Protein AF-0000000087099239 (afdb_homodimer)

Secondary structure (DSSP, 8-state):
-------SSS----TTT--GGGS--SS---EEEPPP-------BTTEEE----EEEE---SSHHHHHHEEEEEEEEEEEE--EEEEPPEEEEEEEEEESS-SBTTBPP-EEEEEEEEE----SS-TT-GGGG----PEEEEEEEE-BSSTT--S-EEEEEESSSSTTHHHHTTT---SSTTS-GGGEEEEEEEEEESBHHHHHHHHHHHSEEETTTTEEEEEHHHHTPEEEEETTEEEEE-TTSSSEEEEEEEEEE--EEEEEEEEE-SS-------EEETTTTEEE-HHHHHHH----TTTS-HHHHT-EEEPP-S-----SSS--STTHHHHHS-TTHHHHTSPP-B--S----S-PPPEEE--SSS--TTBPPHHHHHHHHHHHHHH--HHHHHHHHHHHHHHHHHHHHGGG-------EEEE-----S--SHHHHHHHHHHHHHHHHHHHHHHHHHHHH-S----S-HHHHHHHH--TTTHHHHHHGGG--HHHHHHHHHHHHHHSS--S-----EEEEE-TTT--EEEEE-/-------SSS----GGG--GGGS--SS---EEEPPP-------BTTEEE----EEEE---SSHHHHHHEEEEEEEEEEEE--EEEEPPEEEEEEEEEESS-SBTTBPP-EEEEEEEEE----SS-TT-GGGG----PEEEEEEEE-BSSTT--S-EEEEEESSSSTTHHHHTTT---SSTTS-GGGEEEEEEEEEESBHHHHHHHHHHHSEEETTTTEEEEEHHHHTPEEEEETTEEEEE-TTSSSEEEEEEEEEE--EEEEEEEEE-SS-------EEETTTTEEE-HHHHHHH----TTTS-HHHHT-EEEPP-S-----SSS--STTHHHHHS-TTHHHHTSPP-B--S----S-PPPEEE--SSS--TTBPPHHHHHHHHHHHHHH--HHHHHHHHHHHHHHHHHHHHGGG-------EEEE-----S--SHHHHHHHHHHHHHHHHHHHHHHHIIIII------S-HHHHHHHH--TTTHHHHHHGGG--HHHHHHHHHHHHHSSS--S-----EEEEE-TTT--EEEEE-

Structure (mmCIF, N/CA/C/O backbone):
data_AF-0000000087099239-model_v1
#
loop_
_entity.id
_entity.type
_entity.pdbx_description
1 polymer 'Uncharacterized protein'
#
loop_
_atom_site.group_PDB
_atom_site.id
_atom_site.type_symbol
_atom_site.label_atom_id
_atom_site.label_alt_id
_atom_site.label_comp_id
_atom_site.label_asym_id
_atom_site.label_entity_id
_atom_site.label_seq_id
_atom_site.pdbx_PDB_ins_code
_atom_site.Cartn_x
_atom_site.Cartn_y
_atom_site.Cartn_z
_atom_site.occupancy
_atom_site.B_iso_or_equiv
_atom_site.auth_seq_id
_atom_site.auth_comp_id
_atom_site.auth_asym_id
_atom_site.auth_atom_id
_atom_site.pdbx_PDB_model_num
ATOM 1 N N . MET A 1 1 ? -11.117 16.25 -30.062 1 14.71 1 MET A N 1
ATOM 2 C CA . MET A 1 1 ? -10.961 16.406 -28.609 1 14.71 1 MET A CA 1
ATOM 3 C C . MET A 1 1 ? -10.492 15.094 -27.984 1 14.71 1 MET A C 1
ATOM 5 O O . MET A 1 1 ? -11.227 14.109 -27.969 1 14.71 1 MET A O 1
ATOM 9 N N . ASN A 1 2 ? -9.391 14.703 -28.109 1 17.25 2 ASN A N 1
ATOM 10 C CA . ASN A 1 2 ? -8.742 13.398 -27.984 1 17.25 2 ASN A CA 1
ATOM 11 C C . ASN A 1 2 ? -8.523 13.031 -26.516 1 17.25 2 ASN A C 1
ATOM 13 O O . ASN A 1 2 ? -7.887 13.781 -25.766 1 17.25 2 ASN A O 1
ATOM 17 N N . TYR A 1 3 ? -9.461 12.625 -25.812 1 21.7 3 TYR A N 1
ATOM 18 C CA . TYR A 1 3 ? -9.555 12.203 -24.422 1 21.7 3 TYR A CA 1
ATOM 19 C C . TYR A 1 3 ? -8.25 11.562 -23.969 1 21.7 3 TYR A C 1
ATOM 21 O O . TYR A 1 3 ? -7.371 11.266 -24.781 1 21.7 3 TYR A O 1
ATOM 29 N N . LEU A 1 4 ? -8.453 10.914 -22.547 1 28.08 4 LEU A N 1
ATOM 30 C CA . LEU A 1 4 ? -7.395 10.414 -21.672 1 28.08 4 LEU A CA 1
ATOM 31 C C . LEU A 1 4 ? -6.488 9.445 -22.422 1 28.08 4 LEU A C 1
ATOM 33 O O . LEU A 1 4 ? -6.871 8.297 -22.672 1 28.08 4 LEU A O 1
ATOM 37 N N . ASN A 1 5 ? -6.102 9.75 -23.328 1 24.7 5 ASN A N 1
ATOM 38 C CA . ASN A 1 5 ? -5 8.953 -23.859 1 24.7 5 ASN A CA 1
ATOM 39 C C . ASN A 1 5 ? -3.943 8.68 -22.797 1 24.7 5 ASN A C 1
ATOM 41 O O . ASN A 1 5 ? -3.316 9.609 -22.281 1 24.7 5 ASN A O 1
ATOM 45 N N . LYS A 1 6 ? -4.352 7.766 -21.75 1 32.94 6 LYS A N 1
ATOM 46 C CA . LYS A 1 6 ? -3.096 7.34 -21.141 1 32.94 6 LYS A CA 1
ATOM 47 C C . LYS A 1 6 ? -1.917 7.59 -22.078 1 32.94 6 LYS A C 1
ATOM 49 O O . LYS A 1 6 ? -2.012 7.336 -23.281 1 32.94 6 LYS A O 1
ATOM 54 N N . ASP A 1 7 ? -1.42 8.766 -22.062 1 31.16 7 ASP A N 1
ATOM 55 C CA . ASP A 1 7 ? -0.263 8.875 -22.953 1 31.16 7 ASP A CA 1
ATOM 56 C C . ASP A 1 7 ? 0.219 7.492 -23.391 1 31.16 7 ASP A C 1
ATOM 58 O O . ASP A 1 7 ? 0.531 6.641 -22.562 1 31.16 7 ASP A O 1
ATOM 62 N N . ASN A 1 8 ? -0.386 6.953 -24.375 1 31.3 8 ASN A N 1
ATOM 63 C CA . ASN A 1 8 ? -0.007 5.707 -25.031 1 31.3 8 ASN A CA 1
ATOM 64 C C . ASN A 1 8 ? 1.442 5.332 -24.734 1 31.3 8 ASN A C 1
ATOM 66 O O . ASN A 1 8 ? 1.84 4.18 -24.906 1 31.3 8 ASN A O 1
ATOM 70 N N . GLY A 1 9 ? 2.311 6.238 -25.078 1 31.23 9 GLY A N 1
ATOM 71 C CA . GLY A 1 9 ? 3.729 5.922 -25.016 1 31.23 9 GLY A CA 1
ATOM 72 C C . GLY A 1 9 ? 4.195 5.551 -23.609 1 31.23 9 GLY A C 1
ATOM 73 O O . GLY A 1 9 ? 5.145 4.785 -23.453 1 31.23 9 GLY A O 1
ATOM 74 N N . GLY A 1 10 ? 4.16 6.613 -22.734 1 32.5 10 GLY A N 1
ATOM 75 C CA . GLY A 1 10 ? 5.031 6.484 -21.578 1 32.5 10 GLY A CA 1
ATOM 76 C C . GLY A 1 10 ? 4.504 5.508 -20.547 1 32.5 10 GLY A C 1
ATOM 77 O O . GLY A 1 10 ? 4.676 4.293 -20.688 1 32.5 10 GLY A O 1
ATOM 78 N N . VAL A 1 11 ? 4.105 6.074 -19.281 1 34.34 11 VAL A N 1
ATOM 79 C CA . VAL A 1 11 ? 4.047 5.266 -18.078 1 34.34 11 VAL A CA 1
ATOM 80 C C . VAL A 1 11 ? 2.719 4.516 -18.016 1 34.34 11 VAL A C 1
ATOM 82 O O . VAL A 1 11 ? 1.688 5.09 -17.656 1 34.34 11 VAL A O 1
ATOM 85 N N . LYS A 1 12 ? 2.178 4.023 -19.141 1 35.34 12 LYS A N 1
ATOM 86 C CA . LYS A 1 12 ? 1.167 3.082 -18.672 1 35.34 12 LYS A CA 1
ATOM 87 C C . LYS A 1 12 ? 1.565 2.477 -17.328 1 35.34 12 LYS A C 1
ATOM 89 O O . LYS A 1 12 ? 2.588 1.797 -17.219 1 35.34 12 LYS A O 1
ATOM 94 N N . GLY A 1 13 ? 1.594 3.195 -16.391 1 38.53 13 GLY A N 1
ATOM 95 C CA . GLY A 1 13 ? 1.819 2.668 -15.062 1 38.53 13 GLY A CA 1
ATOM 96 C C . GLY A 1 13 ? 1.459 1.199 -14.93 1 38.53 13 GLY A C 1
ATOM 97 O O . GLY A 1 13 ? 0.566 0.71 -15.625 1 38.53 13 GLY A O 1
ATOM 98 N N . THR A 1 14 ? 2.436 0.537 -14.812 1 41.28 14 THR A N 1
ATOM 99 C CA . THR A 1 14 ? 2.215 -0.83 -14.352 1 41.28 14 THR A CA 1
ATOM 100 C C . THR A 1 14 ? 0.982 -0.907 -13.461 1 41.28 14 THR A C 1
ATOM 102 O O . THR A 1 14 ? 1.057 -0.614 -12.266 1 41.28 14 THR A O 1
ATOM 105 N N . TRP A 1 15 ? -0.247 -0.294 -13.945 1 44.34 15 TRP A N 1
ATOM 106 C CA . TRP A 1 15 ? -1.521 -0.426 -13.242 1 44.34 15 TRP A CA 1
ATOM 107 C C . TRP A 1 15 ? -1.504 -1.626 -12.305 1 44.34 15 TRP A C 1
ATOM 109 O O . TRP A 1 15 ? -2.109 -1.59 -11.227 1 44.34 15 TRP A O 1
ATOM 119 N N . ASP A 1 16 ? -0.597 -2.58 -12.664 1 53.38 16 ASP A N 1
ATOM 120 C CA . ASP A 1 16 ? -0.724 -3.852 -11.953 1 53.38 16 ASP A CA 1
ATOM 121 C C . ASP A 1 16 ? 0.17 -3.883 -10.719 1 53.38 16 ASP A C 1
ATOM 123 O O . ASP A 1 16 ? 0.185 -4.871 -9.977 1 53.38 16 ASP A O 1
ATOM 127 N N . GLY A 1 17 ? 0.798 -2.652 -10.5 1 56.03 17 GLY A N 1
ATOM 128 C CA . GLY A 1 17 ? 1.701 -2.787 -9.367 1 56.03 17 GLY A CA 1
ATOM 129 C C . GLY A 1 17 ? 1.077 -2.357 -8.055 1 56.03 17 GLY A C 1
ATOM 130 O O . GLY A 1 17 ? 1.456 -2.852 -6.988 1 56.03 17 GLY A O 1
ATOM 131 N N . SER A 1 18 ? 0.153 -1.451 -8.172 1 57.06 18 SER A N 1
ATOM 132 C CA . SER A 1 18 ? -0.45 -1.005 -6.918 1 57.06 18 SER A CA 1
ATOM 133 C C . SER A 1 18 ? -1.521 -1.98 -6.445 1 57.06 18 SER A C 1
ATOM 135 O O . SER A 1 18 ? -2.412 -2.355 -7.211 1 57.06 18 SER A O 1
ATOM 137 N N . LYS A 1 19 ? -1.232 -2.369 -5.25 1 76.56 19 LYS A N 1
ATOM 138 C CA . LYS A 1 19 ? -2.229 -3.248 -4.645 1 76.56 19 LYS A CA 1
ATOM 139 C C . LYS A 1 19 ? -2.924 -2.564 -3.471 1 76.56 19 LYS A C 1
ATOM 141 O O . LYS A 1 19 ? -2.457 -2.648 -2.332 1 76.56 19 LYS A O 1
ATOM 146 N N . VAL A 1 20 ? -4.121 -1.958 -3.82 1 85.06 20 VAL A N 1
ATOM 147 C CA . VAL A 1 20 ? -4.805 -1.1 -2.859 1 85.06 20 VAL A CA 1
ATOM 148 C C . VAL A 1 20 ? -5.328 -1.94 -1.696 1 85.06 20 VAL A C 1
ATOM 150 O O . VAL A 1 20 ? -5.43 -1.454 -0.568 1 85.06 20 VAL A O 1
ATOM 153 N N . TRP A 1 21 ? -5.559 -3.248 -1.942 1 88.62 21 TRP A N 1
ATOM 154 C CA . TRP A 1 21 ? -6.078 -4.094 -0.874 1 88.62 21 TRP A CA 1
ATOM 155 C C . TRP A 1 21 ? -4.996 -4.398 0.156 1 88.62 21 TRP A C 1
ATOM 157 O O . TRP A 1 21 ? -5.301 -4.723 1.307 1 88.62 21 TRP A O 1
ATOM 167 N N . GLN A 1 22 ? -3.785 -4.277 -0.25 1 83.5 22 GLN A N 1
ATOM 168 C CA . GLN A 1 22 ? -2.686 -4.633 0.638 1 83.5 22 GLN A CA 1
ATOM 169 C C . GLN A 1 22 ? -1.896 -3.398 1.061 1 83.5 22 GLN A C 1
ATOM 171 O O . GLN A 1 22 ? -0.774 -3.512 1.561 1 83.5 22 GLN A O 1
ATOM 176 N N . SER A 1 23 ? -2.535 -2.281 0.816 1 83.31 23 SER A N 1
ATOM 177 C CA . SER A 1 23 ? -1.911 -1.017 1.188 1 83.31 23 SER A CA 1
ATOM 178 C C . SER A 1 23 ? -2.83 -0.187 2.08 1 83.31 23 SER A C 1
ATOM 180 O O . SER A 1 23 ? -4.051 -0.222 1.923 1 83.31 23 SER A O 1
ATOM 182 N N . ALA A 1 24 ? -2.15 0.492 2.947 1 82.19 24 ALA A N 1
ATOM 183 C CA . ALA A 1 24 ? -2.936 1.459 3.711 1 82.19 24 ALA A CA 1
ATOM 184 C C . ALA A 1 24 ? -3.236 2.701 2.877 1 82.19 24 ALA A C 1
ATOM 186 O O . ALA A 1 24 ? -2.422 3.111 2.047 1 82.19 24 ALA A O 1
ATOM 187 N N . PRO A 1 25 ? -4.402 3.287 3.09 1 87.06 25 PRO A N 1
ATOM 188 C CA . PRO A 1 25 ? -4.625 4.582 2.445 1 87.06 25 PRO A CA 1
ATOM 189 C C . PRO A 1 25 ? -3.67 5.664 2.947 1 87.06 25 PRO A C 1
ATOM 191 O O . PRO A 1 25 ? -3.33 5.688 4.133 1 87.06 25 PRO A O 1
ATOM 194 N N . GLU A 1 26 ? -3.174 6.453 2.08 1 80.5 26 GLU A N 1
ATOM 195 C CA . GLU A 1 26 ? -2.35 7.586 2.49 1 80.5 26 GLU A CA 1
ATOM 196 C C . GLU A 1 26 ? -3.086 8.469 3.492 1 80.5 26 GLU A C 1
ATOM 198 O O . GLU A 1 26 ? -2.484 8.977 4.441 1 80.5 26 GLU A O 1
ATOM 203 N N . THR A 1 27 ? -4.199 8.664 3.227 1 88.44 27 THR A N 1
ATOM 204 C CA . THR A 1 27 ? -5.156 9.383 4.059 1 88.44 27 THR A CA 1
ATOM 205 C C . THR A 1 27 ? -6.578 8.898 3.791 1 88.44 27 THR A C 1
ATOM 207 O O . THR A 1 27 ? -6.816 8.133 2.855 1 88.44 27 THR A O 1
ATOM 210 N N . TYR A 1 28 ? -7.371 9.133 4.699 1 94.81 28 TYR A N 1
ATOM 211 C CA . TYR A 1 28 ? -8.789 8.945 4.422 1 94.81 28 TYR A CA 1
ATOM 212 C C . TYR A 1 28 ? -9.406 10.195 3.814 1 94.81 28 TYR A C 1
ATOM 214 O O . TYR A 1 28 ? -9.664 11.172 4.523 1 94.81 28 TYR A O 1
ATOM 222 N N . PHE A 1 29 ? -9.688 10.094 2.549 1 95.94 29 PHE A N 1
ATOM 223 C CA . PHE A 1 29 ? -9.938 11.266 1.715 1 95.94 29 PHE A CA 1
ATOM 224 C C . PHE A 1 29 ? -11.312 11.852 1.993 1 95.94 29 PHE A C 1
ATOM 226 O O . PHE A 1 29 ? -12.289 11.109 2.148 1 95.94 29 PHE A O 1
ATOM 233 N N . ARG A 1 30 ? -11.312 13.141 2.051 1 97.25 30 ARG A N 1
ATOM 234 C CA . ARG A 1 30 ? -12.57 13.875 2.133 1 97.25 30 ARG A CA 1
ATOM 235 C C . ARG A 1 30 ? -13.336 13.805 0.815 1 97.25 30 ARG A C 1
ATOM 237 O O . ARG A 1 30 ? -12.734 13.812 -0.26 1 97.25 30 ARG A O 1
ATOM 244 N N . PHE A 1 31 ? -14.664 13.75 0.829 1 97.31 31 PHE A N 1
ATOM 245 C CA . PHE A 1 31 ? -15.508 13.648 -0.357 1 97.31 31 PHE A CA 1
ATOM 246 C C . PHE A 1 31 ? -16.859 14.32 -0.125 1 97.31 31 PHE A C 1
ATOM 248 O O . PHE A 1 31 ? -17.125 14.828 0.967 1 97.31 31 PHE A O 1
ATOM 255 N N . ALA A 1 32 ? -17.625 14.445 -1.167 1 97.19 32 ALA A N 1
ATOM 256 C CA . ALA A 1 32 ? -19 14.945 -1.063 1 97.19 32 ALA A CA 1
ATOM 257 C C . ALA A 1 32 ? -20.016 13.82 -1.266 1 97.19 32 ALA A C 1
ATOM 259 O O . ALA A 1 32 ? -19.766 12.891 -2.045 1 97.19 32 ALA A O 1
ATOM 260 N N . GLU A 1 33 ? -21.031 13.914 -0.561 1 95.69 33 GLU A N 1
ATOM 261 C CA . GLU A 1 33 ? -22.047 12.867 -0.629 1 95.69 33 GLU A CA 1
ATOM 262 C C . GLU A 1 33 ? -23.453 13.477 -0.678 1 95.69 33 GLU A C 1
ATOM 264 O O . GLU A 1 33 ? -23.75 14.438 0.038 1 95.69 33 GLU A O 1
ATOM 269 N N . HIS A 1 34 ? -24.234 12.922 -1.559 1 91.5 34 HIS A N 1
ATOM 270 C CA . HIS A 1 34 ? -25.656 13.273 -1.552 1 91.5 34 HIS A CA 1
ATOM 271 C C . HIS A 1 34 ? -26.406 12.531 -0.451 1 91.5 34 HIS A C 1
ATOM 273 O O . HIS A 1 34 ? -26.094 11.375 -0.162 1 91.5 34 HIS A O 1
ATOM 279 N N . PRO A 1 35 ? -27.375 13.227 0.076 1 82.62 35 PRO A N 1
ATOM 280 C CA . PRO A 1 35 ? -28.156 12.492 1.07 1 82.62 35 PRO A CA 1
ATOM 281 C C . PRO A 1 35 ? -28.812 11.234 0.496 1 82.62 35 PRO A C 1
ATOM 283 O O . PRO A 1 35 ? -29.25 11.234 -0.658 1 82.62 35 PRO A O 1
ATOM 286 N N . ARG A 1 36 ? -28.688 10.242 1.313 1 76.19 36 ARG A N 1
ATOM 287 C CA . ARG A 1 36 ? -29.188 8.945 0.872 1 76.19 36 ARG A CA 1
ATOM 288 C C . ARG A 1 36 ? -30.641 9.047 0.409 1 76.19 36 ARG A C 1
ATOM 290 O O . ARG A 1 36 ? -31.469 9.695 1.061 1 76.19 36 ARG A O 1
ATOM 297 N N . ILE A 1 37 ? -30.797 8.719 -0.913 1 60.28 37 ILE A N 1
ATOM 298 C CA . ILE A 1 37 ? -32.156 8.656 -1.43 1 60.28 37 ILE A CA 1
ATOM 299 C C . ILE A 1 37 ? -32.844 7.41 -0.894 1 60.28 37 ILE A C 1
ATOM 301 O O . ILE A 1 37 ? -32.375 6.289 -1.079 1 60.28 37 ILE A O 1
ATOM 305 N N . SER A 1 38 ? -33.5 7.578 0.204 1 53.12 38 SER A N 1
ATOM 306 C CA . SER A 1 38 ? -34.156 6.449 0.835 1 53.12 38 SER A CA 1
ATOM 307 C C . SER A 1 38 ? -34.812 5.547 -0.203 1 53.12 38 SER A C 1
ATOM 309 O O . SER A 1 38 ? -35.719 5.98 -0.932 1 53.12 38 SER A O 1
ATOM 311 N N . THR A 1 39 ? -34.125 5.02 -1.056 1 50.88 39 THR A N 1
ATOM 312 C CA . THR A 1 39 ? -34.969 3.961 -1.628 1 50.88 39 THR A CA 1
ATOM 313 C C . THR A 1 39 ? -35.375 2.967 -0.552 1 50.88 39 THR A C 1
ATOM 315 O O . THR A 1 39 ? -34.625 2.711 0.395 1 50.88 39 THR A O 1
ATOM 318 N N . PRO A 1 40 ? -36.594 2.834 -0.293 1 44.72 40 PRO A N 1
ATOM 319 C CA . PRO A 1 40 ? -36.938 1.816 0.704 1 44.72 40 PRO A CA 1
ATOM 320 C C . PRO A 1 40 ? -35.906 0.691 0.777 1 44.72 40 PRO A C 1
ATOM 322 O O . PRO A 1 40 ? -35.656 0.018 -0.225 1 44.72 40 PRO A O 1
ATOM 325 N N . ALA A 1 41 ? -34.781 1.062 1.406 1 50.91 41 ALA A N 1
ATOM 326 C CA . ALA A 1 41 ? -33.938 -0.091 1.7 1 50.91 41 ALA A CA 1
ATOM 327 C C . ALA A 1 41 ? -34.75 -1.369 1.805 1 50.91 41 ALA A C 1
ATOM 329 O O . ALA A 1 41 ? -35.656 -1.469 2.646 1 50.91 41 ALA A O 1
ATOM 330 N N . GLN A 1 42 ? -35.188 -1.979 0.708 1 52.19 42 GLN A N 1
ATOM 331 C CA . GLN A 1 42 ? -36.031 -3.16 0.769 1 52.19 42 GLN A CA 1
ATOM 332 C C . GLN A 1 42 ? -35.312 -4.332 1.425 1 52.19 42 GLN A C 1
ATOM 334 O O . GLN A 1 42 ? -34.281 -4.797 0.916 1 52.19 42 GLN A O 1
ATOM 339 N N . GLU A 1 43 ? -35.25 -4.195 2.859 1 58.59 43 GLU A N 1
ATOM 340 C CA . GLU A 1 43 ? -34.812 -5.418 3.535 1 58.59 43 GLU A CA 1
ATOM 341 C C . GLU A 1 43 ? -35.844 -6.535 3.357 1 58.59 43 GLU A C 1
ATOM 343 O O . GLU A 1 43 ? -37.031 -6.344 3.623 1 58.59 43 GLU A O 1
ATOM 348 N N . ALA A 1 44 ? -35.562 -7.199 2.314 1 64.44 44 ALA A N 1
ATOM 349 C CA . ALA A 1 44 ? -36.312 -8.461 2.252 1 64.44 44 ALA A CA 1
ATOM 350 C C . ALA A 1 44 ? -35.562 -9.555 3.029 1 64.44 44 ALA A C 1
ATOM 352 O O . ALA A 1 44 ? -34.438 -9.344 3.502 1 64.44 44 ALA A O 1
ATOM 353 N N . ASP A 1 45 ? -36.25 -10.484 3.291 1 76 45 ASP A N 1
ATOM 354 C CA . ASP A 1 45 ? -35.688 -11.555 4.105 1 76 45 ASP A CA 1
ATOM 355 C C . ASP A 1 45 ? -34.406 -12.078 3.51 1 76 45 ASP A C 1
ATOM 357 O O . ASP A 1 45 ? -33.531 -12.562 4.234 1 76 45 ASP A O 1
ATOM 361 N N . ASP A 1 46 ? -34.25 -11.82 2.182 1 82.75 46 ASP A N 1
ATOM 362 C CA . ASP A 1 46 ? -33.094 -12.477 1.57 1 82.75 46 ASP A CA 1
ATOM 363 C C . ASP A 1 46 ? -32.188 -11.461 0.861 1 82.75 46 ASP A C 1
ATOM 365 O O . ASP A 1 46 ? -31.297 -11.836 0.095 1 82.75 46 ASP A O 1
ATOM 369 N N . PHE A 1 47 ? -32.406 -10.172 1.033 1 83.81 47 PHE A N 1
ATOM 370 C CA . PHE A 1 47 ? -31.469 -9.219 0.436 1 83.81 47 PHE A CA 1
ATOM 371 C C . PHE A 1 47 ? -31.375 -7.949 1.278 1 83.81 47 PHE A C 1
ATOM 373 O O . PHE A 1 47 ? -32.312 -7.633 2.033 1 83.81 47 PHE A O 1
ATOM 380 N N . GLU A 1 48 ? -30.297 -7.324 1.307 1 85.38 48 GLU A N 1
ATOM 381 C CA . GLU A 1 48 ? -29.984 -6.027 1.901 1 85.38 48 GLU A CA 1
ATOM 382 C C . GLU A 1 48 ? -29.406 -5.07 0.867 1 85.38 48 GLU A C 1
ATOM 384 O O . GLU A 1 48 ? -28.562 -5.461 0.061 1 85.38 48 GLU A O 1
ATOM 389 N N . ASP A 1 49 ? -29.906 -3.848 0.85 1 84.19 49 ASP A N 1
ATOM 390 C CA . ASP A 1 49 ? -29.516 -2.83 -0.119 1 84.19 49 ASP A CA 1
ATOM 391 C C . ASP A 1 49 ? -29.234 -1.498 0.571 1 84.19 49 ASP A C 1
ATOM 393 O O . ASP A 1 49 ? -30.078 -0.967 1.288 1 84.19 49 ASP A O 1
ATOM 397 N N . THR A 1 50 ? -28.047 -0.99 0.325 1 85.56 50 THR A N 1
ATOM 398 C CA . THR A 1 50 ? -27.719 0.298 0.92 1 85.56 50 THR A CA 1
ATOM 399 C C . THR A 1 50 ? -28.516 1.422 0.264 1 85.56 50 THR A C 1
ATOM 401 O O . THR A 1 50 ? -28.625 2.516 0.822 1 85.56 50 THR A O 1
ATOM 404 N N . GLY A 1 51 ? -29.016 1.162 -0.955 1 81.81 51 GLY A N 1
ATOM 405 C CA . GLY A 1 51 ? -29.547 2.242 -1.77 1 81.81 51 GLY A CA 1
ATOM 406 C C . GLY A 1 51 ? -28.469 3.033 -2.49 1 81.81 51 GLY A C 1
ATOM 407 O O . GLY A 1 51 ? -27.266 2.809 -2.273 1 81.81 51 GLY A O 1
ATOM 408 N N . ARG A 1 52 ? -28.875 3.938 -3.303 1 81.5 52 ARG A N 1
ATOM 409 C CA . ARG A 1 52 ? -27.922 4.75 -4.055 1 81.5 52 ARG A CA 1
ATOM 410 C C . ARG A 1 52 ? -27.156 5.695 -3.131 1 81.5 52 ARG A C 1
ATOM 412 O O . ARG A 1 52 ? -27.766 6.402 -2.322 1 81.5 52 ARG A O 1
ATOM 419 N N . LEU A 1 53 ? -25.938 5.574 -3.174 1 88.75 53 LEU A N 1
ATOM 420 C CA . LEU A 1 53 ? -25.031 6.457 -2.443 1 88.75 53 LEU A CA 1
ATOM 421 C C . LEU A 1 53 ? -24.125 7.215 -3.402 1 88.75 53 LEU A C 1
ATOM 423 O O . LEU A 1 53 ? -23.031 6.734 -3.742 1 88.75 53 LEU A O 1
ATOM 427 N N . LEU A 1 54 ? -24.562 8.422 -3.719 1 89.38 54 LEU A N 1
ATOM 428 C CA . LEU A 1 54 ? -23.781 9.211 -4.668 1 89.38 54 LEU A CA 1
ATOM 429 C C . LEU A 1 54 ? -22.703 10.008 -3.947 1 89.38 54 LEU A C 1
ATOM 431 O O . LEU A 1 54 ? -22.984 10.781 -3.027 1 89.38 54 LEU A O 1
ATOM 435 N N . ARG A 1 55 ? -21.531 9.75 -4.422 1 93.06 55 ARG A N 1
ATOM 436 C CA . ARG A 1 55 ? -20.375 10.406 -3.828 1 93.06 55 ARG A CA 1
ATOM 437 C C . ARG A 1 55 ? -19.484 11.039 -4.902 1 93.06 55 ARG A C 1
ATOM 439 O O . ARG A 1 55 ? -19.281 10.453 -5.965 1 93.06 55 ARG A O 1
ATOM 446 N N . ALA A 1 56 ? -19.047 12.266 -4.602 1 94.38 56 ALA A N 1
ATOM 447 C CA . ALA A 1 56 ? -18.141 12.961 -5.512 1 94.38 56 ALA A CA 1
ATOM 448 C C . ALA A 1 56 ? -16.75 13.078 -4.906 1 94.38 56 ALA A C 1
ATOM 450 O O . ALA A 1 56 ? -16.594 13.484 -3.752 1 94.38 56 ALA A O 1
ATOM 451 N N . PHE A 1 57 ? -15.789 12.688 -5.707 1 94 57 PHE A N 1
ATOM 452 C CA . PHE A 1 57 ? -14.406 12.828 -5.289 1 94 57 PHE A CA 1
ATOM 453 C C . PHE A 1 57 ? -13.859 14.203 -5.664 1 94 57 PHE A C 1
ATOM 455 O O . PHE A 1 57 ? -14.102 14.695 -6.77 1 94 57 PHE A O 1
ATOM 462 N N . LEU A 1 58 ? -13.156 14.773 -4.738 1 95.88 58 LEU A N 1
ATOM 463 C CA . LEU A 1 58 ? -12.648 16.125 -4.945 1 95.88 58 LEU A CA 1
ATOM 464 C C . LEU A 1 58 ? -11.461 16.109 -5.906 1 95.88 58 LEU A C 1
ATOM 466 O O . LEU A 1 58 ? -10.492 15.383 -5.699 1 95.88 58 LEU A O 1
ATOM 470 N N . PRO A 1 59 ? -11.508 16.969 -6.934 1 92.06 59 PRO A N 1
ATOM 471 C CA . PRO A 1 59 ? -10.453 16.922 -7.945 1 92.06 59 PRO A CA 1
ATOM 472 C C . PRO A 1 59 ? -9.211 17.719 -7.547 1 92.06 59 PRO A C 1
ATOM 474 O O . PRO A 1 59 ? -8.711 18.516 -8.344 1 92.06 59 PRO A O 1
ATOM 477 N N . PHE A 1 60 ? -8.703 17.469 -6.309 1 91 60 PHE A N 1
ATOM 478 C CA . PHE A 1 60 ? -7.488 18.109 -5.793 1 91 60 PHE A CA 1
ATOM 479 C C . PHE A 1 60 ? -6.461 17.047 -5.395 1 91 60 PHE A C 1
ATOM 481 O O . PHE A 1 60 ? -6.773 16.125 -4.637 1 91 60 PHE A O 1
ATOM 488 N N . VAL A 1 61 ? -5.266 17.203 -5.863 1 83.62 61 VAL A N 1
ATOM 489 C CA . VAL A 1 61 ? -4.188 16.297 -5.516 1 83.62 61 VAL A CA 1
ATOM 490 C C . VAL A 1 61 ? -3.723 16.562 -4.086 1 83.62 61 VAL A C 1
ATOM 492 O O . VAL A 1 61 ? -3.461 15.617 -3.328 1 83.62 61 VAL A O 1
ATOM 495 N N . ASN A 1 62 ? -3.758 17.766 -3.674 1 84.56 62 ASN A N 1
ATOM 496 C CA . ASN A 1 62 ? -3.258 18.172 -2.367 1 84.56 62 ASN A CA 1
ATOM 497 C C . ASN A 1 62 ? -4.293 17.938 -1.271 1 84.56 62 ASN A C 1
ATOM 499 O O . ASN A 1 62 ? -5.449 18.344 -1.41 1 84.56 62 ASN A O 1
ATOM 503 N N . GLU A 1 63 ? -3.854 17.375 -0.213 1 88.25 63 GLU A N 1
ATOM 504 C CA . GLU A 1 63 ? -4.742 17.078 0.902 1 88.25 63 GLU A CA 1
ATOM 505 C C . GLU A 1 63 ? -5.266 18.344 1.561 1 88.25 63 GLU A C 1
ATOM 507 O O . GLU A 1 63 ? -6.43 18.406 1.968 1 88.25 63 GLU A O 1
ATOM 512 N N . GLU A 1 64 ? -4.441 19.344 1.679 1 86.19 64 GLU A N 1
ATOM 513 C CA . GLU A 1 64 ? -4.84 20.578 2.322 1 86.19 64 GLU A CA 1
ATOM 514 C C . GLU A 1 64 ? -6.012 21.234 1.591 1 86.19 64 GLU A C 1
ATOM 516 O O . GLU A 1 64 ? -6.949 21.719 2.223 1 86.19 64 GLU A O 1
ATOM 521 N N . SER A 1 65 ? -5.891 21.203 0.325 1 91.12 65 SER A N 1
ATOM 522 C CA . SER A 1 65 ? -6.973 21.766 -0.475 1 91.12 65 SER A CA 1
ATOM 523 C C . SER A 1 65 ? -8.273 21 -0.266 1 91.12 65 SER A C 1
ATOM 525 O O . SER A 1 65 ? -9.344 21.594 -0.147 1 91.12 65 SER A O 1
ATOM 527 N N . ARG A 1 66 ? -8.188 19.75 -0.176 1 95.75 66 ARG A N 1
ATOM 528 C CA . ARG A 1 66 ? -9.375 18.938 0.04 1 95.75 66 ARG A CA 1
ATOM 529 C C . ARG A 1 66 ? -9.969 19.188 1.421 1 95.75 66 ARG A C 1
ATOM 531 O O . ARG A 1 66 ? -11.188 19.297 1.565 1 95.75 66 ARG A O 1
ATOM 538 N N . MET A 1 67 ? -9.133 19.359 2.367 1 95.12 67 MET A N 1
ATOM 539 C CA . MET A 1 67 ? -9.578 19.5 3.752 1 95.12 67 MET A CA 1
ATOM 540 C C . MET A 1 67 ? -10.188 20.875 3.982 1 95.12 67 MET A C 1
ATOM 542 O O . MET A 1 67 ? -11.094 21.031 4.805 1 95.12 67 MET A O 1
ATOM 546 N N . ARG A 1 68 ? -9.773 21.844 3.232 1 95 68 ARG A N 1
ATOM 547 C CA . ARG A 1 68 ? -10.18 23.219 3.482 1 95 68 ARG A CA 1
ATOM 548 C C . ARG A 1 68 ? -11.266 23.656 2.506 1 95 68 ARG A C 1
ATOM 550 O O . ARG A 1 68 ? -11.711 24.797 2.543 1 95 68 ARG A O 1
ATOM 557 N N . LEU A 1 69 ? -11.68 22.812 1.702 1 96.88 69 LEU A N 1
ATOM 558 C CA . LEU A 1 69 ? -12.656 23.156 0.677 1 96.88 69 LEU A CA 1
ATOM 559 C C . LEU A 1 69 ? -14.008 23.484 1.304 1 96.88 69 LEU A C 1
ATOM 561 O O . LEU A 1 69 ? -14.523 22.719 2.123 1 96.88 69 LEU A O 1
ATOM 565 N N . ARG A 1 70 ? -14.633 24.656 0.83 1 96.5 70 ARG A N 1
ATOM 566 C CA . ARG A 1 70 ? -15.922 25.094 1.335 1 96.5 70 ARG A CA 1
ATOM 567 C C . ARG A 1 70 ? -17 24.984 0.26 1 96.5 70 ARG A C 1
ATOM 569 O O . ARG A 1 70 ? -18.141 24.609 0.552 1 96.5 70 ARG A O 1
ATOM 576 N N . ASN A 1 71 ? -16.578 25.438 -0.816 1 96.88 71 ASN A N 1
ATOM 577 C CA . ASN A 1 71 ? -17.5 25.391 -1.948 1 96.88 71 ASN A CA 1
ATOM 578 C C . ASN A 1 71 ? -16.781 24.984 -3.232 1 96.88 71 ASN A C 1
ATOM 580 O O . ASN A 1 71 ? -15.648 25.391 -3.471 1 96.88 71 ASN A O 1
ATOM 584 N N . TYR A 1 72 ? -17.438 24.203 -4.012 1 97.44 72 TYR A N 1
ATOM 585 C CA . TYR A 1 72 ? -16.906 23.781 -5.301 1 97.44 72 TYR A CA 1
ATOM 586 C C . TYR A 1 72 ? -18.031 23.672 -6.336 1 97.44 72 TYR A C 1
ATOM 588 O O . TYR A 1 72 ? -19.078 23.078 -6.07 1 97.44 72 TYR A O 1
ATOM 596 N N . ASP A 1 73 ? -17.859 24.359 -7.422 1 95.62 73 ASP A N 1
ATOM 597 C CA . ASP A 1 73 ? -18.75 24.312 -8.578 1 95.62 73 ASP A CA 1
ATOM 598 C C . ASP A 1 73 ? -17.984 24 -9.859 1 95.62 73 ASP A C 1
ATOM 600 O O . ASP A 1 73 ? -17.219 24.828 -10.352 1 95.62 73 ASP A O 1
ATOM 604 N N . GLY A 1 74 ? -18.203 22.766 -10.297 1 92.75 74 GLY A N 1
ATOM 605 C CA . GLY A 1 74 ? -17.469 22.328 -11.477 1 92.75 74 GLY A CA 1
ATOM 606 C C . GLY A 1 74 ? -17.5 20.828 -11.695 1 92.75 74 GLY A C 1
ATOM 607 O O . GLY A 1 74 ? -18.266 20.125 -11.031 1 92.75 74 GLY A O 1
ATOM 608 N N . PRO A 1 75 ? -16.75 20.359 -12.625 1 89.06 75 PRO A N 1
ATOM 609 C CA . PRO A 1 75 ? -16.734 18.922 -12.914 1 89.06 75 PRO A CA 1
ATOM 610 C C . PRO A 1 75 ? -16 18.109 -11.844 1 89.06 75 PRO A C 1
ATOM 612 O O . PRO A 1 75 ? -14.992 18.562 -11.305 1 89.06 75 PRO A O 1
ATOM 615 N N . ALA A 1 76 ? -16.547 17 -11.523 1 89.25 76 ALA A N 1
ATOM 616 C CA . ALA A 1 76 ? -15.922 16.062 -10.594 1 89.25 76 ALA A CA 1
ATOM 617 C C . ALA A 1 76 ? -16.344 14.633 -10.898 1 89.25 76 ALA A C 1
ATOM 619 O O . ALA A 1 76 ? -17.359 14.398 -11.539 1 89.25 76 ALA A O 1
ATOM 620 N N . THR A 1 77 ? -15.5 13.734 -10.469 1 87.06 77 THR A N 1
ATOM 621 C CA . THR A 1 77 ? -15.828 12.32 -10.609 1 87.06 77 THR A CA 1
ATOM 622 C C . THR A 1 77 ? -16.875 11.898 -9.578 1 87.06 77 THR A C 1
ATOM 624 O O . THR A 1 77 ? -16.688 12.102 -8.375 1 87.06 77 THR A O 1
ATOM 627 N N . VAL A 1 78 ? -17.938 11.32 -10.094 1 88.19 78 VAL A N 1
ATOM 628 C CA . VAL A 1 78 ? -19.016 10.859 -9.227 1 88.19 78 VAL A CA 1
ATOM 629 C C . VAL A 1 78 ? -19.156 9.344 -9.328 1 88.19 78 VAL A C 1
ATOM 631 O O . VAL A 1 78 ? -19.109 8.781 -10.422 1 88.19 78 VAL A O 1
ATOM 634 N N . VAL A 1 79 ? -19.281 8.734 -8.109 1 86.62 79 VAL A N 1
ATOM 635 C CA . VAL A 1 79 ? -19.469 7.285 -8.055 1 86.62 79 VAL A CA 1
ATOM 636 C C . VAL A 1 79 ? -20.75 6.953 -7.281 1 86.62 79 VAL A C 1
ATOM 638 O O . VAL A 1 79 ? -21.219 7.766 -6.484 1 86.62 79 VAL A O 1
ATOM 641 N N . ASP A 1 80 ? -21.328 5.828 -7.598 1 85 80 ASP A N 1
ATOM 642 C CA . ASP A 1 80 ? -22.391 5.234 -6.801 1 85 80 ASP A CA 1
ATOM 643 C C . ASP A 1 80 ? -21.859 4.082 -5.949 1 85 80 ASP A C 1
ATOM 645 O O . ASP A 1 80 ? -21.594 2.994 -6.465 1 85 80 ASP A O 1
ATOM 649 N N . SER A 1 81 ? -21.781 4.336 -4.629 1 88.88 81 SER A N 1
ATOM 650 C CA . SER A 1 81 ? -21.188 3.365 -3.715 1 88.88 81 SER A CA 1
ATOM 651 C C . SER A 1 81 ? -22.219 2.346 -3.242 1 88.88 81 SER A C 1
ATOM 653 O O . SER A 1 81 ? -22.047 1.715 -2.197 1 88.88 81 SER A O 1
ATOM 655 N N . ARG A 1 82 ? -23.188 2.141 -3.996 1 84.69 82 ARG A N 1
ATOM 656 C CA . ARG A 1 82 ? -24.25 1.211 -3.648 1 84.69 82 ARG A CA 1
ATOM 657 C C . ARG A 1 82 ? -23.734 -0.221 -3.586 1 84.69 82 ARG A C 1
ATOM 659 O O . ARG A 1 82 ? -22.953 -0.645 -4.449 1 84.69 82 ARG A O 1
ATOM 666 N N . VAL A 1 83 ? -24.188 -0.918 -2.566 1 87.69 83 VAL A N 1
ATOM 667 C CA . VAL A 1 83 ? -23.906 -2.346 -2.438 1 87.69 83 VAL A CA 1
ATOM 668 C C . VAL A 1 83 ? -25.203 -3.096 -2.135 1 87.69 83 VAL A C 1
ATOM 670 O O . VAL A 1 83 ? -26.016 -2.654 -1.307 1 87.69 83 VAL A O 1
ATOM 673 N N . VAL A 1 84 ? -25.375 -4.172 -2.846 1 85.81 84 VAL A N 1
ATOM 674 C CA . VAL A 1 84 ? -26.531 -5.047 -2.629 1 85.81 84 VAL A CA 1
ATOM 675 C C . VAL A 1 84 ? -26.047 -6.465 -2.316 1 85.81 84 VAL A C 1
ATOM 677 O O . VAL A 1 84 ? -25.219 -7.02 -3.045 1 85.81 84 VAL A O 1
ATOM 680 N N . CYS A 1 85 ? -26.547 -6.973 -1.222 1 89.38 85 CYS A N 1
ATOM 681 C CA . CYS A 1 85 ? -26.219 -8.344 -0.864 1 89.38 85 CYS A CA 1
ATOM 682 C C . CYS A 1 85 ? -27.453 -9.234 -0.878 1 89.38 85 CYS A C 1
ATOM 684 O O . CYS A 1 85 ? -28.516 -8.836 -0.401 1 89.38 85 CYS A O 1
ATOM 686 N N . HIS A 1 86 ? -27.312 -10.438 -1.485 1 87.44 86 HIS A N 1
ATOM 687 C CA . HIS A 1 86 ? -28.375 -11.438 -1.604 1 87.44 86 HIS A CA 1
ATOM 688 C C . HIS A 1 86 ? -27.906 -12.789 -1.067 1 87.44 86 HIS A C 1
ATOM 690 O O . HIS A 1 86 ? -26.734 -13.133 -1.169 1 87.44 86 HIS A O 1
ATOM 696 N N . ARG A 1 87 ? -28.891 -13.484 -0.625 1 91.19 87 ARG A N 1
ATOM 697 C CA . ARG A 1 87 ? -28.609 -14.859 -0.233 1 91.19 87 ARG A CA 1
ATOM 698 C C . ARG A 1 87 ? -28.406 -15.742 -1.457 1 91.19 87 ARG A C 1
ATOM 700 O O . ARG A 1 87 ? -29.312 -15.898 -2.273 1 91.19 87 ARG A O 1
ATOM 707 N N . PRO A 1 88 ? -27.266 -16.375 -1.568 1 91.25 88 PRO A N 1
ATOM 708 C CA . PRO A 1 88 ? -27.047 -17.25 -2.717 1 91.25 88 PRO A CA 1
ATOM 709 C C . PRO A 1 88 ? -27.516 -18.672 -2.463 1 91.25 88 PRO A C 1
ATOM 711 O O . PRO A 1 88 ? -27.688 -19.078 -1.31 1 91.25 88 PRO A O 1
ATOM 714 N N . VAL A 1 89 ? -27.828 -19.328 -3.527 1 90.38 89 VAL A N 1
ATOM 715 C CA . VAL A 1 89 ? -28.031 -20.766 -3.488 1 90.38 89 VAL A CA 1
ATOM 716 C C . VAL A 1 89 ? -26.75 -21.484 -3.914 1 90.38 89 VAL A C 1
ATOM 718 O O . VAL A 1 89 ? -26.25 -21.266 -5.02 1 90.38 89 VAL A O 1
ATOM 721 N N . LEU A 1 90 ? -26.281 -22.312 -3 1 93.69 90 LEU A N 1
ATOM 722 C CA . LEU A 1 90 ? -25 -22.984 -3.27 1 93.69 90 LEU A CA 1
ATOM 723 C C . LEU A 1 90 ? -25.203 -24.469 -3.523 1 93.69 90 LEU A C 1
ATOM 725 O O . LEU A 1 90 ? -26.031 -25.109 -2.855 1 93.69 90 LEU A O 1
ATOM 729 N N . SER A 1 91 ? -24.484 -24.938 -4.586 1 91.94 91 SER A N 1
ATOM 730 C CA . SER A 1 91 ? -24.516 -26.359 -4.891 1 91.94 91 SER A CA 1
ATOM 731 C C . SER A 1 91 ? -23.109 -26.906 -5.145 1 91.94 91 SER A C 1
ATOM 733 O O . SER A 1 91 ? -22.203 -26.141 -5.469 1 91.94 91 SER A O 1
ATOM 735 N N . ASN A 1 92 ? -22.922 -28.203 -4.91 1 93.5 92 ASN A N 1
ATOM 736 C CA . ASN A 1 92 ? -21.656 -28.891 -5.152 1 93.5 92 ASN A CA 1
ATOM 737 C C . ASN A 1 92 ? -20.516 -28.234 -4.387 1 93.5 92 ASN A C 1
ATOM 739 O O . ASN A 1 92 ? -19.453 -27.984 -4.953 1 93.5 92 ASN A O 1
ATOM 743 N N . VAL A 1 93 ? -20.812 -27.875 -3.16 1 95.5 93 VAL A N 1
ATOM 744 C CA . VAL A 1 93 ? -19.828 -27.188 -2.348 1 95.5 93 VAL A CA 1
ATOM 745 C C . VAL A 1 93 ? -18.828 -28.188 -1.775 1 95.5 93 VAL A C 1
ATOM 747 O O . VAL A 1 93 ? -19.219 -29.234 -1.255 1 95.5 93 VAL A O 1
ATOM 750 N N . THR A 1 94 ? -17.562 -27.875 -1.929 1 94.69 94 THR A N 1
ATOM 751 C CA . THR A 1 94 ? -16.453 -28.641 -1.365 1 94.69 94 THR A CA 1
ATOM 752 C C . THR A 1 94 ? -15.555 -27.75 -0.52 1 94.69 94 THR A C 1
ATOM 754 O O . THR A 1 94 ? -15.234 -26.625 -0.917 1 94.69 94 THR A O 1
ATOM 757 N N . PHE A 1 95 ? -15.242 -28.266 0.63 1 94.88 95 PHE A N 1
ATOM 758 C CA . PHE A 1 95 ? -14.273 -27.609 1.496 1 94.88 95 PHE A CA 1
ATOM 759 C C . PHE A 1 95 ? -12.938 -28.344 1.48 1 94.88 95 PHE A C 1
ATOM 761 O O . PHE A 1 95 ? -12.906 -29.578 1.479 1 94.88 95 PHE A O 1
ATOM 768 N N . SER A 1 96 ? -11.867 -27.547 1.426 1 90.5 96 SER A N 1
ATOM 769 C CA . SER A 1 96 ? -10.531 -28.141 1.401 1 90.5 96 SER A CA 1
ATOM 770 C C . SER A 1 96 ? -9.609 -27.469 2.41 1 90.5 96 SER A C 1
ATOM 772 O O . SER A 1 96 ? -9.812 -26.297 2.768 1 90.5 96 SER A O 1
ATOM 774 N N . TYR A 1 97 ? -8.695 -28.203 2.879 1 87.81 97 TYR A N 1
ATOM 775 C CA . TYR A 1 97 ? -7.668 -27.719 3.793 1 87.81 97 TYR A CA 1
ATOM 776 C C . TYR A 1 97 ? -6.301 -28.281 3.42 1 87.81 97 TYR A C 1
ATOM 778 O O . TYR A 1 97 ? -6.195 -29.422 2.963 1 87.81 97 TYR A O 1
ATOM 786 N N . SER A 1 98 ? -5.285 -27.438 3.684 1 77.69 98 SER A N 1
ATOM 787 C CA . SER A 1 98 ? -3.938 -27.875 3.336 1 77.69 98 SER A CA 1
ATOM 788 C C . SER A 1 98 ? -3.508 -29.062 4.18 1 77.69 98 SER A C 1
ATOM 790 O O . SER A 1 98 ? -3.727 -29.094 5.395 1 77.69 98 SER A O 1
ATOM 792 N N . SER A 1 99 ? -2.908 -30 3.512 1 72.56 99 SER A N 1
ATOM 793 C CA . SER A 1 99 ? -2.4 -31.172 4.211 1 72.56 99 SER A CA 1
ATOM 794 C C . SER A 1 99 ? -0.952 -30.984 4.641 1 72.56 99 SER A C 1
ATOM 796 O O . SER A 1 99 ? -0.424 -31.766 5.434 1 72.56 99 SER A O 1
ATOM 798 N N . LYS A 1 100 ? -0.38 -29.953 4.102 1 68.38 100 LYS A N 1
ATOM 799 C CA . LYS A 1 100 ? 1.02 -29.703 4.438 1 68.38 100 LYS A CA 1
ATOM 800 C C . LYS A 1 100 ? 1.163 -28.469 5.336 1 68.38 100 LYS A C 1
ATOM 802 O O . LYS A 1 100 ? 0.423 -27.5 5.188 1 68.38 100 LYS A O 1
ATOM 807 N N . SER A 1 101 ? 2.078 -28.625 6.27 1 62.75 101 SER A N 1
ATOM 808 C CA . SER A 1 101 ? 2.4 -27.5 7.133 1 62.75 101 SER A CA 1
ATOM 809 C C . SER A 1 101 ? 3.287 -26.484 6.41 1 62.75 101 SER A C 1
ATOM 811 O O . SER A 1 101 ? 4.078 -26.859 5.539 1 62.75 101 SER A O 1
ATOM 813 N N . PHE A 1 102 ? 2.971 -25.312 6.406 1 53.94 102 PHE A N 1
ATOM 814 C CA . PHE A 1 102 ? 3.791 -24.234 5.844 1 53.94 102 PHE A CA 1
ATOM 815 C C . PHE A 1 102 ? 5.109 -24.125 6.598 1 53.94 102 PHE A C 1
ATOM 817 O O . PHE A 1 102 ? 6.164 -23.922 5.988 1 53.94 102 PHE A O 1
ATOM 824 N N . ASP A 1 103 ? 5.141 -23.938 7.852 1 49.75 103 ASP A N 1
ATOM 825 C CA . ASP A 1 103 ? 6.328 -23.953 8.695 1 49.75 103 ASP A CA 1
ATOM 826 C C . ASP A 1 103 ? 6.172 -24.938 9.844 1 49.75 103 ASP A C 1
ATOM 828 O O . ASP A 1 103 ? 5.121 -25.578 9.984 1 49.75 103 ASP A O 1
ATOM 832 N N . ASP A 1 104 ? 7.285 -25.109 10.586 1 45.28 104 ASP A N 1
ATOM 833 C CA . ASP A 1 104 ? 7.418 -26.016 11.727 1 45.28 104 ASP A CA 1
ATOM 834 C C . ASP A 1 104 ? 6.125 -26.078 12.531 1 45.28 104 ASP A C 1
ATOM 836 O O . ASP A 1 104 ? 6.102 -25.688 13.703 1 45.28 104 ASP A O 1
ATOM 840 N N . ASN A 1 105 ? 5.035 -26.438 11.82 1 46.78 105 ASN A N 1
ATOM 841 C CA . ASN A 1 105 ? 3.82 -26.844 12.516 1 46.78 105 ASN A CA 1
ATOM 842 C C . ASN A 1 105 ? 2.713 -25.797 12.367 1 46.78 105 ASN A C 1
ATOM 844 O O . ASN A 1 105 ? 1.735 -25.812 13.117 1 46.78 105 ASN A O 1
ATOM 848 N N . ASP A 1 106 ? 3.086 -24.797 11.547 1 57.53 106 ASP A N 1
ATOM 849 C CA . ASP A 1 106 ? 1.985 -23.859 11.391 1 57.53 106 ASP A CA 1
ATOM 850 C C . ASP A 1 106 ? 1.3 -24.031 10.031 1 57.53 106 ASP A C 1
ATOM 852 O O . ASP A 1 106 ? 1.967 -24.219 9.016 1 57.53 106 ASP A O 1
ATOM 856 N N . TYR A 1 107 ? 0.074 -24.375 10.188 1 63.22 107 TYR A N 1
ATOM 857 C CA . TYR A 1 107 ? -0.754 -24.484 8.992 1 63.22 107 TYR A CA 1
ATOM 858 C C . TYR A 1 107 ? -1.396 -23.141 8.648 1 63.22 107 TYR A C 1
ATOM 860 O O . TYR A 1 107 ? -1.628 -22.312 9.531 1 63.22 107 TYR A O 1
ATOM 868 N N . LEU A 1 108 ? -1.495 -23.047 7.375 1 68.81 108 LEU A N 1
ATOM 869 C CA . LEU A 1 108 ? -2.297 -21.906 6.949 1 68.81 108 LEU A CA 1
ATOM 870 C C . LEU A 1 108 ? -3.695 -21.969 7.551 1 68.81 108 LEU A C 1
ATOM 872 O O . LEU A 1 108 ? -4.277 -23.047 7.672 1 68.81 108 LEU A O 1
ATOM 876 N N . SER A 1 109 ? -4.203 -20.859 8.008 1 74.75 109 SER A N 1
ATOM 877 C CA . SER A 1 109 ? -5.543 -20.766 8.586 1 74.75 109 SER A CA 1
ATOM 878 C C . SER A 1 109 ? -6.59 -20.5 7.508 1 74.75 109 SER A C 1
ATOM 880 O O . SER A 1 109 ? -7.527 -19.734 7.727 1 74.75 109 SER A O 1
ATOM 882 N N . ASP A 1 110 ? -6.367 -21.188 6.34 1 83.12 110 ASP A N 1
ATOM 883 C CA . ASP A 1 110 ? -7.289 -20.938 5.238 1 83.12 110 ASP A CA 1
ATOM 884 C C . ASP A 1 110 ? -8.102 -22.188 4.902 1 83.12 110 ASP A C 1
ATOM 886 O O . ASP A 1 110 ? -7.559 -23.281 4.828 1 83.12 110 ASP A O 1
ATOM 890 N N . VAL A 1 111 ? -9.391 -22 4.801 1 90.94 111 VAL A N 1
ATOM 891 C CA . VAL A 1 111 ? -10.281 -23 4.203 1 90.94 111 VAL A CA 1
ATOM 892 C C . VAL A 1 111 ? -10.57 -22.625 2.754 1 90.94 111 VAL A C 1
ATOM 894 O O . VAL A 1 111 ? -11.008 -21.5 2.471 1 90.94 111 VAL A O 1
ATOM 897 N N . PHE A 1 112 ? -10.297 -23.594 1.912 1 89.06 112 PHE A N 1
ATOM 898 C CA . PHE A 1 112 ? -10.664 -23.406 0.514 1 89.06 112 PHE A CA 1
ATOM 899 C C . PHE A 1 112 ? -12.094 -23.859 0.262 1 89.06 112 PHE A C 1
ATOM 901 O O . PHE A 1 112 ? -12.516 -24.891 0.779 1 89.06 112 PHE A O 1
ATOM 908 N N . ILE A 1 113 ? -12.836 -23.031 -0.469 1 93.19 113 ILE A N 1
ATOM 909 C CA . ILE A 1 113 ? -14.234 -23.312 -0.742 1 93.19 113 ILE A CA 1
ATOM 910 C C . ILE A 1 113 ? -14.5 -23.234 -2.244 1 93.19 113 ILE A C 1
ATOM 912 O O . ILE A 1 113 ? -14.25 -22.219 -2.877 1 93.19 113 ILE A O 1
ATOM 916 N N . ARG A 1 114 ? -14.977 -24.328 -2.785 1 92.06 114 ARG A N 1
ATOM 917 C CA . ARG A 1 114 ? -15.359 -24.359 -4.195 1 92.06 114 ARG A CA 1
ATOM 918 C C . ARG A 1 114 ? -16.797 -24.844 -4.363 1 92.06 114 ARG A C 1
ATOM 920 O O . ARG A 1 114 ? -17.297 -25.609 -3.543 1 92.06 114 ARG A O 1
ATOM 927 N N . GLY A 1 115 ? -17.422 -24.312 -5.414 1 91.69 115 GLY A N 1
ATOM 928 C CA . GLY A 1 115 ? -18.797 -24.688 -5.688 1 91.69 115 GLY A CA 1
ATOM 929 C C . GLY A 1 115 ? -19.422 -23.875 -6.805 1 91.69 115 GLY A C 1
ATOM 930 O O . GLY A 1 115 ? -18.719 -23.297 -7.629 1 91.69 115 GLY A O 1
ATOM 931 N N . ASN A 1 116 ? -20.734 -24.062 -6.766 1 88.25 116 ASN A N 1
ATOM 932 C CA . ASN A 1 116 ? -21.547 -23.312 -7.723 1 88.25 116 ASN A CA 1
ATOM 933 C C . ASN A 1 116 ? -22.562 -22.422 -7.016 1 88.25 116 ASN A C 1
ATOM 935 O O . ASN A 1 116 ? -23.094 -22.781 -5.961 1 88.25 116 ASN A O 1
ATOM 939 N N . LEU A 1 117 ? -22.797 -21.281 -7.566 1 88.25 117 LEU A N 1
ATOM 940 C CA . LEU A 1 117 ? -23.781 -20.391 -6.969 1 88.25 117 LEU A CA 1
ATOM 941 C C . LEU A 1 117 ? -24.859 -20.031 -7.977 1 88.25 117 LEU A C 1
ATOM 943 O O . LEU A 1 117 ? -24.578 -19.859 -9.164 1 88.25 117 LEU A O 1
ATOM 947 N N . THR A 1 118 ? -26.062 -19.969 -7.504 1 82.88 118 THR A N 1
ATOM 948 C CA . THR A 1 118 ? -27.219 -19.453 -8.203 1 82.88 118 THR A CA 1
ATOM 949 C C . THR A 1 118 ? -28.047 -18.562 -7.289 1 82.88 118 THR A C 1
ATOM 951 O O . THR A 1 118 ? -27.672 -18.312 -6.145 1 82.88 118 THR A O 1
ATOM 954 N N . PHE A 1 119 ? -29 -17.984 -7.867 1 80.12 119 PHE A N 1
ATOM 955 C CA . PHE A 1 119 ? -29.922 -17.172 -7.082 1 80.12 119 PHE A CA 1
ATOM 956 C C . PHE A 1 119 ? -31.375 -17.609 -7.324 1 80.12 119 PHE A C 1
ATOM 958 O O . PHE A 1 119 ? -31.719 -18.031 -8.422 1 80.12 119 PHE A O 1
ATOM 965 N N . ASN A 1 120 ? -32.094 -17.719 -6.191 1 70.44 120 ASN A N 1
ATOM 966 C CA . ASN A 1 120 ? -33.531 -17.922 -6.34 1 70.44 120 ASN A CA 1
ATOM 967 C C . ASN A 1 120 ? -34.219 -16.656 -6.809 1 70.44 120 ASN A C 1
ATOM 969 O O . ASN A 1 120 ? -34.312 -15.68 -6.062 1 70.44 120 ASN A O 1
ATOM 973 N N . VAL A 1 121 ? -34.188 -16.594 -8.102 1 57.66 121 VAL A N 1
ATOM 974 C CA . VAL A 1 121 ? -34.844 -15.414 -8.625 1 57.66 121 VAL A CA 1
ATOM 975 C C . VAL A 1 121 ? -36.344 -15.711 -8.797 1 57.66 121 VAL A C 1
ATOM 977 O O . VAL A 1 121 ? -36.719 -16.609 -9.562 1 57.66 121 VAL A O 1
ATOM 980 N N . ASP A 1 122 ? -37.062 -15.961 -7.805 1 51.81 122 ASP A N 1
ATOM 981 C CA . ASP A 1 122 ? -38.5 -16.141 -8.102 1 51.81 122 ASP A CA 1
ATOM 982 C C . ASP A 1 122 ? -38.969 -15.133 -9.141 1 51.81 122 ASP A C 1
ATOM 984 O O . ASP A 1 122 ? -38.281 -14.156 -9.438 1 51.81 122 ASP A O 1
ATOM 988 N N . GLY A 1 123 ? -40.344 -14.695 -9.008 1 41.69 123 GLY A N 1
ATOM 989 C CA . GLY A 1 123 ? -41.375 -14.039 -9.789 1 41.69 123 GLY A CA 1
ATOM 990 C C . GLY A 1 123 ? -40.938 -12.672 -10.305 1 41.69 123 GLY A C 1
ATOM 991 O O . GLY A 1 123 ? -39.812 -12.234 -10.055 1 41.69 123 GLY A O 1
ATOM 992 N N . ASP A 1 124 ? -42 -11.781 -10.586 1 40.47 124 ASP A N 1
ATOM 993 C CA . ASP A 1 124 ? -42.375 -10.461 -11.078 1 40.47 124 ASP A CA 1
ATOM 994 C C . ASP A 1 124 ? -41.594 -9.367 -10.336 1 40.47 124 ASP A C 1
ATOM 996 O O . ASP A 1 124 ? -42 -8.195 -10.375 1 40.47 124 ASP A O 1
ATOM 1000 N N . ASP A 1 125 ? -40.844 -9.766 -9.359 1 40.22 125 ASP A N 1
ATOM 1001 C CA . ASP A 1 125 ? -40.438 -8.609 -8.57 1 40.22 125 ASP A CA 1
ATOM 1002 C C . ASP A 1 125 ? -39.25 -7.91 -9.211 1 40.22 125 ASP A C 1
ATOM 1004 O O . ASP A 1 125 ? -38.125 -8.461 -9.242 1 40.22 125 ASP A O 1
ATOM 1008 N N . GLN A 1 126 ? -39.406 -6.984 -9.938 1 40.81 126 GLN A N 1
ATOM 1009 C CA . GLN A 1 126 ? -38.625 -6.027 -10.719 1 40.81 126 GLN A CA 1
ATOM 1010 C C . GLN A 1 126 ? -37.5 -5.453 -9.891 1 40.81 126 GLN A C 1
ATOM 1012 O O . GLN A 1 126 ? -36.625 -4.746 -10.422 1 40.81 126 GLN A O 1
ATOM 1017 N N . SER A 1 127 ? -37.625 -5.559 -8.594 1 41.34 127 SER A N 1
ATOM 1018 C CA . SER A 1 127 ? -36.688 -4.738 -7.84 1 41.34 127 SER A CA 1
ATOM 1019 C C . SER A 1 127 ? -35.375 -5.477 -7.586 1 41.34 127 SER A C 1
ATOM 1021 O O . SER A 1 127 ? -34.406 -4.902 -7.066 1 41.34 127 SER A O 1
ATOM 1023 N N . SER A 1 128 ? -35.406 -6.805 -7.746 1 47.28 128 SER A N 1
ATOM 1024 C CA . SER A 1 128 ? -34.188 -7.512 -7.391 1 47.28 128 SER A CA 1
ATOM 1025 C C . SER A 1 128 ? -33.094 -7.332 -8.461 1 47.28 128 SER A C 1
ATOM 1027 O O . SER A 1 128 ? -33.406 -7.406 -9.656 1 47.28 128 SER A O 1
ATOM 1029 N N . PRO A 1 129 ? -31.953 -6.789 -8.039 1 49.06 129 PRO A N 1
ATOM 1030 C CA . PRO A 1 129 ? -30.859 -6.695 -9.008 1 49.06 129 PRO A CA 1
ATOM 1031 C C . PRO A 1 129 ? -30.578 -8.016 -9.727 1 49.06 129 PRO A C 1
ATOM 1033 O O . PRO A 1 129 ? -29.859 -8.047 -10.719 1 49.06 129 PRO A O 1
ATOM 1036 N N . LEU A 1 130 ? -31.234 -9.195 -9.164 1 53 130 LEU A N 1
ATOM 1037 C CA . LEU A 1 130 ? -30.953 -10.523 -9.68 1 53 130 LEU A CA 1
ATOM 1038 C C . LEU A 1 130 ? -31.797 -10.828 -10.914 1 53 130 LEU A C 1
ATOM 1040 O O . LEU A 1 130 ? -31.594 -11.852 -11.578 1 53 130 LEU A O 1
ATOM 1044 N N . GLU A 1 131 ? -32.875 -10.008 -11.109 1 48.09 131 GLU A N 1
ATOM 1045 C CA . GLU A 1 131 ? -33.688 -10.375 -12.25 1 48.09 131 GLU A CA 1
ATOM 1046 C C . GLU A 1 131 ? -32.844 -10.641 -13.492 1 48.09 131 GLU A C 1
ATOM 1048 O O . GLU A 1 131 ? -33.25 -11.43 -14.359 1 48.09 131 GLU A O 1
ATOM 1053 N N . TYR A 1 132 ? -31.812 -9.898 -13.5 1 44 132 TYR A N 1
ATOM 1054 C CA . TYR A 1 132 ? -31.094 -9.906 -14.766 1 44 132 TYR A CA 1
ATOM 1055 C C . TYR A 1 132 ? -29.922 -10.883 -14.719 1 44 132 TYR A C 1
ATOM 1057 O O . TYR A 1 132 ? -29.078 -10.891 -15.617 1 44 132 TYR A O 1
ATOM 1065 N N . PHE A 1 133 ? -29.812 -11.508 -13.617 1 48.81 133 PHE A N 1
ATOM 1066 C CA . PHE A 1 133 ? -28.719 -12.477 -13.547 1 48.81 133 PHE A CA 1
ATOM 1067 C C . PHE A 1 133 ? -29.109 -13.781 -14.219 1 48.81 133 PHE A C 1
ATOM 1069 O O . PHE A 1 133 ? -29.828 -14.594 -13.641 1 48.81 133 PHE A O 1
ATOM 1076 N N . ASP A 1 134 ? -29.359 -13.633 -15.625 1 50.19 134 ASP A N 1
ATOM 1077 C CA . ASP A 1 134 ? -29.578 -14.859 -16.391 1 50.19 134 ASP A CA 1
ATOM 1078 C C . ASP A 1 134 ? -28.266 -15.625 -16.578 1 50.19 134 ASP A C 1
ATOM 1080 O O . ASP A 1 134 ? -27.219 -15.023 -16.828 1 50.19 134 ASP A O 1
ATOM 1084 N N . GLY A 1 135 ? -28.062 -16.812 -15.953 1 57.75 135 GLY A N 1
ATOM 1085 C CA . GLY A 1 135 ? -26.891 -17.641 -16.188 1 57.75 135 GLY A CA 1
ATOM 1086 C C . GLY A 1 135 ? -26.234 -18.125 -14.914 1 57.75 135 GLY A C 1
ATOM 1087 O O . GLY A 1 135 ? -26.484 -17.594 -13.836 1 57.75 135 GLY A O 1
ATOM 1088 N N . GLY A 1 136 ? -26.078 -19.109 -14.781 1 60.84 136 GLY A N 1
ATOM 1089 C CA . GLY A 1 136 ? -25.484 -20.016 -13.812 1 60.84 136 GLY A CA 1
ATOM 1090 C C . GLY A 1 136 ? -25.781 -21.469 -14.086 1 60.84 136 GLY A C 1
ATOM 1091 O O . GLY A 1 136 ? -26.469 -21.797 -15.055 1 60.84 136 GLY A O 1
ATOM 1092 N N . PRO A 1 137 ? -25.359 -21.922 -13.414 1 77.31 137 PRO A N 1
ATOM 1093 C CA . PRO A 1 137 ? -24.578 -21.734 -12.188 1 77.31 137 PRO A CA 1
ATOM 1094 C C . PRO A 1 137 ? -23.172 -21.203 -12.461 1 77.31 137 PRO A C 1
ATOM 1096 O O . PRO A 1 137 ? -22.562 -21.531 -13.492 1 77.31 137 PRO A O 1
ATOM 1099 N N . TRP A 1 138 ? -22.812 -20.297 -11.539 1 78.06 138 TRP A N 1
ATOM 1100 C CA . TRP A 1 138 ? -21.438 -19.797 -11.57 1 78.06 138 TRP A CA 1
ATOM 1101 C C . TRP A 1 138 ? -20.547 -20.594 -10.617 1 78.06 138 TRP A C 1
ATOM 1103 O O . TRP A 1 138 ? -20.938 -20.844 -9.477 1 78.06 138 TRP A O 1
ATOM 1113 N N . SER A 1 139 ? -19.422 -20.953 -11.156 1 83.19 139 SER A N 1
ATOM 1114 C CA . SER A 1 139 ? -18.469 -21.656 -10.305 1 83.19 139 SER A CA 1
ATOM 1115 C C . SER A 1 139 ? -17.609 -20.672 -9.516 1 83.19 139 SER A C 1
ATOM 1117 O O . SER A 1 139 ? -17.328 -19.562 -9.984 1 83.19 139 SER A O 1
ATOM 1119 N N . PHE A 1 140 ? -17.328 -21.031 -8.367 1 86 140 PHE A N 1
ATOM 1120 C CA . PHE A 1 140 ? -16.406 -20.234 -7.566 1 86 140 PHE A CA 1
ATOM 1121 C C . PHE A 1 140 ? -15.383 -21.109 -6.859 1 86 140 PHE A C 1
ATOM 1123 O O . PHE A 1 140 ? -15.641 -22.297 -6.609 1 86 140 PHE A O 1
ATOM 1130 N N . ASN A 1 141 ? -14.18 -20.594 -6.668 1 87.12 141 ASN A N 1
ATOM 1131 C CA . ASN A 1 141 ? -13.055 -21.156 -5.934 1 87.12 141 ASN A CA 1
ATOM 1132 C C . ASN A 1 141 ? -12.367 -20.125 -5.059 1 87.12 141 ASN A C 1
ATOM 1134 O O . ASN A 1 141 ? -11.547 -19.344 -5.539 1 87.12 141 ASN A O 1
ATOM 1138 N N . CYS A 1 142 ? -12.781 -20.125 -3.77 1 90 142 CYS A N 1
ATOM 1139 C CA . CYS A 1 142 ? -12.43 -19.016 -2.875 1 90 142 CYS A CA 1
ATOM 1140 C C . CYS A 1 142 ? -11.766 -19.547 -1.607 1 90 142 CYS A C 1
ATOM 1142 O O . CYS A 1 142 ? -11.547 -20.75 -1.467 1 90 142 CYS A O 1
ATOM 1144 N N . VAL A 1 143 ? -11.359 -18.578 -0.751 1 88.5 143 VAL A N 1
ATOM 1145 C CA . VAL A 1 143 ? -10.703 -18.906 0.512 1 88.5 143 VAL A CA 1
ATOM 1146 C C . VAL A 1 143 ? -11.391 -18.172 1.658 1 88.5 143 VAL A C 1
ATOM 1148 O O . VAL A 1 143 ? -11.844 -17.031 1.49 1 88.5 143 VAL A O 1
ATOM 1151 N N . ALA A 1 144 ? -11.523 -18.844 2.76 1 92 144 ALA A N 1
ATOM 1152 C CA . ALA A 1 144 ? -11.977 -18.219 4.004 1 92 144 ALA A CA 1
ATOM 1153 C C . ALA A 1 144 ? -11.008 -18.5 5.145 1 92 144 ALA A C 1
ATOM 1155 O O . ALA A 1 144 ? -10.484 -19.609 5.262 1 92 144 ALA A O 1
ATOM 1156 N N . PRO A 1 145 ? -10.781 -17.484 5.945 1 89.19 145 PRO A N 1
ATOM 1157 C CA . PRO A 1 145 ? -9.914 -17.719 7.102 1 89.19 145 PRO A CA 1
ATOM 1158 C C . PRO A 1 145 ? -10.633 -18.438 8.242 1 89.19 145 PRO A C 1
ATOM 1160 O O . PRO A 1 145 ? -11.859 -18.469 8.281 1 89.19 145 PRO A O 1
ATOM 1163 N N . THR A 1 146 ? -9.82 -19.047 9.047 1 88.94 146 THR A N 1
ATOM 1164 C CA . THR A 1 146 ? -10.344 -19.672 10.258 1 88.94 146 THR A CA 1
ATOM 1165 C C . THR A 1 146 ? -9.781 -19 11.5 1 88.94 146 THR A C 1
ATOM 1167 O O . THR A 1 146 ? -8.836 -18.203 11.414 1 88.94 146 THR A O 1
ATOM 1170 N N . LYS A 1 147 ? -10.438 -19.344 12.57 1 81.44 147 LYS A N 1
ATOM 1171 C CA . LYS A 1 147 ? -9.945 -18.828 13.844 1 81.44 147 LYS A CA 1
ATOM 1172 C C . LYS A 1 147 ? -8.617 -19.469 14.227 1 81.44 147 LYS A C 1
ATOM 1174 O O . LYS A 1 147 ? -8.43 -20.672 14.039 1 81.44 147 LYS A O 1
ATOM 1179 N N . HIS A 1 148 ? -7.727 -18.562 14.672 1 71.75 148 HIS A N 1
ATOM 1180 C CA . HIS A 1 148 ? -6.488 -19.125 15.219 1 71.75 148 HIS A CA 1
ATOM 1181 C C . HIS A 1 148 ? -6.73 -19.797 16.562 1 71.75 148 HIS A C 1
ATOM 1183 O O . HIS A 1 148 ? -6.125 -20.812 16.875 1 71.75 148 HIS A O 1
ATOM 1189 N N . ASN A 1 149 ? -7.562 -19.031 17.375 1 69.31 149 ASN A N 1
ATOM 1190 C CA . ASN A 1 149 ? -7.969 -19.594 18.656 1 69.31 149 ASN A CA 1
ATOM 1191 C C . ASN A 1 149 ? -9.414 -19.25 18.984 1 69.31 149 ASN A C 1
ATOM 1193 O O . ASN A 1 149 ? -10.055 -18.484 18.266 1 69.31 149 ASN A O 1
ATOM 1197 N N . ASN A 1 150 ? -9.922 -19.828 20 1 64.31 150 ASN A N 1
ATOM 1198 C CA . ASN A 1 150 ? -11.344 -19.703 20.328 1 64.31 150 ASN A CA 1
ATOM 1199 C C . ASN A 1 150 ? -11.664 -18.359 20.953 1 64.31 150 ASN A C 1
ATOM 1201 O O . ASN A 1 150 ? -12.828 -18.031 21.172 1 64.31 150 ASN A O 1
ATOM 1205 N N . THR A 1 151 ? -10.703 -17.531 21.062 1 59.69 151 THR A N 1
ATOM 1206 C CA . THR A 1 151 ? -10.961 -16.266 21.734 1 59.69 151 THR A CA 1
ATOM 1207 C C . THR A 1 151 ? -11.156 -15.141 20.734 1 59.69 151 THR A C 1
ATOM 1209 O O . THR A 1 151 ? -11.484 -14.016 21.109 1 59.69 151 THR A O 1
ATOM 1212 N N . ALA A 1 152 ? -11.078 -15.547 19.531 1 61.5 152 ALA A N 1
ATOM 1213 C CA . ALA A 1 152 ? -11.18 -14.484 18.531 1 61.5 152 ALA A CA 1
ATOM 1214 C C . ALA A 1 152 ? -12.602 -13.945 18.453 1 61.5 152 ALA A C 1
ATOM 1216 O O . ALA A 1 152 ? -13.562 -14.719 18.344 1 61.5 152 ALA A O 1
ATOM 1217 N N . LEU A 1 153 ? -12.742 -12.586 18.625 1 65.5 153 LEU A N 1
ATOM 1218 C CA . LEU A 1 153 ? -14.055 -11.945 18.609 1 65.5 153 LEU A CA 1
ATOM 1219 C C . LEU A 1 153 ? -14.398 -11.453 17.203 1 65.5 153 LEU A C 1
ATOM 1221 O O . LEU A 1 153 ? -15.578 -11.234 16.906 1 65.5 153 LEU A O 1
ATOM 1225 N N . ASN A 1 154 ? -13.477 -11.477 16.391 1 78.06 154 ASN A N 1
ATOM 1226 C CA . ASN A 1 154 ? -13.719 -10.922 15.062 1 78.06 154 ASN A CA 1
ATOM 1227 C C . ASN A 1 154 ? -14.258 -11.977 14.102 1 78.06 154 ASN A C 1
ATOM 1229 O O . ASN A 1 154 ? -14.039 -13.172 14.305 1 78.06 154 ASN A O 1
ATOM 1233 N N . TRP A 1 155 ? -15.109 -11.508 13.148 1 86.56 155 TRP A N 1
ATOM 1234 C CA . TRP A 1 155 ? -15.531 -12.375 12.055 1 86.56 155 TRP A CA 1
ATOM 1235 C C . TRP A 1 155 ? -14.328 -12.914 11.289 1 86.56 155 TRP A C 1
ATOM 1237 O O . TRP A 1 155 ? -13.359 -12.188 11.055 1 86.56 155 TRP A O 1
ATOM 1247 N N . GLN A 1 156 ? -14.414 -14.219 11.047 1 91 156 GLN A N 1
ATOM 1248 C CA . GLN A 1 156 ? -13.445 -14.797 10.117 1 91 156 GLN A CA 1
ATOM 1249 C C . GLN A 1 156 ? -13.93 -14.688 8.68 1 91 156 GLN A C 1
ATOM 1251 O O . GLN A 1 156 ? -14.297 -15.695 8.062 1 91 156 GLN A O 1
ATOM 1256 N N . ALA A 1 157 ? -13.828 -13.477 8.211 1 94.19 157 ALA A N 1
ATOM 1257 C CA . ALA A 1 157 ? -14.5 -13.148 6.953 1 94.19 157 ALA A CA 1
ATOM 1258 C C . ALA A 1 157 ? -13.492 -13.016 5.812 1 94.19 157 ALA A C 1
ATOM 1260 O O . ALA A 1 157 ? -12.312 -12.734 6.039 1 94.19 157 ALA A O 1
ATOM 1261 N N . SER A 1 158 ? -13.922 -13.32 4.625 1 94.44 158 SER A N 1
ATOM 1262 C CA . SER A 1 158 ? -13.188 -13.07 3.389 1 94.44 158 SER A CA 1
ATOM 1263 C C . SER A 1 158 ? -14.117 -12.594 2.277 1 94.44 158 SER A C 1
ATOM 1265 O O . SER A 1 158 ? -15.328 -12.773 2.361 1 94.44 158 SER A O 1
ATOM 1267 N N . ILE A 1 159 ? -13.594 -11.875 1.414 1 94.69 159 ILE A N 1
ATOM 1268 C CA . ILE A 1 159 ? -14.305 -11.414 0.224 1 94.69 159 ILE A CA 1
ATOM 1269 C C . ILE A 1 159 ? -13.641 -11.984 -1.025 1 94.69 159 ILE A C 1
ATOM 1271 O O . ILE A 1 159 ? -12.414 -12.008 -1.13 1 94.69 159 ILE A O 1
ATOM 1275 N N . CYS A 1 160 ? -14.453 -12.5 -1.888 1 91.25 160 CYS A N 1
ATOM 1276 C CA . CYS A 1 160 ? -13.984 -13.156 -3.104 1 91.25 160 CYS A CA 1
ATOM 1277 C C . CYS A 1 160 ? -14.688 -12.594 -4.332 1 91.25 160 CYS A C 1
ATOM 1279 O O . CYS A 1 160 ? -15.914 -12.5 -4.363 1 91.25 160 CYS A O 1
ATOM 1281 N N . SER A 1 161 ? -13.891 -12.203 -5.32 1 86.19 161 SER A N 1
ATOM 1282 C CA . SER A 1 161 ? -14.477 -11.727 -6.57 1 86.19 161 SER A CA 1
ATOM 1283 C C . SER A 1 161 ? -14.742 -12.883 -7.535 1 86.19 161 SER A C 1
ATOM 1285 O O . SER A 1 161 ? -13.812 -13.57 -7.957 1 86.19 161 SER A O 1
ATOM 1287 N N . VAL A 1 162 ? -15.906 -13.07 -7.832 1 78.12 162 VAL A N 1
ATOM 1288 C CA . VAL A 1 162 ? -16.281 -14.18 -8.703 1 78.12 162 VAL A CA 1
ATOM 1289 C C . VAL A 1 162 ? -15.961 -13.828 -10.156 1 78.12 162 VAL A C 1
ATOM 1291 O O . VAL A 1 162 ? -15.594 -14.703 -10.945 1 78.12 162 VAL A O 1
ATOM 1294 N N . ASN A 1 163 ? -16.078 -12.477 -10.492 1 62.47 163 ASN A N 1
ATOM 1295 C CA . ASN A 1 163 ? -15.789 -12.047 -11.859 1 62.47 163 ASN A CA 1
ATOM 1296 C C . ASN A 1 163 ? -14.344 -11.594 -12.016 1 62.47 163 ASN A C 1
ATOM 1298 O O . ASN A 1 163 ? -13.898 -11.273 -13.117 1 62.47 163 ASN A O 1
ATOM 1302 N N . GLY A 1 164 ? -13.602 -11.156 -11.031 1 53.34 164 GLY A N 1
ATOM 1303 C CA . GLY A 1 164 ? -12.297 -10.5 -11.109 1 53.34 164 GLY A CA 1
ATOM 1304 C C . GLY A 1 164 ? -11.203 -11.422 -11.602 1 53.34 164 GLY A C 1
ATOM 1305 O O . GLY A 1 164 ? -10.055 -11 -11.766 1 53.34 164 GLY A O 1
ATOM 1306 N N . GLY A 1 165 ? -11.461 -12.727 -11.992 1 42.94 165 GLY A N 1
ATOM 1307 C CA . GLY A 1 165 ? -10.406 -13.57 -12.523 1 42.94 165 GLY A CA 1
ATOM 1308 C C . GLY A 1 165 ? -10.359 -13.57 -14.039 1 42.94 165 GLY A C 1
ATOM 1309 O O . GLY A 1 165 ? -11.227 -12.992 -14.695 1 42.94 165 GLY A O 1
ATOM 1310 N N . ALA A 1 166 ? -9.172 -13.797 -14.68 1 39.03 166 ALA A N 1
ATOM 1311 C CA . ALA A 1 166 ? -9 -13.898 -16.125 1 39.03 166 ALA A CA 1
ATOM 1312 C C . ALA A 1 166 ? -10.305 -14.328 -16.797 1 39.03 166 ALA A C 1
ATOM 1314 O O . ALA A 1 166 ? -10.492 -14.117 -18 1 39.03 166 ALA A O 1
ATOM 1315 N N . LEU A 1 167 ? -10.93 -15.117 -16.25 1 35.62 167 LEU A N 1
ATOM 1316 C CA . LEU A 1 167 ? -12.039 -15.82 -16.875 1 35.62 167 LEU A CA 1
ATOM 1317 C C . LEU A 1 167 ? -13.234 -14.891 -17.062 1 35.62 167 LEU A C 1
ATOM 1319 O O . LEU A 1 167 ? -14.18 -15.219 -17.781 1 35.62 167 LEU A O 1
ATOM 1323 N N . ALA A 1 168 ? -13.5 -14 -16.156 1 37.38 168 ALA A N 1
ATOM 1324 C CA . ALA A 1 168 ? -14.875 -13.531 -16 1 37.38 168 ALA A CA 1
ATOM 1325 C C . ALA A 1 168 ? -15.211 -12.461 -17.031 1 37.38 168 ALA A C 1
ATOM 1327 O O . ALA A 1 168 ? -16.328 -11.945 -17.062 1 37.38 168 ALA A O 1
ATOM 1328 N N . LEU A 1 169 ? -14.281 -11.805 -17.578 1 36.19 169 LEU A N 1
ATOM 1329 C CA . LEU A 1 169 ? -14.867 -10.758 -18.406 1 36.19 169 LEU A CA 1
ATOM 1330 C C . LEU A 1 169 ? -16 -11.312 -19.25 1 36.19 169 LEU A C 1
ATOM 1332 O O . LEU A 1 169 ? -16.984 -10.617 -19.531 1 36.19 169 LEU A O 1
ATOM 1336 N N . GLY A 1 170 ? -15.703 -12.414 -20 1 33.12 170 GLY A N 1
ATOM 1337 C CA . GLY A 1 170 ? -16.719 -12.805 -20.984 1 33.12 170 GLY A CA 1
ATOM 1338 C C . GLY A 1 170 ? -18.016 -13.25 -20.344 1 33.12 170 GLY A C 1
ATOM 1339 O O . GLY A 1 170 ? -19.078 -13.148 -20.953 1 33.12 170 GLY A O 1
ATOM 1340 N N . GLY A 1 171 ? -17.891 -14.195 -19.469 1 33 171 GLY A N 1
ATOM 1341 C CA . GLY A 1 171 ? -19.125 -14.898 -19.141 1 33 171 GLY A CA 1
ATOM 1342 C C . GLY A 1 171 ? -20.125 -14.031 -18.391 1 33 171 GLY A C 1
ATOM 1343 O O . GLY A 1 171 ? -21.328 -14.258 -18.484 1 33 171 GLY A O 1
ATOM 1344 N N . ILE A 1 172 ? -19.609 -13.32 -17.422 1 35.16 172 ILE A N 1
ATOM 1345 C CA . ILE A 1 172 ? -20.609 -12.555 -16.688 1 35.16 172 ILE A CA 1
ATOM 1346 C C . ILE A 1 172 ? -21 -11.312 -17.484 1 35.16 172 ILE A C 1
ATOM 1348 O O . ILE A 1 172 ? -21.859 -10.539 -17.047 1 35.16 172 ILE A O 1
ATOM 1352 N N . MET A 1 173 ? -20.172 -10.969 -18.406 1 33.91 173 MET A N 1
ATOM 1353 C CA . MET A 1 173 ? -20.531 -9.82 -19.234 1 33.91 173 MET A CA 1
ATOM 1354 C C . MET A 1 173 ? -21.922 -10 -19.828 1 33.91 173 MET A C 1
ATOM 1356 O O . MET A 1 173 ? -22.516 -9.039 -20.344 1 33.91 173 MET A O 1
ATOM 1360 N N . SER A 1 174 ? -22.094 -11.172 -20.359 1 29.84 174 SER A N 1
ATOM 1361 C CA . SER A 1 174 ? -23.375 -11.195 -21.078 1 29.84 174 SER A CA 1
ATOM 1362 C C . SER A 1 174 ? -24.547 -10.898 -20.141 1 29.84 174 SER A C 1
ATOM 1364 O O . SER A 1 174 ? -25.703 -11.07 -20.516 1 29.84 174 SER A O 1
ATOM 1366 N N . THR A 1 175 ? -24.297 -11.25 -18.938 1 29.66 175 THR A N 1
ATOM 1367 C CA . THR A 1 175 ? -25.562 -11.289 -18.219 1 29.66 175 THR A CA 1
ATOM 1368 C C . THR A 1 175 ? -26.172 -9.891 -18.109 1 29.66 175 THR A C 1
ATOM 1370 O O . THR A 1 175 ? -25.484 -8.953 -17.688 1 29.66 175 THR A O 1
ATOM 1373 N N . PRO A 1 176 ? -27.359 -9.758 -18.594 1 29.58 176 PRO A N 1
ATOM 1374 C CA . PRO A 1 176 ? -28.141 -8.531 -18.609 1 29.58 176 PRO A CA 1
ATOM 1375 C C . PRO A 1 176 ? -28.062 -7.742 -17.312 1 29.58 176 PRO A C 1
ATOM 1377 O O . PRO A 1 176 ? -27.609 -8.273 -16.297 1 29.58 176 PRO A O 1
ATOM 1380 N N . ARG A 1 177 ? -29.172 -6.855 -17.016 1 30.34 177 ARG A N 1
ATOM 1381 C CA . ARG A 1 177 ? -29.594 -5.633 -16.344 1 30.34 177 ARG A CA 1
ATOM 1382 C C . ARG A 1 177 ? -29.828 -5.883 -14.852 1 30.34 177 ARG A C 1
ATOM 1384 O O . ARG A 1 177 ? -30.906 -6.34 -14.469 1 30.34 177 ARG A O 1
ATOM 1391 N N . LEU A 1 178 ? -28.969 -6.414 -14.273 1 32.66 178 LEU A N 1
ATOM 1392 C CA . LEU A 1 178 ? -29.266 -6.738 -12.883 1 32.66 178 LEU A CA 1
ATOM 1393 C C . LEU A 1 178 ? -30 -5.59 -12.203 1 32.66 178 LEU A C 1
ATOM 1395 O O . LEU A 1 178 ? -30.891 -5.812 -11.375 1 32.66 178 LEU A O 1
ATOM 1399 N N . ILE A 1 179 ? -29.25 -4.453 -12.016 1 33.97 179 ILE A N 1
ATOM 1400 C CA . ILE A 1 179 ? -29.812 -3.254 -11.398 1 33.97 179 ILE A CA 1
ATOM 1401 C C . ILE A 1 179 ? -30.469 -2.381 -12.477 1 33.97 179 ILE A C 1
ATOM 1403 O O . ILE A 1 179 ? -29.828 -2.039 -13.477 1 33.97 179 ILE A O 1
ATOM 1407 N N . PRO A 1 180 ? -31.703 -2.273 -12.484 1 34.47 180 PRO A N 1
ATOM 1408 C CA . PRO A 1 180 ? -32.156 -1.208 -13.383 1 34.47 180 PRO A CA 1
ATOM 1409 C C . PRO A 1 180 ? -31.297 0.052 -13.289 1 34.47 180 PRO A C 1
ATOM 1411 O O . PRO A 1 180 ? -31 0.521 -12.18 1 34.47 180 PRO A O 1
ATOM 1414 N N . GLY A 1 181 ? -30.75 0.378 -14.477 1 37.72 181 GLY A N 1
ATOM 1415 C CA . GLY A 1 181 ? -29.953 1.592 -14.602 1 37.72 181 GLY A CA 1
ATOM 1416 C C . GLY A 1 181 ? -28.469 1.354 -14.422 1 37.72 181 GLY A C 1
ATOM 1417 O O . GLY A 1 181 ? -27.672 2.289 -14.516 1 37.72 181 GLY A O 1
ATOM 1418 N N . VAL A 1 182 ? -28.234 0.264 -13.727 1 41.03 182 VAL A N 1
ATOM 1419 C CA . VAL A 1 182 ? -26.797 0.093 -13.477 1 41.03 182 VAL A CA 1
ATOM 1420 C C . VAL A 1 182 ? -26.141 -0.594 -14.672 1 41.03 182 VAL A C 1
ATOM 1422 O O . VAL A 1 182 ? -26.703 -1.532 -15.242 1 41.03 182 VAL A O 1
ATOM 1425 N N . ILE A 1 183 ? -25.312 0.062 -15.289 1 43.97 183 ILE A N 1
ATOM 1426 C CA . ILE A 1 183 ? -24.438 -0.433 -16.328 1 43.97 183 ILE A CA 1
ATOM 1427 C C . ILE A 1 183 ? -23.719 -1.695 -15.859 1 43.97 183 ILE A C 1
ATOM 1429 O O . ILE A 1 183 ? -22.875 -1.636 -14.961 1 43.97 183 ILE A O 1
ATOM 1433 N N . LEU A 1 184 ? -24.203 -2.891 -16.141 1 49.38 184 LEU A N 1
ATOM 1434 C CA . LEU A 1 184 ? -23.828 -4.234 -15.727 1 49.38 184 LEU A CA 1
ATOM 1435 C C . LEU A 1 184 ? -22.344 -4.492 -15.984 1 49.38 184 LEU A C 1
ATOM 1437 O O . LEU A 1 184 ? -21.688 -5.203 -15.211 1 49.38 184 LEU A O 1
ATOM 1441 N N . GLN A 1 185 ? -21.906 -3.852 -17.078 1 55.91 185 GLN A N 1
ATOM 1442 C CA . GLN A 1 185 ? -20.531 -4.148 -17.469 1 55.91 185 GLN A CA 1
ATOM 1443 C C . GLN A 1 185 ? -19.562 -3.74 -16.375 1 55.91 185 GLN A C 1
ATOM 1445 O O . GLN A 1 185 ? -18.438 -4.258 -16.297 1 55.91 185 GLN A O 1
ATOM 1450 N N . LEU A 1 186 ? -20.188 -3.035 -15.422 1 63.25 186 LEU A N 1
ATOM 1451 C CA . LEU A 1 186 ? -19.266 -2.531 -14.414 1 63.25 186 LEU A CA 1
ATOM 1452 C C . LEU A 1 186 ? -19.625 -3.059 -13.031 1 63.25 186 LEU A C 1
ATOM 1454 O O . LEU A 1 186 ? -19.031 -2.656 -12.031 1 63.25 186 LEU A O 1
ATOM 1458 N N . THR A 1 187 ? -20.609 -4.027 -13.039 1 72.69 187 THR A N 1
ATOM 1459 C CA . THR A 1 187 ? -21.016 -4.605 -11.758 1 72.69 187 THR A CA 1
ATOM 1460 C C . THR A 1 187 ? -20.172 -5.844 -11.438 1 72.69 187 THR A C 1
ATOM 1462 O O . THR A 1 187 ? -19.969 -6.699 -12.297 1 72.69 187 THR A O 1
ATOM 1465 N N . ASN A 1 188 ? -19.703 -5.898 -10.25 1 80 188 ASN A N 1
ATOM 1466 C CA . ASN A 1 188 ? -18.906 -7.027 -9.773 1 80 188 ASN A CA 1
ATOM 1467 C C . ASN A 1 188 ? -19.656 -7.828 -8.711 1 80 188 ASN A C 1
ATOM 1469 O O . ASN A 1 188 ? -20.344 -7.254 -7.863 1 80 188 ASN A O 1
ATOM 1473 N N . LEU A 1 189 ? -19.531 -9.141 -8.859 1 84.19 189 LEU A N 1
ATOM 1474 C CA . LEU A 1 189 ? -20.078 -10.07 -7.883 1 84.19 189 LEU A CA 1
ATOM 1475 C C . LEU A 1 189 ? -19 -10.547 -6.914 1 84.19 189 LEU A C 1
ATOM 1477 O O . LEU A 1 189 ? -17.953 -11.039 -7.336 1 84.19 189 LEU A O 1
ATOM 1481 N N . PHE A 1 190 ? -19.391 -10.336 -5.656 1 90.75 190 PHE A N 1
ATOM 1482 C CA . PHE A 1 190 ? -18.5 -10.789 -4.598 1 90.75 190 PHE A CA 1
ATOM 1483 C C . PHE A 1 190 ? -19.188 -11.812 -3.707 1 90.75 190 PHE A C 1
ATOM 1485 O O . PHE A 1 190 ? -20.359 -11.648 -3.354 1 90.75 190 PHE A O 1
ATOM 1492 N N . LEU A 1 191 ? -18.469 -12.812 -3.428 1 94.19 191 LEU A N 1
ATOM 1493 C CA . LEU A 1 191 ? -18.875 -13.688 -2.342 1 94.19 191 LEU A CA 1
ATOM 1494 C C . LEU A 1 191 ? -18.156 -13.336 -1.047 1 94.19 191 LEU A C 1
ATOM 1496 O O . LEU A 1 191 ? -16.938 -13.125 -1.047 1 94.19 191 LEU A O 1
ATOM 1500 N N . VAL A 1 192 ? -18.969 -13.203 -0.061 1 97.12 192 VAL A N 1
ATOM 1501 C CA . VAL A 1 192 ? -18.406 -12.977 1.26 1 97.12 192 VAL A CA 1
ATOM 1502 C C . VAL A 1 192 ? -18.609 -14.203 2.141 1 97.12 192 VAL A C 1
ATOM 1504 O O . VAL A 1 192 ? -19.719 -14.742 2.203 1 97.12 192 VAL A O 1
ATOM 1507 N N . PHE A 1 193 ? -17.5 -14.617 2.785 1 97 193 PHE A N 1
ATOM 1508 C CA . PHE A 1 193 ? -17.531 -15.797 3.645 1 97 193 PHE A CA 1
ATOM 1509 C C . PHE A 1 193 ? -17.281 -15.414 5.098 1 97 193 PHE A C 1
ATOM 1511 O O . PHE A 1 193 ? -16.5 -14.492 5.375 1 97 193 PHE A O 1
ATOM 1518 N N . ASN A 1 194 ? -17.953 -16.078 5.957 1 95.88 194 ASN A N 1
ATOM 1519 C CA . ASN A 1 194 ? -17.703 -16.016 7.391 1 95.88 194 ASN A CA 1
ATOM 1520 C C . ASN A 1 194 ? -17.625 -17.422 8 1 95.88 194 ASN A C 1
ATOM 1522 O O . ASN A 1 194 ? -18.641 -18.109 8.109 1 95.88 194 ASN A O 1
ATOM 1526 N N . SER A 1 195 ? -16.406 -17.797 8.367 1 94.62 195 SER A N 1
ATOM 1527 C CA . SER A 1 195 ? -16.203 -19.156 8.883 1 94.62 195 SER A CA 1
ATOM 1528 C C . SER A 1 195 ? -16.344 -19.188 10.398 1 94.62 195 SER A C 1
ATOM 1530 O O . SER A 1 195 ? -16.094 -18.188 11.078 1 94.62 195 SER A O 1
ATOM 1532 N N . THR A 1 196 ? -16.844 -20.297 10.82 1 92.12 196 THR A N 1
ATOM 1533 C CA . THR A 1 196 ? -16.891 -20.594 12.242 1 92.12 196 THR A CA 1
ATOM 1534 C C . THR A 1 196 ? -16.031 -21.812 12.57 1 92.12 196 THR A C 1
ATOM 1536 O O . THR A 1 196 ? -16.016 -22.797 11.812 1 92.12 196 THR A O 1
ATOM 1539 N N . GLY A 1 197 ? -15.273 -21.719 13.734 1 91.19 197 GLY A N 1
ATOM 1540 C CA . GLY A 1 197 ? -14.422 -22.828 14.156 1 91.19 197 GLY A CA 1
ATOM 1541 C C . GLY A 1 197 ? -12.945 -22.516 14.016 1 91.19 197 GLY A C 1
ATOM 1542 O O . GLY A 1 197 ? -12.555 -21.641 13.242 1 91.19 197 GLY A O 1
ATOM 1543 N N . VAL A 1 198 ? -12.164 -23.25 14.742 1 88.5 198 VAL A N 1
ATOM 1544 C CA . VAL A 1 198 ? -10.711 -23.062 14.703 1 88.5 198 VAL A CA 1
ATOM 1545 C C . VAL A 1 198 ? -10.117 -23.875 13.555 1 88.5 198 VAL A C 1
ATOM 1547 O O . VAL A 1 198 ? -10.688 -24.875 13.133 1 88.5 198 VAL A O 1
ATOM 1550 N N . GLY A 1 199 ? -9 -23.453 13.094 1 87.81 199 GLY A N 1
ATOM 1551 C CA . GLY A 1 199 ? -8.32 -24.094 11.977 1 87.81 199 GLY A CA 1
ATOM 1552 C C . GLY A 1 199 ? -8.086 -25.562 12.195 1 87.81 199 GLY A C 1
ATOM 1553 O O . GLY A 1 199 ? -8.289 -26.375 11.289 1 87.81 199 GLY A O 1
ATOM 1554 N N . ASP A 1 200 ? -7.801 -25.922 13.367 1 86.5 200 ASP A N 1
ATOM 1555 C CA . ASP A 1 200 ? -7.527 -27.312 13.688 1 86.5 200 ASP A CA 1
ATOM 1556 C C . ASP A 1 200 ? -8.781 -28.172 13.531 1 86.5 200 ASP A C 1
ATOM 1558 O O . ASP A 1 200 ? -8.703 -29.328 13.086 1 86.5 200 ASP A O 1
ATOM 1562 N N . ASP A 1 201 ? -9.875 -27.672 13.93 1 91.81 201 ASP A N 1
ATOM 1563 C CA . ASP A 1 201 ? -11.133 -28.406 13.805 1 91.81 201 ASP A CA 1
ATOM 1564 C C . ASP A 1 201 ? -11.5 -28.609 12.336 1 91.81 201 ASP A C 1
ATOM 1566 O O . ASP A 1 201 ? -11.938 -29.688 11.945 1 91.81 201 ASP A O 1
ATOM 1570 N N . TRP A 1 202 ? -11.312 -27.609 11.578 1 93.38 202 TRP A N 1
ATOM 1571 C CA . TRP A 1 202 ? -11.547 -27.719 10.141 1 93.38 202 TRP A CA 1
ATOM 1572 C C . TRP A 1 202 ? -10.625 -28.75 9.516 1 93.38 202 TRP A C 1
ATOM 1574 O O . TRP A 1 202 ? -11.078 -29.609 8.75 1 93.38 202 TRP A O 1
ATOM 1584 N N . ARG A 1 203 ? -9.383 -28.641 9.852 1 90.38 203 ARG A N 1
ATOM 1585 C CA . ARG A 1 203 ? -8.398 -29.578 9.312 1 90.38 203 ARG A CA 1
ATOM 1586 C C . ARG A 1 203 ? -8.758 -31.016 9.672 1 90.38 203 ARG A C 1
ATOM 1588 O O . ARG A 1 203 ? -8.781 -31.875 8.797 1 90.38 203 ARG A O 1
ATOM 1595 N N . LYS A 1 204 ? -9.039 -31.25 10.914 1 91.25 204 LYS A N 1
ATOM 1596 C CA . LYS A 1 204 ? -9.398 -32.594 11.367 1 91.25 204 LYS A CA 1
ATOM 1597 C C . LYS A 1 204 ? -10.641 -33.094 10.648 1 91.25 204 LYS A C 1
ATOM 1599 O O . LYS A 1 204 ? -10.688 -34.25 10.219 1 91.25 204 LYS A O 1
ATOM 1604 N N . SER A 1 205 ? -11.594 -32.25 10.539 1 93.81 205 SER A N 1
ATOM 1605 C CA . SER A 1 205 ? -12.859 -32.625 9.93 1 93.81 205 SER A CA 1
ATOM 1606 C C . SER A 1 205 ? -12.672 -33 8.453 1 93.81 205 SER A C 1
ATOM 1608 O O . SER A 1 205 ? -13.172 -34.031 7.992 1 93.81 205 SER A O 1
ATOM 1610 N N . VAL A 1 206 ? -11.93 -32.219 7.746 1 93.62 206 VAL A N 1
ATOM 1611 C CA . VAL A 1 206 ? -11.734 -32.438 6.32 1 93.62 206 VAL A CA 1
ATOM 1612 C C . VAL A 1 206 ? -10.836 -33.656 6.109 1 93.62 206 VAL A C 1
ATOM 1614 O O . VAL A 1 206 ? -11.016 -34.406 5.148 1 93.62 206 VAL A O 1
ATOM 1617 N N . GLN A 1 207 ? -9.906 -33.844 6.941 1 91.31 207 GLN A N 1
ATOM 1618 C CA . GLN A 1 207 ? -9.008 -35 6.875 1 91.31 207 GLN A CA 1
ATOM 1619 C C . GLN A 1 207 ? -9.766 -36.281 7.117 1 91.31 207 GLN A C 1
ATOM 1621 O O . GLN A 1 207 ? -9.555 -37.281 6.41 1 91.31 207 GLN A O 1
ATOM 1626 N N . GLU A 1 208 ? -10.57 -36.25 8.117 1 92.69 208 GLU A N 1
ATOM 1627 C CA . GLU A 1 208 ? -11.297 -37.438 8.516 1 92.69 208 GLU A CA 1
ATOM 1628 C C . GLU A 1 208 ? -12.32 -37.844 7.453 1 92.69 208 GLU A C 1
ATOM 1630 O O . GLU A 1 208 ? -12.555 -39.031 7.23 1 92.69 208 GLU A O 1
ATOM 1635 N N . HIS A 1 209 ? -12.906 -36.906 6.82 1 90.88 209 HIS A N 1
ATOM 1636 C CA . HIS A 1 209 ? -14.062 -37.219 5.977 1 90.88 209 HIS A CA 1
ATOM 1637 C C . HIS A 1 209 ? -13.727 -37.031 4.504 1 90.88 209 HIS A C 1
ATOM 1639 O O . HIS A 1 209 ? -14.57 -37.25 3.635 1 90.88 209 HIS A O 1
ATOM 1645 N N . GLY A 1 210 ? -12.547 -36.531 4.273 1 89.44 210 GLY A N 1
ATOM 1646 C CA . GLY A 1 210 ? -12.203 -36.219 2.893 1 89.44 210 GLY A CA 1
ATOM 1647 C C . GLY A 1 210 ? -11.07 -37.062 2.35 1 89.44 210 GLY A C 1
ATOM 1648 O O . GLY A 1 210 ? -10.766 -38.125 2.898 1 89.44 210 GLY A O 1
ATOM 1649 N N . ALA A 1 211 ? -10.609 -36.688 1.127 1 88.81 211 ALA A N 1
ATOM 1650 C CA . ALA A 1 211 ? -9.5 -37.344 0.451 1 88.81 211 ALA A CA 1
ATOM 1651 C C . ALA A 1 211 ? -8.398 -36.375 0.089 1 88.81 211 ALA A C 1
ATOM 1653 O O . ALA A 1 211 ? -8.68 -35.25 -0.315 1 88.81 211 ALA A O 1
ATOM 1654 N N . GLU A 1 212 ? -7.273 -36.844 0.332 1 86.62 212 GLU A N 1
ATOM 1655 C CA . GLU A 1 212 ? -6.141 -35.969 -0.034 1 86.62 212 GLU A CA 1
ATOM 1656 C C . GLU A 1 212 ? -5.895 -36 -1.539 1 86.62 212 GLU A C 1
ATOM 1658 O O . GLU A 1 212 ? -5.879 -37.094 -2.15 1 86.62 212 GLU A O 1
ATOM 1663 N N . ASN A 1 213 ? -5.824 -34.906 -2.045 1 77.94 213 ASN A N 1
ATOM 1664 C CA . ASN A 1 213 ? -5.336 -34.781 -3.414 1 77.94 213 ASN A CA 1
ATOM 1665 C C . ASN A 1 213 ? -3.814 -34.688 -3.455 1 77.94 213 ASN A C 1
ATOM 1667 O O . ASN A 1 213 ? -3.248 -33.656 -3.043 1 77.94 213 ASN A O 1
ATOM 1671 N N . PRO A 1 214 ? -3.148 -35.625 -3.951 1 73.25 214 PRO A N 1
ATOM 1672 C CA . PRO A 1 214 ? -1.685 -35.625 -3.902 1 73.25 214 PRO A CA 1
ATOM 1673 C C . PRO A 1 214 ? -1.062 -34.531 -4.746 1 73.25 214 PRO A C 1
ATOM 1675 O O . PRO A 1 214 ? 0.081 -34.125 -4.508 1 73.25 214 PRO A O 1
ATOM 1678 N N . ASN A 1 215 ? -1.835 -34.156 -5.723 1 66.56 215 ASN A N 1
ATOM 1679 C CA . ASN A 1 215 ? -1.289 -33.125 -6.598 1 66.56 215 ASN A CA 1
ATOM 1680 C C . ASN A 1 215 ? -1.36 -31.734 -5.953 1 66.56 215 ASN A C 1
ATOM 1682 O O . ASN A 1 215 ? -0.448 -30.922 -6.117 1 66.56 215 ASN A O 1
ATOM 1686 N N . THR A 1 216 ? -2.367 -31.516 -5.145 1 68.81 216 THR A N 1
ATOM 1687 C CA . THR A 1 216 ? -2.568 -30.188 -4.594 1 68.81 216 THR A CA 1
ATOM 1688 C C . THR A 1 216 ? -2.211 -30.156 -3.109 1 68.81 216 THR A C 1
ATOM 1690 O O . THR A 1 216 ? -2.074 -29.078 -2.521 1 68.81 216 THR A O 1
ATOM 1693 N N . HIS A 1 217 ? -2.146 -31.312 -2.535 1 75.62 217 HIS A N 1
ATOM 1694 C CA . HIS A 1 217 ? -1.892 -31.453 -1.105 1 75.62 217 HIS A CA 1
ATOM 1695 C C . HIS A 1 217 ? -3.012 -30.812 -0.285 1 75.62 217 HIS A C 1
ATOM 1697 O O . HIS A 1 217 ? -2.748 -30.094 0.681 1 75.62 217 HIS A O 1
ATOM 1703 N N . LEU A 1 218 ? -4.199 -31.047 -0.874 1 81.81 218 LEU A N 1
ATOM 1704 C CA . LEU A 1 218 ? -5.398 -30.609 -0.164 1 81.81 218 LEU A CA 1
ATOM 1705 C C . LEU A 1 218 ? -6.277 -31.812 0.188 1 81.81 218 LEU A C 1
ATOM 1707 O O . LEU A 1 218 ? -6.418 -32.75 -0.609 1 81.81 218 LEU A O 1
ATOM 1711 N N . TRP A 1 219 ? -6.77 -31.781 1.361 1 87.88 219 TRP A N 1
ATOM 1712 C CA . TRP A 1 219 ? -7.895 -32.656 1.699 1 87.88 219 TRP A CA 1
ATOM 1713 C C . TRP A 1 219 ? -9.211 -32.031 1.254 1 87.88 219 TRP A C 1
ATOM 1715 O O . TRP A 1 219 ? -9.523 -30.875 1.61 1 87.88 219 TRP A O 1
ATOM 1725 N N . ASP A 1 220 ? -9.953 -32.719 0.477 1 91.25 220 ASP A N 1
ATOM 1726 C CA . ASP A 1 220 ? -11.227 -32.25 -0.032 1 91.25 220 ASP A CA 1
ATOM 1727 C C . ASP A 1 220 ? -12.398 -33 0.579 1 91.25 220 ASP A C 1
ATOM 1729 O O . ASP A 1 220 ? -12.352 -34.25 0.67 1 91.25 220 ASP A O 1
ATOM 1733 N N . SER A 1 221 ? -13.383 -32.312 1.027 1 94.94 221 SER A N 1
ATOM 1734 C CA . SER A 1 221 ? -14.602 -32.938 1.553 1 94.94 221 SER A CA 1
ATOM 1735 C C . SER A 1 221 ? -15.836 -32.125 1.137 1 94.94 221 SER A C 1
ATOM 1737 O O . SER A 1 221 ? -15.844 -30.906 1.197 1 94.94 221 SER A O 1
ATOM 1739 N N . THR A 1 222 ? -16.828 -32.844 0.71 1 95.25 222 THR A N 1
ATOM 1740 C CA . THR A 1 222 ? -18.078 -32.188 0.37 1 95.25 222 THR A CA 1
ATOM 1741 C C . THR A 1 222 ? -18.875 -31.859 1.629 1 95.25 222 THR A C 1
ATOM 1743 O O . THR A 1 222 ? -18.562 -32.344 2.715 1 95.25 222 THR A O 1
ATOM 1746 N N . VAL A 1 223 ? -19.828 -31.047 1.381 1 95.94 223 VAL A N 1
ATOM 1747 C CA . VAL A 1 223 ? -20.719 -30.656 2.471 1 95.94 223 VAL A CA 1
ATOM 1748 C C . VAL A 1 223 ? -21.359 -31.906 3.084 1 95.94 223 VAL A C 1
ATOM 1750 O O . VAL A 1 223 ? -21.422 -32.031 4.309 1 95.94 223 VAL A O 1
ATOM 1753 N N . ASP A 1 224 ? -21.766 -32.875 2.275 1 93.81 224 ASP A N 1
ATOM 1754 C CA . ASP A 1 224 ? -22.422 -34.094 2.734 1 93.81 224 ASP A CA 1
ATOM 1755 C C . ASP A 1 224 ? -21.438 -34.969 3.514 1 93.81 224 ASP A C 1
ATOM 1757 O O . ASP A 1 224 ? -21.797 -35.531 4.547 1 93.81 224 ASP A O 1
ATOM 1761 N N . GLN A 1 225 ? -20.281 -35.062 3.008 1 94.69 225 GLN A N 1
ATOM 1762 C CA . GLN A 1 225 ? -19.266 -35.875 3.67 1 94.69 225 GLN A CA 1
ATOM 1763 C C . GLN A 1 225 ? -18.953 -35.312 5.059 1 94.69 225 GLN A C 1
ATOM 1765 O O . GLN A 1 225 ? -18.672 -36.094 5.984 1 94.69 225 GLN A O 1
ATOM 1770 N N . LEU A 1 226 ? -19.016 -34.031 5.207 1 95.31 226 LEU A N 1
ATOM 1771 C CA . LEU A 1 226 ? -18.719 -33.375 6.477 1 95.31 226 LEU A CA 1
ATOM 1772 C C . LEU A 1 226 ? -19.922 -33.375 7.398 1 95.31 226 LEU A C 1
ATOM 1774 O O . LEU A 1 226 ? -19.828 -33.031 8.578 1 95.31 226 LEU A O 1
ATOM 1778 N N . GLY A 1 227 ? -21.078 -33.781 6.871 1 94.06 227 GLY A N 1
ATOM 1779 C CA . GLY A 1 227 ? -22.297 -33.812 7.652 1 94.06 227 GLY A CA 1
ATOM 1780 C C . GLY A 1 227 ? -22.797 -32.438 8.016 1 94.06 227 GLY A C 1
ATOM 1781 O O . GLY A 1 227 ? -23.328 -32.219 9.109 1 94.06 227 GLY A O 1
ATOM 1782 N N . LEU A 1 228 ? -22.547 -31.453 7.184 1 96 228 LEU A N 1
ATOM 1783 C CA . LEU A 1 228 ? -22.969 -30.094 7.469 1 96 228 LEU A CA 1
ATOM 1784 C C . LEU A 1 228 ? -24.422 -29.875 7.07 1 96 228 LEU A C 1
ATOM 1786 O O . LEU A 1 228 ? -24.844 -30.328 6 1 96 228 LEU A O 1
ATOM 1790 N N . ASP A 1 229 ? -25.156 -29.156 7.902 1 95.56 229 ASP A N 1
ATOM 1791 C CA . ASP A 1 229 ? -26.547 -28.797 7.621 1 95.56 229 ASP A CA 1
ATOM 1792 C C . ASP A 1 229 ? -26.641 -27.422 6.984 1 95.56 229 ASP A C 1
ATOM 1794 O O . ASP A 1 229 ? -25.953 -26.484 7.414 1 95.56 229 ASP A O 1
ATOM 1798 N N . SER A 1 230 ? -27.422 -27.375 5.996 1 94.75 230 SER A N 1
ATOM 1799 C CA . SER A 1 230 ? -27.625 -26.094 5.324 1 94.75 230 SER A CA 1
ATOM 1800 C C . SER A 1 230 ? -28.797 -25.328 5.934 1 94.75 230 SER A C 1
ATOM 1802 O O . SER A 1 230 ? -29.828 -25.922 6.273 1 94.75 230 SER A O 1
ATOM 1804 N N . SER A 1 231 ? -28.625 -24 6.172 1 94.75 231 SER A N 1
ATOM 1805 C CA . SER A 1 231 ? -29.688 -23.109 6.652 1 94.75 231 SER A CA 1
ATOM 1806 C C . SER A 1 231 ? -29.562 -21.719 6.039 1 94.75 231 SER A C 1
ATOM 1808 O O . SER A 1 231 ? -28.578 -21.406 5.375 1 94.75 231 SER A O 1
ATOM 1810 N N . SER A 1 232 ? -30.688 -20.984 6.137 1 92.19 232 SER A N 1
ATOM 1811 C CA . SER A 1 232 ? -30.734 -19.625 5.613 1 92.19 232 SER A CA 1
ATOM 1812 C C . SER A 1 232 ? -30.969 -18.609 6.73 1 92.19 232 SER A C 1
ATOM 1814 O O . SER A 1 232 ? -31.797 -18.844 7.621 1 92.19 232 SER A O 1
ATOM 1816 N N . GLU A 1 233 ? -30.203 -17.594 6.766 1 91.62 233 GLU A N 1
ATOM 1817 C CA . GLU A 1 233 ? -30.344 -16.5 7.723 1 91.62 233 GLU A CA 1
ATOM 1818 C C . GLU A 1 233 ? -30.062 -15.156 7.066 1 91.62 233 GLU A C 1
ATOM 1820 O O . GLU A 1 233 ? -28.906 -14.789 6.852 1 91.62 233 GLU A O 1
ATOM 1825 N N . GLY A 1 234 ? -31.172 -14.414 6.883 1 90.81 234 GLY A N 1
ATOM 1826 C CA . GLY A 1 234 ? -30.969 -13.141 6.207 1 90.81 234 GLY A CA 1
ATOM 1827 C C . GLY A 1 234 ? -30.344 -13.289 4.828 1 90.81 234 GLY A C 1
ATOM 1828 O O . GLY A 1 234 ? -30.828 -14.07 4.008 1 90.81 234 GLY A O 1
ATOM 1829 N N . VAL A 1 235 ? -29.234 -12.625 4.645 1 92.56 235 VAL A N 1
ATOM 1830 C CA . VAL A 1 235 ? -28.578 -12.633 3.342 1 92.56 235 VAL A CA 1
ATOM 1831 C C . VAL A 1 235 ? -27.578 -13.781 3.27 1 92.56 235 VAL A C 1
ATOM 1833 O O . VAL A 1 235 ? -26.828 -13.891 2.307 1 92.56 235 VAL A O 1
ATOM 1836 N N . TRP A 1 236 ? -27.625 -14.688 4.254 1 96.12 236 TRP A N 1
ATOM 1837 C CA . TRP A 1 236 ? -26.562 -15.695 4.363 1 96.12 236 TRP A CA 1
ATOM 1838 C C . TRP A 1 236 ? -27.125 -17.094 4.098 1 96.12 236 TRP A C 1
ATOM 1840 O O . TRP A 1 236 ? -28.188 -17.438 4.598 1 96.12 236 TRP A O 1
ATOM 1850 N N . THR A 1 237 ? -26.406 -17.812 3.326 1 96.38 237 THR A N 1
ATOM 1851 C CA . THR A 1 237 ? -26.516 -19.266 3.322 1 96.38 237 THR A CA 1
ATOM 1852 C C . THR A 1 237 ? -25.469 -19.875 4.262 1 96.38 237 THR A C 1
ATOM 1854 O O . THR A 1 237 ? -24.281 -19.562 4.176 1 96.38 237 THR A O 1
ATOM 1857 N N . ARG A 1 238 ? -25.953 -20.828 5.129 1 96.94 238 ARG A N 1
ATOM 1858 C CA . ARG A 1 238 ? -25.047 -21.344 6.156 1 96.94 238 ARG A CA 1
ATOM 1859 C C . ARG A 1 238 ? -24.938 -22.859 6.059 1 96.94 238 ARG A C 1
ATOM 1861 O O . ARG A 1 238 ? -25.906 -23.547 5.707 1 96.94 238 ARG A O 1
ATOM 1868 N N . PHE A 1 239 ? -23.719 -23.359 6.289 1 97.56 239 PHE A N 1
ATOM 1869 C CA . PHE A 1 239 ? -23.422 -24.75 6.543 1 97.56 239 PHE A CA 1
ATOM 1870 C C . PHE A 1 239 ? -22.828 -24.938 7.938 1 97.56 239 PHE A C 1
ATOM 1872 O O . PHE A 1 239 ? -21.781 -24.359 8.25 1 97.56 239 PHE A O 1
ATOM 1879 N N . ASP A 1 240 ? -23.5 -25.719 8.734 1 97 240 ASP A N 1
ATOM 1880 C CA . ASP A 1 240 ? -23.016 -25.906 10.102 1 97 240 ASP A CA 1
ATOM 1881 C C . ASP A 1 240 ? -22.969 -27.391 10.461 1 97 240 ASP A C 1
ATOM 1883 O O . ASP A 1 240 ? -23.875 -28.156 10.086 1 97 240 ASP A O 1
ATOM 1887 N N . SER A 1 241 ? -21.922 -27.688 11.18 1 95.75 241 SER A N 1
ATOM 1888 C CA . SER A 1 241 ? -21.891 -29.031 11.734 1 95.75 241 SER A CA 1
ATOM 1889 C C . SER A 1 241 ? -22.891 -29.188 12.867 1 95.75 241 SER A C 1
ATOM 1891 O O . SER A 1 241 ? -23.281 -28.203 13.5 1 95.75 241 SER A O 1
ATOM 1893 N N . ALA A 1 242 ? -23.203 -30.391 13.117 1 91.25 242 ALA A N 1
ATOM 1894 C CA . ALA A 1 242 ? -24.203 -30.672 14.141 1 91.25 242 ALA A CA 1
ATOM 1895 C C . ALA A 1 242 ? -23.719 -30.219 15.516 1 91.25 242 ALA A C 1
ATOM 1897 O O . ALA A 1 242 ? -24.531 -29.766 16.344 1 91.25 242 ALA A O 1
ATOM 1898 N N . ASP A 1 243 ? -22.469 -30.328 15.75 1 91.31 243 ASP A N 1
ATOM 1899 C CA . ASP A 1 243 ? -21.922 -29.969 17.047 1 91.31 243 ASP A CA 1
ATOM 1900 C C . ASP A 1 243 ? -21.422 -28.516 17.062 1 91.31 243 ASP A C 1
ATOM 1902 O O . ASP A 1 243 ? -20.781 -28.078 18.016 1 91.31 243 ASP A O 1
ATOM 1906 N N . ASN A 1 244 ? -21.609 -27.812 16.047 1 89.19 244 ASN A N 1
ATOM 1907 C CA . ASN A 1 244 ? -21.266 -26.406 15.883 1 89.19 244 ASN A CA 1
ATOM 1908 C C . ASN A 1 244 ? -19.766 -26.172 16.031 1 89.19 244 ASN A C 1
ATOM 1910 O O . ASN A 1 244 ? -19.328 -25.125 16.531 1 89.19 244 ASN A O 1
ATOM 1914 N N . THR A 1 245 ? -19.031 -27.172 15.656 1 92.56 245 THR A N 1
ATOM 1915 C CA . THR A 1 245 ? -17.578 -27.047 15.75 1 92.56 245 THR A CA 1
ATOM 1916 C C . THR A 1 245 ? -17.016 -26.312 14.547 1 92.56 245 THR A C 1
ATOM 1918 O O . THR A 1 245 ? -16.062 -25.531 14.672 1 92.56 245 THR A O 1
ATOM 1921 N N . ILE A 1 246 ? -17.562 -26.609 13.383 1 95 246 ILE A N 1
ATOM 1922 C CA . ILE A 1 246 ? -17.156 -25.891 12.18 1 95 246 ILE A CA 1
ATOM 1923 C C . ILE A 1 246 ? -18.406 -25.406 11.43 1 95 246 ILE A C 1
ATOM 1925 O O . ILE A 1 246 ? -19.484 -25.984 11.562 1 95 246 ILE A O 1
ATOM 1929 N N . GLY A 1 247 ? -18.25 -24.328 10.711 1 96 247 GLY A N 1
ATOM 1930 C CA . GLY A 1 247 ? -19.344 -23.766 9.914 1 96 247 GLY A CA 1
ATOM 1931 C C . GLY A 1 247 ? -18.875 -22.719 8.922 1 96 247 GLY A C 1
ATOM 1932 O O . GLY A 1 247 ? -17.766 -22.203 9.039 1 96 247 GLY A O 1
ATOM 1933 N N . MET A 1 248 ? -19.688 -22.484 7.93 1 97.31 248 MET A N 1
ATOM 1934 C CA . MET A 1 248 ? -19.406 -21.5 6.891 1 97.31 248 MET A CA 1
ATOM 1935 C C . MET A 1 248 ? -20.672 -20.766 6.461 1 97.31 248 MET A C 1
ATOM 1937 O O . MET A 1 248 ? -21.672 -21.391 6.141 1 97.31 248 MET A O 1
ATOM 1941 N N . ALA A 1 249 ? -20.656 -19.484 6.582 1 97.5 249 ALA A N 1
ATOM 1942 C CA . ALA A 1 249 ? -21.719 -18.656 6.043 1 97.5 249 ALA A CA 1
ATOM 1943 C C . ALA A 1 249 ? -21.266 -17.922 4.789 1 97.5 249 ALA A C 1
ATOM 1945 O O . ALA A 1 249 ? -20.125 -17.453 4.715 1 97.5 249 ALA A O 1
ATOM 1946 N N . THR A 1 250 ? -22.141 -17.859 3.754 1 97.44 250 THR A N 1
ATOM 1947 C CA . THR A 1 250 ? -21.797 -17.219 2.492 1 97.44 250 THR A CA 1
ATOM 1948 C C . THR A 1 250 ? -22.875 -16.234 2.062 1 97.44 250 THR A C 1
ATOM 1950 O O . THR A 1 250 ? -24.078 -16.547 2.145 1 97.44 250 THR A O 1
ATOM 1953 N N . SER A 1 251 ? -22.484 -15.086 1.712 1 96.25 251 SER A N 1
ATOM 1954 C CA . SER A 1 251 ? -23.359 -14.078 1.129 1 96.25 251 SER A CA 1
ATOM 1955 C C . SER A 1 251 ? -22.828 -13.594 -0.217 1 96.25 251 SER A C 1
ATOM 1957 O O . SER A 1 251 ? -21.625 -13.578 -0.444 1 96.25 251 SER A O 1
ATOM 1959 N N . ALA A 1 252 ? -23.734 -13.258 -1.111 1 91.94 252 ALA A N 1
ATOM 1960 C CA . ALA A 1 252 ? -23.375 -12.695 -2.41 1 91.94 252 ALA A CA 1
ATOM 1961 C C . ALA A 1 252 ? -23.672 -11.203 -2.471 1 91.94 252 ALA A C 1
ATOM 1963 O O . ALA A 1 252 ? -24.812 -10.789 -2.227 1 91.94 252 ALA A O 1
ATOM 1964 N N . CYS A 1 253 ? -22.688 -10.461 -2.785 1 90.94 253 CYS A N 1
ATOM 1965 C CA . CYS A 1 253 ? -22.844 -9.008 -2.795 1 90.94 253 CYS A CA 1
ATOM 1966 C C . CYS A 1 253 ? -22.453 -8.422 -4.145 1 90.94 253 CYS A C 1
ATOM 1968 O O . CYS A 1 253 ? -21.516 -8.914 -4.785 1 90.94 253 CYS A O 1
ATOM 1970 N N . PHE A 1 254 ? -23.141 -7.363 -4.496 1 84.5 254 PHE A N 1
ATOM 1971 C CA . PHE A 1 254 ? -22.922 -6.703 -5.781 1 84.5 254 PHE A CA 1
ATOM 1972 C C . PHE A 1 254 ? -22.562 -5.238 -5.586 1 84.5 254 PHE A C 1
ATOM 1974 O O . PHE A 1 254 ? -23.109 -4.566 -4.711 1 84.5 254 PHE A O 1
ATOM 1981 N N . SER A 1 255 ? -21.656 -4.797 -6.379 1 85.62 255 SER A N 1
ATOM 1982 C CA . SER A 1 255 ? -21.312 -3.379 -6.43 1 85.62 255 SER A CA 1
ATOM 1983 C C . SER A 1 255 ? -20.906 -2.963 -7.836 1 85.62 255 SER A C 1
ATOM 1985 O O . SER A 1 255 ? -20.297 -3.746 -8.57 1 85.62 255 SER A O 1
ATOM 1987 N N . ASN A 1 256 ? -21.25 -1.729 -8.156 1 78.44 256 ASN A N 1
ATOM 1988 C CA . ASN A 1 256 ? -20.844 -1.131 -9.43 1 78.44 256 ASN A CA 1
ATOM 1989 C C . ASN A 1 256 ? -19.672 -0.175 -9.25 1 78.44 256 ASN A C 1
ATOM 1991 O O . ASN A 1 256 ? -19.75 0.775 -8.469 1 78.44 256 ASN A O 1
ATOM 1995 N N . PHE A 1 257 ? -18.625 -0.434 -10.023 1 79.31 257 PHE A N 1
ATOM 1996 C CA . PHE A 1 257 ? -17.438 0.391 -9.867 1 79.31 257 PHE A CA 1
ATOM 1997 C C . PHE A 1 257 ? -17.312 1.382 -11.023 1 79.31 257 PHE A C 1
ATOM 1999 O O . PHE A 1 257 ? -16.203 1.819 -11.359 1 79.31 257 PHE A O 1
ATOM 2006 N N . GLY A 1 258 ? -18.422 1.683 -11.602 1 74.31 258 GLY A N 1
ATOM 2007 C CA . GLY A 1 258 ? -18.453 2.74 -12.602 1 74.31 258 GLY A CA 1
ATOM 2008 C C . GLY A 1 258 ? -18.328 4.129 -12 1 74.31 258 GLY A C 1
ATOM 2009 O O . GLY A 1 258 ? -18.656 4.336 -10.828 1 74.31 258 GLY A O 1
ATOM 2010 N N . ALA A 1 259 ? -17.812 5.066 -12.758 1 79.5 259 ALA A N 1
ATOM 2011 C CA . ALA A 1 259 ? -17.703 6.469 -12.367 1 79.5 259 ALA A CA 1
ATOM 2012 C C . ALA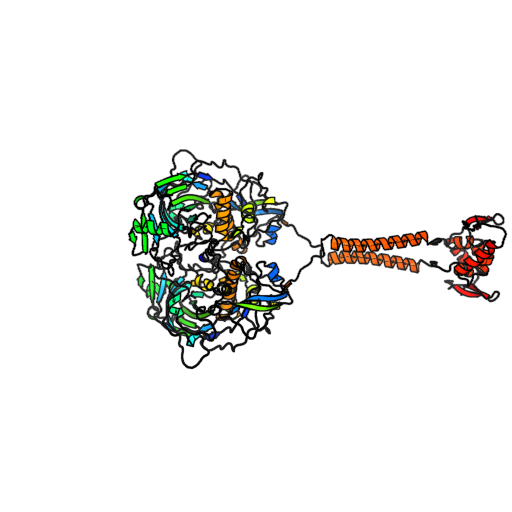 A 1 259 ? -17.984 7.391 -13.547 1 79.5 259 ALA A C 1
ATOM 2014 O O . ALA A 1 259 ? -17.844 6.992 -14.703 1 79.5 259 ALA A O 1
ATOM 2015 N N . SER A 1 260 ? -18.484 8.578 -13.258 1 78.19 260 SER A N 1
ATOM 2016 C CA . SER A 1 260 ? -18.734 9.594 -14.281 1 78.19 260 SER A CA 1
ATOM 2017 C C . SER A 1 260 ? -18.234 10.961 -13.836 1 78.19 260 SER A C 1
ATOM 2019 O O . SER A 1 260 ? -18.219 11.266 -12.641 1 78.19 260 SER A O 1
ATOM 2021 N N . ILE A 1 261 ? -17.844 11.68 -14.812 1 83.12 261 ILE A N 1
ATOM 2022 C CA . ILE A 1 261 ? -17.531 13.086 -14.531 1 83.12 261 ILE A CA 1
ATOM 2023 C C . ILE A 1 261 ? -18.797 13.93 -14.711 1 83.12 261 ILE A C 1
ATOM 2025 O O . ILE A 1 261 ? -19.391 13.953 -15.789 1 83.12 261 ILE A O 1
ATOM 2029 N N . GLU A 1 262 ? -19.172 14.57 -13.633 1 84.25 262 GLU A N 1
ATOM 2030 C CA . GLU A 1 262 ? -20.406 15.359 -13.625 1 84.25 262 GLU A CA 1
ATOM 2031 C C . GLU A 1 262 ? -20.141 16.781 -13.141 1 84.25 262 GLU A C 1
ATOM 2033 O O . GLU A 1 262 ? -19.219 17.016 -12.352 1 84.25 262 GLU A O 1
ATOM 2038 N N . GLU A 1 263 ? -20.984 17.688 -13.773 1 89.25 263 GLU A N 1
ATOM 2039 C CA . GLU A 1 263 ? -21.016 19 -13.156 1 89.25 263 GLU A CA 1
ATOM 2040 C C . GLU A 1 263 ? -21.719 18.969 -11.805 1 89.25 263 GLU A C 1
ATOM 2042 O O . GLU A 1 263 ? -22.891 18.609 -11.719 1 89.25 263 GLU A O 1
ATOM 2047 N N . VAL A 1 264 ? -20.922 19.312 -10.797 1 93.75 264 VAL A N 1
ATOM 2048 C CA . VAL A 1 264 ? -21.484 19.141 -9.469 1 93.75 264 VAL A CA 1
ATOM 2049 C C . VAL A 1 264 ? -21.312 20.438 -8.664 1 93.75 264 VAL A C 1
ATOM 2051 O O . VAL A 1 264 ? -20.469 21.281 -9.008 1 93.75 264 VAL A O 1
ATOM 2054 N N . ILE A 1 265 ? -22.172 20.562 -7.672 1 96.12 265 ILE A N 1
ATOM 2055 C CA . ILE A 1 265 ? -22.047 21.594 -6.637 1 96.12 265 ILE A CA 1
ATOM 2056 C C . ILE A 1 265 ? -21.859 20.922 -5.273 1 96.12 265 ILE A C 1
ATOM 2058 O O . ILE A 1 265 ? -22.672 20.094 -4.863 1 96.12 265 ILE A O 1
ATOM 2062 N N . MET A 1 266 ? -20.766 21.234 -4.613 1 97.31 266 MET A N 1
ATOM 2063 C CA . MET A 1 266 ? -20.422 20.688 -3.301 1 97.31 266 MET A CA 1
ATOM 2064 C C . MET A 1 266 ? -20.203 21.828 -2.297 1 97.31 266 MET A C 1
ATOM 2066 O O . MET A 1 266 ? -19.641 22.859 -2.639 1 97.31 266 MET A O 1
ATOM 2070 N N . SER A 1 267 ? -20.625 21.578 -1.065 1 96.75 267 SER A N 1
ATOM 2071 C CA . SER A 1 267 ? -20.469 22.641 -0.083 1 96.75 267 SER A CA 1
ATOM 2072 C C . SER A 1 267 ? -20.281 22.078 1.32 1 96.75 267 SER A C 1
ATOM 2074 O O . SER A 1 267 ? -20.719 20.969 1.615 1 96.75 267 SER A O 1
ATOM 2076 N N . SER A 1 268 ? -19.594 22.781 2.113 1 96.5 268 SER A N 1
ATOM 2077 C CA . SER A 1 268 ? -19.406 22.516 3.537 1 96.5 268 SER A CA 1
ATOM 2078 C C . SER A 1 268 ? -19.156 23.812 4.309 1 96.5 268 SER A C 1
ATOM 2080 O O . SER A 1 268 ? -18.594 24.766 3.768 1 96.5 268 SER A O 1
ATOM 2082 N N . THR A 1 269 ? -19.562 23.828 5.551 1 94 269 THR A N 1
ATOM 2083 C CA . THR A 1 269 ? -19.328 25 6.379 1 94 269 THR A CA 1
ATOM 2084 C C . THR A 1 269 ? -18.094 24.812 7.266 1 94 269 THR A C 1
ATOM 2086 O O . THR A 1 269 ? -17.656 25.75 7.934 1 94 269 THR A O 1
ATOM 2089 N N . THR A 1 270 ? -17.594 23.625 7.258 1 93.25 270 THR A N 1
ATOM 2090 C CA . THR A 1 270 ? -16.453 23.328 8.109 1 93.25 270 THR A CA 1
ATOM 2091 C C . THR A 1 270 ? -15.344 22.656 7.309 1 93.25 270 THR A C 1
ATOM 2093 O O . THR A 1 270 ? -15.578 22.172 6.199 1 93.25 270 THR A O 1
ATOM 2096 N N . ASN A 1 271 ? -14.109 22.734 7.871 1 94.06 271 ASN A N 1
ATOM 2097 C CA . ASN A 1 271 ? -13.008 21.953 7.312 1 94.06 271 ASN A CA 1
ATOM 2098 C C . ASN A 1 271 ? -13.219 20.453 7.516 1 94.06 271 ASN A C 1
ATOM 2100 O O . ASN A 1 271 ? -14.031 20.047 8.344 1 94.06 271 ASN A O 1
ATOM 2104 N N . GLY A 1 272 ? -12.469 19.719 6.703 1 95 272 GLY A N 1
ATOM 2105 C CA . GLY A 1 272 ? -12.438 18.281 6.949 1 95 272 GLY A CA 1
ATOM 2106 C C . GLY A 1 272 ? -11.773 17.922 8.266 1 95 272 GLY A C 1
ATOM 2107 O O . GLY A 1 272 ? -11.148 18.766 8.906 1 95 272 GLY A O 1
ATOM 2108 N N . ILE A 1 273 ? -12.008 16.719 8.688 1 92.44 273 ILE A N 1
ATOM 2109 C CA . ILE A 1 273 ? -11.406 16.188 9.898 1 92.44 273 ILE A CA 1
ATOM 2110 C C . ILE A 1 273 ? -10.406 15.094 9.539 1 92.44 273 ILE A C 1
ATOM 2112 O O . ILE A 1 273 ? -10.766 14.094 8.906 1 92.44 273 ILE A O 1
ATOM 2116 N N . PRO A 1 274 ? -9.164 15.312 9.883 1 89.94 274 PRO A N 1
ATOM 2117 C CA . PRO A 1 274 ? -8.211 14.234 9.617 1 89.94 274 PRO A CA 1
ATOM 2118 C C . PRO A 1 274 ? -8.547 12.945 10.359 1 89.94 274 PRO A C 1
ATOM 2120 O O . PRO A 1 274 ? -8.891 12.992 11.547 1 89.94 274 PRO A O 1
ATOM 2123 N N . ARG A 1 275 ? -8.555 11.914 9.641 1 90.88 275 ARG A N 1
ATOM 2124 C CA . ARG A 1 275 ? -8.875 10.602 10.188 1 90.88 275 ARG A CA 1
ATOM 2125 C C . ARG A 1 275 ? -7.703 9.641 10.016 1 90.88 275 ARG A C 1
ATOM 2127 O O . ARG A 1 275 ? -6.926 9.766 9.07 1 90.88 275 ARG A O 1
ATOM 2134 N N . SER A 1 276 ? -7.562 8.781 10.992 1 86.12 276 SER A N 1
ATOM 2135 C CA . SER A 1 276 ? -6.535 7.746 10.906 1 86.12 276 SER A CA 1
ATOM 2136 C C . SER A 1 276 ? -6.938 6.504 11.695 1 86.12 276 SER A C 1
ATOM 2138 O O . SER A 1 276 ? -7.852 6.555 12.523 1 86.12 276 SER A O 1
ATOM 2140 N N . VAL A 1 277 ? -6.375 5.449 11.273 1 85.62 277 VAL A N 1
ATOM 2141 C CA . VAL A 1 277 ? -6.496 4.215 12.039 1 85.62 277 VAL A CA 1
ATOM 2142 C C . VAL A 1 277 ? -5.41 4.16 13.117 1 85.62 277 VAL A C 1
ATOM 2144 O O . VAL A 1 277 ? -4.223 4.277 12.812 1 85.62 277 VAL A O 1
ATOM 2147 N N . VAL A 1 278 ? -5.898 4.078 14.367 1 80.12 278 VAL A N 1
ATOM 2148 C CA . VAL A 1 278 ? -4.945 4.117 15.469 1 80.12 278 VAL A CA 1
ATOM 2149 C C . VAL A 1 278 ? -5.031 2.824 16.281 1 80.12 278 VAL A C 1
ATOM 2151 O O . VAL A 1 278 ? -6.125 2.309 16.516 1 80.12 278 VAL A O 1
ATOM 2154 N N . TRP A 1 279 ? -3.908 2.424 16.672 1 78.94 279 TRP A N 1
ATOM 2155 C CA . TRP A 1 279 ? -3.867 1.237 17.516 1 78.94 279 TRP A CA 1
ATOM 2156 C C . TRP A 1 279 ? -4.246 1.582 18.953 1 78.94 279 TRP A C 1
ATOM 2158 O O . TRP A 1 279 ? -3.66 2.48 19.562 1 78.94 279 TRP A O 1
ATOM 2168 N N . ASP A 1 280 ? -5.312 0.914 19.328 1 78.31 280 ASP A N 1
ATOM 2169 C CA . ASP A 1 280 ? -5.715 1.006 20.734 1 78.31 280 ASP A CA 1
ATOM 2170 C C . ASP A 1 280 ? -5.094 -0.12 21.547 1 78.31 280 ASP A C 1
ATOM 2172 O O . ASP A 1 280 ? -5.578 -1.254 21.531 1 78.31 280 ASP A O 1
ATOM 2176 N N . ARG A 1 281 ? -4.234 0.215 22.359 1 73.69 281 ARG A N 1
ATOM 2177 C CA . ARG A 1 281 ? -3.479 -0.779 23.109 1 73.69 281 ARG A CA 1
ATOM 2178 C C . ARG A 1 281 ? -4.352 -1.443 24.172 1 73.69 281 ARG A C 1
ATOM 2180 O O . ARG A 1 281 ? -4.23 -2.645 24.422 1 73.69 281 ARG A O 1
ATOM 2187 N N . ARG A 1 282 ? -5.098 -0.678 24.828 1 76.25 282 ARG A N 1
ATOM 2188 C CA . ARG A 1 282 ? -5.941 -1.202 25.891 1 76.25 282 ARG A CA 1
ATOM 2189 C C . ARG A 1 282 ? -6.922 -2.24 25.359 1 76.25 282 ARG A C 1
ATOM 2191 O O . ARG A 1 282 ? -7.117 -3.291 25.969 1 76.25 282 ARG A O 1
ATOM 2198 N N . ALA A 1 283 ? -7.43 -1.92 24.188 1 74.25 283 ALA A N 1
ATOM 2199 C CA . ALA A 1 283 ? -8.422 -2.811 23.594 1 74.25 283 ALA A CA 1
ATOM 2200 C C . ALA A 1 283 ? -7.766 -3.838 22.688 1 74.25 283 ALA A C 1
ATOM 2202 O O . ALA A 1 283 ? -8.422 -4.77 22.219 1 74.25 283 ALA A O 1
ATOM 2203 N N . SER A 1 284 ? -6.508 -3.719 22.359 1 73.94 284 SER A N 1
ATOM 2204 C CA . SER A 1 284 ? -5.758 -4.578 21.453 1 73.94 284 SER A CA 1
ATOM 2205 C C . SER A 1 284 ? -6.438 -4.66 20.094 1 73.94 284 SER A C 1
ATOM 2207 O O . SER A 1 284 ? -6.633 -5.75 19.547 1 73.94 284 SER A O 1
ATOM 2209 N N . GLN A 1 285 ? -6.941 -3.549 19.719 1 77.69 285 GLN A N 1
ATOM 2210 C CA . GLN A 1 285 ? -7.59 -3.451 18.422 1 77.69 285 GLN A CA 1
ATOM 2211 C C . GLN A 1 285 ? -7.359 -2.08 17.797 1 77.69 285 GLN A C 1
ATOM 2213 O O . GLN A 1 285 ? -7.016 -1.122 18.484 1 77.69 285 GLN A O 1
ATOM 2218 N N . TYR A 1 286 ? -7.516 -2.094 16.578 1 81.19 286 TYR A N 1
ATOM 2219 C CA . TYR A 1 286 ? -7.445 -0.811 15.891 1 81.19 286 TYR A CA 1
ATOM 2220 C C . TYR A 1 286 ? -8.742 -0.031 16.062 1 81.19 286 TYR A C 1
ATOM 2222 O O . TYR A 1 286 ? -9.836 -0.6 15.953 1 81.19 286 TYR A O 1
ATOM 2230 N N . ASN A 1 287 ? -8.539 1.146 16.438 1 88.62 287 ASN A N 1
ATOM 2231 C CA . ASN A 1 287 ? -9.68 2.053 16.469 1 88.62 287 ASN A CA 1
ATOM 2232 C C . ASN A 1 287 ? -9.922 2.699 15.102 1 88.62 287 ASN A C 1
ATOM 2234 O O . ASN A 1 287 ? -9.086 3.471 14.617 1 88.62 287 ASN A O 1
ATOM 2238 N N . THR A 1 288 ? -11.039 2.355 14.523 1 92.88 288 THR A N 1
ATOM 2239 C CA . THR A 1 288 ? -11.391 2.885 13.211 1 92.88 288 THR A CA 1
ATOM 2240 C C . THR A 1 288 ? -12.672 3.707 13.281 1 92.88 288 THR A C 1
ATOM 2242 O O . THR A 1 288 ? -13.312 3.961 12.258 1 92.88 288 THR A O 1
ATOM 2245 N N . ASP A 1 289 ? -13.062 4.184 14.453 1 92.75 289 ASP A N 1
ATOM 2246 C CA . ASP A 1 289 ? -14.336 4.871 14.641 1 92.75 289 ASP A CA 1
ATOM 2247 C C . ASP A 1 289 ? -14.406 6.141 13.789 1 92.75 289 ASP A C 1
ATOM 2249 O O . ASP A 1 289 ? -15.406 6.387 13.117 1 92.75 289 ASP A O 1
ATOM 2253 N N . GLY A 1 290 ? -13.359 6.875 13.906 1 93.06 290 GLY A N 1
ATOM 2254 C CA . GLY A 1 290 ? -13.344 8.094 13.117 1 93.06 290 GLY A CA 1
ATOM 2255 C C . GLY A 1 290 ? -13.516 7.848 11.633 1 93.06 290 GLY A C 1
ATOM 2256 O O . GLY A 1 290 ? -14.258 8.57 10.961 1 93.06 290 GLY A O 1
ATOM 2257 N N . VAL A 1 291 ? -12.867 6.871 11.125 1 95.69 291 VAL A N 1
ATOM 2258 C CA . VAL A 1 291 ? -12.953 6.523 9.711 1 95.69 291 VAL A CA 1
ATOM 2259 C C . VAL A 1 291 ? -14.359 6.031 9.383 1 95.69 291 VAL A C 1
ATOM 2261 O O . VAL A 1 291 ? -14.961 6.461 8.391 1 95.69 291 VAL A O 1
ATOM 2264 N N . ARG A 1 292 ? -14.859 5.199 10.203 1 95.06 292 ARG A N 1
ATOM 2265 C CA . ARG A 1 292 ? -16.203 4.668 10 1 95.06 292 ARG A CA 1
ATOM 2266 C C . ARG A 1 292 ? -17.234 5.789 9.93 1 95.06 292 ARG A C 1
ATOM 2268 O O . ARG A 1 292 ? -18.094 5.797 9.039 1 95.06 292 ARG A O 1
ATOM 2275 N N . ILE A 1 293 ? -17.156 6.703 10.773 1 94.06 293 ILE A N 1
ATOM 2276 C CA . ILE A 1 293 ? -18.109 7.809 10.836 1 94.06 293 ILE A CA 1
ATOM 2277 C C . ILE A 1 293 ? -18.062 8.609 9.539 1 94.06 293 ILE A C 1
ATOM 2279 O O . ILE A 1 293 ? -19.094 9.031 9.016 1 94.06 293 ILE A O 1
ATOM 2283 N N . GLN A 1 294 ? -16.938 8.789 9.008 1 96 294 GLN A N 1
ATOM 2284 C CA . GLN A 1 294 ? -16.781 9.562 7.781 1 96 294 GLN A CA 1
ATOM 2285 C C . GLN A 1 294 ? -17.484 8.883 6.605 1 96 294 GLN A C 1
ATOM 2287 O O . GLN A 1 294 ? -18.094 9.555 5.773 1 96 294 GLN A O 1
ATOM 2292 N N . TYR A 1 295 ? -17.453 7.613 6.559 1 95.75 295 TYR A N 1
ATOM 2293 C CA . TYR A 1 295 ? -17.891 6.898 5.371 1 95.75 295 TYR A CA 1
ATOM 2294 C C . TYR A 1 295 ? -19.266 6.281 5.594 1 95.75 295 TYR A C 1
ATOM 2296 O O . TYR A 1 295 ? -19.875 5.742 4.664 1 95.75 295 TYR A O 1
ATOM 2304 N N . HIS A 1 296 ? -19.703 6.375 6.801 1 88.56 296 HIS A N 1
ATOM 2305 C CA . HIS A 1 296 ? -21 5.805 7.133 1 88.56 296 HIS A CA 1
ATOM 2306 C C . HIS A 1 296 ? -22.109 6.492 6.355 1 88.56 296 HIS A C 1
ATOM 2308 O O . HIS A 1 296 ? -22.109 7.715 6.207 1 88.56 296 HIS A O 1
ATOM 2314 N N . SER A 1 297 ? -22.953 5.586 5.801 1 75.62 297 SER A N 1
ATOM 2315 C CA . SER A 1 297 ? -24.094 6.125 5.074 1 75.62 297 SER A CA 1
ATOM 2316 C C . SER A 1 297 ? -25.297 6.285 5.984 1 75.62 297 SER A C 1
ATOM 2318 O O . SER A 1 297 ? -25.969 5.301 6.324 1 75.62 297 SER A O 1
ATOM 2320 N N . VAL A 1 298 ? -25.344 7.371 6.66 1 68.31 298 VAL A N 1
ATOM 2321 C CA . VAL A 1 298 ? -26.438 7.57 7.605 1 68.31 298 VAL A CA 1
ATOM 2322 C C . VAL A 1 298 ? -27.328 8.719 7.129 1 68.31 298 VAL A C 1
ATOM 2324 O O . VAL A 1 298 ? -26.906 9.531 6.301 1 68.31 298 VAL A O 1
ATOM 2327 N N . ASP A 1 299 ? -28.469 8.484 7.676 1 68.56 299 ASP A N 1
ATOM 2328 C CA . ASP A 1 299 ? -29.422 9.578 7.445 1 68.56 299 ASP A CA 1
ATOM 2329 C C . ASP A 1 299 ? -28.891 10.891 8.016 1 68.56 299 ASP A C 1
ATOM 2331 O O . ASP A 1 299 ? -28.281 10.906 9.086 1 68.56 299 ASP A O 1
ATOM 2335 N N . GLU A 1 300 ? -29.094 11.891 7.207 1 70.62 300 GLU A N 1
ATOM 2336 C CA . GLU A 1 300 ? -28.641 13.227 7.586 1 70.62 300 GLU A CA 1
ATOM 2337 C C . GLU A 1 300 ? -29.141 13.602 8.977 1 70.62 300 GLU A C 1
ATOM 2339 O O . GLU A 1 300 ? -28.484 14.359 9.695 1 70.62 300 GLU A O 1
ATOM 2344 N N . LYS A 1 301 ? -30.25 13.055 9.344 1 71.12 301 LYS A N 1
ATOM 2345 C CA . LYS A 1 301 ? -30.844 13.367 10.641 1 71.12 301 LYS A CA 1
ATOM 2346 C C . LYS A 1 301 ? -30.031 12.75 11.781 1 71.12 301 LYS A C 1
ATOM 2348 O O . LYS A 1 301 ? -29.984 13.297 12.883 1 71.12 301 LYS A O 1
ATOM 2353 N N . ALA A 1 302 ? -29.406 11.703 11.445 1 78.75 302 ALA A N 1
ATOM 2354 C CA . ALA A 1 302 ? -28.625 11.008 12.461 1 78.75 302 ALA A CA 1
ATOM 2355 C C . ALA A 1 302 ? -27.266 11.664 12.641 1 78.75 302 ALA A C 1
ATOM 2357 O O . ALA A 1 302 ? -26.797 11.867 13.766 1 78.75 302 ALA A O 1
ATOM 2358 N N . MET A 1 303 ? -26.656 12.016 11.492 1 86.38 303 MET A N 1
ATOM 2359 C CA . MET A 1 303 ? -25.359 12.688 11.508 1 86.38 303 MET A CA 1
ATOM 2360 C C . MET A 1 303 ? -25.172 13.562 10.281 1 86.38 303 MET A C 1
ATOM 2362 O O . MET A 1 303 ? -25.312 13.094 9.148 1 86.38 303 MET A O 1
ATOM 2366 N N . SER A 1 304 ? -24.859 14.766 10.578 1 88.88 304 SER A N 1
ATOM 2367 C CA . SER A 1 304 ? -24.719 15.703 9.469 1 88.88 304 SER A CA 1
ATOM 2368 C C . SER A 1 304 ? -23.422 15.469 8.711 1 88.88 304 SER A C 1
ATOM 2370 O O . SER A 1 304 ? -22.5 14.82 9.227 1 88.88 304 SER A O 1
ATOM 2372 N N . HIS A 1 305 ? -23.359 16.016 7.504 1 93.44 305 HIS A N 1
ATOM 2373 C CA . HIS A 1 305 ? -22.141 15.938 6.707 1 93.44 305 HIS A CA 1
ATOM 2374 C C . HIS A 1 305 ? -20.984 16.609 7.414 1 93.44 305 HIS A C 1
ATOM 2376 O O . HIS A 1 305 ? -19.844 16.125 7.359 1 93.44 305 HIS A O 1
ATOM 2382 N N . GLU A 1 306 ? -21.266 17.688 8.117 1 91.62 306 GLU A N 1
ATOM 2383 C CA . GLU A 1 306 ? -20.234 18.453 8.812 1 91.62 306 GLU A CA 1
ATOM 2384 C C . GLU A 1 306 ? -19.656 17.656 9.984 1 91.62 306 GLU A C 1
ATOM 2386 O O . GLU A 1 306 ? -18.453 17.688 10.227 1 91.62 306 GLU A O 1
ATOM 2391 N N . GLU A 1 307 ? -20.516 16.984 10.633 1 91.44 307 GLU A N 1
ATOM 2392 C CA . GLU A 1 307 ? -20.062 16.156 11.742 1 91.44 307 GLU A CA 1
ATOM 2393 C C . GLU A 1 307 ? -19.172 15.008 11.25 1 91.44 307 GLU A C 1
ATOM 2395 O O . GLU A 1 307 ? -18.266 14.578 11.961 1 91.44 307 GLU A O 1
ATOM 2400 N N . ARG A 1 308 ? -19.453 14.586 10.039 1 94.38 308 ARG A N 1
ATOM 2401 C CA . ARG A 1 308 ? -18.672 13.508 9.445 1 94.38 308 ARG A CA 1
ATOM 2402 C C . ARG A 1 308 ? -17.422 14.047 8.758 1 94.38 308 ARG A C 1
ATOM 2404 O O . ARG A 1 308 ? -16.547 13.273 8.344 1 94.38 308 ARG A O 1
ATOM 2411 N N . GLY A 1 309 ? -17.297 15.344 8.609 1 94.69 309 GLY A N 1
ATOM 2412 C CA . GLY A 1 309 ? -16.141 15.992 7.996 1 94.69 309 GLY A CA 1
ATOM 2413 C C . GLY A 1 309 ? -16.172 15.953 6.477 1 94.69 309 GLY A C 1
ATOM 2414 O O . GLY A 1 309 ? -15.133 16.062 5.828 1 94.69 309 GLY A O 1
ATOM 2415 N N . ILE A 1 310 ? -17.359 15.719 5.859 1 96.94 310 ILE A N 1
ATOM 2416 C CA . ILE A 1 310 ? -17.453 15.609 4.41 1 96.94 310 ILE A CA 1
ATOM 2417 C C . ILE A 1 310 ? -18.328 16.75 3.867 1 96.94 310 ILE A C 1
ATOM 2419 O O . ILE A 1 310 ? -18.875 17.531 4.637 1 96.94 310 ILE A O 1
ATOM 2423 N N . LEU A 1 311 ? -18.359 16.875 2.557 1 97.31 311 LEU A N 1
ATOM 2424 C CA . LEU A 1 311 ? -19.156 17.906 1.911 1 97.31 311 LEU A CA 1
ATOM 2425 C C . LEU A 1 311 ? -20.516 17.359 1.501 1 97.31 311 LEU A C 1
ATOM 2427 O O . LEU A 1 311 ? -20.703 16.156 1.373 1 97.31 311 LEU A O 1
ATOM 2431 N N . ARG A 1 312 ? -21.438 18.312 1.35 1 95.69 312 ARG A N 1
ATOM 2432 C CA . ARG A 1 312 ? -22.75 17.984 0.801 1 95.69 312 ARG A CA 1
ATOM 2433 C C . ARG A 1 312 ? -22.75 18.078 -0.721 1 95.69 312 ARG A C 1
ATOM 2435 O O . ARG A 1 312 ? -22.281 19.078 -1.282 1 95.69 312 ARG A O 1
ATOM 2442 N N . LEU A 1 313 ? -23.188 17.047 -1.351 1 95.62 313 LEU A N 1
ATOM 2443 C CA . LEU A 1 313 ? -23.375 17.016 -2.797 1 95.62 313 LEU A CA 1
ATOM 2444 C C . LEU A 1 313 ? -24.797 17.406 -3.17 1 95.62 313 LEU A C 1
ATOM 2446 O O . LEU A 1 313 ? -25.75 16.75 -2.75 1 95.62 313 LEU A O 1
ATOM 2450 N N . GLU A 1 314 ? -24.906 18.406 -3.971 1 92.94 314 GLU A N 1
ATOM 2451 C CA . GLU A 1 314 ? -26.234 18.844 -4.367 1 92.94 314 GLU A CA 1
ATOM 2452 C C . GLU A 1 314 ? -26.859 17.906 -5.395 1 92.94 314 GLU A C 1
ATOM 2454 O O . GLU A 1 314 ? -26.156 17.359 -6.254 1 92.94 314 GLU A O 1
ATOM 2459 N N . TRP A 1 315 ? -28.125 17.734 -5.246 1 83.75 315 TRP A N 1
ATOM 2460 C CA . TRP A 1 315 ? -28.859 16.844 -6.137 1 83.75 315 TRP A CA 1
ATOM 2461 C C . TRP A 1 315 ? -28.969 17.453 -7.531 1 83.75 315 TRP A C 1
ATOM 2463 O O . TRP A 1 315 ? -29.047 18.672 -7.688 1 83.75 315 TRP A O 1
ATOM 2473 N N . LYS A 1 316 ? -28.891 16.453 -8.445 1 79.62 316 LYS A N 1
ATOM 2474 C CA . LYS A 1 316 ? -29.25 16.797 -9.828 1 79.62 316 LYS A CA 1
ATOM 2475 C C . LYS A 1 316 ? -30.25 15.789 -10.398 1 79.62 316 LYS A C 1
ATOM 2477 O O . LYS A 1 316 ? -30.281 14.625 -9.977 1 79.62 316 LYS A O 1
ATOM 2482 N N . ASP A 1 317 ? -31.031 16.312 -11.25 1 67.12 317 ASP A N 1
ATOM 2483 C CA . ASP A 1 317 ? -32.125 15.508 -11.812 1 67.12 317 ASP A CA 1
ATOM 2484 C C . ASP A 1 317 ? -31.578 14.344 -12.641 1 67.12 317 ASP A C 1
ATOM 2486 O O . ASP A 1 317 ? -32.156 13.258 -12.656 1 67.12 317 ASP A O 1
ATOM 2490 N N . ALA A 1 318 ? -30.5 14.625 -13.328 1 69.12 318 ALA A N 1
ATOM 2491 C CA . ALA A 1 318 ? -30 13.562 -14.195 1 69.12 318 ALA A CA 1
ATOM 2492 C C . ALA A 1 318 ? -28.516 13.281 -13.898 1 69.12 318 ALA A C 1
ATOM 2494 O O . ALA A 1 318 ? -27.703 14.195 -13.875 1 69.12 318 ALA A O 1
ATOM 2495 N N . TRP A 1 319 ? -28.391 12.016 -13.312 1 69.94 319 TRP A N 1
ATOM 2496 C CA . TRP A 1 319 ? -27.016 11.531 -13.188 1 69.94 319 TRP A CA 1
ATOM 2497 C C . TRP A 1 319 ? -26.672 10.57 -14.328 1 69.94 319 TRP A C 1
ATOM 2499 O O . TRP A 1 319 ? -27.438 9.633 -14.609 1 69.94 319 TRP A O 1
ATOM 2509 N N . ASP A 1 320 ? -25.766 10.898 -15.211 1 60.59 320 ASP A N 1
ATOM 2510 C CA . ASP A 1 320 ? -25.328 9.977 -16.266 1 60.59 320 ASP A CA 1
ATOM 2511 C C . ASP A 1 320 ? -24.188 9.078 -15.773 1 60.59 320 ASP A C 1
ATOM 2513 O O . ASP A 1 320 ? -23.016 9.336 -16.062 1 60.59 320 ASP A O 1
ATOM 2517 N N . LEU A 1 321 ? -24.469 8.164 -14.969 1 59.09 321 LEU A N 1
ATOM 2518 C CA . LEU A 1 321 ? -23.438 7.32 -14.375 1 59.09 321 LEU A CA 1
ATOM 2519 C C . LEU A 1 321 ? -23.016 6.215 -15.344 1 59.09 321 LEU A C 1
ATOM 2521 O O . LEU A 1 321 ? -22.344 5.266 -14.945 1 59.09 321 LEU A O 1
ATOM 2525 N N . ASN A 1 322 ? -23.609 6.25 -16.703 1 50.69 322 ASN A N 1
ATOM 2526 C CA . ASN A 1 322 ? -23.172 5.281 -17.703 1 50.69 322 ASN A CA 1
ATOM 2527 C C . ASN A 1 322 ? -21.938 5.77 -18.453 1 50.69 322 ASN A C 1
ATOM 2529 O O . ASN A 1 322 ? -22.031 6.656 -19.297 1 50.69 322 ASN A O 1
ATOM 2533 N N . PRO A 1 323 ? -20.766 5.281 -18.016 1 49.25 323 PRO A N 1
ATOM 2534 C CA . PRO A 1 323 ? -19.562 5.785 -18.672 1 49.25 323 PRO A CA 1
ATOM 2535 C C . PRO A 1 323 ? -19.516 5.414 -20.156 1 49.25 323 PRO A C 1
ATOM 2537 O O . PRO A 1 323 ? -18.812 6.066 -20.938 1 49.25 323 PRO A O 1
ATOM 2540 N N . VAL A 1 324 ? -20.078 4.07 -20.594 1 44.78 324 VAL A N 1
ATOM 2541 C CA . VAL A 1 324 ? -19.922 3.539 -21.938 1 44.78 324 VAL A CA 1
ATOM 2542 C C . VAL A 1 324 ? -20.594 4.473 -22.953 1 44.78 324 VAL A C 1
ATOM 2544 O O . VAL A 1 324 ? -20.234 4.484 -24.125 1 44.78 324 VAL A O 1
ATOM 2547 N N . THR A 1 325 ? -21.578 4.891 -22.641 1 39.12 325 THR A N 1
ATOM 2548 C CA . THR A 1 325 ? -22.344 5.527 -23.703 1 39.12 325 THR A CA 1
ATOM 2549 C C . THR A 1 325 ? -21.703 6.852 -24.109 1 39.12 325 THR A C 1
ATOM 2551 O O . THR A 1 325 ? -22.125 7.473 -25.094 1 39.12 325 THR A O 1
ATOM 2554 N N . ARG A 1 326 ? -21.109 7.488 -23.25 1 40.41 326 ARG A N 1
ATOM 2555 C CA . ARG A 1 326 ? -20.672 8.742 -23.875 1 40.41 326 ARG A CA 1
ATOM 2556 C C . ARG A 1 326 ? -19.438 8.531 -24.734 1 40.41 326 ARG A C 1
ATOM 2558 O O . ARG A 1 326 ? -18.438 7.977 -24.281 1 40.41 326 ARG A O 1
ATOM 2565 N N . SER A 1 327 ? -19.531 8.359 -26 1 37.84 327 SER A N 1
ATOM 2566 C CA . SER A 1 327 ? -18.609 8.234 -27.125 1 37.84 327 SER A CA 1
ATOM 2567 C C . SER A 1 327 ? -17.312 9.016 -26.859 1 37.84 327 SER A C 1
ATOM 2569 O O . SER A 1 327 ? -16.375 8.938 -27.641 1 37.84 327 SER A O 1
ATOM 2571 N N . GLY A 1 328 ? -17.328 10.195 -26.328 1 37.25 328 GLY A N 1
ATOM 2572 C CA . GLY A 1 328 ? -16.094 10.961 -26.469 1 37.25 328 GLY A CA 1
ATOM 2573 C C . GLY A 1 328 ? -15.008 10.516 -25.516 1 37.25 328 GLY A C 1
ATOM 2574 O O . GLY A 1 328 ? -15.258 9.711 -24.609 1 37.25 328 GLY A O 1
ATOM 2575 N N . SER A 1 329 ? -13.633 10.836 -25.719 1 41.28 329 SER A N 1
ATOM 2576 C CA . SER A 1 329 ? -12.305 10.5 -25.219 1 41.28 329 SER A CA 1
ATOM 2577 C C . SER A 1 329 ? -12.25 10.602 -23.688 1 41.28 329 SER A C 1
ATOM 2579 O O . SER A 1 329 ? -11.414 9.969 -23.047 1 41.28 329 SER A O 1
ATOM 2581 N N . VAL A 1 330 ? -12.898 11.562 -23.156 1 40.97 330 VAL A N 1
ATOM 2582 C CA . VAL A 1 330 ? -12.547 11.953 -21.781 1 40.97 330 VAL A CA 1
ATOM 2583 C C . VAL A 1 330 ? -13.055 10.906 -20.797 1 40.97 330 VAL A C 1
ATOM 2585 O O . VAL A 1 330 ? -12.461 10.703 -19.734 1 40.97 330 VAL A O 1
ATOM 2588 N N . ASP A 1 331 ? -14.234 10.359 -21.047 1 42.62 331 ASP A N 1
ATOM 2589 C CA . ASP A 1 331 ? -14.977 9.586 -20.062 1 42.62 331 ASP A CA 1
ATOM 2590 C C . ASP A 1 331 ? -14.297 8.242 -19.797 1 42.62 331 ASP A C 1
ATOM 2592 O O . ASP A 1 331 ? -14.727 7.484 -18.922 1 42.62 331 ASP A O 1
ATOM 2596 N N . SER A 1 332 ? -13.508 7.941 -20.766 1 42.47 332 SER A N 1
ATOM 2597 C CA . SER A 1 332 ? -12.953 6.594 -20.656 1 42.47 332 SER A CA 1
ATOM 2598 C C . SER A 1 332 ? -12.133 6.426 -19.391 1 42.47 332 SER A C 1
ATOM 2600 O O . SER A 1 332 ? -12.07 5.332 -18.812 1 42.47 332 SER A O 1
ATOM 2602 N N . LEU A 1 333 ? -11.398 7.457 -19.156 1 43.44 333 LEU A N 1
ATOM 2603 C CA . LEU A 1 333 ? -10.547 7.254 -17.984 1 43.44 333 LEU A CA 1
ATOM 2604 C C . LEU A 1 333 ? -11.383 6.922 -16.75 1 43.44 333 LEU A C 1
ATOM 2606 O O . LEU A 1 333 ? -10.992 6.07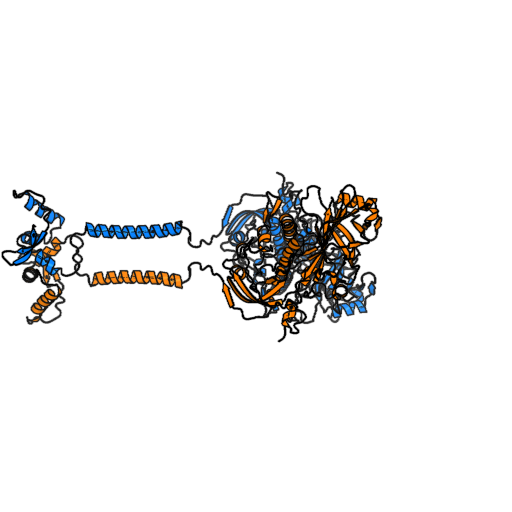8 -15.945 1 43.44 333 LEU A O 1
ATOM 2610 N N . ALA A 1 334 ? -12.461 7.879 -16.688 1 43.84 334 ALA A N 1
ATOM 2611 C CA . ALA A 1 334 ? -13.305 7.617 -15.531 1 43.84 334 ALA A CA 1
ATOM 2612 C C . ALA A 1 334 ? -13.891 6.207 -15.578 1 43.84 334 ALA A C 1
ATOM 2614 O O . ALA A 1 334 ? -14.18 5.613 -14.539 1 43.84 334 ALA A O 1
ATOM 2615 N N . VAL A 1 335 ? -14.188 5.898 -16.844 1 42.62 335 VAL A N 1
ATOM 2616 C CA . VAL A 1 335 ? -14.844 4.605 -17 1 42.62 335 VAL A CA 1
ATOM 2617 C C . VAL A 1 335 ? -13.883 3.484 -16.609 1 42.62 335 VAL A C 1
ATOM 2619 O O . VAL A 1 335 ? -14.32 2.395 -16.219 1 42.62 335 VAL A O 1
ATOM 2622 N N . THR A 1 336 ? -12.602 3.617 -17.203 1 45.66 336 THR A N 1
ATOM 2623 C CA . THR A 1 336 ? -11.961 2.391 -16.734 1 45.66 336 THR A CA 1
ATOM 2624 C C . THR A 1 336 ? -11.984 2.311 -15.211 1 45.66 336 THR A C 1
ATOM 2626 O O . THR A 1 336 ? -11.281 3.064 -14.531 1 45.66 336 THR A O 1
ATOM 2629 N N . GLY A 1 337 ? -13.195 2.592 -14.758 1 54.84 337 GLY A N 1
ATOM 2630 C CA . GLY A 1 337 ? -13.672 2.408 -13.398 1 54.84 337 GLY A CA 1
ATOM 2631 C C . GLY A 1 337 ? -12.625 1.79 -12.484 1 54.84 337 GLY A C 1
ATOM 2632 O O . GLY A 1 337 ? -11.469 1.624 -12.875 1 54.84 337 GLY A O 1
ATOM 2633 N N . PHE A 1 338 ? -13.016 2.033 -11.336 1 65.88 338 PHE A N 1
ATOM 2634 C CA . PHE A 1 338 ? -12.258 1.461 -10.234 1 65.88 338 PHE A CA 1
ATOM 2635 C C . PHE A 1 338 ? -12.391 -0.057 -10.211 1 65.88 338 PHE A C 1
ATOM 2637 O O . PHE A 1 338 ? -12.438 -0.668 -9.141 1 65.88 338 PHE A O 1
ATOM 2644 N N . PHE A 1 339 ? -12.461 -0.582 -11.617 1 61.81 339 PHE A N 1
ATOM 2645 C CA . PHE A 1 339 ? -12.617 -2.025 -11.742 1 61.81 339 PHE A CA 1
ATOM 2646 C C . PHE A 1 339 ? -11.469 -2.76 -11.07 1 61.81 339 PHE A C 1
ATOM 2648 O O . PHE A 1 339 ? -11.633 -3.883 -10.594 1 61.81 339 PHE A O 1
ATOM 2655 N N . SER A 1 340 ? -10.406 -2.043 -11.016 1 66.12 340 SER A N 1
ATOM 2656 C CA . SER A 1 340 ? -9.227 -2.68 -10.453 1 66.12 340 SER A CA 1
ATOM 2657 C C . SER A 1 340 ? -9.422 -2.982 -8.969 1 66.12 340 SER A C 1
ATOM 2659 O O . SER A 1 340 ? -8.711 -3.816 -8.406 1 66.12 340 SER A O 1
ATOM 2661 N N . VAL A 1 341 ? -10.445 -2.377 -8.461 1 74.12 341 VAL A N 1
ATOM 2662 C CA . VAL A 1 341 ? -10.711 -2.668 -7.059 1 74.12 341 VAL A CA 1
ATOM 2663 C C . VAL A 1 341 ? -11.078 -4.141 -6.898 1 74.12 341 VAL A C 1
ATOM 2665 O O . VAL A 1 341 ? -10.648 -4.793 -5.941 1 74.12 341 VAL A O 1
ATOM 2668 N N . ALA A 1 342 ? -11.836 -4.59 -7.848 1 68.62 342 ALA A N 1
ATOM 2669 C CA . ALA A 1 342 ? -12.227 -5.996 -7.785 1 68.62 342 ALA A CA 1
ATOM 2670 C C . ALA A 1 342 ? -11.07 -6.906 -8.195 1 68.62 342 ALA A C 1
ATOM 2672 O O . ALA A 1 342 ? -10.836 -7.945 -7.57 1 68.62 342 ALA A O 1
ATOM 2673 N N . SER A 1 343 ? -10.352 -6.461 -9.109 1 65.38 343 SER A N 1
ATOM 2674 C CA . SER A 1 343 ? -9.305 -7.316 -9.664 1 65.38 343 SER A CA 1
ATOM 2675 C C . SER A 1 343 ? -8.031 -7.258 -8.828 1 65.38 343 SER A C 1
ATOM 2677 O O . SER A 1 343 ? -7.168 -8.125 -8.945 1 65.38 343 SER A O 1
ATOM 2679 N N . ASP A 1 344 ? -7.977 -6.324 -7.961 1 72.19 344 ASP A N 1
ATOM 2680 C CA . ASP A 1 344 ? -6.758 -6.145 -7.18 1 72.19 344 ASP A CA 1
ATOM 2681 C C . ASP A 1 344 ? -6.789 -6.992 -5.91 1 72.19 344 ASP A C 1
ATOM 2683 O O . ASP A 1 344 ? -5.824 -7.004 -5.141 1 72.19 344 ASP A O 1
ATOM 2687 N N . LEU A 1 345 ? -7.867 -7.695 -5.797 1 77.44 345 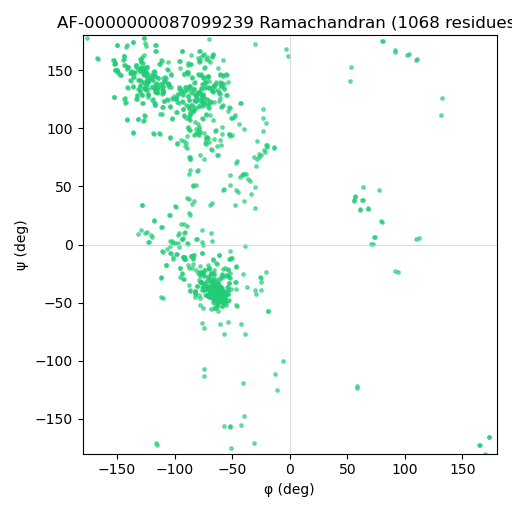LEU A N 1
ATOM 2688 C CA . LEU A 1 345 ? -7.855 -8.625 -4.668 1 77.44 345 LEU A CA 1
ATOM 2689 C C . LEU A 1 345 ? -6.715 -9.625 -4.801 1 77.44 345 LEU A C 1
ATOM 2691 O O . LEU A 1 345 ? -6.355 -10.023 -5.91 1 77.44 345 LEU A O 1
ATOM 2695 N N . PRO A 1 346 ? -6.188 -9.984 -3.604 1 69.31 346 PRO A N 1
ATOM 2696 C CA . PRO A 1 346 ? -5.035 -10.891 -3.639 1 69.31 346 PRO A CA 1
ATOM 2697 C C . PRO A 1 346 ? -5.352 -12.227 -4.305 1 69.31 346 PRO A C 1
ATOM 2699 O O . PRO A 1 346 ? -6.484 -12.711 -4.211 1 69.31 346 PRO A O 1
ATOM 2702 N N . PHE A 1 347 ? -4.375 -12.695 -5.098 1 59.38 347 PHE A N 1
ATOM 2703 C CA . PHE A 1 347 ? -4.406 -14.039 -5.652 1 59.38 347 PHE A CA 1
ATOM 2704 C C . PHE A 1 347 ? -3.451 -14.961 -4.902 1 59.38 347 PHE A C 1
ATOM 2706 O O . PHE A 1 347 ? -2.537 -14.492 -4.219 1 59.38 347 PHE A O 1
ATOM 2713 N N . VAL A 1 348 ? -3.898 -16.266 -4.816 1 48.28 348 VAL A N 1
ATOM 2714 C CA . VAL A 1 348 ? -3.037 -17.234 -4.133 1 48.28 348 VAL A CA 1
ATOM 2715 C C . VAL A 1 348 ? -1.625 -17.156 -4.711 1 48.28 348 VAL A C 1
ATOM 2717 O O . VAL A 1 348 ? -1.446 -17.141 -5.93 1 48.28 348 VAL A O 1
ATOM 2720 N N . VAL A 1 349 ? -0.766 -16.578 -3.762 1 44.19 349 VAL A N 1
ATOM 2721 C CA . VAL A 1 349 ? 0.651 -16.719 -4.078 1 44.19 349 VAL A CA 1
ATOM 2722 C C . VAL A 1 349 ? 1.038 -18.203 -4.055 1 44.19 349 VAL A C 1
ATOM 2724 O O . VAL A 1 349 ? 0.682 -18.922 -3.125 1 44.19 349 VAL A O 1
ATOM 2727 N N . ARG A 1 350 ? 1.089 -18.797 -5.152 1 43.62 350 ARG A N 1
ATOM 2728 C CA . ARG A 1 350 ? 1.487 -20.203 -5.133 1 43.62 350 ARG A CA 1
ATOM 2729 C C . ARG A 1 350 ? 2.641 -20.422 -4.16 1 43.62 350 ARG A C 1
ATOM 2731 O O . ARG A 1 350 ? 3.762 -19.969 -4.402 1 43.62 350 ARG A O 1
ATOM 2738 N N . GLY A 1 351 ? 2.494 -20.156 -3.031 1 41.53 351 GLY A N 1
ATOM 2739 C CA . GLY A 1 351 ? 3.502 -20.734 -2.156 1 41.53 351 GLY A CA 1
ATOM 2740 C C . GLY A 1 351 ? 3.674 -22.234 -2.348 1 41.53 351 GLY A C 1
ATOM 2741 O O . GLY A 1 351 ? 3.295 -22.781 -3.385 1 41.53 351 GLY A O 1
ATOM 2742 N N . PRO A 1 352 ? 4.141 -22.891 -1.408 1 40.88 352 PRO A N 1
ATOM 2743 C CA . PRO A 1 352 ? 4.367 -24.344 -1.4 1 40.88 352 PRO A CA 1
ATOM 2744 C C . PRO A 1 352 ? 3.121 -25.141 -1.798 1 40.88 352 PRO A C 1
ATOM 2746 O O . PRO A 1 352 ? 3.201 -26.344 -2.016 1 40.88 352 PRO A O 1
ATOM 2749 N N . LEU A 1 353 ? 2.029 -24.438 -1.818 1 43.09 353 LEU A N 1
ATOM 2750 C CA . LEU A 1 353 ? 0.819 -25.203 -2.117 1 43.09 353 LEU A CA 1
ATOM 2751 C C . LEU A 1 353 ? 0.528 -25.188 -3.615 1 43.09 353 LEU A C 1
ATOM 2753 O O . LEU A 1 353 ? 0.578 -24.125 -4.254 1 43.09 353 LEU A O 1
ATOM 2757 N N . ASN A 1 354 ? 1.045 -26.094 -4.32 1 45.47 354 ASN A N 1
ATOM 2758 C CA . ASN A 1 354 ? 0.751 -26.297 -5.738 1 45.47 354 ASN A CA 1
ATOM 2759 C C . ASN A 1 354 ? -0.748 -26.219 -6.016 1 45.47 354 ASN A C 1
ATOM 2761 O O . ASN A 1 354 ? -1.363 -27.219 -6.391 1 45.47 354 ASN A O 1
ATOM 2765 N N . ILE A 1 355 ? -1.383 -25.25 -5.469 1 45.56 355 ILE A N 1
ATOM 2766 C CA . ILE A 1 355 ? -2.811 -25.156 -5.754 1 45.56 355 ILE A CA 1
ATOM 2767 C C . ILE A 1 355 ? -3.02 -24.781 -7.219 1 45.56 355 ILE A C 1
ATOM 2769 O O . ILE A 1 355 ? -2.674 -23.688 -7.645 1 45.56 355 ILE A O 1
ATOM 2773 N N . THR A 1 356 ? -2.961 -25.75 -8.125 1 47.41 356 THR A N 1
ATOM 2774 C CA . THR A 1 356 ? -3.092 -25.641 -9.578 1 47.41 356 THR A CA 1
ATOM 2775 C C . THR A 1 356 ? -4.43 -25.016 -9.953 1 47.41 356 THR A C 1
ATOM 2777 O O . THR A 1 356 ? -4.613 -24.578 -11.094 1 47.41 356 THR A O 1
ATOM 2780 N N . ASP A 1 357 ? -5.422 -25.047 -9.078 1 51.84 357 ASP A N 1
ATOM 2781 C CA . ASP A 1 357 ? -6.73 -24.594 -9.531 1 51.84 357 ASP A CA 1
ATOM 2782 C C . ASP A 1 357 ? -6.863 -23.078 -9.414 1 51.84 357 ASP A C 1
ATOM 2784 O O . ASP A 1 357 ? -6.309 -22.484 -8.492 1 51.84 357 ASP A O 1
ATOM 2788 N N . GLU A 1 358 ? -7.316 -22.484 -10.516 1 58.16 358 GLU A N 1
ATOM 2789 C CA . GLU A 1 358 ? -7.543 -21.047 -10.609 1 58.16 358 GLU A CA 1
ATOM 2790 C C . GLU A 1 358 ? -8.422 -20.547 -9.469 1 58.16 358 GLU A C 1
ATOM 2792 O O . GLU A 1 358 ? -9.594 -20.906 -9.367 1 58.16 358 GLU A O 1
ATOM 2797 N N . LEU A 1 359 ? -7.82 -20.078 -8.43 1 68.69 359 LEU A N 1
ATOM 2798 C CA . LEU A 1 359 ? -8.586 -19.469 -7.352 1 68.69 359 LEU A CA 1
ATOM 2799 C C . LEU A 1 359 ? -9.031 -18.062 -7.734 1 68.69 359 LEU A C 1
ATOM 2801 O O . LEU A 1 359 ? -8.297 -17.328 -8.414 1 68.69 359 LEU A O 1
ATOM 2805 N N . ASN A 1 360 ? -10.289 -17.812 -7.453 1 77.06 360 ASN A N 1
ATOM 2806 C CA . ASN A 1 360 ? -10.758 -16.438 -7.57 1 77.06 360 ASN A CA 1
ATOM 2807 C C . ASN A 1 360 ? -9.953 -15.492 -6.68 1 77.06 360 ASN A C 1
ATOM 2809 O O . ASN A 1 360 ? -9.422 -15.906 -5.648 1 77.06 360 ASN A O 1
ATOM 2813 N N . PRO A 1 361 ? -9.742 -14.242 -7.152 1 79.06 361 PRO A N 1
ATOM 2814 C CA . PRO A 1 361 ? -9.141 -13.266 -6.242 1 79.06 361 PRO A CA 1
ATOM 2815 C C . PRO A 1 361 ? -9.914 -13.117 -4.938 1 79.06 361 PRO A C 1
ATOM 2817 O O . PRO A 1 361 ? -11.141 -12.961 -4.957 1 79.06 361 PRO A O 1
ATOM 2820 N N . CYS A 1 362 ? -9.172 -13.234 -3.838 1 85.38 362 CYS A N 1
ATOM 2821 C CA . CYS A 1 362 ? -9.797 -13.203 -2.521 1 85.38 362 CYS A CA 1
ATOM 2822 C C . CYS A 1 362 ? -8.977 -12.359 -1.549 1 85.38 362 CYS A C 1
ATOM 2824 O O . CYS A 1 362 ? -7.758 -12.25 -1.688 1 85.38 362 CYS A O 1
ATOM 2826 N N . GLY A 1 363 ? -9.648 -11.781 -0.677 1 88 363 GLY A N 1
ATOM 2827 C CA . GLY A 1 363 ? -9.016 -11.086 0.434 1 88 363 GLY A CA 1
ATOM 2828 C C . GLY A 1 363 ? -9.633 -11.43 1.778 1 88 363 GLY A C 1
ATOM 2829 O O . GLY A 1 363 ? -10.859 -11.406 1.929 1 88 363 GLY A O 1
ATOM 2830 N N . THR A 1 364 ? -8.805 -11.812 2.73 1 89.69 364 THR A N 1
ATOM 2831 C CA . THR A 1 364 ? -9.312 -12.078 4.07 1 89.69 364 THR A CA 1
ATOM 2832 C C . THR A 1 364 ? -9.469 -10.781 4.859 1 89.69 364 THR A C 1
ATOM 2834 O O . THR A 1 364 ? -8.562 -9.953 4.871 1 89.69 364 THR A O 1
ATOM 2837 N N . LEU A 1 365 ? -10.617 -10.617 5.383 1 91.31 365 LEU A N 1
ATOM 2838 C CA . LEU A 1 365 ? -10.969 -9.422 6.137 1 91.31 365 LEU A CA 1
ATOM 2839 C C . LEU A 1 365 ? -10.859 -9.672 7.637 1 91.31 365 LEU A C 1
ATOM 2841 O O . LEU A 1 365 ? -11.695 -9.203 8.414 1 91.31 365 LEU A O 1
ATOM 2845 N N . GLN A 1 366 ? -9.945 -10.469 7.973 1 83.31 366 GLN A N 1
ATOM 2846 C CA . GLN A 1 366 ? -9.625 -10.742 9.367 1 83.31 366 GLN A CA 1
ATOM 2847 C C . GLN A 1 366 ? -8.336 -10.039 9.789 1 83.31 366 GLN A C 1
ATOM 2849 O O . GLN A 1 366 ? -7.402 -9.93 8.992 1 83.31 366 GLN A O 1
ATOM 2854 N N . VAL A 1 367 ? -8.539 -9.469 10.984 1 74.19 367 VAL A N 1
ATOM 2855 C CA . VAL A 1 367 ? -7.332 -8.852 11.523 1 74.19 367 VAL A CA 1
ATOM 2856 C C . VAL A 1 367 ? -6.477 -9.914 12.219 1 74.19 367 VAL A C 1
ATOM 2858 O O . VAL A 1 367 ? -6.961 -10.625 13.102 1 74.19 367 VAL A O 1
ATOM 2861 N N . GLY A 1 368 ? -5.395 -10.086 11.664 1 64.56 368 GLY A N 1
ATOM 2862 C CA . GLY A 1 368 ? -4.539 -11.102 12.25 1 64.56 368 GLY A CA 1
ATOM 2863 C C . GLY A 1 368 ? -4.742 -12.477 11.641 1 64.56 368 GLY A C 1
ATOM 2864 O O . GLY A 1 368 ? -5.656 -12.68 10.844 1 64.56 368 GLY A O 1
ATOM 2865 N N . GLY A 1 369 ? -3.887 -13.422 11.852 1 62.91 369 GLY A N 1
ATOM 2866 C CA . GLY A 1 369 ? -3.953 -14.781 11.344 1 62.91 369 GLY A CA 1
ATOM 2867 C C . GLY A 1 369 ? -3.012 -15.031 10.18 1 62.91 369 GLY A C 1
ATOM 2868 O O . GLY A 1 369 ? -2.49 -14.086 9.586 1 62.91 369 GLY A O 1
ATOM 2869 N N . TYR A 1 370 ? -2.881 -16.281 10.023 1 65.56 370 TYR A N 1
ATOM 2870 C CA . TYR A 1 370 ? -1.986 -16.703 8.953 1 65.56 370 TYR A CA 1
ATOM 2871 C C . TYR A 1 370 ? -2.771 -17.047 7.691 1 65.56 370 TYR A C 1
ATOM 2873 O O . TYR A 1 370 ? -3.307 -18.141 7.562 1 65.56 370 TYR A O 1
ATOM 2881 N N . SER A 1 371 ? -3.027 -16.016 6.887 1 71.88 371 SER A N 1
ATOM 2882 C CA . SER A 1 371 ? -3.734 -16.25 5.629 1 71.88 371 SER A CA 1
ATOM 2883 C C . SER A 1 371 ? -2.863 -15.883 4.43 1 71.88 371 SER A C 1
ATOM 2885 O O . SER A 1 371 ? -2.133 -14.898 4.469 1 71.88 371 SER A O 1
ATOM 2887 N N . THR A 1 372 ? -3.025 -16.641 3.377 1 69.56 372 THR A N 1
ATOM 2888 C CA . THR A 1 372 ? -2.307 -16.391 2.133 1 69.56 372 THR A CA 1
ATOM 2889 C C . THR A 1 372 ? -2.916 -15.211 1.381 1 69.56 372 THR A C 1
ATOM 2891 O O . THR A 1 372 ? -2.344 -14.727 0.401 1 69.56 372 THR A O 1
ATOM 2894 N N . ARG A 1 373 ? -4.082 -14.734 1.913 1 79.12 373 ARG A N 1
ATOM 2895 C CA . ARG A 1 373 ? -4.816 -13.703 1.187 1 79.12 373 ARG A CA 1
ATOM 2896 C C . ARG A 1 373 ? -5.133 -12.516 2.088 1 79.12 373 ARG A C 1
ATOM 2898 O O . ARG A 1 373 ? -6.184 -11.891 1.949 1 79.12 373 ARG A O 1
ATOM 2905 N N . ALA A 1 374 ? -4.246 -12.305 2.926 1 80 374 ALA A N 1
ATOM 2906 C CA . ALA A 1 374 ? -4.508 -11.234 3.889 1 80 374 ALA A CA 1
ATOM 2907 C C . ALA A 1 374 ? -4.5 -9.875 3.209 1 80 374 ALA A C 1
ATOM 2909 O O . ALA A 1 374 ? -3.643 -9.594 2.365 1 80 374 ALA A O 1
ATOM 2910 N N . VAL A 1 375 ? -5.52 -9.07 3.557 1 87.5 375 VAL A N 1
ATOM 2911 C CA . VAL A 1 375 ? -5.52 -7.676 3.131 1 87.5 375 VAL A CA 1
ATOM 2912 C C . VAL A 1 375 ? -4.902 -6.801 4.219 1 87.5 375 VAL A C 1
ATOM 2914 O O . VAL A 1 375 ? -4.656 -7.27 5.336 1 87.5 375 VAL A O 1
ATOM 2917 N N . HIS A 1 376 ? -4.586 -5.613 3.93 1 85.88 376 HIS A N 1
ATOM 2918 C CA . HIS A 1 376 ? -4.008 -4.715 4.922 1 85.88 376 HIS A CA 1
ATOM 2919 C C . HIS A 1 376 ? -4.895 -4.605 6.156 1 85.88 376 HIS A C 1
ATOM 2921 O O . HIS A 1 376 ? -6.121 -4.531 6.039 1 85.88 376 HIS A O 1
ATOM 2927 N N . TYR A 1 377 ? -4.422 -4.449 7.281 1 85 377 TYR A N 1
ATOM 2928 C CA . TYR A 1 377 ? -5.172 -4.484 8.531 1 85 377 TYR A CA 1
ATOM 2929 C C . TYR A 1 377 ? -6.121 -3.299 8.633 1 85 377 TYR A C 1
ATOM 2931 O O . TYR A 1 377 ? -7.18 -3.396 9.266 1 85 377 TYR A O 1
ATOM 2939 N N . ALA A 1 378 ? -5.711 -2.227 8.07 1 88 378 ALA A N 1
ATOM 2940 C CA . ALA A 1 378 ? -6.582 -1.056 8.125 1 88 378 ALA A CA 1
ATOM 2941 C C . ALA A 1 378 ? -7.938 -1.349 7.492 1 88 378 ALA A C 1
ATOM 2943 O O . ALA A 1 378 ? -8.977 -0.943 8.016 1 88 378 ALA A O 1
ATOM 2944 N N . HIS A 1 379 ? -7.93 -2.045 6.391 1 92.12 379 HIS A N 1
ATOM 2945 C CA . HIS A 1 379 ? -9.164 -2.416 5.707 1 92.12 379 HIS A CA 1
ATOM 2946 C C . HIS A 1 379 ? -9.953 -3.447 6.508 1 92.12 379 HIS A C 1
ATOM 2948 O O . HIS A 1 379 ? -11.156 -3.301 6.703 1 92.12 379 HIS A O 1
ATOM 2954 N N . ALA A 1 380 ? -9.203 -4.43 6.988 1 90.62 380 ALA A N 1
ATOM 2955 C CA . ALA A 1 380 ? -9.852 -5.496 7.75 1 90.62 380 ALA A CA 1
ATOM 2956 C C . ALA A 1 380 ? -10.461 -4.953 9.047 1 90.62 380 ALA A C 1
ATOM 2958 O O . ALA A 1 380 ? -11.586 -5.309 9.406 1 90.62 380 ALA A O 1
ATOM 2959 N N . SER A 1 381 ? -9.719 -4.098 9.695 1 90.12 381 SER A N 1
ATOM 2960 C CA . SER A 1 381 ? -10.195 -3.535 10.953 1 90.12 381 SER A CA 1
ATOM 2961 C C . SER A 1 381 ? -11.438 -2.674 10.734 1 90.12 381 SER A C 1
ATOM 2963 O O . SER A 1 381 ? -12.359 -2.686 11.555 1 90.12 381 SER A O 1
ATOM 2965 N N . LEU A 1 382 ? -11.422 -1.913 9.711 1 93.88 382 LEU A N 1
ATOM 2966 C CA . LEU A 1 382 ? -12.594 -1.1 9.406 1 93.88 382 LEU A CA 1
ATOM 2967 C C . LEU A 1 382 ? -13.812 -1.979 9.148 1 93.88 382 LEU A C 1
ATOM 2969 O O . LEU A 1 382 ? -14.891 -1.732 9.688 1 93.88 382 LEU A O 1
ATOM 2973 N N . PHE A 1 383 ? -13.625 -2.998 8.367 1 95.69 383 PHE A N 1
ATOM 2974 C CA . PHE A 1 383 ? -14.711 -3.932 8.07 1 95.69 383 PHE A CA 1
ATOM 2975 C C . PHE A 1 383 ? -15.289 -4.512 9.359 1 95.69 383 PHE A C 1
ATOM 2977 O O . PHE A 1 383 ? -16.5 -4.496 9.562 1 95.69 383 PHE A O 1
ATOM 2984 N N . GLN A 1 384 ? -14.43 -4.984 10.148 1 92.75 384 GLN A N 1
ATOM 2985 C CA . GLN A 1 384 ? -14.852 -5.59 11.414 1 92.75 384 GLN A CA 1
ATOM 2986 C C . GLN A 1 384 ? -15.617 -4.59 12.273 1 92.75 384 GLN A C 1
ATOM 2988 O O . GLN A 1 384 ? -16.641 -4.93 12.875 1 92.75 384 GLN A O 1
ATOM 2993 N N . ASN A 1 385 ? -15.133 -3.43 12.359 1 92.25 385 ASN A N 1
ATOM 2994 C CA . ASN A 1 385 ? -15.766 -2.385 13.148 1 92.25 385 ASN A CA 1
ATOM 2995 C C . ASN A 1 385 ? -17.156 -2.055 12.633 1 92.25 385 ASN A C 1
ATOM 2997 O O . ASN A 1 385 ? -18.109 -1.957 13.414 1 92.25 385 ASN A O 1
ATOM 3001 N N . VAL A 1 386 ? -17.344 -1.899 11.375 1 94.75 386 VAL A N 1
ATOM 3002 C CA . VAL A 1 386 ? -18.641 -1.563 10.789 1 94.75 386 VAL A CA 1
ATOM 3003 C C . VAL A 1 386 ? -19.625 -2.701 11.039 1 94.75 386 VAL A C 1
ATOM 3005 O O . VAL A 1 386 ? -20.781 -2.461 11.398 1 94.75 386 VAL A O 1
ATOM 3008 N N . ILE A 1 387 ? -19.172 -3.916 10.859 1 93.81 387 ILE A N 1
ATOM 3009 C CA . ILE A 1 387 ? -20.031 -5.066 11.094 1 93.81 387 ILE A CA 1
ATOM 3010 C C . ILE A 1 387 ? -20.484 -5.082 12.555 1 93.81 387 ILE A C 1
ATOM 3012 O O . ILE A 1 387 ? -21.672 -5.32 12.836 1 93.81 387 ILE A O 1
ATOM 3016 N N . ARG A 1 388 ? -19.656 -4.805 13.383 1 91.06 388 ARG A N 1
ATOM 3017 C CA . ARG A 1 388 ? -19.984 -4.82 14.805 1 91.06 388 ARG A CA 1
ATOM 3018 C C . ARG A 1 388 ? -20.984 -3.717 15.141 1 91.06 388 ARG A C 1
ATOM 3020 O O . ARG A 1 388 ? -21.906 -3.93 15.922 1 91.06 388 ARG A O 1
ATOM 3027 N N . GLU A 1 389 ? -20.812 -2.604 14.602 1 90.12 389 GLU A N 1
ATOM 3028 C CA . GLU A 1 389 ? -21.609 -1.436 14.953 1 90.12 389 GLU A CA 1
ATOM 3029 C C . GLU A 1 389 ? -22.969 -1.465 14.25 1 90.12 389 GLU A C 1
ATOM 3031 O O . GLU A 1 389 ? -23.969 -0.995 14.797 1 90.12 389 GLU A O 1
ATOM 3036 N N . THR A 1 390 ? -23.031 -1.971 13.008 1 89.94 390 THR A N 1
ATOM 3037 C CA . THR A 1 390 ? -24.25 -1.83 12.219 1 89.94 390 THR A CA 1
ATOM 3038 C C . THR A 1 390 ? -24.922 -3.188 12.008 1 89.94 390 THR A C 1
ATOM 3040 O O . THR A 1 390 ? -26.109 -3.258 11.727 1 89.94 390 THR A O 1
ATOM 3043 N N . GLY A 1 391 ? -24.109 -4.23 12.008 1 90.12 391 GLY A N 1
ATOM 3044 C CA . GLY A 1 391 ? -24.625 -5.551 11.688 1 90.12 391 GLY A CA 1
ATOM 3045 C C . GLY A 1 391 ? -24.938 -5.734 10.211 1 90.12 391 GLY A C 1
ATOM 3046 O O . GLY A 1 391 ? -25.469 -6.766 9.805 1 90.12 391 GLY A O 1
ATOM 3047 N N . SER A 1 392 ? -24.594 -4.77 9.414 1 92.44 392 SER A N 1
ATOM 3048 C CA . SER A 1 392 ? -24.984 -4.777 8 1 92.44 392 SER A CA 1
ATOM 3049 C C . SER A 1 392 ? -23.766 -5.039 7.109 1 92.44 392 SER A C 1
ATOM 3051 O O . SER A 1 392 ? -22.812 -4.27 7.117 1 92.44 392 SER A O 1
ATOM 3053 N N . LEU A 1 393 ? -23.891 -6.094 6.297 1 95.06 393 LEU A N 1
ATOM 3054 C CA . LEU A 1 393 ? -22.812 -6.457 5.383 1 95.06 393 LEU A CA 1
ATOM 3055 C C . LEU A 1 393 ? -22.672 -5.434 4.262 1 95.06 393 LEU A C 1
ATOM 3057 O O . LEU A 1 393 ? -21.578 -4.961 3.969 1 95.06 393 LEU A O 1
ATOM 3061 N N . PRO A 1 394 ? -23.734 -4.957 3.613 1 92.69 394 PRO A N 1
ATOM 3062 C CA . PRO A 1 394 ? -23.578 -3.951 2.559 1 92.69 394 PRO A CA 1
ATOM 3063 C C . PRO A 1 394 ? -22.984 -2.643 3.068 1 92.69 394 PRO A C 1
ATOM 3065 O O . PRO A 1 394 ? -22.25 -1.97 2.344 1 92.69 394 PRO A O 1
ATOM 3068 N N . GLU A 1 395 ? -23.312 -2.279 4.312 1 94.06 395 GLU A N 1
ATOM 3069 C CA . GLU A 1 395 ? -22.734 -1.06 4.871 1 94.06 395 GLU A CA 1
ATOM 3070 C C . GLU A 1 395 ? -21.219 -1.187 5.035 1 94.06 395 GLU A C 1
ATOM 3072 O O . GLU A 1 395 ? -20.484 -0.244 4.75 1 94.06 395 GLU A O 1
ATOM 3077 N N . ALA A 1 396 ? -20.812 -2.326 5.453 1 96.56 396 ALA A N 1
ATOM 3078 C CA . ALA A 1 396 ? -19.391 -2.559 5.621 1 96.56 396 ALA A CA 1
ATOM 3079 C C . ALA A 1 396 ? -18.656 -2.523 4.277 1 96.56 396 ALA A C 1
ATOM 3081 O O . ALA A 1 396 ? -17.594 -1.922 4.152 1 96.56 396 ALA A O 1
ATOM 3082 N N . LEU A 1 397 ? -19.281 -3.076 3.32 1 96.31 397 LEU A N 1
ATOM 3083 C CA . LEU A 1 397 ? -18.625 -3.193 2.018 1 96.31 397 LEU A CA 1
ATOM 3084 C C . LEU A 1 397 ? -18.625 -1.853 1.291 1 96.31 397 LEU A C 1
ATOM 3086 O O . LEU A 1 397 ? -17.641 -1.506 0.625 1 96.31 397 LEU A O 1
ATOM 3090 N N . GLN A 1 398 ? -19.672 -1.11 1.38 1 94.56 398 GLN A N 1
ATOM 3091 C CA . GLN A 1 398 ? -19.688 0.161 0.665 1 94.56 398 GLN A CA 1
ATOM 3092 C C . GLN A 1 398 ? -18.625 1.112 1.211 1 94.56 398 GLN A C 1
ATOM 3094 O O . GLN A 1 398 ? -18.031 1.892 0.458 1 94.56 398 GLN A O 1
ATOM 3099 N N . GLU A 1 399 ? -18.391 1.101 2.512 1 96.62 399 GLU A N 1
ATOM 3100 C CA . GLU A 1 399 ? -17.328 1.92 3.084 1 96.62 399 GLU A CA 1
ATOM 3101 C C . GLU A 1 399 ? -15.953 1.481 2.574 1 96.62 399 GLU A C 1
ATOM 3103 O O . GLU A 1 399 ? -15.141 2.312 2.162 1 96.62 399 GLU A O 1
ATOM 3108 N N . LEU A 1 400 ? -15.766 0.213 2.629 1 95.69 400 LEU A N 1
ATOM 3109 C CA . LEU A 1 400 ? -14.5 -0.343 2.168 1 95.69 400 LEU A CA 1
ATOM 3110 C C . LEU A 1 400 ? -14.266 -0.021 0.696 1 95.69 400 LEU A C 1
ATOM 3112 O O . LEU A 1 400 ? -13.195 0.469 0.325 1 95.69 400 LEU A O 1
ATOM 3116 N N . PHE A 1 401 ? -15.258 -0.245 -0.1 1 94 401 PHE A N 1
ATOM 3117 C CA . PHE A 1 401 ? -15.125 -0.024 -1.535 1 94 401 PHE A CA 1
ATOM 3118 C C . PHE A 1 401 ? -14.898 1.452 -1.837 1 94 401 PHE A C 1
ATOM 3120 O O . PHE A 1 401 ? -14.117 1.797 -2.727 1 94 401 PHE A O 1
ATOM 3127 N N . THR A 1 402 ? -15.547 2.273 -1.157 1 94.69 402 THR A N 1
ATOM 3128 C CA . THR A 1 402 ? -15.352 3.703 -1.37 1 94.69 402 THR A CA 1
ATOM 3129 C C . THR A 1 402 ? -13.898 4.094 -1.104 1 94.69 402 THR A C 1
ATOM 3131 O O . THR A 1 402 ? -13.305 4.84 -1.88 1 94.69 402 THR A O 1
ATOM 3134 N N . ILE A 1 403 ? -13.391 3.605 -0.044 1 95.75 403 ILE A N 1
ATOM 3135 C CA . ILE A 1 403 ? -12.008 3.9 0.31 1 95.75 403 ILE A CA 1
ATOM 3136 C C . ILE A 1 403 ? -11.07 3.387 -0.784 1 95.75 403 ILE A C 1
ATOM 3138 O O . ILE A 1 403 ? -10.172 4.102 -1.227 1 95.75 403 ILE A O 1
ATOM 3142 N N . LEU A 1 404 ? -11.273 2.189 -1.168 1 92.94 404 LEU A N 1
ATOM 3143 C CA . LEU A 1 404 ? -10.422 1.587 -2.189 1 92.94 404 LEU A CA 1
ATOM 3144 C C . LEU A 1 404 ? -10.523 2.352 -3.504 1 92.94 404 LEU A C 1
ATOM 3146 O O . LEU A 1 404 ? -9.523 2.566 -4.184 1 92.94 404 LEU A O 1
ATOM 3150 N N . GLU A 1 405 ? -11.695 2.754 -3.867 1 91.06 405 GLU A N 1
ATOM 3151 C CA . GLU A 1 405 ? -11.883 3.564 -5.066 1 91.06 405 GLU A CA 1
ATOM 3152 C C . GLU A 1 405 ? -11.156 4.902 -4.949 1 91.06 405 GLU A C 1
ATOM 3154 O O . GLU A 1 405 ? -10.57 5.379 -5.922 1 91.06 405 GLU A O 1
ATOM 3159 N N . GLN A 1 406 ? -11.25 5.465 -3.814 1 93.25 406 GLN A N 1
ATOM 3160 C CA . GLN A 1 406 ? -10.547 6.723 -3.598 1 93.25 406 GLN A CA 1
ATOM 3161 C C . GLN A 1 406 ? -9.039 6.543 -3.723 1 93.25 406 GLN A C 1
ATOM 3163 O O . GLN A 1 406 ? 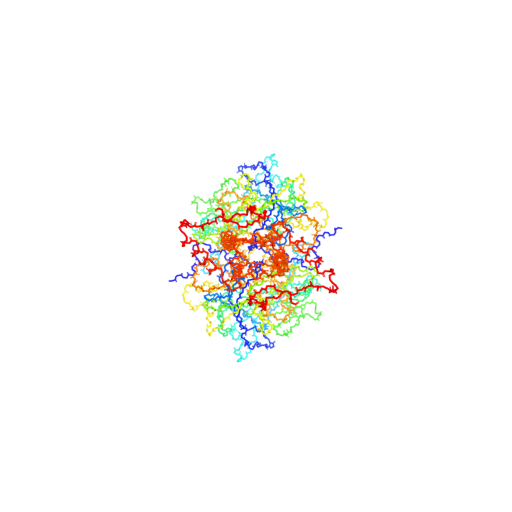-8.352 7.391 -4.293 1 93.25 406 GLN A O 1
ATOM 3168 N N . MET A 1 407 ? -8.562 5.5 -3.148 1 89.69 407 MET A N 1
ATOM 3169 C CA . MET A 1 407 ? -7.133 5.227 -3.248 1 89.69 407 MET A CA 1
ATOM 3170 C C . MET A 1 407 ? -6.695 5.145 -4.707 1 89.69 407 MET A C 1
ATOM 3172 O O . MET A 1 407 ? -5.676 5.727 -5.086 1 89.69 407 MET A O 1
ATOM 3176 N N . LYS A 1 408 ? -7.465 4.449 -5.426 1 84.38 408 LYS A N 1
ATOM 3177 C CA . LYS A 1 408 ? -7.152 4.332 -6.848 1 84.38 408 LYS A CA 1
ATOM 3178 C C . LYS A 1 408 ? -7.262 5.684 -7.551 1 84.38 408 LYS A C 1
ATOM 3180 O O . LYS A 1 408 ? -6.402 6.043 -8.352 1 84.38 408 LYS A O 1
ATOM 3185 N N . TYR A 1 409 ? -8.273 6.406 -7.285 1 85.94 409 TYR A N 1
ATOM 3186 C CA . TYR A 1 409 ? -8.523 7.703 -7.906 1 85.94 409 TYR A CA 1
ATOM 3187 C C . TYR A 1 409 ? -7.371 8.664 -7.645 1 85.94 409 TYR A C 1
ATOM 3189 O O . TYR A 1 409 ? -6.84 9.273 -8.578 1 85.94 409 TYR A O 1
ATOM 3197 N N . TYR A 1 410 ? -7.035 8.812 -6.453 1 87.19 410 TYR A N 1
ATOM 3198 C CA . TYR A 1 410 ? -6.059 9.836 -6.109 1 87.19 410 TYR A CA 1
ATOM 3199 C C . TYR A 1 410 ? -4.648 9.398 -6.492 1 87.19 410 TYR A C 1
ATOM 3201 O O . TYR A 1 410 ? -3.762 10.234 -6.672 1 87.19 410 TYR A O 1
ATOM 3209 N N . GLU A 1 411 ? -4.445 8.148 -6.566 1 80.12 411 GLU A N 1
ATOM 3210 C CA . GLU A 1 411 ? -3.176 7.68 -7.113 1 80.12 411 GLU A CA 1
ATOM 3211 C C . GLU A 1 411 ? -3.035 8.055 -8.586 1 80.12 411 GLU A C 1
ATOM 3213 O O . GLU A 1 411 ? -1.937 8.359 -9.047 1 80.12 411 GLU A O 1
ATOM 3218 N N . GLU A 1 412 ? -4.105 8.062 -9.227 1 76.69 412 GLU A N 1
ATOM 3219 C CA . GLU A 1 412 ? -4.07 8.281 -10.672 1 76.69 412 GLU A CA 1
ATOM 3220 C C . GLU A 1 412 ? -4.312 9.75 -11.016 1 76.69 412 GLU A C 1
ATOM 3222 O O . GLU A 1 412 ? -3.986 10.195 -12.117 1 76.69 412 GLU A O 1
ATOM 3227 N N . LEU A 1 413 ? -4.855 10.461 -10.18 1 80.62 413 LEU A N 1
ATOM 3228 C CA . LEU A 1 413 ? -5.312 11.82 -10.43 1 80.62 413 LEU A CA 1
ATOM 3229 C C . LEU A 1 413 ? -4.184 12.68 -10.992 1 80.62 413 LEU A C 1
ATOM 3231 O O . LEU A 1 413 ? -4.395 13.461 -11.922 1 80.62 413 LEU A O 1
ATOM 3235 N N . PRO A 1 414 ? -2.992 12.555 -10.531 1 73.69 414 PRO A N 1
ATOM 3236 C CA . PRO A 1 414 ? -1.927 13.406 -11.062 1 73.69 414 PRO A CA 1
ATOM 3237 C C . PRO A 1 414 ? -1.66 13.164 -12.547 1 73.69 414 PRO A C 1
ATOM 3239 O O . PRO A 1 414 ? -1.074 14.016 -13.219 1 73.69 414 PRO A O 1
ATOM 3242 N N . TYR A 1 415 ? -2.139 12.086 -12.992 1 68.81 415 TYR A N 1
ATOM 3243 C CA . TYR A 1 415 ? -1.853 11.719 -14.367 1 68.81 415 TYR A CA 1
ATOM 3244 C C . TYR A 1 415 ? -2.924 12.258 -15.312 1 68.81 415 TYR A C 1
ATOM 3246 O O . TYR A 1 415 ? -2.742 12.266 -16.531 1 68.81 415 TYR A O 1
ATOM 3254 N N . TYR A 1 416 ? -3.916 12.656 -14.641 1 65.19 416 TYR A N 1
ATOM 3255 C CA . TYR A 1 416 ? -5 13.156 -15.477 1 65.19 416 TYR A CA 1
ATOM 3256 C C . TYR A 1 416 ? -4.688 14.555 -16 1 65.19 416 TYR A C 1
ATOM 3258 O O . TYR A 1 416 ? -4.164 15.398 -15.266 1 65.19 416 TYR A O 1
ATOM 3266 N N . ASN A 1 417 ? -4.727 14.719 -17.312 1 61.34 417 ASN A N 1
ATOM 3267 C CA . ASN A 1 417 ? -4.434 15.992 -17.969 1 61.34 417 ASN A CA 1
ATOM 3268 C C . ASN A 1 417 ? -5.711 16.766 -18.297 1 61.34 417 ASN A C 1
ATOM 3270 O O . ASN A 1 417 ? -5.672 17.766 -19.016 1 61.34 417 ASN A O 1
ATOM 3274 N N . MET A 1 418 ? -6.723 16.375 -17.891 1 59.81 418 MET A N 1
ATOM 3275 C CA . MET A 1 418 ? -7.934 17.109 -18.266 1 59.81 418 MET A CA 1
ATOM 3276 C C . MET A 1 418 ? -8.211 18.234 -17.266 1 59.81 418 MET A C 1
ATOM 3278 O O . MET A 1 418 ? -8.281 18 -16.062 1 59.81 418 MET A O 1
ATOM 3282 N N . GLY A 1 419 ? -7.824 19.391 -17.734 1 65.75 419 GLY A N 1
ATOM 3283 C CA . GLY A 1 419 ? -8.164 20.531 -16.906 1 65.75 419 GLY A CA 1
ATOM 3284 C C . GLY A 1 419 ? -9.477 21.188 -17.281 1 65.75 419 GLY A C 1
ATOM 3285 O O . GLY A 1 419 ? -9.844 21.219 -18.453 1 65.75 419 GLY A O 1
ATOM 3286 N N . SER A 1 420 ? -10.375 21.141 -16.359 1 77.19 420 SER A N 1
ATOM 3287 C CA . SER A 1 420 ? -11.609 21.891 -16.531 1 77.19 420 SER A CA 1
ATOM 3288 C C . SER A 1 420 ? -11.703 23.047 -15.547 1 77.19 420 SER A C 1
ATOM 3290 O O . SER A 1 420 ? -10.969 23.078 -14.555 1 77.19 420 SER A O 1
ATOM 3292 N N . THR A 1 421 ? -12.594 23.969 -16.047 1 85.75 421 THR A N 1
ATOM 3293 C CA . THR A 1 421 ? -12.742 25.141 -15.188 1 85.75 421 THR A CA 1
ATOM 3294 C C . THR A 1 421 ? -13.711 24.844 -14.039 1 85.75 421 THR A C 1
ATOM 3296 O O . THR A 1 421 ? -14.734 24.188 -14.234 1 85.75 421 THR A O 1
ATOM 3299 N N . ALA A 1 422 ? -13.266 25.156 -12.883 1 91.69 422 ALA A N 1
ATOM 3300 C CA . ALA A 1 422 ? -14.102 25.047 -11.695 1 91.69 422 ALA A CA 1
ATOM 3301 C C . ALA A 1 422 ? -13.953 26.281 -10.805 1 91.69 422 ALA A C 1
ATOM 3303 O O . ALA A 1 422 ? -12.953 27 -10.891 1 91.69 422 ALA A O 1
ATOM 3304 N N . THR A 1 423 ? -15.039 26.688 -10.172 1 94.19 423 THR A N 1
ATOM 3305 C CA . THR A 1 423 ? -15 27.719 -9.141 1 94.19 423 THR A CA 1
ATOM 3306 C C . THR A 1 423 ? -15.031 27.094 -7.746 1 94.19 423 THR A C 1
ATOM 3308 O O . THR A 1 423 ? -15.852 26.203 -7.477 1 94.19 423 THR A O 1
ATOM 3311 N N . PHE A 1 424 ? -14.078 27.469 -7.004 1 94.19 424 PHE A N 1
ATOM 3312 C CA . PHE A 1 424 ? -14.055 26.875 -5.672 1 94.19 424 PHE A CA 1
ATOM 3313 C C . PHE A 1 424 ? -13.594 27.891 -4.633 1 94.19 424 PHE A C 1
ATOM 3315 O O . PHE A 1 424 ? -12.984 28.906 -4.977 1 94.19 424 PHE A O 1
ATOM 3322 N N . ILE A 1 425 ? -13.984 27.719 -3.363 1 93.88 425 ILE A N 1
ATOM 3323 C CA . ILE A 1 425 ? -13.609 28.531 -2.213 1 93.88 425 ILE A CA 1
ATOM 3324 C C . ILE A 1 425 ? -12.875 27.656 -1.186 1 93.88 425 ILE A C 1
ATOM 3326 O O . ILE A 1 425 ? -13.375 26.609 -0.787 1 93.88 425 ILE A O 1
ATOM 3330 N N . LEU A 1 426 ? -11.703 28.031 -0.788 1 93 426 LEU A N 1
ATOM 3331 C CA . LEU A 1 426 ? -10.922 27.359 0.246 1 93 426 LEU A CA 1
ATOM 3332 C C . LEU A 1 426 ? -10.859 28.203 1.513 1 93 426 LEU A C 1
ATOM 3334 O O . LEU A 1 426 ? -10.742 29.438 1.438 1 93 426 LEU A O 1
ATOM 3338 N N . ALA A 1 427 ? -10.961 27.516 2.621 1 88.94 427 ALA A N 1
ATOM 3339 C CA . ALA A 1 427 ? -10.719 28.188 3.891 1 88.94 427 ALA A CA 1
ATOM 3340 C C . ALA A 1 427 ? -9.227 28.391 4.121 1 88.94 427 ALA A C 1
ATOM 3342 O O . ALA A 1 427 ? -8.422 27.484 3.906 1 88.94 427 ALA A O 1
ATOM 3343 N N . GLU A 1 428 ? -8.766 29.547 4.25 1 78.19 428 GLU A N 1
ATOM 3344 C CA . GLU A 1 428 ? -7.359 29.844 4.508 1 78.19 428 GLU A CA 1
ATOM 3345 C C . GLU A 1 428 ? -7.156 30.391 5.918 1 78.19 428 GLU A C 1
ATOM 3347 O O . GLU A 1 428 ? -7.891 31.266 6.359 1 78.19 428 GLU A O 1
ATOM 3352 N N . GLU A 1 429 ? -6.477 29.469 6.598 1 62.22 429 GLU A N 1
ATOM 3353 C CA . GLU A 1 429 ? -6.102 30 7.902 1 62.22 429 GLU A CA 1
ATOM 3354 C C . GLU A 1 429 ? -4.988 31.031 7.773 1 62.22 429 GLU A C 1
ATOM 3356 O O . GLU A 1 429 ? -3.963 30.781 7.141 1 62.22 429 GLU A O 1
ATOM 3361 N N . LYS A 1 430 ? -5.305 32.188 7.66 1 49.56 430 LYS A N 1
ATOM 3362 C CA . LYS A 1 430 ? -4.277 33.219 7.59 1 49.56 430 LYS A CA 1
ATOM 3363 C C . LYS A 1 430 ? -3.752 33.562 8.977 1 49.56 430 LYS A C 1
ATOM 3365 O O . LYS A 1 430 ? -4.531 33.75 9.922 1 49.56 430 LYS A O 1
ATOM 3370 N N . LEU A 1 431 ? -2.611 32.875 9.203 1 44.06 431 LEU A N 1
ATOM 3371 C CA . LEU A 1 431 ? -1.927 33.438 10.367 1 44.06 431 LEU A CA 1
ATOM 3372 C C . LEU A 1 431 ? -1.85 34.938 10.297 1 44.06 431 LEU A C 1
ATOM 3374 O O . LEU A 1 431 ? -1.789 35.5 9.203 1 44.06 431 LEU A O 1
ATOM 3378 N N . ILE A 1 432 ? -2.393 35.5 10.961 1 44.25 432 ILE A N 1
ATOM 3379 C CA . ILE A 1 432 ? -2.15 36.938 10.93 1 44.25 432 ILE A CA 1
ATOM 3380 C C . ILE A 1 432 ? -0.772 37.219 10.336 1 44.25 432 ILE A C 1
ATOM 3382 O O . ILE A 1 432 ? 0.217 36.594 10.719 1 44.25 432 ILE A O 1
ATOM 3386 N N . PRO A 1 433 ? -0.689 37.938 9.125 1 43.16 433 PRO A N 1
ATOM 3387 C CA . PRO A 1 433 ? 0.421 38.312 8.242 1 43.16 433 PRO A CA 1
ATOM 3388 C C . PRO A 1 433 ? 1.771 38.312 8.961 1 43.16 433 PRO A C 1
ATOM 3390 O O . PRO A 1 433 ? 1.956 39 9.945 1 43.16 433 PRO A O 1
ATOM 3393 N N . ILE A 1 434 ? 2.355 37.312 9.117 1 43.31 434 ILE A N 1
ATOM 3394 C CA . ILE A 1 434 ? 3.791 37.531 9.227 1 43.31 434 ILE A CA 1
ATOM 3395 C C . ILE A 1 434 ? 4.207 38.656 8.266 1 43.31 434 ILE A C 1
ATOM 3397 O O . ILE A 1 434 ? 5.383 39.031 8.211 1 43.31 434 ILE A O 1
ATOM 3401 N N . ARG A 1 435 ? 3.703 38.844 7.121 1 46.34 435 ARG A N 1
ATOM 3402 C CA . ARG A 1 435 ? 4.195 39.656 6.008 1 46.34 435 ARG A CA 1
ATOM 3403 C C . ARG A 1 435 ? 4.273 41.125 6.395 1 46.34 435 ARG A C 1
ATOM 3405 O O . ARG A 1 435 ? 3.645 41.562 7.363 1 46.34 435 ARG A O 1
ATOM 3412 N N . TRP A 1 436 ? 5.184 41.656 5.699 1 50.38 436 TRP A N 1
ATOM 3413 C CA . TRP A 1 436 ? 5.562 43.062 5.719 1 50.38 436 TRP A CA 1
ATOM 3414 C C . TRP A 1 436 ? 4.348 43.969 5.516 1 50.38 436 TRP A C 1
ATOM 3416 O O . TRP A 1 436 ? 4.285 45.062 6.062 1 50.38 436 TRP A O 1
ATOM 3426 N N . LEU A 1 437 ? 3.316 43.438 4.883 1 50.41 437 LEU A N 1
ATOM 3427 C CA . LEU A 1 437 ? 2.182 44.344 4.668 1 50.41 437 LEU A CA 1
ATOM 3428 C C . LEU A 1 437 ? 1.374 44.5 5.949 1 50.41 437 LEU A C 1
ATOM 3430 O O . LEU A 1 437 ? 0.995 45.625 6.309 1 50.41 437 LEU A O 1
ATOM 3434 N N . GLY A 1 438 ? 1.004 43.281 6.52 1 47.69 438 GLY A N 1
ATOM 3435 C CA . GLY A 1 438 ? 0.371 43.438 7.824 1 47.69 438 GLY A CA 1
ATOM 3436 C C . GLY A 1 438 ? 1.239 44.156 8.836 1 47.69 438 GLY A C 1
ATOM 3437 O O . GLY A 1 438 ? 0.755 45 9.57 1 47.69 438 GLY A O 1
ATOM 3438 N N . PHE A 1 439 ? 2.496 43.688 8.766 1 55.22 439 PHE A N 1
ATOM 3439 C CA . PHE A 1 439 ? 3.48 44.438 9.523 1 55.22 439 PHE A CA 1
ATOM 3440 C C . PHE A 1 439 ? 3.506 45.906 9.078 1 55.22 439 PHE A C 1
ATOM 3442 O O . PHE A 1 439 ? 3.535 46.812 9.906 1 55.22 439 PHE A O 1
ATOM 3449 N N . GLY A 1 440 ? 3.398 46.062 7.801 1 57.06 440 GLY A N 1
ATOM 3450 C CA . GLY A 1 440 ? 3.322 47.406 7.281 1 57.06 440 GLY A CA 1
ATOM 3451 C C . GLY A 1 440 ? 2.082 48.156 7.734 1 57.06 440 GLY A C 1
ATOM 3452 O O . GLY A 1 440 ? 2.16 49.312 8.117 1 57.06 440 GLY A O 1
ATOM 3453 N N . ILE A 1 441 ? 0.987 47.406 7.66 1 59.75 441 ILE A N 1
ATOM 3454 C CA . ILE A 1 441 ? -0.256 48.031 8.094 1 59.75 441 ILE A CA 1
ATOM 3455 C C . ILE A 1 441 ? -0.185 48.344 9.586 1 59.75 441 ILE A C 1
ATOM 3457 O O . ILE A 1 441 ? -0.527 49.469 10.008 1 59.75 441 ILE A O 1
ATOM 3461 N N . VAL A 1 442 ? 0.255 47.312 10.297 1 59.69 442 VAL A N 1
ATOM 3462 C CA . VAL A 1 442 ? 0.385 47.531 11.734 1 59.69 442 VAL A CA 1
ATOM 3463 C C . VAL A 1 442 ? 1.398 48.656 12 1 59.69 442 VAL A C 1
ATOM 3465 O O . VAL A 1 442 ? 1.146 49.562 12.797 1 59.69 442 VAL A O 1
ATOM 3468 N N . ILE A 1 443 ? 2.451 48.625 11.258 1 63.81 443 ILE A N 1
ATOM 3469 C CA . ILE A 1 443 ? 3.475 49.656 11.406 1 63.81 443 ILE A CA 1
ATOM 3470 C C . ILE A 1 443 ? 2.922 51 10.953 1 63.81 443 ILE A C 1
ATOM 3472 O O . ILE A 1 443 ? 3.184 52.031 11.578 1 63.81 443 ILE A O 1
ATOM 3476 N N . SER A 1 444 ? 2.17 50.938 9.938 1 64.69 444 SER A N 1
ATOM 3477 C CA . SER A 1 444 ? 1.567 52.188 9.445 1 64.69 444 SER A CA 1
ATOM 3478 C C . SER A 1 444 ? 0.599 52.75 10.477 1 64.69 444 SER A C 1
ATOM 3480 O O . SER A 1 444 ? 0.599 53.969 10.719 1 64.69 444 SER A O 1
ATOM 3482 N N . ILE A 1 445 ? -0.18 51.812 10.977 1 63.75 445 ILE A N 1
ATOM 3483 C CA . ILE A 1 445 ? -1.128 52.281 11.984 1 63.75 445 ILE A CA 1
ATOM 3484 C C . ILE A 1 445 ? -0.371 52.844 13.18 1 63.75 445 ILE A C 1
ATOM 3486 O O . ILE A 1 445 ? -0.71 53.906 13.688 1 63.75 445 ILE A O 1
ATOM 3490 N N . ILE A 1 446 ? 0.596 52.125 13.617 1 65.75 446 ILE A N 1
ATOM 3491 C CA . ILE A 1 446 ? 1.437 52.594 14.719 1 65.75 446 ILE A CA 1
ATOM 3492 C C . ILE A 1 446 ? 2.145 53.875 14.32 1 65.75 446 ILE A C 1
ATOM 3494 O O . ILE A 1 446 ? 2.213 54.812 15.109 1 65.75 446 ILE A O 1
ATOM 3498 N N . GLY A 1 447 ? 2.582 53.938 13.148 1 69.06 447 GLY A N 1
ATOM 3499 C CA . GLY A 1 447 ? 3.211 55.156 12.641 1 69.06 447 GLY A CA 1
ATOM 3500 C C . GLY A 1 447 ? 2.275 56.344 12.625 1 69.06 447 GLY A C 1
ATOM 3501 O O . GLY A 1 447 ? 2.648 57.438 13.055 1 69.06 447 GLY A O 1
ATOM 3502 N N . ILE A 1 448 ? 1.13 56.094 12.109 1 69.56 448 ILE A N 1
ATOM 3503 C CA . ILE A 1 448 ? 0.118 57.156 12.094 1 69.56 448 ILE A CA 1
ATOM 3504 C C . ILE A 1 448 ? -0.188 57.594 13.523 1 69.56 448 ILE A C 1
ATOM 3506 O O . ILE A 1 448 ? -0.274 58.781 13.805 1 69.56 448 ILE A O 1
ATOM 3510 N N . HIS A 1 449 ? -0.338 56.594 14.312 1 64.88 449 HIS A N 1
ATOM 3511 C CA . HIS A 1 449 ? -0.57 56.906 15.719 1 64.88 449 HIS A CA 1
ATOM 3512 C C . HIS A 1 449 ? 0.559 57.781 16.281 1 64.88 449 HIS A C 1
ATOM 3514 O O . HIS A 1 449 ? 0.308 58.812 16.906 1 64.88 449 HIS A O 1
ATOM 3520 N N . PHE A 1 450 ? 1.697 57.406 16.062 1 70.81 450 PHE A N 1
ATOM 3521 C CA . PHE A 1 450 ? 2.836 58.156 16.547 1 70.81 450 PHE A CA 1
ATOM 3522 C C . PHE A 1 450 ? 2.947 59.5 15.836 1 70.81 450 PHE A C 1
ATOM 3524 O O . PHE A 1 450 ? 3.273 60.531 16.453 1 70.81 450 PHE A O 1
ATOM 3531 N N . GLY A 1 451 ? 2.662 59.531 14.672 1 72.06 451 GLY A N 1
ATOM 3532 C CA . GLY A 1 451 ? 2.617 60.781 13.953 1 72.06 451 GLY A CA 1
ATOM 3533 C C . GLY A 1 451 ? 1.625 61.781 14.539 1 72.06 451 GLY A C 1
ATOM 3534 O O . GLY A 1 451 ? 1.948 62.938 14.727 1 72.06 451 GLY A O 1
ATOM 3535 N N . LEU A 1 452 ? 0.537 61.219 14.742 1 70.62 452 LEU A N 1
ATOM 3536 C CA . LEU A 1 452 ? -0.502 62.031 15.336 1 70.62 452 LEU A CA 1
ATOM 3537 C C . LEU A 1 452 ? -0.09 62.5 16.719 1 70.62 452 LEU A C 1
ATOM 3539 O O . LEU A 1 452 ? -0.324 63.656 17.078 1 70.62 452 LEU A O 1
ATOM 3543 N N . LEU A 1 453 ? 0.396 61.625 17.422 1 68.19 453 LEU A N 1
ATOM 3544 C CA . LEU A 1 453 ? 0.89 62 18.734 1 68.19 453 LEU A CA 1
ATOM 3545 C C . LEU A 1 453 ? 1.965 63.062 18.641 1 68.19 453 LEU A C 1
ATOM 3547 O O . LEU A 1 453 ? 1.939 64.062 19.375 1 68.19 453 LEU A O 1
ATOM 3551 N N . ILE A 1 454 ? 2.807 62.938 17.828 1 72.75 454 ILE A N 1
ATOM 3552 C CA . ILE A 1 454 ? 3.895 63.875 17.641 1 72.75 454 ILE A CA 1
ATOM 3553 C C . ILE A 1 454 ? 3.332 65.188 17.156 1 72.75 454 ILE A C 1
ATOM 3555 O O . ILE A 1 454 ? 3.709 66.25 17.656 1 72.75 454 ILE A O 1
ATOM 3559 N N . THR A 1 455 ? 2.5 65.062 16.25 1 68.94 455 THR A N 1
ATOM 3560 C CA . THR A 1 455 ? 1.871 66.312 15.734 1 68.94 455 THR A CA 1
ATOM 3561 C C . THR A 1 455 ? 1.126 67 16.844 1 68.94 455 THR A C 1
ATOM 3563 O O . THR A 1 455 ? 1.237 68.25 16.969 1 68.94 455 THR A O 1
ATOM 3566 N N . THR A 1 456 ? 0.439 66.188 17.422 1 64.12 456 THR A N 1
ATOM 3567 C CA . THR A 1 456 ? -0.277 66.75 18.547 1 64.12 456 THR A CA 1
ATOM 3568 C C . THR A 1 456 ? 0.7 67.375 19.547 1 64.12 456 THR A C 1
ATOM 3570 O O . THR A 1 456 ? 0.45 68.5 20.062 1 64.12 456 THR A O 1
ATOM 3573 N N . MET A 1 457 ? 1.639 66.75 19.781 1 65.06 457 MET A N 1
ATOM 3574 C CA . MET A 1 457 ? 2.668 67.25 20.672 1 65.06 457 MET A CA 1
ATOM 3575 C C . MET A 1 457 ? 3.309 68.562 20.125 1 65.06 457 MET A C 1
ATOM 3577 O O . MET A 1 457 ? 3.484 69.5 20.844 1 65.06 457 MET A O 1
ATOM 3581 N N . ILE A 1 458 ? 3.598 68.562 19.016 1 66.06 458 ILE A N 1
ATOM 3582 C CA . ILE A 1 458 ? 4.203 69.75 18.375 1 66.06 458 ILE A CA 1
ATOM 3583 C C . ILE A 1 458 ? 3.227 70.875 18.406 1 66.06 458 ILE A C 1
ATOM 3585 O O . ILE A 1 458 ? 3.605 72 18.734 1 66.06 458 ILE A O 1
ATOM 3589 N N . LEU A 1 459 ? 2.143 70.562 17.953 1 64.06 459 LEU A N 1
ATOM 3590 C CA . LEU A 1 459 ? 1.111 71.625 18 1 64.06 459 LEU A CA 1
ATOM 3591 C C . LEU A 1 459 ? 0.931 72.188 19.406 1 64.06 459 LEU A C 1
ATOM 3593 O O . LEU A 1 459 ? 0.771 73.375 19.609 1 64.06 459 LEU A O 1
ATOM 3597 N N . PHE A 1 460 ? 0.943 71.188 20.203 1 58.09 460 PHE A N 1
ATOM 3598 C CA . PHE A 1 460 ? 0.903 71.625 21.594 1 58.09 460 PHE A CA 1
ATOM 3599 C C . PHE A 1 460 ? 2.09 72.5 21.938 1 58.09 460 PHE A C 1
ATOM 3601 O O . PHE A 1 460 ? 1.92 73.562 22.531 1 58.09 460 PHE A O 1
ATOM 3608 N N . LEU A 1 461 ? 3.164 72.188 21.609 1 62.19 461 LEU A N 1
ATOM 3609 C CA . LEU A 1 461 ? 4.387 72.938 21.938 1 62.19 461 LEU A CA 1
ATOM 3610 C C . LEU A 1 461 ? 4.449 74.25 21.188 1 62.19 461 LEU A C 1
ATOM 3612 O O . LEU A 1 461 ? 4.949 75.25 21.719 1 62.19 461 LEU A O 1
ATOM 3616 N N . ARG A 1 462 ? 4.043 74.25 20.094 1 55.97 462 ARG A N 1
ATOM 3617 C CA . ARG A 1 462 ? 4.164 75.438 19.266 1 55.97 462 ARG A CA 1
ATOM 3618 C C . ARG A 1 462 ? 3.037 76.438 19.547 1 55.97 462 ARG A C 1
ATOM 3620 O O . ARG A 1 462 ? 3.238 77.625 19.484 1 55.97 462 ARG A O 1
ATOM 3627 N N . LEU A 1 463 ? 2.051 75.812 19.688 1 49.47 463 LEU A N 1
ATOM 3628 C CA . LEU A 1 463 ? 0.858 76.625 19.797 1 49.47 463 LEU A CA 1
ATOM 3629 C C . LEU A 1 463 ? 0.509 76.938 21.25 1 49.47 463 LEU A C 1
ATOM 3631 O O . LEU A 1 463 ? -0.229 77.875 21.547 1 49.47 463 LEU A O 1
ATOM 3635 N N . THR A 1 464 ? 0.936 75.938 21.938 1 40.31 464 THR A N 1
ATOM 3636 C CA . THR A 1 464 ? 0.685 76.188 23.359 1 40.31 464 THR A CA 1
ATOM 3637 C C . THR A 1 464 ? 1.698 77.125 23.953 1 40.31 464 THR A C 1
ATOM 3639 O O . THR A 1 464 ? 2.904 76.875 23.906 1 40.31 464 THR A O 1
ATOM 3642 N N . ARG A 1 465 ? 1.439 78.375 24.109 1 37.09 465 ARG A N 1
ATOM 3643 C CA . ARG A 1 465 ? 2.342 79.375 24.688 1 37.09 465 ARG A CA 1
ATOM 3644 C C . ARG A 1 465 ? 2.418 79.188 26.203 1 37.09 465 ARG A C 1
ATOM 3646 O O . ARG A 1 465 ? 3.463 79.438 26.812 1 37.09 465 ARG A O 1
ATOM 3653 N N . SER A 1 466 ? 1.428 79.5 27.016 1 31.8 466 SER A N 1
ATOM 3654 C CA . SER A 1 466 ? 1.505 79.375 28.469 1 31.8 466 SER A CA 1
ATOM 3655 C C . SER A 1 466 ? 0.726 78.125 28.953 1 31.8 466 SER A C 1
ATOM 3657 O O . SER A 1 466 ? -0.368 77.875 28.453 1 31.8 466 SER A O 1
ATOM 3659 N N . SER A 1 467 ? 1.32 76.875 29.125 1 37.75 467 SER A N 1
ATOM 3660 C CA . SER A 1 467 ? 0.656 75.75 29.797 1 37.75 467 SER A CA 1
ATOM 3661 C C . SER A 1 467 ? 0.934 75.75 31.281 1 37.75 467 SER A C 1
ATOM 3663 O O . SER A 1 467 ? 2.064 76 31.719 1 37.75 467 SER A O 1
ATOM 3665 N N . HIS A 1 468 ? 0.264 76.375 32.156 1 33.31 468 HIS A N 1
ATOM 3666 C CA . HIS A 1 468 ? 0.512 76.375 33.594 1 33.31 468 HIS A CA 1
ATOM 3667 C C . HIS A 1 468 ? 0.166 75.062 34.219 1 33.31 468 HIS A C 1
ATOM 3669 O O . HIS A 1 468 ? -0.957 74.562 34.062 1 33.31 468 HIS A O 1
ATOM 3675 N N . LEU A 1 469 ? 1.057 74.312 34.281 1 38.22 469 LEU A N 1
ATOM 3676 C CA . LEU A 1 469 ? 1.062 73.125 35.125 1 38.22 469 LEU A CA 1
ATOM 3677 C C . LEU A 1 469 ? 1.48 73.5 36.562 1 38.22 469 LEU A C 1
ATOM 3679 O O . LEU A 1 469 ? 2.295 74.375 36.75 1 38.22 469 LEU A O 1
ATOM 3683 N N . GLY A 1 470 ? 1.146 73.5 37.5 1 44.06 470 GLY A N 1
ATOM 3684 C CA . GLY A 1 470 ? 1.527 73.812 38.875 1 44.06 470 GLY A CA 1
ATOM 3685 C C . GLY A 1 470 ? 2.061 75.188 39.062 1 44.06 470 GLY A C 1
ATOM 3686 O O . GLY A 1 470 ? 2.414 75.875 38.094 1 44.06 470 GLY A O 1
ATOM 3687 N N . ASN A 1 471 ? 2.076 76.188 40.344 1 47.41 471 ASN A N 1
ATOM 3688 C CA . ASN A 1 471 ? 2.469 77.438 40.906 1 47.41 471 ASN A CA 1
ATOM 3689 C C . ASN A 1 471 ? 1.808 78.625 40.188 1 47.41 471 ASN A C 1
ATOM 3691 O O . ASN A 1 471 ? 2.494 79.5 39.625 1 47.41 471 ASN A O 1
ATOM 3695 N N . ILE A 1 472 ? 0.412 78.5 40.031 1 55.66 472 ILE A N 1
ATOM 3696 C CA . ILE A 1 472 ? -0.478 79.312 39.25 1 55.66 472 ILE A CA 1
ATOM 3697 C C . ILE A 1 472 ? -0.583 80.688 39.906 1 55.66 472 ILE A C 1
ATOM 3699 O O . ILE A 1 472 ? -0.604 81.75 39.25 1 55.66 472 ILE A O 1
ATOM 3703 N N . TRP A 1 473 ? -0.602 80.688 41.219 1 61 473 TRP A N 1
ATOM 3704 C CA . TRP A 1 473 ? -0.78 81.938 41.938 1 61 473 TRP A CA 1
ATOM 3705 C C . TRP A 1 473 ? 0.384 82.938 41.656 1 61 473 TRP A C 1
ATOM 3707 O O . TRP A 1 473 ? 0.186 84.125 41.469 1 61 473 TRP A O 1
ATOM 3717 N N . MET A 1 474 ? 1.487 82.25 41.625 1 61.09 474 MET A N 1
ATOM 3718 C CA . MET A 1 474 ? 2.645 83.062 41.219 1 61.09 474 MET A CA 1
ATOM 3719 C C . MET A 1 474 ? 2.467 83.625 39.812 1 61.09 474 MET A C 1
ATOM 3721 O O . MET A 1 474 ? 2.73 84.812 39.594 1 61.09 474 MET A O 1
ATOM 3725 N N . SER A 1 475 ? 1.966 82.812 39.031 1 62.88 475 SER A N 1
ATOM 3726 C CA . SER A 1 475 ? 1.755 83.25 37.656 1 62.88 475 SER A CA 1
ATOM 3727 C C . SER A 1 475 ? 0.639 84.312 37.562 1 62.88 475 SER A C 1
ATOM 3729 O O . SER A 1 475 ? 0.761 85.312 36.844 1 62.88 475 SER A O 1
ATOM 3731 N N . LEU A 1 476 ? -0.39 84.188 38.281 1 64.81 476 LEU A N 1
ATOM 3732 C CA . LEU A 1 476 ? -1.488 85.125 38.344 1 64.81 476 LEU A CA 1
ATOM 3733 C C . LEU A 1 476 ? -1.021 86.438 38.938 1 64.81 476 LEU A C 1
ATOM 3735 O O . LEU A 1 476 ? -1.386 87.5 38.438 1 64.81 476 LEU A O 1
ATOM 3739 N N . SER A 1 477 ? -0.269 86.312 39.969 1 69.75 477 SER A N 1
ATOM 3740 C CA . SER A 1 477 ? 0.24 87.5 40.625 1 69.75 477 SER A CA 1
ATOM 3741 C C . SER A 1 477 ? 1.169 88.312 39.719 1 69.75 477 SER A C 1
ATOM 3743 O O . SER A 1 477 ? 1.112 89.5 39.688 1 69.75 477 SER A O 1
ATOM 3745 N N . GLN A 1 478 ? 1.898 87.625 38.938 1 66 478 GLN A N 1
ATOM 3746 C CA . GLN A 1 478 ? 2.875 88.25 38.094 1 66 478 GLN A CA 1
ATOM 3747 C C . GLN A 1 478 ? 2.197 88.875 36.875 1 66 478 GLN A C 1
ATOM 3749 O O . GLN A 1 478 ? 2.719 89.875 36.281 1 66 478 GLN A O 1
ATOM 3754 N N . VAL A 1 479 ? 1.109 88.375 36.594 1 68.19 479 VAL A N 1
ATOM 3755 C CA . VAL A 1 479 ? 0.385 88.938 35.469 1 68.19 479 VAL A CA 1
ATOM 3756 C C . VAL A 1 479 ? -0.292 90.25 35.875 1 68.19 479 VAL A C 1
ATOM 3758 O O . VAL A 1 479 ? -0.497 91.125 35.062 1 68.19 479 VAL A O 1
ATOM 3761 N N . PHE A 1 480 ? -0.541 90.312 37.188 1 66.62 480 PHE A N 1
ATOM 3762 C CA . PHE A 1 480 ? -1.17 91.562 37.688 1 66.62 480 PHE A CA 1
ATOM 3763 C C . PHE A 1 480 ? -0.138 92.688 37.844 1 66.62 480 PHE A C 1
ATOM 3765 O O . PHE A 1 480 ? 0.728 92.562 38.719 1 66.62 480 PHE A O 1
ATOM 3772 N N . SER A 1 481 ? -0.09 93.562 36.938 1 66.12 481 SER A N 1
ATOM 3773 C CA . SER A 1 481 ? 0.757 94.75 36.906 1 66.12 481 SER A CA 1
ATOM 3774 C C . SER A 1 481 ? -0.055 96 36.625 1 66.12 481 SER A C 1
ATOM 3776 O O . SER A 1 481 ? -1.196 95.875 36.188 1 66.12 481 SER A O 1
ATOM 3778 N N . PRO A 1 482 ? 0.485 97.125 36.938 1 69.31 482 PRO A N 1
ATOM 3779 C CA . PRO A 1 482 ? -0.223 98.375 36.594 1 69.31 482 PRO A CA 1
ATOM 3780 C C . PRO A 1 482 ? -0.587 98.438 35.094 1 69.31 482 PRO A C 1
ATOM 3782 O O . PRO A 1 482 ? -1.609 99 34.75 1 69.31 482 PRO A O 1
ATOM 3785 N N . GLU A 1 483 ? 0.164 97.75 34.312 1 67.25 483 GLU A N 1
ATOM 3786 C CA . GLU A 1 483 ? -0.072 97.75 32.875 1 67.25 483 GLU A CA 1
ATOM 3787 C C . GLU A 1 483 ? -1.242 96.875 32.5 1 67.25 483 GLU A C 1
ATOM 3789 O O . GLU A 1 483 ? -1.965 97.125 31.531 1 67.25 483 GLU A O 1
ATOM 3794 N N . THR A 1 484 ? -1.432 95.75 33.312 1 69.19 484 THR A N 1
ATOM 3795 C CA . THR A 1 484 ? -2.449 94.812 32.938 1 69.19 484 THR A CA 1
ATOM 3796 C C . THR A 1 484 ? -3.699 94.938 33.812 1 69.19 484 THR A C 1
ATOM 3798 O O . THR A 1 484 ? -4.727 94.312 33.562 1 69.19 484 THR A O 1
ATOM 3801 N N . ALA A 1 485 ? -3.641 95.812 34.719 1 72.06 485 ALA A N 1
ATOM 3802 C CA . ALA A 1 485 ? -4.691 95.938 35.719 1 72.06 485 ALA A CA 1
ATOM 3803 C C . ALA A 1 485 ? -6.02 96.312 35.062 1 72.06 485 ALA A C 1
ATOM 3805 O O . ALA A 1 485 ? -7.066 95.75 35.406 1 72.06 485 ALA A O 1
ATOM 3806 N N . ASP A 1 486 ? -5.949 97.188 34.094 1 73.69 486 ASP A N 1
ATOM 3807 C CA . ASP A 1 486 ? -7.164 97.625 33.438 1 73.69 486 ASP A CA 1
ATOM 3808 C C . ASP A 1 486 ? -7.797 96.5 32.625 1 73.69 486 ASP A C 1
ATOM 3810 O O . ASP A 1 486 ? -9.016 96.375 32.625 1 73.69 486 ASP A O 1
ATOM 3814 N N . ILE A 1 487 ? -6.973 95.812 32.062 1 71.31 487 ILE A N 1
ATOM 3815 C CA . ILE A 1 487 ? -7.438 94.688 31.219 1 71.31 487 ILE A CA 1
ATOM 3816 C C . ILE A 1 487 ? -8.078 93.625 32.094 1 71.31 487 ILE A C 1
ATOM 3818 O O . ILE A 1 487 ? -9.125 93.062 31.766 1 71.31 487 ILE A O 1
ATOM 3822 N N . ILE A 1 488 ? -7.5 93.438 33.188 1 73 488 ILE A N 1
ATOM 3823 C CA . ILE A 1 488 ? -7.973 92.375 34.125 1 73 488 ILE A CA 1
ATOM 3824 C C . ILE A 1 488 ? -9.281 92.875 34.781 1 73 488 ILE A C 1
ATOM 3826 O O . ILE A 1 488 ? -10.203 92.062 34.938 1 73 488 ILE A O 1
ATOM 3830 N N . GLN A 1 489 ? -9.367 94.125 35.031 1 72.56 489 GLN A N 1
ATOM 3831 C CA . GLN A 1 489 ? -10.57 94.688 35.656 1 72.56 489 GLN A CA 1
ATOM 3832 C C . GLN A 1 489 ? -11.758 94.625 34.688 1 72.56 489 GLN A C 1
ATOM 3834 O O . GLN A 1 489 ? -12.891 94.375 35.125 1 72.56 489 GLN A O 1
ATOM 3839 N N . LYS A 1 490 ? -11.453 94.688 33.469 1 72.25 490 LYS A N 1
ATOM 3840 C CA . LYS A 1 490 ? -12.516 94.812 32.469 1 72.25 490 LYS A CA 1
ATOM 3841 C C . LYS A 1 490 ? -12.773 93.438 31.812 1 72.25 490 LYS A C 1
ATOM 3843 O O . LYS A 1 490 ? -13.781 93.25 31.125 1 72.25 490 LYS A O 1
ATOM 3848 N N . GLY A 1 491 ? -11.898 92.562 32.062 1 65.94 491 GLY A N 1
ATOM 3849 C CA . GLY A 1 491 ? -11.875 91.312 31.281 1 65.94 491 GLY A CA 1
ATOM 3850 C C . GLY A 1 491 ? -12.719 90.25 31.875 1 65.94 491 GLY A C 1
ATOM 3851 O O . GLY A 1 491 ? -12.578 89.062 31.5 1 65.94 491 GLY A O 1
ATOM 3852 N N . THR A 1 492 ? -13.633 90.5 32.781 1 65.81 492 THR A N 1
ATOM 3853 C CA . THR A 1 492 ? -14.375 89.438 33.469 1 65.81 492 THR A CA 1
ATOM 3854 C C . THR A 1 492 ? -15.258 88.688 32.5 1 65.81 492 THR A C 1
ATOM 3856 O O . THR A 1 492 ? -15.641 87.562 32.781 1 65.81 492 THR A O 1
ATOM 3859 N N . GLU A 1 493 ? -15.648 89.125 31.422 1 67.62 493 GLU A N 1
ATOM 3860 C CA . GLU A 1 493 ? -16.5 88.5 30.438 1 67.62 493 GLU A CA 1
ATOM 3861 C C . GLU A 1 493 ? -15.891 88.625 29.031 1 67.62 493 GLU A C 1
ATOM 3863 O O . GLU A 1 493 ? -16.578 88.375 28.031 1 67.62 493 GLU A O 1
ATOM 3868 N N . THR A 1 494 ? -14.75 89.062 28.984 1 65.5 494 THR A N 1
ATOM 3869 C CA . THR A 1 494 ? -14.125 89.312 27.688 1 65.5 494 THR A CA 1
ATOM 3870 C C . THR A 1 494 ? -13.32 88.125 27.203 1 65.5 494 THR A C 1
ATOM 3872 O O . THR A 1 494 ? -12.547 87.562 27.969 1 65.5 494 THR A O 1
ATOM 3875 N N . LYS A 1 495 ? -13.539 87.688 26.031 1 65.06 495 LYS A N 1
ATOM 3876 C CA . LYS A 1 495 ? -12.836 86.625 25.391 1 65.06 495 LYS A CA 1
ATOM 3877 C C . LYS A 1 495 ? -11.398 87 25.062 1 65.06 495 LYS A C 1
ATOM 3879 O O . LYS A 1 495 ? -11.086 88.188 24.922 1 65.06 495 LYS A O 1
ATOM 3884 N N . ASP A 1 496 ? -10.5 86.188 24.891 1 61.78 496 ASP A N 1
ATOM 3885 C CA . ASP A 1 496 ? -9.086 86.375 24.625 1 61.78 496 ASP A CA 1
ATOM 3886 C C . ASP A 1 496 ? -8.883 87.188 23.312 1 61.78 496 ASP A C 1
ATOM 3888 O O . ASP A 1 496 ? -8.031 88.062 23.219 1 61.78 496 ASP A O 1
ATOM 3892 N N . ASP A 1 497 ? -9.539 86.812 22.375 1 66.75 497 ASP A N 1
ATOM 3893 C CA . ASP A 1 497 ? -9.445 87.5 21.109 1 66.75 497 ASP A CA 1
ATOM 3894 C C . ASP A 1 497 ? -9.812 89 21.266 1 66.75 497 ASP A C 1
ATOM 3896 O O . ASP A 1 497 ? -9.195 89.875 20.656 1 66.75 497 ASP A O 1
ATOM 3900 N N . GLU A 1 498 ? -10.805 89.25 22.047 1 69.88 498 GLU A N 1
ATOM 3901 C CA . GLU A 1 498 ? -11.227 90.625 22.312 1 69.88 498 GLU A CA 1
ATOM 3902 C C . GLU A 1 498 ? -10.18 91.375 23.125 1 69.88 498 GLU A C 1
ATOM 3904 O O . GLU A 1 498 ? -9.906 92.562 22.875 1 69.88 498 GLU A O 1
ATOM 3909 N N . VAL A 1 499 ? -9.625 90.625 23.984 1 68.38 499 VAL A N 1
ATOM 3910 C CA . VAL A 1 499 ? -8.531 91.25 24.766 1 68.38 499 VAL A CA 1
ATOM 3911 C C . VAL A 1 499 ? -7.344 91.5 23.859 1 68.38 499 VAL A C 1
ATOM 3913 O O . VAL A 1 499 ? -6.699 92.562 23.984 1 68.38 499 VAL A O 1
ATOM 3916 N N . GLU A 1 500 ? -7.145 90.625 23.016 1 67.94 500 GLU A N 1
ATOM 3917 C CA . GLU A 1 500 ? -6.109 90.875 22.016 1 67.94 500 GLU A CA 1
ATOM 3918 C C . GLU A 1 500 ? -6.395 92.125 21.203 1 67.94 500 GLU A C 1
ATOM 3920 O O . GLU A 1 500 ? -5.484 92.875 20.922 1 67.94 500 GLU A O 1
ATOM 3925 N N . GLY A 1 501 ? -7.523 92.25 20.844 1 69.88 501 GLY A N 1
ATOM 3926 C CA . GLY A 1 501 ? -7.949 93.438 20.125 1 69.88 501 GLY A CA 1
ATOM 3927 C C . GLY A 1 501 ? -7.773 94.688 20.953 1 69.88 501 GLY A C 1
ATOM 3928 O O . GLY A 1 501 ? -7.32 95.75 20.438 1 69.88 501 GLY A O 1
ATOM 3929 N N . ILE A 1 502 ? -8.078 94.688 22.125 1 67.44 502 ILE A N 1
ATOM 3930 C CA . ILE A 1 502 ? -7.965 95.812 23.047 1 67.44 502 ILE A CA 1
ATOM 3931 C C . ILE A 1 502 ? -6.492 96.188 23.266 1 67.44 502 ILE A C 1
ATOM 3933 O O . ILE A 1 502 ? -6.105 97.312 23.234 1 67.44 502 ILE A O 1
ATOM 3937 N N . VAL A 1 503 ? -5.77 95.125 23.359 1 64.38 503 VAL A N 1
ATOM 3938 C CA . VAL A 1 503 ? -4.332 95.25 23.562 1 64.38 503 VAL A CA 1
ATOM 3939 C C . VAL A 1 503 ? -3.701 95.812 22.281 1 64.38 503 VAL A C 1
ATOM 3941 O O . VAL A 1 503 ? -2.846 96.688 22.344 1 64.38 503 VAL A O 1
ATOM 3944 N N . SER A 1 504 ? -4.152 95.375 21.328 1 64.81 504 SER A N 1
ATOM 3945 C CA . SER A 1 504 ? -3.662 95.812 20.047 1 64.81 504 SER A CA 1
ATOM 3946 C C . SER A 1 504 ? -4.047 97.312 19.812 1 64.81 504 SER A C 1
ATOM 3948 O O . SER A 1 504 ? -3.258 98.062 19.266 1 64.81 504 SER A O 1
ATOM 3950 N N . LYS A 1 505 ? -5.191 97.75 20.047 1 63.22 505 LYS A N 1
ATOM 3951 C CA . LYS A 1 505 ? -5.672 99.125 19.859 1 63.22 505 LYS A CA 1
ATOM 3952 C C . LYS A 1 505 ? -4.93 100.125 20.766 1 63.22 505 LYS A C 1
ATOM 3954 O O . LYS A 1 505 ? -4.652 101.25 20.375 1 63.22 505 LYS A O 1
ATOM 3959 N N . VAL A 1 506 ? -4.715 99.688 21.891 1 57.41 506 VAL A N 1
ATOM 3960 C CA . VAL A 1 506 ? -3.979 100.5 22.844 1 57.41 506 VAL A CA 1
ATOM 3961 C C . VAL A 1 506 ? -2.523 100.625 22.391 1 57.41 506 VAL A C 1
ATOM 3963 O O . VAL A 1 506 ? -1.904 101.688 22.562 1 57.41 506 VAL A O 1
ATOM 3966 N N . THR A 1 507 ? -2.033 99.688 21.797 1 50.75 507 THR A N 1
ATOM 3967 C CA . THR A 1 507 ? -0.664 99.75 21.281 1 50.75 507 THR A CA 1
ATOM 3968 C C . THR A 1 507 ? -0.591 100.562 19.984 1 50.75 507 THR A C 1
ATOM 3970 O O . THR A 1 507 ? 0.422 101.188 19.719 1 50.75 507 THR A O 1
ATOM 3973 N N . THR A 1 508 ? -1.389 100.375 19.141 1 49.94 508 THR A N 1
ATOM 3974 C CA . THR A 1 508 ? -1.327 101.125 17.875 1 49.94 508 THR A CA 1
ATOM 3975 C C . THR A 1 508 ? -1.534 102.625 18.125 1 49.94 508 THR A C 1
ATOM 3977 O O . THR A 1 508 ? -1.064 103.438 17.344 1 49.94 508 THR A O 1
ATOM 3980 N N . GLY A 1 509 ? -2.465 103.25 18.766 1 44.66 509 GLY A N 1
ATOM 3981 C CA . GLY A 1 509 ? -2.678 104.688 18.812 1 44.66 509 GLY A CA 1
ATOM 3982 C C . GLY A 1 509 ? -1.497 105.438 19.406 1 44.66 509 GLY A C 1
ATOM 3983 O O . GLY A 1 509 ? -1.451 106.625 19.344 1 44.66 509 GLY A O 1
ATOM 3984 N N . SER A 1 510 ? -0.962 105.062 20.422 1 41.44 510 SER A N 1
ATOM 3985 C CA . SER A 1 510 ? 0.182 105.875 20.797 1 41.44 510 SER A CA 1
ATOM 3986 C C . SER A 1 510 ? 1.337 105.75 19.812 1 41.44 510 SER A C 1
ATOM 3988 O O . SER A 1 510 ? 1.432 104.688 19.125 1 41.44 510 SER A O 1
ATOM 3990 N N . ASP A 1 511 ? 2.012 106.875 19.281 1 38 511 ASP A N 1
ATOM 3991 C CA . ASP A 1 511 ? 3.215 106.938 18.453 1 38 511 ASP A CA 1
ATOM 3992 C C . ASP A 1 511 ? 4.086 105.688 18.672 1 38 511 ASP A C 1
ATOM 3994 O O . ASP A 1 511 ? 5.25 105.625 18.25 1 38 511 ASP A O 1
ATOM 3998 N N . VAL A 1 512 ? 3.986 105.188 19.766 1 35.62 512 VAL A N 1
ATOM 3999 C CA . VAL A 1 512 ? 4.918 104.062 19.984 1 35.62 512 VAL A CA 1
ATOM 4000 C C . VAL A 1 512 ? 4.656 103 18.969 1 35.62 512 VAL A C 1
ATOM 4002 O O . VAL A 1 512 ? 3.547 102.438 18.891 1 35.62 512 VAL A O 1
ATOM 4005 N N . GLY A 1 513 ? 5.234 103.062 17.781 1 32.91 513 GLY A N 1
ATOM 4006 C CA . GLY A 1 513 ? 5.379 102.25 16.562 1 32.91 513 GLY A CA 1
ATOM 4007 C C . GLY A 1 513 ? 4.938 100.812 16.719 1 32.91 513 GLY A C 1
ATOM 4008 O O . GLY A 1 513 ? 3.949 100.375 16.125 1 32.91 513 GLY A O 1
ATOM 4009 N N . THR A 1 514 ? 6.094 99.938 16.641 1 34.53 514 THR A N 1
ATOM 4010 C CA . THR A 1 514 ? 6.383 98.562 16.297 1 34.53 514 THR A CA 1
ATOM 4011 C C . THR A 1 514 ? 5.5 97.625 17.109 1 34.53 514 THR A C 1
ATOM 4013 O O . THR A 1 514 ? 5.066 97.938 18.219 1 34.53 514 THR A O 1
ATOM 4016 N N . LEU A 1 515 ? 4.973 96.5 16.406 1 35.31 515 LEU A N 1
ATOM 4017 C CA . LEU A 1 515 ? 4.305 95.25 16.781 1 35.31 515 LEU A CA 1
ATOM 4018 C C . LEU A 1 515 ? 4.781 94.75 18.156 1 35.31 515 LEU A C 1
ATOM 4020 O O . LEU A 1 515 ? 5.965 94.438 18.328 1 35.31 515 LEU A O 1
ATOM 4024 N N . LEU A 1 516 ? 4.418 95.25 19.109 1 33.84 516 LEU A N 1
ATOM 4025 C CA . LEU A 1 516 ? 4.719 94.688 20.422 1 33.84 516 LEU A CA 1
ATOM 4026 C C . LEU A 1 516 ? 4.602 93.125 20.406 1 33.84 516 LEU A C 1
ATOM 4028 O O . LEU A 1 516 ? 3.492 92.625 20.406 1 33.84 516 LEU A O 1
ATOM 4032 N N . ARG A 1 517 ? 4.977 92.5 19.406 1 41.09 517 ARG A N 1
ATOM 4033 C CA . ARG A 1 517 ? 5.441 91.188 19.75 1 41.09 517 ARG A CA 1
ATOM 4034 C C . ARG A 1 517 ? 6.039 91.125 21.141 1 41.09 517 ARG A C 1
ATOM 4036 O O . ARG A 1 517 ? 7.254 91.25 21.312 1 41.09 517 ARG A O 1
ATOM 4043 N N . ARG A 1 518 ? 5.617 91.875 22.078 1 43.34 518 ARG A N 1
ATOM 4044 C CA . ARG A 1 518 ? 6.336 92.188 23.312 1 43.34 518 ARG A CA 1
ATOM 4045 C C . ARG A 1 518 ? 6.648 90.875 24.078 1 43.34 518 ARG A C 1
ATOM 4047 O O . ARG A 1 518 ? 5.785 90.062 24.234 1 43.34 518 ARG A O 1
ATOM 4054 N N . LYS A 1 519 ? 7.746 90.5 23.797 1 45.69 519 LYS A N 1
ATOM 4055 C CA . LYS A 1 519 ? 8.32 89.625 24.797 1 45.69 519 LYS A CA 1
ATOM 4056 C C . LYS A 1 519 ? 8.023 90.062 26.219 1 45.69 519 LYS A C 1
ATOM 4058 O O . LYS A 1 519 ? 8.18 91.25 26.516 1 45.69 519 LYS A O 1
ATOM 4063 N N . VAL A 1 520 ? 7.168 89.562 26.844 1 51.69 520 VAL A N 1
ATOM 4064 C CA . VAL A 1 520 ? 6.941 89.812 28.25 1 51.69 520 VAL A CA 1
ATOM 4065 C C . VAL A 1 520 ? 7.938 89.062 29.094 1 51.69 520 VAL A C 1
ATOM 4067 O O . VAL A 1 520 ? 8.375 87.938 28.703 1 51.69 520 VAL A O 1
ATOM 4070 N N . ARG A 1 521 ? 8.523 89.75 29.844 1 52.69 521 ARG A N 1
ATOM 4071 C CA . ARG A 1 521 ? 9.414 89.125 30.812 1 52.69 521 ARG A CA 1
ATOM 4072 C C . ARG A 1 521 ? 8.953 89.438 32.25 1 52.69 521 ARG A C 1
ATOM 4074 O O . ARG A 1 521 ? 8.328 90.438 32.5 1 52.69 521 ARG A O 1
ATOM 4081 N N . VAL A 1 522 ? 9.203 88.562 33 1 59.97 522 VAL A N 1
ATOM 4082 C CA . VAL A 1 522 ? 9 88.75 34.438 1 59.97 522 VAL A CA 1
ATOM 4083 C C . VAL A 1 522 ? 10.148 89.625 34.969 1 59.97 522 VAL A C 1
ATOM 4085 O O . VAL A 1 522 ? 11.32 89.25 34.844 1 59.97 522 VAL A O 1
ATOM 4088 N N . LYS A 1 523 ? 9.75 90.875 35.312 1 65 523 LYS A N 1
ATOM 4089 C CA . LYS A 1 523 ? 10.734 91.75 35.906 1 65 523 LYS A CA 1
ATOM 4090 C C . LYS A 1 523 ? 10.234 92.375 37.219 1 65 523 LYS A C 1
ATOM 4092 O O . LYS A 1 523 ? 9.023 92.375 37.438 1 65 523 LYS A O 1
ATOM 4097 N N . ALA A 1 524 ? 11.203 92.688 38.094 1 67.94 524 ALA A N 1
ATOM 4098 C CA . ALA A 1 524 ? 10.875 93.312 39.344 1 67.94 524 ALA A CA 1
ATOM 4099 C C . ALA A 1 524 ? 10.422 94.75 39.094 1 67.94 524 ALA A C 1
ATOM 4101 O O . ALA A 1 524 ? 11.086 95.5 38.375 1 67.94 524 ALA A O 1
ATOM 4102 N N . ASN A 1 525 ? 9.281 95.188 39.438 1 65.44 525 ASN A N 1
ATOM 4103 C CA . ASN A 1 525 ? 8.766 96.562 39.344 1 65.44 525 ASN A CA 1
ATOM 4104 C C . ASN A 1 525 ? 9.617 97.5 40.156 1 65.44 525 ASN A C 1
ATOM 4106 O O . ASN A 1 525 ? 9.961 97.25 41.312 1 65.44 525 ASN A O 1
ATOM 4110 N N . GLU A 1 526 ? 10.039 98.438 39.562 1 69.12 526 GLU A N 1
ATOM 4111 C CA . GLU A 1 526 ? 10.953 99.375 40.188 1 69.12 526 GLU A CA 1
ATOM 4112 C C . GLU A 1 526 ? 10.289 100.062 41.375 1 69.12 526 GLU A C 1
ATOM 4114 O O . GLU A 1 526 ? 10.969 100.5 42.312 1 69.12 526 GLU A O 1
ATOM 4119 N N . THR A 1 527 ? 9.086 100.25 41.406 1 68.25 527 THR A N 1
ATOM 4120 C CA . THR A 1 527 ? 8.398 101 42.438 1 68.25 527 THR A CA 1
ATOM 4121 C C . THR A 1 527 ? 8.055 100.062 43.625 1 68.25 527 THR A C 1
ATOM 4123 O O . THR A 1 527 ? 8.219 100.5 44.781 1 68.25 527 THR A O 1
ATOM 4126 N N . ASN A 1 528 ? 7.648 98.875 43.281 1 64.69 528 ASN A N 1
ATOM 4127 C CA . ASN A 1 528 ? 7.164 98.062 44.406 1 64.69 528 ASN A CA 1
ATOM 4128 C C . ASN A 1 528 ? 7.941 96.75 44.531 1 64.69 528 ASN A C 1
ATOM 4130 O O . ASN A 1 528 ? 7.703 96 45.469 1 64.69 528 ASN A O 1
ATOM 4134 N N . GLY A 1 529 ? 8.961 96.5 43.688 1 65.62 529 GLY A N 1
ATOM 4135 C CA . GLY A 1 529 ? 9.852 95.375 43.781 1 65.62 529 GLY A CA 1
ATOM 4136 C C . GLY A 1 529 ? 9.188 94.062 43.375 1 65.62 529 GLY A C 1
ATOM 4137 O O . GLY A 1 529 ? 9.812 93 43.438 1 65.62 529 GLY A O 1
ATOM 4138 N N . ARG A 1 530 ? 8.023 94.125 43.031 1 68.06 530 ARG A N 1
ATOM 4139 C CA . ARG A 1 530 ? 7.273 92.938 42.656 1 68.06 530 ARG A CA 1
ATOM 4140 C C . ARG A 1 530 ? 7.695 92.438 41.281 1 68.06 530 ARG A C 1
ATOM 4142 O O . ARG A 1 530 ? 7.949 93.188 40.375 1 68.06 530 ARG A O 1
ATOM 4149 N N . LYS A 1 531 ? 7.875 91.125 41.25 1 66.56 531 LYS A N 1
ATOM 4150 C CA . LYS A 1 531 ? 8.164 90.5 39.938 1 66.56 531 LYS A CA 1
ATOM 4151 C C . LYS A 1 531 ? 6.883 90.312 39.125 1 66.56 531 LYS A C 1
ATOM 4153 O O . LYS A 1 531 ? 6.035 89.5 39.469 1 66.56 531 LYS A O 1
ATOM 4158 N N . GLU A 1 532 ? 6.664 91.125 38.156 1 66.5 532 GLU A N 1
ATOM 4159 C CA . GLU A 1 532 ? 5.441 91.125 37.344 1 66.5 532 GLU A CA 1
ATOM 4160 C C . GLU A 1 532 ? 5.758 91.062 35.875 1 66.5 532 GLU A C 1
ATOM 4162 O O . GLU A 1 532 ? 6.895 91.312 35.438 1 66.5 532 GLU A O 1
ATOM 4167 N N . LEU A 1 533 ? 4.719 90.562 35.188 1 63.34 533 LEU A N 1
ATOM 4168 C CA . LEU A 1 533 ? 4.84 90.5 33.719 1 63.34 533 LEU A CA 1
ATOM 4169 C C . LEU A 1 533 ? 4.824 91.938 33.156 1 63.34 533 LEU A C 1
ATOM 4171 O O . LEU A 1 533 ? 3.9 92.688 33.406 1 63.34 533 LEU A O 1
ATOM 4175 N N . MET A 1 534 ? 5.895 92.25 32.688 1 58.38 534 MET A N 1
ATOM 4176 C CA . MET A 1 534 ? 6.039 93.625 32.125 1 58.38 534 MET A CA 1
ATOM 4177 C C . MET A 1 534 ? 6.492 93.5 30.656 1 58.38 534 MET A C 1
ATOM 4179 O O . MET A 1 534 ? 7.066 92.5 30.25 1 58.38 534 MET A O 1
ATOM 4183 N N . SER A 1 535 ? 6.105 94.375 29.766 1 58.81 535 SER A N 1
ATOM 4184 C CA . SER A 1 535 ? 6.59 94.5 28.406 1 58.81 535 SER A CA 1
ATOM 4185 C C . SER A 1 535 ? 8.109 94.625 28.359 1 58.81 535 SER A C 1
ATOM 4187 O O . SER A 1 535 ? 8.695 95.375 29.172 1 58.81 535 SER A O 1
ATOM 4189 N N . ALA A 1 536 ? 8.758 93.625 27.766 1 52.62 536 ALA A N 1
ATOM 4190 C CA . ALA A 1 536 ? 10.203 93.75 27.594 1 52.62 536 ALA A CA 1
ATOM 4191 C C . ALA A 1 536 ? 10.578 94.938 26.719 1 52.62 536 ALA A C 1
ATOM 4193 O O . ALA A 1 536 ? 9.906 95.188 25.719 1 52.62 536 ALA A O 1
ATOM 4194 N N . MET B 1 1 ? 12.133 -9.539 32.281 1 14.48 1 MET B N 1
ATOM 4195 C CA . MET B 1 1 ? 12.281 -8.578 31.203 1 14.48 1 MET B CA 1
ATOM 4196 C C . MET B 1 1 ? 11.609 -9.078 29.938 1 14.48 1 MET B C 1
ATOM 4198 O O . MET B 1 1 ? 12.133 -9.977 29.266 1 14.48 1 MET B O 1
ATOM 4202 N N . ASN B 1 2 ? 10.4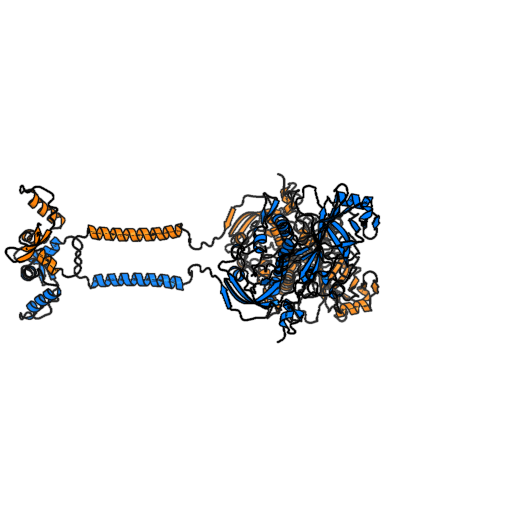84 -9.297 29.875 1 17.05 2 ASN B N 1
ATOM 4203 C CA . ASN B 1 2 ? 9.617 -10.062 28.984 1 17.05 2 ASN B CA 1
ATOM 4204 C C . ASN B 1 2 ? 9.406 -9.344 27.656 1 17.05 2 ASN B C 1
ATOM 4206 O O . ASN B 1 2 ? 8.914 -8.211 27.625 1 17.05 2 ASN B O 1
ATOM 4210 N N . TYR B 1 3 ? 10.305 -9.297 26.812 1 21.48 3 TYR B N 1
ATOM 4211 C CA . TYR B 1 3 ? 10.406 -8.758 25.453 1 21.48 3 TYR B CA 1
ATOM 4212 C C . TYR B 1 3 ? 9.062 -8.812 24.75 1 21.48 3 TYR B C 1
ATOM 4214 O O . TYR B 1 3 ? 8.141 -9.492 25.188 1 21.48 3 TYR B O 1
ATOM 4222 N N . LEU B 1 4 ? 9.172 -8.055 23.359 1 27.72 4 LEU B N 1
ATOM 4223 C CA . LEU B 1 4 ? 8.016 -7.711 22.531 1 27.72 4 LEU B CA 1
ATOM 4224 C C . LEU B 1 4 ? 7.141 -8.93 22.281 1 27.72 4 LEU B C 1
ATOM 4226 O O . LEU B 1 4 ? 7.52 -9.844 21.547 1 27.72 4 LEU B O 1
ATOM 4230 N N . ASN B 1 5 ? 6.727 -9.422 23.109 1 24.7 5 ASN B N 1
ATOM 4231 C CA . ASN B 1 5 ? 5.637 -10.367 22.906 1 24.7 5 ASN B CA 1
ATOM 4232 C C . ASN B 1 5 ? 4.57 -9.812 21.969 1 24.7 5 ASN B C 1
ATOM 4234 O O . ASN B 1 5 ? 3.953 -8.781 22.266 1 24.7 5 ASN B O 1
ATOM 4238 N N . LYS B 1 6 ? 4.984 -9.734 20.562 1 32.66 6 LYS B N 1
ATOM 4239 C CA . LYS B 1 6 ? 3.717 -9.57 19.859 1 32.66 6 LYS B CA 1
ATOM 4240 C C . LYS B 1 6 ? 2.545 -10.055 20.719 1 32.66 6 LYS B C 1
ATOM 4242 O O . LYS B 1 6 ? 2.639 -11.086 21.375 1 32.66 6 LYS B O 1
ATOM 4247 N N . ASP B 1 7 ? 2.039 -9.219 21.562 1 31.25 7 ASP B N 1
ATOM 4248 C CA . ASP B 1 7 ? 0.882 -9.758 22.281 1 31.25 7 ASP B CA 1
ATOM 4249 C C . ASP B 1 7 ? 0.386 -11.039 21.609 1 31.25 7 ASP B C 1
ATOM 4251 O O . ASP B 1 7 ? 0.082 -11.055 20.422 1 31.25 7 ASP B O 1
ATOM 4255 N N . ASN B 1 8 ? 0.988 -12.172 21.938 1 31.25 8 ASN B N 1
ATOM 4256 C CA . ASN B 1 8 ? 0.562 -13.508 21.547 1 31.25 8 ASN B CA 1
ATOM 4257 C C . ASN B 1 8 ? -0.892 -13.523 21.094 1 31.25 8 ASN B C 1
ATOM 4259 O O . ASN B 1 8 ? -1.344 -14.492 20.484 1 31.25 8 ASN B O 1
ATOM 4263 N N . GLY B 1 9 ? -1.707 -13.078 21.969 1 30.84 9 GLY B N 1
ATOM 4264 C CA . GLY B 1 9 ? -3.125 -13.203 21.672 1 30.84 9 GLY B CA 1
ATOM 4265 C C . GLY B 1 9 ? -3.529 -12.547 20.375 1 30.84 9 GLY B C 1
ATOM 4266 O O . GLY B 1 9 ? -4.352 -13.086 19.625 1 30.84 9 GLY B O 1
ATOM 4267 N N . GLY B 1 10 ? -3.629 -11.164 20.469 1 31.84 10 GLY B N 1
ATOM 4268 C CA . GLY B 1 10 ? -4.48 -10.469 19.516 1 31.84 10 GLY B CA 1
ATOM 4269 C C . GLY B 1 10 ? -3.881 -10.383 18.125 1 31.84 10 GLY B C 1
ATOM 4270 O O . GLY B 1 10 ? -4.168 -11.219 17.266 1 31.84 10 GLY B O 1
ATOM 4271 N N . VAL B 1 11 ? -3.387 -9.086 17.719 1 33.38 11 VAL B N 1
ATOM 4272 C CA . VAL B 1 11 ? -3.246 -8.758 16.297 1 33.38 11 VAL B CA 1
ATOM 4273 C C . VAL B 1 11 ? -1.904 -9.266 15.781 1 33.38 11 VAL B C 1
ATOM 4275 O O . VAL B 1 11 ? -0.868 -8.633 15.992 1 33.38 11 VAL B O 1
ATOM 4278 N N . LYS B 1 12 ? -1.378 -10.438 16.266 1 34.72 12 LYS B N 1
ATOM 4279 C CA . LYS B 1 12 ? -0.324 -10.789 15.32 1 34.72 12 LYS B CA 1
ATOM 4280 C C . LYS B 1 12 ? -0.629 -10.242 13.93 1 34.72 12 LYS B C 1
ATOM 4282 O O . LYS B 1 12 ? -1.716 -10.469 13.398 1 34.72 12 LYS B O 1
ATOM 4287 N N . GLY B 1 13 ? -0.193 -9.141 13.773 1 38.22 13 GLY B N 1
ATOM 4288 C CA . GLY B 1 13 ? -0.262 -8.633 12.414 1 38.22 13 GLY B CA 1
ATOM 4289 C C . GLY B 1 13 ? -0.333 -9.727 11.367 1 38.22 13 GLY B C 1
ATOM 4290 O O . GLY B 1 13 ? 0.252 -10.797 11.539 1 38.22 13 GLY B O 1
ATOM 4291 N N . THR B 1 14 ? -1.426 -9.898 11.039 1 39.62 14 THR B N 1
ATOM 4292 C CA . THR B 1 14 ? -1.499 -10.633 9.781 1 39.62 14 THR B CA 1
ATOM 4293 C C . THR B 1 14 ? -0.195 -10.5 9 1 39.62 14 THR B C 1
ATOM 4295 O O . THR B 1 14 ? 0.244 -9.391 8.695 1 39.62 14 THR B O 1
ATOM 4298 N N . TRP B 1 15 ? 0.853 -11.258 9.352 1 43.16 15 TRP B N 1
ATOM 4299 C CA . TRP B 1 15 ? 1.939 -11.227 8.375 1 43.16 15 TRP B CA 1
ATOM 4300 C C . TRP B 1 15 ? 1.538 -10.438 7.133 1 43.16 15 TRP B C 1
ATOM 4302 O O . TRP B 1 15 ? 2.133 -9.406 6.828 1 43.16 15 TRP B O 1
ATOM 4312 N N . ASP B 1 16 ? 1.161 -11.203 6.07 1 51.91 16 ASP B N 1
ATOM 4313 C CA . ASP B 1 16 ? 1.319 -11.156 4.617 1 51.91 16 ASP B CA 1
ATOM 4314 C C . ASP B 1 16 ? 0.38 -10.133 3.99 1 51.91 16 ASP B C 1
ATOM 4316 O O . ASP B 1 16 ? 0.133 -10.164 2.783 1 51.91 16 ASP B O 1
ATOM 4320 N N . GLY B 1 17 ? -0.196 -9.289 4.953 1 54.75 17 GLY B N 1
ATOM 4321 C CA . GLY B 1 17 ? -1.131 -8.484 4.184 1 54.75 17 GLY B CA 1
ATOM 4322 C C . GLY B 1 17 ? -0.497 -7.242 3.588 1 54.75 17 GLY B C 1
ATOM 4323 O O . GLY B 1 17 ? -0.9 -6.785 2.516 1 54.75 17 GLY B O 1
ATOM 4324 N N . SER B 1 18 ? 0.426 -6.688 4.328 1 55.94 18 SER B N 1
ATOM 4325 C CA . SER B 1 18 ? 1.034 -5.48 3.775 1 55.94 18 SER B CA 1
ATOM 4326 C C . SER B 1 18 ? 2.119 -5.824 2.76 1 55.94 18 SER B C 1
ATOM 4328 O O . SER B 1 18 ? 3.016 -6.617 3.047 1 55.94 18 SER B O 1
ATOM 4330 N N . LYS B 1 19 ? 1.84 -5.262 1.687 1 76.12 19 LYS B N 1
ATOM 4331 C CA . LYS B 1 19 ? 2.854 -5.449 0.651 1 76.12 19 LYS B CA 1
ATOM 4332 C C . LYS B 1 19 ? 3.541 -4.129 0.311 1 76.12 19 LYS B C 1
ATOM 4334 O O . LYS B 1 19 ? 3.068 -3.381 -0.544 1 76.12 19 LYS B O 1
ATOM 4339 N N . VAL B 1 20 ? 4.738 -3.936 0.984 1 85 20 VAL B N 1
ATOM 4340 C CA . VAL B 1 20 ? 5.422 -2.648 0.92 1 85 20 VAL B CA 1
ATOM 4341 C C . VAL B 1 20 ? 5.945 -2.41 -0.494 1 85 20 VAL B C 1
ATOM 4343 O O . VAL B 1 20 ? 6.047 -1.266 -0.942 1 85 20 VAL B O 1
ATOM 4346 N N . TRP B 1 21 ? 6.18 -3.504 -1.244 1 88.75 21 TRP B N 1
ATOM 4347 C CA . TRP B 1 21 ? 6.703 -3.338 -2.596 1 88.75 21 TRP B CA 1
ATOM 4348 C C . TRP B 1 21 ? 5.621 -2.83 -3.541 1 88.75 21 TRP B C 1
ATOM 4350 O O . TRP B 1 21 ? 5.922 -2.24 -4.582 1 88.75 21 TRP B O 1
ATOM 4360 N N . GLN B 1 22 ? 4.402 -3.045 -3.172 1 83.81 22 GLN B N 1
ATOM 4361 C CA . GLN B 1 22 ? 3.299 -2.678 -4.055 1 83.81 22 GLN B CA 1
ATOM 4362 C C . GLN B 1 22 ? 2.506 -1.505 -3.482 1 83.81 22 GLN B C 1
ATOM 4364 O O . GLN B 1 22 ? 1.387 -1.232 -3.922 1 83.81 22 GLN B O 1
ATOM 4369 N N . SER B 1 23 ? 3.141 -0.887 -2.521 1 83.44 23 SER B N 1
ATOM 4370 C CA . SER B 1 23 ? 2.51 0.27 -1.893 1 83.44 23 SER B CA 1
ATOM 4371 C C . SER B 1 23 ? 3.432 1.484 -1.92 1 83.44 23 SER B C 1
ATOM 4373 O O . SER B 1 23 ? 4.652 1.346 -1.827 1 83.44 23 SER B O 1
ATOM 4375 N N . ALA B 1 24 ? 2.76 2.58 -2.061 1 82.62 24 ALA B N 1
ATOM 4376 C CA . ALA B 1 24 ? 3.543 3.803 -1.901 1 82.62 24 ALA B CA 1
ATOM 4377 C C . ALA B 1 24 ? 3.814 4.09 -0.427 1 82.62 24 ALA B C 1
ATOM 4379 O O . ALA B 1 24 ? 2.986 3.785 0.434 1 82.62 24 ALA B O 1
ATOM 4380 N N . PRO B 1 25 ? 4.969 4.672 -0.139 1 87.31 25 PRO B N 1
ATOM 4381 C CA . PRO B 1 25 ? 5.164 5.125 1.239 1 87.31 25 PRO B CA 1
ATOM 4382 C C . PRO B 1 25 ? 4.191 6.238 1.634 1 87.31 25 PRO B C 1
ATOM 4384 O O . PRO B 1 25 ? 3.861 7.094 0.811 1 87.31 25 PRO B O 1
ATOM 4387 N N . GLU B 1 26 ? 3.695 6.176 2.807 1 80.5 26 GLU B N 1
ATOM 4388 C CA . GLU B 1 26 ? 2.859 7.262 3.312 1 80.5 26 GLU B CA 1
ATOM 4389 C C . GLU B 1 26 ? 3.59 8.602 3.242 1 80.5 26 GLU B C 1
ATOM 4391 O O . GLU B 1 26 ? 2.982 9.625 2.936 1 80.5 26 GLU B O 1
ATOM 4396 N N . THR B 1 27 ? 4.703 8.547 3.564 1 88.5 27 THR B N 1
ATOM 4397 C CA . THR B 1 27 ? 5.652 9.648 3.498 1 88.5 27 THR B CA 1
ATOM 4398 C C . THR B 1 27 ? 7.078 9.125 3.35 1 88.5 27 THR B C 1
ATOM 4400 O O . THR B 1 27 ? 7.32 7.922 3.467 1 88.5 27 THR B O 1
ATOM 4403 N N . TYR B 1 28 ? 7.875 9.938 2.891 1 94.88 28 TYR B N 1
ATOM 4404 C CA . TYR B 1 28 ? 9.297 9.617 2.953 1 94.88 28 TYR B CA 1
ATOM 4405 C C . TYR B 1 28 ? 9.898 10.07 4.273 1 94.88 28 TYR B C 1
ATOM 4407 O O . TYR B 1 28 ? 10.141 11.266 4.473 1 94.88 28 TYR B O 1
ATOM 4415 N N . PHE B 1 29 ? 10.195 9.102 5.078 1 95.94 29 PHE B N 1
ATOM 4416 C CA . PHE B 1 29 ? 10.438 9.336 6.496 1 95.94 29 PHE B CA 1
ATOM 4417 C C . PHE B 1 29 ? 11.812 9.953 6.719 1 95.94 29 PHE B C 1
ATOM 4419 O O . PHE B 1 29 ? 12.789 9.547 6.086 1 95.94 29 PHE B O 1
ATOM 4426 N N . ARG B 1 30 ? 11.812 10.898 7.609 1 97.31 30 ARG B N 1
ATOM 4427 C CA . ARG B 1 30 ? 13.062 11.484 8.078 1 97.31 30 ARG B CA 1
ATOM 4428 C C . ARG B 1 30 ? 13.836 10.5 8.953 1 97.31 30 ARG B C 1
ATOM 4430 O O . ARG B 1 30 ? 13.234 9.727 9.703 1 97.31 30 ARG B O 1
ATOM 4437 N N . PHE B 1 31 ? 15.156 10.5 8.906 1 97.31 31 PHE B N 1
ATOM 4438 C CA . PHE B 1 31 ? 16 9.586 9.672 1 97.31 31 PHE B CA 1
ATOM 4439 C C . PHE B 1 31 ? 17.344 10.242 9.992 1 97.31 31 PHE B C 1
ATOM 4441 O O . PHE B 1 31 ? 17.609 11.367 9.578 1 97.31 31 PHE B O 1
ATOM 4448 N N . ALA B 1 32 ? 18.125 9.586 10.812 1 97.12 32 ALA B N 1
ATOM 4449 C CA . ALA B 1 32 ? 19.484 10.023 11.102 1 97.12 32 ALA B CA 1
ATOM 4450 C C . ALA B 1 32 ? 20.5 9.094 10.445 1 97.12 32 ALA B C 1
ATOM 4452 O O . ALA B 1 32 ? 20.281 7.887 10.344 1 97.12 32 ALA B O 1
ATOM 4453 N N . GLU B 1 33 ? 21.516 9.672 10.023 1 95.62 33 GLU B N 1
ATOM 4454 C CA . GLU B 1 33 ? 22.547 8.898 9.336 1 95.62 33 GLU B CA 1
ATOM 4455 C C . GLU B 1 33 ? 23.938 9.305 9.805 1 95.62 33 GLU B C 1
ATOM 4457 O O . GLU B 1 33 ? 24.219 10.492 9.977 1 95.62 33 GLU B O 1
ATOM 4462 N N . HIS B 1 34 ? 24.734 8.297 10.016 1 91.44 34 HIS B N 1
ATOM 4463 C CA . HIS B 1 34 ? 26.141 8.562 10.266 1 91.44 34 HIS B CA 1
ATOM 4464 C C . HIS B 1 34 ? 26.891 8.828 8.961 1 91.44 34 HIS B C 1
ATOM 4466 O O . HIS B 1 34 ? 26.594 8.219 7.934 1 91.44 34 HIS B O 1
ATOM 4472 N N . PRO B 1 35 ? 27.859 9.688 9.094 1 82.25 35 PRO B N 1
ATOM 4473 C CA . PRO B 1 35 ? 28.641 9.883 7.871 1 82.25 35 PRO B CA 1
ATOM 4474 C C . PRO B 1 35 ? 29.297 8.594 7.383 1 82.25 35 PRO B C 1
ATOM 4476 O O . PRO B 1 35 ? 29.734 7.773 8.195 1 82.25 35 PRO B O 1
ATOM 4479 N N . ARG B 1 36 ? 29.172 8.461 6.102 1 76.31 36 ARG B N 1
ATOM 4480 C CA . ARG B 1 36 ? 29.688 7.238 5.492 1 76.31 36 ARG B CA 1
ATOM 4481 C C . ARG B 1 36 ? 31.141 6.988 5.895 1 76.31 36 ARG B C 1
ATOM 4483 O O . ARG B 1 36 ? 31.953 7.91 5.887 1 76.31 36 ARG B O 1
ATOM 4490 N N . ILE B 1 37 ? 31.297 5.824 6.598 1 60.16 37 ILE B N 1
ATOM 4491 C CA . ILE B 1 37 ? 32.656 5.414 6.93 1 60.16 37 ILE B CA 1
ATOM 4492 C C . ILE B 1 37 ? 33.375 4.922 5.672 1 60.16 37 ILE B C 1
ATOM 4494 O O . ILE B 1 37 ? 32.875 4.008 4.996 1 60.16 37 ILE B O 1
ATOM 4498 N N . SER B 1 38 ? 34 5.816 5.012 1 53.22 38 SER B N 1
ATOM 4499 C CA . SER B 1 38 ? 34.688 5.465 3.773 1 53.22 38 SER B CA 1
ATOM 4500 C C . SER B 1 38 ? 35.344 4.102 3.883 1 53.22 38 SER B C 1
ATOM 4502 O O . SER B 1 38 ? 36.25 3.906 4.723 1 53.22 38 SER B O 1
ATOM 4504 N N . THR B 1 39 ? 34.656 3.119 4.094 1 51 39 THR B N 1
ATOM 4505 C CA . THR B 1 39 ? 35.5 1.971 3.77 1 51 39 THR B CA 1
ATOM 4506 C C . THR B 1 39 ? 35.969 2.029 2.316 1 51 39 THR B C 1
ATOM 4508 O O . THR B 1 39 ? 35.25 2.518 1.448 1 51 39 THR B O 1
ATOM 4511 N N . PRO B 1 40 ? 37.219 2.09 2.074 1 44.5 40 PRO B N 1
ATOM 4512 C CA . PRO B 1 40 ? 37.594 2.061 0.66 1 44.5 40 PRO B CA 1
ATOM 4513 C C . PRO B 1 40 ? 36.594 1.301 -0.207 1 44.5 40 PRO B C 1
ATOM 4515 O O . PRO B 1 40 ? 36.344 0.113 0.019 1 44.5 40 PRO B O 1
ATOM 4518 N N . ALA B 1 41 ? 35.469 1.99 -0.396 1 50.66 41 ALA B N 1
ATOM 4519 C CA . ALA B 1 41 ? 34.625 1.378 -1.438 1 50.66 41 ALA B CA 1
ATOM 4520 C C . ALA B 1 41 ? 35.5 0.597 -2.426 1 50.66 41 ALA B C 1
ATOM 4522 O O . ALA B 1 41 ? 36.375 1.169 -3.094 1 50.66 41 ALA B O 1
ATOM 4523 N N . GLN B 1 42 ? 35.969 -0.595 -2.115 1 51.12 42 GLN B N 1
ATOM 4524 C CA . GLN B 1 42 ? 36.812 -1.349 -3.016 1 51.12 42 GLN B CA 1
ATOM 4525 C C . GLN B 1 42 ? 36.094 -1.681 -4.32 1 51.12 42 GLN B C 1
ATOM 4527 O O . GLN B 1 42 ? 35.094 -2.402 -4.32 1 51.12 42 GLN B O 1
ATOM 4532 N N . GLU B 1 43 ? 36.031 -0.552 -5.195 1 57.47 43 GLU B N 1
ATOM 4533 C CA . GLU B 1 43 ? 35.594 -0.895 -6.543 1 57.47 43 GLU B CA 1
ATOM 4534 C C . GLU B 1 43 ? 36.594 -1.834 -7.223 1 57.47 43 GLU B C 1
ATOM 4536 O O . GLU B 1 43 ? 37.781 -1.519 -7.332 1 57.47 43 GLU B O 1
ATOM 4541 N N . ALA B 1 44 ? 36.344 -3.047 -6.891 1 63.56 44 ALA B N 1
ATOM 4542 C CA . ALA B 1 44 ? 37.031 -3.996 -7.762 1 63.56 44 ALA B CA 1
ATOM 4543 C C . ALA B 1 44 ? 36.281 -4.176 -9.078 1 63.56 44 ALA B C 1
ATOM 4545 O O . ALA B 1 44 ? 35.156 -3.684 -9.234 1 63.56 44 ALA B O 1
ATOM 4546 N N . ASP B 1 45 ? 36.969 -4.625 -9.938 1 76.38 45 ASP B N 1
ATOM 4547 C CA . ASP B 1 45 ? 36.406 -4.762 -11.273 1 76.38 45 ASP B CA 1
ATOM 4548 C C . ASP B 1 45 ? 35.094 -5.559 -11.234 1 76.38 45 ASP B C 1
ATOM 4550 O O . ASP B 1 45 ? 34.219 -5.355 -12.07 1 76.38 45 ASP B O 1
ATOM 4554 N N . ASP B 1 46 ? 34.938 -6.359 -10.156 1 82.75 46 ASP B N 1
ATOM 4555 C CA . ASP B 1 46 ? 33.812 -7.262 -10.203 1 82.75 46 ASP B CA 1
ATOM 4556 C C . ASP B 1 46 ? 32.906 -7.066 -8.984 1 82.75 46 ASP B C 1
ATOM 4558 O O . ASP B 1 46 ? 32.031 -7.891 -8.711 1 82.75 46 ASP B O 1
ATOM 4562 N N . PHE B 1 47 ? 33.094 -6.043 -8.195 1 83.94 47 PHE B N 1
ATOM 4563 C CA . PHE B 1 47 ? 32.188 -5.812 -7.09 1 83.94 47 PHE B CA 1
ATOM 4564 C C . PHE B 1 47 ? 32.062 -4.328 -6.777 1 83.94 47 PHE B C 1
ATOM 4566 O O . PHE B 1 47 ? 32.969 -3.553 -7.078 1 83.94 47 PHE B O 1
ATOM 4573 N N . GLU B 1 48 ? 30.969 -3.879 -6.336 1 85.31 48 GLU B N 1
ATOM 4574 C CA . GLU B 1 48 ? 30.641 -2.547 -5.832 1 85.31 48 GLU B CA 1
ATOM 4575 C C . GLU B 1 48 ? 30.047 -2.615 -4.426 1 85.31 48 GLU B C 1
ATOM 4577 O O . GLU B 1 48 ? 29.203 -3.475 -4.145 1 85.31 48 GLU B O 1
ATOM 4582 N N . ASP B 1 49 ? 30.531 -1.775 -3.543 1 84.31 49 ASP B N 1
ATOM 4583 C CA . ASP B 1 49 ? 30.125 -1.749 -2.141 1 84.31 49 ASP B CA 1
ATOM 4584 C C . ASP B 1 49 ? 29.828 -0.324 -1.685 1 84.31 49 ASP B C 1
ATOM 4586 O O . ASP B 1 49 ? 30.672 0.565 -1.809 1 84.31 49 ASP B O 1
ATOM 4590 N N . THR B 1 50 ? 28.641 -0.149 -1.159 1 85.62 50 THR B N 1
ATOM 4591 C CA . THR B 1 50 ? 28.297 1.178 -0.664 1 85.62 50 THR B CA 1
ATOM 4592 C C . THR B 1 50 ? 29.094 1.509 0.598 1 85.62 50 THR B C 1
ATOM 4594 O O . THR B 1 50 ? 29.203 2.674 0.983 1 85.62 50 THR B O 1
ATOM 4597 N N . GLY B 1 51 ? 29.594 0.472 1.269 1 81.75 51 GLY B N 1
ATOM 4598 C CA . GLY B 1 51 ? 30.125 0.656 2.611 1 81.75 51 GLY B CA 1
ATOM 4599 C C . GLY B 1 51 ? 29.031 0.687 3.676 1 81.75 51 GLY B C 1
ATOM 4600 O O . GLY B 1 51 ? 27.844 0.671 3.357 1 81.75 51 GLY B O 1
ATOM 4601 N N . ARG B 1 52 ? 29.453 0.751 4.895 1 81.56 52 ARG B N 1
ATOM 4602 C CA . ARG B 1 52 ? 28.484 0.776 5.996 1 81.56 52 ARG B CA 1
ATOM 4603 C C . ARG B 1 52 ? 27.719 2.092 6.02 1 81.56 52 ARG B C 1
ATOM 4605 O O . ARG B 1 52 ? 28.312 3.168 5.969 1 81.56 52 ARG B O 1
ATOM 4612 N N . LEU B 1 53 ? 26.5 1.972 5.957 1 88.69 53 LEU B N 1
ATOM 4613 C CA . LEU B 1 53 ? 25.578 3.104 6.066 1 88.69 53 LEU B CA 1
ATOM 4614 C C . LEU B 1 53 ? 24.656 2.947 7.277 1 88.69 53 LEU B C 1
ATOM 4616 O O . LEU B 1 53 ? 23.594 2.354 7.172 1 88.69 53 LEU B O 1
ATOM 4620 N N . LEU B 1 54 ? 25.078 3.584 8.359 1 89.44 54 LEU B N 1
ATOM 4621 C CA . LEU B 1 54 ? 24.297 3.463 9.586 1 89.44 54 LEU B CA 1
ATOM 4622 C C . LEU B 1 54 ? 23.203 4.527 9.641 1 89.44 54 LEU B C 1
ATOM 4624 O O . LEU B 1 54 ? 23.5 5.723 9.531 1 89.44 54 LEU B O 1
ATOM 4628 N N . ARG B 1 55 ? 22.047 4.02 9.789 1 93.12 55 ARG B N 1
ATOM 4629 C CA . ARG B 1 55 ? 20.891 4.891 9.836 1 93.12 55 ARG B CA 1
ATOM 4630 C C . ARG B 1 55 ? 20 4.566 11.039 1 93.12 55 ARG B C 1
ATOM 4632 O O . ARG B 1 55 ? 19.812 3.395 11.367 1 93.12 55 ARG B O 1
ATOM 4639 N N . ALA B 1 56 ? 19.547 5.641 11.695 1 94.38 56 ALA B N 1
ATOM 4640 C CA . ALA B 1 56 ? 18.641 5.477 12.82 1 94.38 56 ALA B CA 1
ATOM 4641 C C . ALA B 1 56 ? 17.25 5.98 12.477 1 94.38 56 ALA B C 1
ATOM 4643 O O . ALA B 1 56 ? 17.078 7.086 11.953 1 94.38 56 ALA B O 1
ATOM 4644 N N . PHE B 1 57 ? 16.297 5.121 12.75 1 93.94 57 PHE B N 1
ATOM 4645 C CA . PHE B 1 57 ? 14.906 5.508 12.555 1 93.94 57 PHE B CA 1
ATOM 4646 C C . PHE B 1 57 ? 14.352 6.203 13.789 1 93.94 57 PHE B C 1
ATOM 4648 O O . PHE B 1 57 ? 14.602 5.766 14.914 1 93.94 57 PHE B O 1
ATOM 4655 N N . LEU B 1 58 ? 13.641 7.258 13.547 1 95.75 58 LEU B N 1
ATOM 4656 C CA . LEU B 1 58 ? 13.125 8.055 14.656 1 95.75 58 LEU B CA 1
ATOM 4657 C C . LEU B 1 58 ? 11.945 7.363 15.32 1 95.75 58 LEU B C 1
ATOM 4659 O O . LEU B 1 58 ? 10.977 6.988 14.648 1 95.75 58 LEU B O 1
ATOM 4663 N N . PRO B 1 59 ? 11.992 7.227 16.641 1 91.94 59 PRO B N 1
ATOM 4664 C CA . PRO B 1 59 ? 10.938 6.465 17.312 1 91.94 59 PRO B CA 1
ATOM 4665 C C . PRO B 1 59 ? 9.695 7.305 17.609 1 91.94 59 PRO B C 1
ATOM 4667 O O . PRO B 1 59 ? 9.188 7.305 18.734 1 91.94 59 PRO B O 1
ATOM 4670 N N . PHE B 1 60 ? 9.18 8.008 16.547 1 90.88 60 PHE B N 1
ATOM 4671 C CA . PHE B 1 60 ? 7.965 8.805 16.625 1 90.88 60 PHE B CA 1
ATOM 4672 C C . PHE B 1 60 ? 6.945 8.344 15.594 1 90.88 60 PHE B C 1
ATOM 4674 O O . PHE B 1 60 ? 7.262 8.234 14.406 1 90.88 60 PHE B O 1
ATOM 4681 N N . VAL B 1 61 ? 5.746 8.109 16.031 1 83.5 61 VAL B N 1
ATOM 4682 C CA . VAL B 1 61 ? 4.672 7.703 15.125 1 83.5 61 VAL B CA 1
ATOM 4683 C C . VAL B 1 61 ? 4.199 8.898 14.305 1 83.5 61 VAL B C 1
ATOM 4685 O O . VAL B 1 61 ? 3.941 8.781 13.102 1 83.5 61 VAL B O 1
ATOM 4688 N N . ASN B 1 62 ? 4.23 10.039 14.875 1 84.38 62 ASN B N 1
ATOM 4689 C CA . ASN B 1 62 ? 3.719 11.258 14.25 1 84.38 62 ASN B CA 1
ATOM 4690 C C . ASN B 1 62 ? 4.75 11.875 13.312 1 84.38 62 ASN B C 1
ATOM 4692 O O . ASN B 1 62 ? 5.906 12.07 13.695 1 84.38 62 ASN B O 1
ATOM 4696 N N . GLU B 1 63 ? 4.312 12.227 12.172 1 88.12 63 GLU B N 1
ATOM 4697 C CA . GLU B 1 63 ? 5.199 12.805 11.164 1 88.12 63 GLU B CA 1
ATOM 4698 C C . GLU B 1 63 ? 5.711 14.172 11.609 1 88.12 63 GLU B C 1
ATOM 4700 O O . GLU B 1 63 ? 6.871 14.516 11.375 1 88.12 63 GLU B O 1
ATOM 4705 N N . GLU B 1 64 ? 4.875 14.961 12.234 1 86.25 64 GLU B N 1
ATOM 4706 C CA . GLU B 1 64 ? 5.266 16.297 12.664 1 86.25 64 GLU B CA 1
ATOM 4707 C C . GLU B 1 64 ? 6.434 16.25 13.641 1 86.25 64 GLU B C 1
ATOM 4709 O O . GLU B 1 64 ? 7.363 17.047 13.555 1 86.25 64 GLU B O 1
ATOM 4714 N N . SER B 1 65 ? 6.32 15.32 14.516 1 91.06 65 SER B N 1
ATOM 4715 C CA . SER B 1 65 ? 7.402 15.156 15.484 1 91.06 65 SER B CA 1
ATOM 4716 C C . SER B 1 65 ? 8.711 14.781 14.789 1 91.06 65 SER B C 1
ATOM 4718 O O . SER B 1 65 ? 9.773 15.297 15.141 1 91.06 65 SER B O 1
ATOM 4720 N N . ARG B 1 66 ? 8.625 13.961 13.844 1 95.75 66 ARG B N 1
ATOM 4721 C CA . ARG B 1 66 ? 9.82 13.547 13.109 1 95.75 66 ARG B CA 1
ATOM 4722 C C . ARG B 1 66 ? 10.406 14.711 12.32 1 95.75 66 ARG B C 1
ATOM 4724 O O . ARG B 1 66 ? 11.625 14.898 12.289 1 95.75 66 ARG B O 1
ATOM 4731 N N . MET B 1 67 ? 9.555 15.508 11.773 1 95.12 67 MET B N 1
ATOM 4732 C CA . MET B 1 67 ? 9.992 16.594 10.906 1 95.12 67 MET B CA 1
ATOM 4733 C C . MET B 1 67 ? 10.594 17.734 11.727 1 95.12 67 MET B C 1
ATOM 4735 O O . MET B 1 67 ? 11.492 18.438 11.258 1 95.12 67 MET B O 1
ATOM 4739 N N . ARG B 1 68 ? 10.188 17.859 12.93 1 95 68 ARG B N 1
ATOM 4740 C CA . ARG B 1 68 ? 10.578 19.016 13.734 1 95 68 ARG B CA 1
ATOM 4741 C C . ARG B 1 68 ? 11.656 18.641 14.742 1 95 68 ARG B C 1
ATOM 4743 O O . ARG B 1 68 ? 12.078 19.484 15.547 1 95 68 ARG B O 1
ATOM 4750 N N . LEU B 1 69 ? 12.086 17.469 14.703 1 96.88 69 LEU B N 1
ATOM 4751 C CA . LEU B 1 69 ? 13.062 17 15.672 1 96.88 69 LEU B CA 1
ATOM 4752 C C . LEU B 1 69 ? 14.406 17.688 15.477 1 96.88 69 LEU B C 1
ATOM 4754 O O . LEU B 1 69 ? 14.922 17.75 14.359 1 96.88 69 LEU B O 1
ATOM 4758 N N . ARG B 1 70 ? 15.016 18.203 16.641 1 96.62 70 ARG B N 1
ATOM 4759 C CA . ARG B 1 70 ? 16.297 18.875 16.609 1 96.62 70 ARG B CA 1
ATOM 4760 C C . ARG B 1 70 ? 17.375 18.031 17.281 1 96.62 70 ARG B C 1
ATOM 4762 O O . ARG B 1 70 ? 18.516 17.969 16.812 1 96.62 70 ARG B O 1
ATOM 4769 N N . ASN B 1 71 ? 16.969 17.578 18.375 1 97 71 ASN B N 1
ATOM 4770 C CA . ASN B 1 71 ? 17.891 16.75 19.141 1 97 71 ASN B CA 1
ATOM 4771 C C . ASN B 1 71 ? 17.188 15.539 19.75 1 97 71 ASN B C 1
ATOM 4773 O O . ASN B 1 71 ? 16.047 15.656 20.203 1 97 71 ASN B O 1
ATOM 4777 N N . TYR B 1 72 ? 17.844 14.461 19.734 1 97.38 72 TYR B N 1
ATOM 4778 C CA . TYR B 1 72 ? 17.328 13.234 20.344 1 97.38 72 TYR B CA 1
ATOM 4779 C C . TYR B 1 72 ? 18.438 12.438 21 1 97.38 72 TYR B C 1
ATOM 4781 O O . TYR B 1 72 ? 19.5 12.219 20.391 1 97.38 72 TYR B O 1
ATOM 4789 N N . ASP B 1 73 ? 18.266 12.125 22.234 1 95.62 73 ASP B N 1
ATOM 4790 C CA . ASP B 1 73 ? 19.172 11.289 23.031 1 95.62 73 ASP B CA 1
ATOM 4791 C C . ASP B 1 73 ? 18.406 10.148 23.703 1 95.62 73 ASP B C 1
ATOM 4793 O O . ASP B 1 73 ? 17.641 10.383 24.641 1 95.62 73 ASP B O 1
ATOM 4797 N N . GLY B 1 74 ? 18.641 8.969 23.141 1 92.69 74 GLY B N 1
ATOM 4798 C CA . GLY B 1 74 ? 17.906 7.824 23.656 1 92.69 74 GLY B CA 1
ATOM 4799 C C . GLY B 1 74 ? 17.953 6.621 22.734 1 92.69 74 GLY B C 1
ATOM 4800 O O . GLY B 1 74 ? 18.719 6.594 21.781 1 92.69 74 GLY B O 1
ATOM 4801 N N . PRO B 1 75 ? 17.203 5.621 23.062 1 89.06 75 PRO B N 1
ATOM 4802 C CA . PRO B 1 75 ? 17.203 4.406 22.234 1 89.06 75 PRO B CA 1
ATOM 4803 C C . PRO B 1 75 ? 16.484 4.594 20.906 1 89.06 75 PRO B C 1
ATOM 4805 O O . PRO B 1 75 ? 15.469 5.293 20.844 1 89.06 75 PRO B O 1
ATOM 4808 N N . ALA B 1 76 ? 17.031 4.043 19.891 1 89.19 76 ALA B N 1
ATOM 4809 C CA . ALA B 1 76 ? 16.406 4.039 18.578 1 89.19 76 ALA B CA 1
ATOM 4810 C C . ALA B 1 76 ? 16.844 2.816 17.766 1 89.19 76 ALA B C 1
ATOM 4812 O O . ALA B 1 76 ? 17.875 2.201 18.062 1 89.19 76 ALA B O 1
ATOM 4813 N N . THR B 1 77 ? 16.016 2.473 16.844 1 87 77 THR B N 1
ATOM 4814 C CA . THR B 1 77 ? 16.359 1.376 15.938 1 87 77 THR B CA 1
ATOM 4815 C C . THR B 1 77 ? 17.406 1.816 14.922 1 87 77 THR B C 1
ATOM 4817 O O . THR B 1 77 ? 17.203 2.811 14.219 1 87 77 THR B O 1
ATOM 4820 N N . VAL B 1 78 ? 18.469 1.046 14.875 1 88.25 78 VAL B N 1
ATOM 4821 C CA . VAL B 1 78 ? 19.562 1.348 13.938 1 88.25 78 VAL B CA 1
ATOM 4822 C C . VAL B 1 78 ? 19.703 0.209 12.93 1 88.25 78 VAL B C 1
ATOM 4824 O O . VAL B 1 78 ? 19.672 -0.966 13.305 1 88.25 78 VAL B O 1
ATOM 4827 N N . VAL B 1 79 ? 19.828 0.643 11.656 1 86.75 79 VAL B N 1
ATOM 4828 C CA . VAL B 1 79 ? 20.016 -0.332 10.586 1 86.75 79 VAL B CA 1
ATOM 4829 C C . VAL B 1 79 ? 21.297 -0.008 9.812 1 86.75 79 VAL B C 1
ATOM 4831 O O . VAL B 1 79 ? 21.766 1.133 9.82 1 86.75 79 VAL B O 1
ATOM 4834 N N . ASP B 1 80 ? 21.891 -1.021 9.234 1 85.12 80 ASP B N 1
ATOM 4835 C CA . ASP B 1 80 ? 22.953 -0.867 8.258 1 85.12 80 ASP B CA 1
ATOM 4836 C C . ASP B 1 80 ? 22.422 -1.075 6.836 1 85.12 80 ASP B C 1
ATOM 4838 O O . ASP B 1 80 ? 22.156 -2.207 6.43 1 85.12 80 ASP B O 1
ATOM 4842 N N . SER B 1 81 ? 22.359 0.042 6.09 1 89 81 SER B N 1
ATOM 4843 C CA . SER B 1 81 ? 21.766 0.002 4.754 1 89 81 SER B CA 1
ATOM 4844 C C . SER B 1 81 ? 22.812 -0.372 3.701 1 89 81 SER B C 1
ATOM 4846 O O . SER B 1 81 ? 22.641 -0.075 2.518 1 89 81 SER B O 1
ATOM 4848 N N . ARG B 1 82 ? 23.781 -1.059 4.09 1 84.88 82 ARG B N 1
ATOM 4849 C CA . ARG B 1 82 ? 24.844 -1.46 3.188 1 84.88 82 ARG B CA 1
ATOM 4850 C C . ARG B 1 82 ? 24.344 -2.426 2.123 1 84.88 82 ARG B C 1
ATOM 4852 O O . ARG B 1 82 ? 23.562 -3.34 2.426 1 84.88 82 ARG B O 1
ATOM 4859 N N . VAL B 1 83 ? 24.797 -2.188 0.912 1 87.94 83 VAL B N 1
ATOM 4860 C CA . VAL B 1 83 ? 24.531 -3.1 -0.195 1 87.94 83 VAL B CA 1
ATOM 4861 C C . VAL B 1 83 ? 25.828 -3.404 -0.936 1 87.94 83 VAL B C 1
ATOM 4863 O O . VAL B 1 83 ? 26.625 -2.5 -1.201 1 87.94 83 VAL B O 1
ATOM 4866 N N . VAL B 1 84 ? 26 -4.672 -1.201 1 86.06 84 VAL B N 1
ATOM 4867 C CA . VAL B 1 84 ? 27.156 -5.125 -1.971 1 86.06 84 VAL B CA 1
ATOM 4868 C C . VAL B 1 84 ? 26.688 -5.898 -3.201 1 86.06 84 VAL B C 1
ATOM 4870 O O . VAL B 1 84 ? 25.859 -6.805 -3.092 1 86.06 84 VAL B O 1
ATOM 4873 N N . CYS B 1 85 ? 27.219 -5.473 -4.324 1 89.56 85 CYS B N 1
ATOM 4874 C CA . CYS B 1 85 ? 26.891 -6.188 -5.555 1 89.56 85 CYS B CA 1
ATOM 4875 C C . CYS B 1 85 ? 28.125 -6.812 -6.172 1 89.56 85 CYS B C 1
ATOM 4877 O O . CYS B 1 85 ? 29.188 -6.184 -6.207 1 89.56 85 CYS B O 1
ATOM 4879 N N . HIS B 1 86 ? 28.016 -8.086 -6.605 1 87.69 86 HIS B N 1
ATOM 4880 C CA . HIS B 1 86 ? 29.078 -8.859 -7.227 1 87.69 86 HIS B CA 1
ATOM 4881 C C . HIS B 1 86 ? 28.625 -9.445 -8.562 1 87.69 86 HIS B C 1
ATOM 4883 O O . HIS B 1 86 ? 27.453 -9.766 -8.742 1 87.69 86 HIS B O 1
ATOM 4889 N N . ARG B 1 87 ? 29.609 -9.617 -9.359 1 91.19 87 ARG B N 1
ATOM 4890 C CA . ARG B 1 87 ? 29.328 -10.305 -10.617 1 91.19 87 ARG B CA 1
ATOM 4891 C C . ARG B 1 87 ? 29.141 -11.797 -10.391 1 91.19 87 ARG B C 1
ATOM 4893 O O . ARG B 1 87 ? 30.047 -12.484 -9.93 1 91.19 87 ARG B O 1
ATOM 4900 N N . PRO B 1 88 ? 28 -12.328 -10.758 1 91.38 88 PRO B N 1
ATOM 4901 C CA . PRO B 1 88 ? 27.797 -13.766 -10.578 1 91.38 88 PRO B CA 1
ATOM 4902 C C . PRO B 1 88 ? 28.281 -14.578 -11.773 1 91.38 88 PRO B C 1
ATOM 4904 O O . PRO B 1 88 ? 28.453 -14.039 -12.875 1 91.38 88 PRO B O 1
ATOM 4907 N N . VAL B 1 89 ? 28.578 -15.805 -11.484 1 90.56 89 VAL B N 1
ATOM 4908 C CA . VAL B 1 89 ? 28.797 -16.781 -12.539 1 90.56 89 VAL B CA 1
ATOM 4909 C C . VAL B 1 89 ? 27.516 -17.594 -12.75 1 90.56 89 VAL B C 1
ATOM 4911 O O . VAL B 1 89 ? 27.016 -18.234 -11.82 1 90.56 89 VAL B O 1
ATOM 4914 N N . LEU B 1 90 ? 27.047 -17.531 -13.992 1 93.75 90 LEU B N 1
ATOM 4915 C CA . LEU B 1 90 ? 25.781 -18.203 -14.281 1 93.75 90 LEU B CA 1
ATOM 4916 C C . LEU B 1 90 ? 26 -19.422 -15.164 1 93.75 90 LEU B C 1
ATOM 4918 O O . LEU B 1 90 ? 26.828 -19.391 -16.078 1 93.75 90 LEU B O 1
ATOM 4922 N N . SER B 1 91 ? 25.281 -20.5 -14.75 1 92.25 91 SER B N 1
ATOM 4923 C CA . SER B 1 91 ? 25.312 -21.734 -15.547 1 92.25 91 SER B CA 1
ATOM 4924 C C . SER B 1 91 ? 23.922 -22.297 -15.758 1 92.25 91 SER B C 1
ATOM 4926 O O . SER B 1 91 ? 23 -22 -14.992 1 92.25 91 SER B O 1
ATOM 4928 N N . ASN B 1 92 ? 23.75 -23.062 -16.859 1 93.69 92 ASN B N 1
ATOM 4929 C CA . ASN B 1 92 ? 22.484 -23.719 -17.172 1 93.69 92 ASN B CA 1
ATOM 4930 C C . ASN B 1 92 ? 21.328 -22.719 -17.25 1 93.69 92 ASN B C 1
ATOM 4932 O O . ASN B 1 92 ? 20.266 -22.953 -16.688 1 93.69 92 ASN B O 1
ATOM 4936 N N . VAL B 1 93 ? 21.625 -21.594 -17.859 1 95.69 93 VAL B N 1
ATOM 4937 C CA . VAL B 1 93 ? 20.641 -20.531 -17.938 1 95.69 93 VAL B CA 1
ATOM 4938 C C . VAL B 1 93 ? 19.641 -20.844 -19.047 1 95.69 93 VAL B C 1
ATOM 4940 O O . VAL B 1 93 ? 20.031 -21.203 -20.156 1 95.69 93 VAL B O 1
ATOM 4943 N N . THR B 1 94 ? 18.375 -20.734 -18.734 1 94.75 94 THR B N 1
ATOM 4944 C CA . THR B 1 94 ? 17.266 -20.891 -19.688 1 94.75 94 THR B CA 1
ATOM 4945 C C . THR B 1 94 ? 16.359 -19.656 -19.641 1 94.75 94 THR B C 1
ATOM 4947 O O . THR B 1 94 ? 16.016 -19.172 -18.562 1 94.75 94 THR B O 1
ATOM 4950 N N . PHE B 1 95 ? 16.047 -19.203 -20.812 1 95 95 PHE B N 1
ATOM 4951 C CA . PHE B 1 95 ? 15.078 -18.125 -20.953 1 95 95 PHE B CA 1
ATOM 4952 C C . PHE B 1 95 ? 13.75 -18.656 -21.469 1 95 95 PHE B C 1
ATOM 4954 O O . PHE B 1 95 ? 13.727 -19.531 -22.344 1 95 95 PHE B O 1
ATOM 4961 N N . SER B 1 96 ? 12.672 -18.125 -20.875 1 90.62 96 SER B N 1
ATOM 4962 C CA . SER B 1 96 ? 11.344 -18.562 -21.297 1 90.62 96 SER B CA 1
ATOM 4963 C C . SER B 1 96 ? 10.414 -17.375 -21.516 1 90.62 96 SER B C 1
ATOM 4965 O O . SER B 1 96 ? 10.617 -16.297 -20.953 1 90.62 96 SER B O 1
ATOM 4967 N N . TYR B 1 97 ? 9.484 -17.562 -22.359 1 88.06 97 TYR B N 1
ATOM 4968 C CA . TYR B 1 97 ? 8.453 -16.578 -22.656 1 88.06 97 TYR B CA 1
ATOM 4969 C C . TYR B 1 97 ? 7.09 -17.234 -22.797 1 88.06 97 TYR B C 1
ATOM 4971 O O . TYR B 1 97 ? 6.988 -18.375 -23.281 1 88.06 97 TYR B O 1
ATOM 4979 N N . SER B 1 98 ? 6.074 -16.453 -22.391 1 77.75 98 SER B N 1
ATOM 4980 C CA . SER B 1 98 ? 4.73 -17 -22.453 1 77.75 98 SER B CA 1
ATOM 4981 C C . SER B 1 98 ? 4.305 -17.25 -23.906 1 77.75 98 SER B C 1
ATOM 4983 O O . SER B 1 98 ? 4.531 -16.406 -24.781 1 77.75 98 SER B O 1
ATOM 4985 N N . SER B 1 99 ? 3.703 -18.391 -24.078 1 72.44 99 SER B N 1
ATOM 4986 C CA . SER B 1 99 ? 3.193 -18.719 -25.406 1 72.44 99 SER B CA 1
ATOM 4987 C C . SER B 1 99 ? 1.741 -18.281 -25.562 1 72.44 99 SER B C 1
ATOM 4989 O O . SER B 1 99 ? 1.206 -18.281 -26.672 1 72.44 99 SER B O 1
ATOM 4991 N N . LYS B 1 100 ? 1.187 -17.922 -24.453 1 69.19 100 LYS B N 1
ATOM 4992 C CA . LYS B 1 100 ? -0.215 -17.516 -24.516 1 69.19 100 LYS B CA 1
ATOM 4993 C C . LYS B 1 100 ? -0.362 -16.016 -24.281 1 69.19 100 LYS B C 1
ATOM 4995 O O . LYS B 1 100 ? 0.391 -15.422 -23.5 1 69.19 100 LYS B O 1
ATOM 5000 N N . SER B 1 101 ? -1.302 -15.461 -25 1 62.94 101 SER B N 1
ATOM 5001 C CA . SER B 1 101 ? -1.629 -14.047 -24.812 1 62.94 101 SER B CA 1
ATOM 5002 C C . SER B 1 101 ? -2.504 -13.852 -23.578 1 62.94 101 SER B C 1
ATOM 5004 O O . SER B 1 101 ? -3.293 -14.727 -23.219 1 62.94 101 SER B O 1
ATOM 5006 N N . PHE B 1 102 ? -2.197 -12.992 -22.766 1 54.72 102 PHE B N 1
ATOM 5007 C CA . PHE B 1 102 ? -3.004 -12.641 -21.609 1 54.72 102 PHE B CA 1
ATOM 5008 C C . PHE B 1 102 ? -4.328 -12.023 -22.031 1 54.72 102 PHE B C 1
ATOM 5010 O O . PHE B 1 102 ? -5.371 -12.297 -21.438 1 54.72 102 PHE B O 1
ATOM 5017 N N . ASP B 1 103 ? -4.363 -11.023 -22.797 1 50.06 103 ASP B N 1
ATOM 5018 C CA . ASP B 1 103 ? -5.559 -10.438 -23.406 1 50.06 103 ASP B CA 1
ATOM 5019 C C . ASP B 1 103 ? -5.426 -10.352 -24.922 1 50.06 103 ASP B C 1
ATOM 5021 O O . ASP B 1 103 ? -4.367 -10.648 -25.469 1 50.06 103 ASP B O 1
ATOM 5025 N N . ASP B 1 104 ? -6.562 -10.008 -25.562 1 45.94 104 ASP B N 1
ATOM 5026 C CA . ASP B 1 104 ? -6.723 -9.883 -27.016 1 45.94 104 ASP B CA 1
ATOM 5027 C C . ASP B 1 104 ? -5.441 -9.359 -27.656 1 45.94 104 ASP B C 1
ATOM 5029 O O . ASP B 1 104 ? -5.434 -8.281 -28.266 1 45.94 104 ASP B O 1
ATOM 5033 N N . ASN B 1 105 ? -4.324 -10.094 -27.359 1 47.25 105 ASN B N 1
ATOM 5034 C CA . ASN B 1 105 ? -3.117 -9.914 -28.156 1 47.25 105 ASN B CA 1
ATOM 5035 C C . ASN B 1 105 ? -2.002 -9.266 -27.344 1 47.25 105 ASN B C 1
ATOM 5037 O O . ASN B 1 105 ? -1.034 -8.75 -27.906 1 47.25 105 ASN B O 1
ATOM 5041 N N . ASP B 1 106 ? -2.359 -9.125 -26.062 1 58.34 106 ASP B N 1
ATOM 5042 C CA . ASP B 1 106 ? -1.254 -8.555 -25.297 1 58.34 106 ASP B CA 1
ATOM 5043 C C . ASP B 1 106 ? -0.561 -9.625 -24.453 1 58.34 106 ASP B C 1
ATOM 5045 O O . ASP B 1 106 ? -1.221 -10.484 -23.859 1 58.34 106 ASP B O 1
ATOM 5049 N N . TYR B 1 107 ? 0.677 -9.734 -24.797 1 63.66 107 TYR B N 1
ATOM 5050 C CA . TYR B 1 107 ? 1.508 -10.656 -24.031 1 63.66 107 TYR B CA 1
ATOM 5051 C C . TYR B 1 107 ? 2.137 -9.953 -22.828 1 63.66 107 TYR B C 1
ATOM 5053 O O . TYR B 1 107 ? 2.361 -8.742 -22.859 1 63.66 107 TYR B O 1
ATOM 5061 N N . LEU B 1 108 ? 2.262 -10.797 -21.891 1 69.5 108 LEU B N 1
ATOM 5062 C CA . LEU B 1 108 ? 3.055 -10.289 -20.766 1 69.5 108 LEU B CA 1
ATOM 5063 C C . LEU B 1 108 ? 4.453 -9.898 -21.234 1 69.5 108 LEU B C 1
ATOM 5065 O O . LEU B 1 108 ? 5.043 -10.562 -22.078 1 69.5 108 LEU B O 1
ATOM 5069 N N . SER B 1 109 ? 4.965 -8.797 -20.75 1 74.94 109 SER B N 1
ATOM 5070 C CA . SER B 1 109 ? 6.301 -8.312 -21.094 1 74.94 109 SER B CA 1
ATOM 5071 C C . SER B 1 109 ? 7.352 -8.891 -20.141 1 74.94 109 SER B C 1
ATOM 5073 O O . SER B 1 109 ? 8.297 -8.195 -19.766 1 74.94 109 SER B O 1
ATOM 5075 N N . ASP B 1 110 ? 7.137 -10.219 -19.828 1 83.75 110 ASP B N 1
ATOM 5076 C CA . ASP B 1 110 ? 8.055 -10.82 -18.859 1 83.75 110 ASP B CA 1
ATOM 5077 C C . ASP B 1 110 ? 8.883 -11.93 -19.516 1 83.75 110 ASP B C 1
ATOM 5079 O O . ASP B 1 110 ? 8.344 -12.758 -20.25 1 83.75 110 ASP B O 1
ATOM 5083 N N . VAL B 1 111 ? 10.172 -11.867 -19.312 1 91.12 111 VAL B N 1
ATOM 5084 C CA . VAL B 1 111 ? 11.062 -12.984 -19.609 1 91.12 111 VAL B CA 1
ATOM 5085 C C . VAL B 1 111 ? 11.352 -13.758 -18.312 1 91.12 111 VAL B C 1
ATOM 5087 O O . VAL B 1 111 ? 11.797 -13.172 -17.328 1 91.12 111 VAL B O 1
ATOM 5090 N N . PHE B 1 112 ? 11.07 -15.031 -18.391 1 89.12 112 PHE B N 1
ATOM 5091 C CA . PHE B 1 112 ? 11.438 -15.898 -17.281 1 89.12 112 PHE B CA 1
ATOM 5092 C C . PHE B 1 112 ? 12.867 -16.391 -17.422 1 89.12 112 PHE B C 1
ATOM 5094 O O . PHE B 1 112 ? 13.297 -16.75 -18.531 1 89.12 112 PHE B O 1
ATOM 5101 N N . ILE B 1 113 ? 13.602 -16.328 -16.312 1 93.31 113 ILE B N 1
ATOM 5102 C CA . ILE B 1 113 ? 15.008 -16.703 -16.328 1 93.31 113 ILE B CA 1
ATOM 5103 C C . ILE B 1 113 ? 15.273 -17.719 -15.211 1 93.31 113 ILE B C 1
ATOM 5105 O O . ILE B 1 113 ? 15.023 -17.453 -14.039 1 93.31 113 ILE B O 1
ATOM 5109 N N . ARG B 1 114 ? 15.758 -18.875 -15.602 1 92.19 114 ARG B N 1
ATOM 5110 C CA . ARG B 1 114 ? 16.156 -19.875 -14.617 1 92.19 114 ARG B CA 1
ATOM 5111 C C . ARG B 1 114 ? 17.578 -20.344 -14.844 1 92.19 114 ARG B C 1
ATOM 5113 O O . ARG B 1 114 ? 18.078 -20.312 -15.969 1 92.19 114 ARG B O 1
ATOM 5120 N N . GLY B 1 115 ? 18.219 -20.703 -13.742 1 92 115 GLY B N 1
ATOM 5121 C CA . GLY B 1 115 ? 19.594 -21.156 -13.812 1 92 115 GLY B CA 1
ATOM 5122 C C . GLY B 1 115 ? 20.219 -21.375 -12.445 1 92 115 GLY B C 1
ATOM 5123 O O . GLY B 1 115 ? 19.516 -21.547 -11.453 1 92 115 GLY B O 1
ATOM 5124 N N . ASN B 1 116 ? 21.531 -21.469 -12.602 1 88.62 116 ASN B N 1
ATOM 5125 C CA . ASN B 1 116 ? 22.344 -21.625 -11.391 1 88.62 116 ASN B CA 1
ATOM 5126 C C . ASN B 1 116 ? 23.359 -20.484 -11.258 1 88.62 116 ASN B C 1
ATOM 5128 O O . ASN B 1 116 ? 23.859 -19.984 -12.258 1 88.62 116 ASN B O 1
ATOM 5132 N N . LEU B 1 117 ? 23.578 -20.078 -10.055 1 88.44 117 LEU B N 1
ATOM 5133 C CA . LEU B 1 117 ? 24.562 -19.016 -9.836 1 88.44 117 LEU B CA 1
ATOM 5134 C C . LEU B 1 117 ? 25.641 -19.469 -8.859 1 88.44 117 LEU B C 1
ATOM 5136 O O . LEU B 1 117 ? 25.359 -20.219 -7.918 1 88.44 117 LEU B O 1
ATOM 5140 N N . THR B 1 118 ? 26.828 -19.078 -9.148 1 83.19 118 THR B N 1
ATOM 5141 C CA . THR B 1 118 ? 28 -19.219 -8.281 1 83.19 118 THR B CA 1
ATOM 5142 C C . THR B 1 118 ? 28.812 -17.922 -8.281 1 83.19 118 THR B C 1
ATOM 5144 O O . THR B 1 118 ? 28.422 -16.938 -8.914 1 83.19 118 THR B O 1
ATOM 5147 N N . PHE B 1 119 ? 29.766 -17.922 -7.469 1 80.44 119 PHE B N 1
ATOM 5148 C CA . PHE B 1 119 ? 30.688 -16.797 -7.441 1 80.44 119 PHE B CA 1
ATOM 5149 C C . PHE B 1 119 ? 32.125 -17.266 -7.582 1 80.44 119 PHE B C 1
ATOM 5151 O O . PHE B 1 119 ? 32.469 -18.344 -7.117 1 80.44 119 PHE B O 1
ATOM 5158 N N . ASN B 1 120 ? 32.844 -16.531 -8.453 1 70.31 120 ASN B N 1
ATOM 5159 C CA . ASN B 1 120 ? 34.281 -16.781 -8.5 1 70.31 120 ASN B CA 1
ATOM 5160 C C . ASN B 1 120 ? 35 -16.219 -7.266 1 70.31 120 ASN B C 1
ATOM 5162 O O . ASN B 1 120 ? 35.062 -15.008 -7.094 1 70.31 120 ASN B O 1
ATOM 5166 N N . VAL B 1 121 ? 34.969 -17.125 -6.336 1 57.69 121 VAL B N 1
ATOM 5167 C CA . VAL B 1 121 ? 35.656 -16.656 -5.121 1 57.69 121 VAL B CA 1
ATOM 5168 C C . VAL B 1 121 ? 37.125 -16.969 -5.211 1 57.69 121 VAL B C 1
ATOM 5170 O O . VAL B 1 121 ? 37.531 -18.141 -5.312 1 57.69 121 VAL B O 1
ATOM 5173 N N . ASP B 1 122 ? 37.844 -16.484 -6.152 1 51.66 122 ASP B N 1
ATOM 5174 C CA . ASP B 1 122 ? 39.25 -16.812 -6.086 1 51.66 122 ASP B CA 1
ATOM 5175 C C . ASP B 1 122 ? 39.781 -16.75 -4.648 1 51.66 122 ASP B C 1
ATOM 5177 O O . ASP B 1 122 ? 40.219 -17.766 -4.105 1 51.66 122 ASP B O 1
ATOM 5181 N N . GLY B 1 123 ? 40.812 -15.82 -4.434 1 42.25 123 GLY B N 1
ATOM 5182 C CA . GLY B 1 123 ? 41.938 -15.641 -3.531 1 42.25 123 GLY B CA 1
ATOM 5183 C C . GLY B 1 123 ? 41.5 -15.312 -2.109 1 42.25 123 GLY B C 1
ATOM 5184 O O . GLY B 1 123 ? 40.312 -15.133 -1.833 1 42.25 123 GLY B O 1
ATOM 5185 N N . ASP B 1 124 ? 42.531 -15.195 -1.198 1 41.09 124 ASP B N 1
ATOM 5186 C CA . ASP B 1 124 ? 42.844 -14.695 0.138 1 41.09 124 ASP B CA 1
ATOM 5187 C C . ASP B 1 124 ? 42.125 -13.383 0.415 1 41.09 124 ASP B C 1
ATOM 5189 O O . ASP B 1 124 ? 42.5 -12.633 1.312 1 41.09 124 ASP B O 1
ATOM 5193 N N . ASP B 1 125 ? 41.406 -12.961 -0.588 1 40.72 125 ASP B N 1
ATOM 5194 C CA . ASP B 1 125 ? 40.969 -11.594 -0.308 1 40.72 125 ASP B CA 1
ATOM 5195 C C . ASP B 1 125 ? 39.781 -11.57 0.644 1 40.72 125 ASP B C 1
ATOM 5197 O O . ASP B 1 125 ? 38.688 -12 0.28 1 40.72 125 ASP B O 1
ATOM 5201 N N . GLN B 1 126 ? 39.938 -11.422 1.808 1 41.12 126 GLN B N 1
ATOM 5202 C CA . GLN B 1 126 ? 39.156 -11.312 3.031 1 41.12 126 GLN B CA 1
ATOM 5203 C C . GLN B 1 126 ? 38 -10.344 2.848 1 41.12 126 GLN B C 1
ATOM 5205 O O . GLN B 1 126 ? 37.125 -10.234 3.721 1 41.12 126 GLN B O 1
ATOM 5210 N N . SER B 1 127 ? 38.125 -9.531 1.842 1 41.47 127 SER B N 1
ATOM 5211 C CA . SER B 1 127 ? 37.156 -8.445 1.852 1 41.47 127 SER B CA 1
ATOM 5212 C C . SER B 1 127 ? 35.844 -8.852 1.145 1 41.47 127 SER B C 1
ATOM 5214 O O . SER B 1 127 ? 34.875 -8.117 1.182 1 41.47 127 SER B O 1
ATOM 5216 N N . SER B 1 128 ? 35.938 -9.898 0.311 1 47.31 128 SER B N 1
ATOM 5217 C CA . SER B 1 128 ? 34.75 -10.219 -0.451 1 47.31 128 SER B CA 1
ATOM 5218 C C . SER B 1 128 ? 33.688 -10.883 0.431 1 47.31 128 SER B C 1
ATOM 5220 O O . SER B 1 128 ? 34 -11.773 1.222 1 47.31 128 SER B O 1
ATOM 5222 N N . PRO B 1 129 ? 32.5 -10.25 0.52 1 49.41 129 PRO B N 1
ATOM 5223 C CA . PRO B 1 129 ? 31.438 -10.914 1.262 1 49.41 129 PRO B CA 1
ATOM 5224 C C . PRO B 1 129 ? 31.219 -12.359 0.82 1 49.41 129 PRO B C 1
ATOM 5226 O O . PRO B 1 129 ? 30.516 -13.117 1.496 1 49.41 129 PRO B O 1
ATOM 5229 N N . LEU B 1 130 ? 31.891 -12.773 -0.407 1 53.25 130 LEU B N 1
ATOM 5230 C CA . LEU B 1 130 ? 31.625 -14.078 -1.02 1 53.25 130 LEU B CA 1
ATOM 5231 C C . LEU B 1 130 ? 32.5 -15.156 -0.379 1 53.25 130 LEU B C 1
ATOM 5233 O O . LEU B 1 130 ? 32.281 -16.344 -0.634 1 53.25 130 LEU B O 1
ATOM 5237 N N . GLU B 1 131 ? 33.594 -14.719 0.276 1 48.34 131 GLU B N 1
ATOM 5238 C CA . GLU B 1 131 ? 34.438 -15.773 0.809 1 48.34 131 GLU B CA 1
ATOM 5239 C C . GLU B 1 131 ? 33.625 -16.828 1.537 1 48.34 131 GLU B C 1
ATOM 5241 O O . GLU B 1 131 ? 34 -18 1.597 1 48.34 131 GLU B O 1
ATOM 5246 N N . TYR B 1 132 ? 32.594 -16.328 2.094 1 44.28 132 TYR B N 1
ATOM 5247 C CA . TYR B 1 132 ? 31.859 -17.203 3.006 1 44.28 132 TYR B CA 1
ATOM 5248 C C . TYR B 1 132 ? 30.688 -17.875 2.309 1 44.28 132 TYR B C 1
ATOM 5250 O O . TYR B 1 132 ? 29.859 -18.531 2.955 1 44.28 132 TYR B O 1
ATOM 5258 N N . PHE B 1 133 ? 30.531 -17.531 1.092 1 49.28 133 PHE B N 1
ATOM 5259 C CA . PHE B 1 133 ? 29.422 -18.156 0.38 1 49.28 133 PHE B CA 1
ATOM 5260 C C . PHE B 1 133 ? 29.812 -19.562 -0.081 1 49.28 133 PHE B C 1
ATOM 5262 O O . PHE B 1 133 ? 30.516 -19.719 -1.077 1 49.28 133 PHE B O 1
ATOM 5269 N N . ASP B 1 134 ? 30.078 -20.453 1.011 1 50.81 134 ASP B N 1
ATOM 5270 C CA . ASP B 1 134 ? 30.281 -21.844 0.672 1 50.81 134 ASP B CA 1
ATOM 5271 C C . ASP B 1 134 ? 28.969 -22.516 0.266 1 50.81 134 ASP B C 1
ATOM 5273 O O . ASP B 1 134 ? 27.922 -22.25 0.858 1 50.81 134 ASP B O 1
ATOM 5277 N N . GLY B 1 135 ? 28.734 -22.938 -0.976 1 57.94 135 GLY B N 1
ATOM 5278 C CA . GLY B 1 135 ? 27.547 -23.672 -1.371 1 57.94 135 GLY B CA 1
ATOM 5279 C C . GLY B 1 135 ? 26.875 -23.125 -2.613 1 57.94 135 GLY B C 1
ATOM 5280 O O . GLY B 1 135 ? 27.094 -21.953 -2.973 1 57.94 135 GLY B O 1
ATOM 5281 N N . GLY B 1 136 ? 26.906 -23.672 -3.428 1 61.03 136 GLY B N 1
ATOM 5282 C CA . GLY B 1 136 ? 26.312 -23.609 -4.754 1 61.03 136 GLY B CA 1
ATOM 5283 C C . GLY B 1 136 ? 26.641 -24.812 -5.613 1 61.03 136 GLY B C 1
ATOM 5284 O O . GLY B 1 136 ? 27.344 -25.719 -5.176 1 61.03 136 GLY B O 1
ATOM 5285 N N . PRO B 1 137 ? 26.188 -24.672 -6.391 1 77.81 137 PRO B N 1
ATOM 5286 C CA . PRO B 1 137 ? 25.391 -23.688 -7.121 1 77.81 137 PRO B CA 1
ATOM 5287 C C . PRO B 1 137 ? 23.984 -23.516 -6.559 1 77.81 137 PRO B C 1
ATOM 5289 O O . PRO B 1 137 ? 23.406 -24.484 -6.07 1 77.81 137 PRO B O 1
ATOM 5292 N N . TRP B 1 138 ? 23.594 -22.234 -6.574 1 78.56 138 TRP B N 1
ATOM 5293 C CA . TRP B 1 138 ? 22.219 -21.922 -6.199 1 78.56 138 TRP B CA 1
ATOM 5294 C C . TRP B 1 138 ? 21.328 -21.797 -7.434 1 78.56 138 TRP B C 1
ATOM 5296 O O . TRP B 1 138 ? 21.719 -21.156 -8.422 1 78.56 138 TRP B O 1
ATOM 5306 N N . SER B 1 139 ? 20.203 -22.438 -7.309 1 83.56 139 SER B N 1
ATOM 5307 C CA . SER B 1 139 ? 19.25 -22.312 -8.406 1 83.56 139 SER B CA 1
ATOM 5308 C C . SER B 1 139 ? 18.391 -21.078 -8.266 1 83.56 139 SER B C 1
ATOM 5310 O O . SER B 1 139 ? 18.094 -20.641 -7.145 1 83.56 139 SER B O 1
ATOM 5312 N N . PHE B 1 140 ? 18.094 -20.516 -9.328 1 86.25 140 PHE B N 1
ATOM 5313 C CA . PHE B 1 140 ? 17.156 -19.391 -9.312 1 86.25 140 PHE B CA 1
ATOM 5314 C C . PHE B 1 140 ? 16.141 -19.5 -10.445 1 86.25 140 PHE B C 1
ATOM 5316 O O . PHE B 1 140 ? 16.406 -20.156 -11.453 1 86.25 140 PHE B O 1
ATOM 5323 N N . ASN B 1 141 ? 14.945 -19.016 -10.219 1 87.38 141 ASN B N 1
ATOM 5324 C CA . ASN B 1 141 ? 13.828 -18.891 -11.148 1 87.38 141 ASN B CA 1
ATOM 5325 C C . ASN B 1 141 ? 13.133 -17.531 -11.023 1 87.38 141 ASN B C 1
ATOM 5327 O O . ASN B 1 141 ? 12.297 -17.344 -10.141 1 87.38 141 ASN B O 1
ATOM 5331 N N . CYS B 1 142 ? 13.547 -16.625 -11.922 1 90.12 142 CYS B N 1
ATOM 5332 C CA . CYS B 1 142 ? 13.188 -15.211 -11.773 1 90.12 142 CYS B CA 1
ATOM 5333 C C . CYS B 1 142 ? 12.523 -14.68 -13.039 1 90.12 142 CYS B C 1
ATOM 5335 O O . CYS B 1 142 ? 12.305 -15.43 -13.992 1 90.12 142 CYS B O 1
ATOM 5337 N N . VAL B 1 143 ? 12.109 -13.398 -12.969 1 88.56 143 VAL B N 1
ATOM 5338 C CA . VAL B 1 143 ? 11.461 -12.742 -14.094 1 88.56 143 VAL B CA 1
ATOM 5339 C C . VAL B 1 143 ? 12.133 -11.398 -14.375 1 88.56 143 VAL B C 1
ATOM 5341 O O . VAL B 1 143 ? 12.57 -10.719 -13.445 1 88.56 143 VAL B O 1
ATOM 5344 N N . ALA B 1 144 ? 12.266 -11.086 -15.609 1 92.12 144 ALA B N 1
ATOM 5345 C CA . ALA B 1 144 ? 12.711 -9.766 -16.047 1 92.12 144 ALA B CA 1
ATOM 5346 C C . ALA B 1 144 ? 11.742 -9.156 -17.047 1 92.12 144 ALA B C 1
ATOM 5348 O O . ALA B 1 144 ? 11.227 -9.859 -17.922 1 92.12 144 ALA B O 1
ATOM 5349 N N . PRO B 1 145 ? 11.516 -7.879 -16.906 1 89.44 145 PRO B N 1
ATOM 5350 C CA . PRO B 1 145 ? 10.648 -7.23 -17.875 1 89.44 145 PRO B CA 1
ATOM 5351 C C . PRO B 1 145 ? 11.367 -6.922 -19.188 1 89.44 145 PRO B C 1
ATOM 5353 O O . PRO B 1 145 ? 12.602 -6.91 -19.234 1 89.44 145 PRO B O 1
ATOM 5356 N N . THR B 1 146 ? 10.555 -6.762 -20.188 1 89.19 146 THR B N 1
ATOM 5357 C CA . THR B 1 146 ? 11.078 -6.336 -21.484 1 89.19 146 THR B CA 1
ATOM 5358 C C . THR B 1 146 ? 10.508 -4.98 -21.875 1 89.19 146 THR B C 1
ATOM 5360 O O . THR B 1 146 ? 9.562 -4.492 -21.25 1 89.19 146 THR B O 1
ATOM 5363 N N . LYS B 1 147 ? 11.156 -4.461 -22.875 1 81.81 147 LYS B N 1
ATOM 5364 C CA . LYS B 1 147 ? 10.656 -3.189 -23.391 1 81.81 147 LYS B CA 1
ATOM 5365 C C . LYS B 1 147 ? 9.336 -3.379 -24.125 1 81.81 147 LYS B C 1
ATOM 5367 O O . LYS B 1 147 ? 9.164 -4.359 -24.859 1 81.81 147 LYS B O 1
ATOM 5372 N N . HIS B 1 148 ? 8.43 -2.449 -23.781 1 71.81 148 HIS B N 1
ATOM 5373 C CA . HIS B 1 148 ? 7.195 -2.465 -24.562 1 71.81 148 HIS B CA 1
ATOM 5374 C C . HIS B 1 148 ? 7.43 -1.964 -25.984 1 71.81 148 HIS B C 1
ATOM 5376 O O . HIS B 1 148 ? 6.824 -2.469 -26.922 1 71.81 148 HIS B O 1
ATOM 5382 N N . ASN B 1 149 ? 8.25 -0.851 -26.016 1 69.19 149 ASN B N 1
ATOM 5383 C CA . ASN B 1 149 ? 8.648 -0.313 -27.312 1 69.19 149 ASN B CA 1
ATOM 5384 C C . ASN B 1 149 ? 10.094 0.177 -27.297 1 69.19 149 ASN B C 1
ATOM 5386 O O . ASN B 1 149 ? 10.734 0.207 -26.234 1 69.19 149 ASN B O 1
ATOM 5390 N N . ASN B 1 150 ? 10.594 0.48 -28.406 1 63.81 150 ASN B N 1
ATOM 5391 C CA . ASN B 1 150 ? 12 0.809 -28.562 1 63.81 150 ASN B CA 1
ATOM 5392 C C . ASN B 1 150 ? 12.32 2.203 -28.031 1 63.81 150 ASN B C 1
ATOM 5394 O O . ASN B 1 150 ? 13.484 2.592 -27.938 1 63.81 150 ASN B O 1
ATOM 5398 N N . THR B 1 151 ? 11.352 2.861 -27.547 1 59 151 THR B N 1
ATOM 5399 C CA . THR B 1 151 ? 11.594 4.234 -27.109 1 59 151 THR B CA 1
ATOM 5400 C C . THR B 1 151 ? 11.773 4.309 -25.609 1 59 151 THR B C 1
ATOM 5402 O O . THR B 1 151 ? 12.102 5.367 -25.062 1 59 151 THR B O 1
ATOM 5405 N N . ALA B 1 152 ? 11.711 3.16 -25.047 1 61.41 152 ALA B N 1
ATOM 5406 C CA . ALA B 1 152 ? 11.805 3.193 -23.594 1 61.41 152 ALA B CA 1
ATOM 5407 C C . ALA B 1 152 ? 13.227 3.523 -23.141 1 61.41 152 ALA B C 1
ATOM 5409 O O . ALA B 1 152 ? 14.188 2.912 -23.609 1 61.41 152 ALA B O 1
ATOM 5410 N N . LEU B 1 153 ? 13.359 4.605 -22.297 1 65.44 153 LEU B N 1
ATOM 5411 C CA . LEU B 1 153 ? 14.664 5.059 -21.844 1 65.44 153 LEU B CA 1
ATOM 5412 C C . LEU B 1 153 ? 15.023 4.41 -20.5 1 65.44 153 LEU B C 1
ATOM 5414 O O . LEU B 1 153 ? 16.203 4.348 -20.141 1 65.44 153 LEU B O 1
ATOM 5418 N N . ASN B 1 154 ? 14.102 3.816 -19.953 1 78.19 154 ASN B N 1
ATOM 5419 C CA . ASN B 1 154 ? 14.344 3.258 -18.625 1 78.19 154 ASN B CA 1
ATOM 5420 C C . ASN B 1 154 ? 14.891 1.836 -18.719 1 78.19 154 ASN B C 1
ATOM 5422 O O . ASN B 1 154 ? 14.68 1.143 -19.703 1 78.19 154 ASN B O 1
ATOM 5426 N N . TRP B 1 155 ? 15.75 1.489 -17.688 1 86.69 155 TRP B N 1
ATOM 5427 C CA . TRP B 1 155 ? 16.188 0.105 -17.547 1 86.69 155 TRP B CA 1
ATOM 5428 C C . TRP B 1 155 ? 14.984 -0.831 -17.406 1 86.69 155 TRP B C 1
ATOM 5430 O O . TRP B 1 155 ? 14.016 -0.501 -16.719 1 86.69 155 TRP B O 1
ATOM 5440 N N . GLN B 1 156 ? 15.094 -1.92 -18.172 1 91.12 156 GLN B N 1
ATOM 5441 C CA . GLN B 1 156 ? 14.133 -2.99 -17.922 1 91.12 156 GLN B CA 1
ATOM 5442 C C . GLN B 1 156 ? 14.625 -3.936 -16.828 1 91.12 156 GLN B C 1
ATOM 5444 O O . GLN B 1 156 ? 15.008 -5.07 -17.109 1 91.12 156 GLN B O 1
ATOM 5449 N N . ALA B 1 157 ? 14.516 -3.424 -15.633 1 94.25 157 ALA B N 1
ATOM 5450 C CA . ALA B 1 157 ? 15.188 -4.082 -14.516 1 94.25 157 ALA B CA 1
ATOM 5451 C C . ALA B 1 157 ? 14.18 -4.809 -13.625 1 94.25 157 ALA B C 1
ATOM 5453 O O . ALA B 1 157 ? 13 -4.465 -13.602 1 94.25 157 ALA B O 1
ATOM 5454 N N . SER B 1 158 ? 14.617 -5.852 -12.992 1 94.5 158 SER B N 1
ATOM 5455 C CA . SER B 1 158 ? 13.883 -6.559 -11.945 1 94.5 158 SER B CA 1
ATOM 5456 C C . SER B 1 158 ? 14.805 -7.008 -10.828 1 94.5 158 SER B C 1
ATOM 5458 O O . SER B 1 158 ? 16.031 -7.055 -11 1 94.5 158 SER B O 1
ATOM 5460 N N . ILE B 1 159 ? 14.281 -7.133 -9.711 1 94.81 159 ILE B N 1
ATOM 5461 C CA . ILE B 1 159 ? 14.984 -7.652 -8.539 1 94.81 159 ILE B CA 1
ATOM 5462 C C . ILE B 1 159 ? 14.328 -8.945 -8.078 1 94.81 159 ILE B C 1
ATOM 5464 O O . ILE B 1 159 ? 13.102 -9.047 -8.023 1 94.81 159 ILE B O 1
ATOM 5468 N N . CYS B 1 160 ? 15.148 -9.922 -7.824 1 91.31 160 CYS B N 1
ATOM 5469 C CA . CYS B 1 160 ? 14.688 -11.25 -7.438 1 91.31 160 CYS B CA 1
ATOM 5470 C C . CYS B 1 160 ? 15.383 -11.719 -6.164 1 91.31 160 CYS B C 1
ATOM 5472 O O . CYS B 1 160 ? 16.609 -11.672 -6.07 1 91.31 160 CYS B O 1
ATOM 5474 N N . SER B 1 161 ? 14.586 -12.148 -5.199 1 86.62 161 SER B N 1
ATOM 5475 C CA . SER B 1 161 ? 15.172 -12.695 -3.977 1 86.62 161 SER B CA 1
ATOM 5476 C C . SER B 1 161 ? 15.445 -14.188 -4.117 1 86.62 161 SER B C 1
ATOM 5478 O O . SER B 1 161 ? 14.523 -14.984 -4.305 1 86.62 161 SER B O 1
ATOM 5480 N N . VAL B 1 162 ? 16.625 -14.523 -4.027 1 78.5 162 VAL B N 1
ATOM 5481 C CA . VAL B 1 162 ? 17 -15.922 -4.203 1 78.5 162 VAL B CA 1
ATOM 5482 C C . VAL B 1 162 ? 16.703 -16.703 -2.928 1 78.5 162 VAL B C 1
ATOM 5484 O O . VAL B 1 162 ? 16.344 -17.891 -2.986 1 78.5 162 VAL B O 1
ATOM 5487 N N . ASN B 1 163 ? 16.797 -15.961 -1.748 1 62.91 163 ASN B N 1
ATOM 5488 C CA . ASN B 1 163 ? 16.516 -16.625 -0.482 1 62.91 163 ASN B CA 1
ATOM 5489 C C . ASN B 1 163 ? 15.055 -16.453 -0.063 1 62.91 163 ASN B C 1
ATOM 5491 O O . ASN B 1 163 ? 14.617 -17.031 0.933 1 62.91 163 ASN B O 1
ATOM 5495 N N . GLY B 1 164 ? 14.312 -15.43 -0.466 1 52.78 164 GLY B N 1
ATOM 5496 C CA . GLY B 1 164 ? 13 -15.047 0.038 1 52.78 164 GLY B CA 1
ATOM 5497 C C . GLY B 1 164 ? 11.914 -16.047 -0.307 1 52.78 164 GLY B C 1
ATOM 5498 O O . GLY B 1 164 ? 10.758 -15.875 0.074 1 52.78 164 GLY B O 1
ATOM 5499 N N . GLY B 1 165 ? 12.258 -17.25 -0.836 1 43.22 165 GLY B N 1
ATOM 5500 C CA . GLY B 1 165 ? 11.242 -18.266 -1.088 1 43.22 165 GLY B CA 1
ATOM 5501 C C . GLY B 1 165 ? 11.281 -19.406 -0.089 1 43.22 165 GLY B C 1
ATOM 5502 O O . GLY B 1 165 ? 12.125 -19.422 0.81 1 43.22 165 GLY B O 1
ATOM 5503 N N . ALA B 1 166 ? 10.156 -20.141 0.106 1 39.19 166 ALA B N 1
ATOM 5504 C CA . ALA B 1 166 ? 10.086 -21.312 0.993 1 39.19 166 ALA B CA 1
ATOM 5505 C C . ALA B 1 166 ? 11.453 -21.953 1.152 1 39.19 166 ALA B C 1
ATOM 5507 O O . ALA B 1 166 ? 11.688 -22.688 2.115 1 39.19 166 ALA B O 1
ATOM 5508 N N . LEU B 1 167 ? 12.133 -21.875 0.245 1 36.06 167 LEU B N 1
ATOM 5509 C CA . LEU B 1 167 ? 13.367 -22.656 0.18 1 36.06 167 LEU B CA 1
ATOM 5510 C C . LEU B 1 167 ? 14.453 -22.031 1.044 1 36.06 167 LEU B C 1
ATOM 5512 O O . LEU B 1 167 ? 15.5 -22.641 1.272 1 36.06 167 LEU B O 1
ATOM 5516 N N . ALA B 1 168 ? 14.469 -20.766 1.173 1 38.12 168 ALA B N 1
ATOM 5517 C CA . ALA B 1 168 ? 15.688 -20.078 1.578 1 38.12 168 ALA B CA 1
ATOM 5518 C C . ALA B 1 168 ? 16.016 -20.344 3.045 1 38.12 168 ALA B C 1
ATOM 5520 O O . ALA B 1 168 ? 17.125 -20.062 3.508 1 38.12 168 ALA B O 1
ATOM 5521 N N . LEU B 1 169 ? 15.031 -20.406 3.875 1 36.75 169 LEU B N 1
ATOM 5522 C CA . LEU B 1 169 ? 15.531 -20.422 5.246 1 36.75 169 LEU B CA 1
ATOM 5523 C C . LEU B 1 169 ? 16.672 -21.422 5.402 1 36.75 169 LEU B C 1
ATOM 5525 O O . LEU B 1 169 ? 17.594 -21.203 6.191 1 36.75 169 LEU B O 1
ATOM 5529 N N . GLY B 1 170 ? 16.469 -22.656 4.984 1 33.16 170 GLY B N 1
ATOM 5530 C CA . GLY B 1 170 ? 17.453 -23.641 5.383 1 33.16 170 GLY B CA 1
ATOM 5531 C C . GLY B 1 170 ? 18.812 -23.438 4.738 1 33.16 170 GLY B C 1
ATOM 5532 O O . GLY B 1 170 ? 19.844 -23.703 5.352 1 33.16 170 GLY B O 1
ATOM 5533 N N . GLY B 1 171 ? 18.797 -23.391 3.449 1 33.44 171 GLY B N 1
ATOM 5534 C CA . GLY B 1 171 ? 20.078 -23.625 2.795 1 33.44 171 GLY B CA 1
ATOM 5535 C C . GLY B 1 171 ? 21.047 -22.469 2.91 1 33.44 171 GLY B C 1
ATOM 5536 O O . GLY B 1 171 ? 22.25 -22.656 2.898 1 33.44 171 GLY B O 1
ATOM 5537 N N . ILE B 1 172 ? 20.484 -21.266 2.699 1 36.31 172 ILE B N 1
ATOM 5538 C CA . ILE B 1 172 ? 21.438 -20.172 2.734 1 36.31 172 ILE B CA 1
ATOM 5539 C C . ILE B 1 172 ? 21.781 -19.828 4.184 1 36.31 172 ILE B C 1
ATOM 5541 O O . ILE B 1 172 ? 22.75 -19.125 4.449 1 36.31 172 ILE B O 1
ATOM 5545 N N . MET B 1 173 ? 20.891 -20.156 5.078 1 34.66 173 MET B N 1
ATOM 5546 C CA . MET B 1 173 ? 21.156 -19.859 6.48 1 34.66 173 MET B CA 1
ATOM 5547 C C . MET B 1 173 ? 22.469 -20.5 6.934 1 34.66 173 MET B C 1
ATOM 5549 O O . MET B 1 173 ? 22.969 -20.188 8.016 1 34.66 173 MET B O 1
ATOM 5553 N N . SER B 1 174 ? 22.609 -21.625 6.504 1 29.97 174 SER B N 1
ATOM 5554 C CA . SER B 1 174 ? 23.781 -22.234 7.145 1 29.97 174 SER B CA 1
ATOM 5555 C C . SER B 1 174 ? 25.031 -21.406 6.891 1 29.97 174 SER B C 1
ATOM 5557 O O . SER B 1 174 ? 26.125 -21.781 7.328 1 29.97 174 SER B O 1
ATOM 5559 N N . THR B 1 175 ? 25 -20.734 5.789 1 29.92 175 THR B N 1
ATOM 5560 C CA . THR B 1 175 ? 26.359 -20.281 5.535 1 29.92 175 THR B CA 1
ATOM 5561 C C . THR B 1 175 ? 26.656 -19 6.309 1 29.92 175 THR B C 1
ATOM 5563 O O . THR B 1 175 ? 26.031 -17.969 6.074 1 29.92 175 THR B O 1
ATOM 5566 N N . PRO B 1 176 ? 27.219 -19.141 7.434 1 31 176 PRO B N 1
ATOM 5567 C CA . PRO B 1 176 ? 27.562 -18.078 8.375 1 31 176 PRO B CA 1
ATOM 5568 C C . PRO B 1 176 ? 28.078 -16.812 7.68 1 31 176 PRO B C 1
ATOM 5570 O O . PRO B 1 176 ? 27.688 -15.703 8.047 1 31 176 PRO B O 1
ATOM 5573 N N . ARG B 1 177 ? 29.438 -16.812 7.188 1 30.77 177 ARG B N 1
ATOM 5574 C CA . ARG B 1 177 ? 30.516 -15.867 7.41 1 30.77 177 ARG B CA 1
ATOM 5575 C C . ARG B 1 177 ? 30.578 -14.828 6.297 1 30.77 177 ARG B C 1
ATOM 5577 O O . ARG B 1 177 ? 31.578 -14.711 5.602 1 30.77 177 ARG B O 1
ATOM 5584 N N . LEU B 1 178 ? 29.562 -14.727 5.602 1 32.91 178 LEU B N 1
ATOM 5585 C CA . LEU B 1 178 ? 29.844 -13.992 4.375 1 32.91 178 LEU B CA 1
ATOM 5586 C C . LEU B 1 178 ? 30.5 -12.648 4.688 1 32.91 178 LEU B C 1
ATOM 5588 O O . LEU B 1 178 ? 31.375 -12.195 3.957 1 32.91 178 LEU B O 1
ATOM 5592 N N . ILE B 1 179 ? 29.75 -11.719 5.332 1 34.47 179 ILE B N 1
ATOM 5593 C CA . ILE B 1 179 ? 30.25 -10.391 5.652 1 34.47 179 ILE B CA 1
ATOM 5594 C C . ILE B 1 179 ? 30.906 -10.398 7.035 1 34.47 179 ILE B C 1
ATOM 5596 O O . ILE B 1 179 ? 30.281 -10.797 8.016 1 34.47 179 ILE B O 1
ATOM 5600 N N . PRO B 1 180 ? 32.188 -10.289 7.129 1 34.78 180 PRO B N 1
ATOM 5601 C CA . PRO B 1 180 ? 32.625 -10.094 8.508 1 34.78 180 PRO B CA 1
ATOM 5602 C C . PRO B 1 180 ? 31.766 -9.109 9.289 1 34.78 180 PRO B C 1
ATOM 5604 O O . PRO B 1 180 ? 31.453 -8.023 8.789 1 34.78 180 PRO B O 1
ATOM 5607 N N . GLY B 1 181 ? 31.266 -9.688 10.344 1 37.69 181 GLY B N 1
ATOM 5608 C CA . GLY B 1 181 ? 30.438 -8.898 11.25 1 37.69 181 GLY B CA 1
ATOM 5609 C C . GLY B 1 181 ? 28.969 -8.945 10.922 1 37.69 181 GLY B C 1
ATOM 5610 O O . GLY B 1 181 ? 28.156 -8.328 11.617 1 37.69 181 GLY B O 1
ATOM 5611 N N . VAL B 1 182 ? 28.797 -9.266 9.641 1 41.16 182 VAL B N 1
ATOM 5612 C CA . VAL B 1 182 ? 27.375 -9.234 9.297 1 41.16 182 VAL B CA 1
ATOM 5613 C C . VAL B 1 182 ? 26.719 -10.555 9.68 1 41.16 182 VAL B C 1
ATOM 5615 O O . VAL B 1 182 ? 27.297 -11.625 9.484 1 41.16 182 VAL B O 1
ATOM 5618 N N . ILE B 1 183 ? 25.891 -10.5 10.539 1 43.84 183 ILE B N 1
ATOM 5619 C CA . ILE B 1 183 ? 25.016 -11.594 10.93 1 43.84 183 ILE B CA 1
ATOM 5620 C C . ILE B 1 183 ? 24.312 -12.164 9.695 1 43.84 183 ILE B C 1
ATOM 5622 O O . ILE B 1 183 ? 23.453 -11.516 9.102 1 43.84 183 ILE B O 1
ATOM 5626 N N . LEU B 1 184 ? 24.844 -13.203 9.047 1 49.38 184 LEU B N 1
ATOM 5627 C CA . LEU B 1 184 ? 24.5 -13.852 7.793 1 49.38 184 LEU B CA 1
ATOM 5628 C C . LEU B 1 184 ? 23.016 -14.25 7.781 1 49.38 184 LEU B C 1
ATOM 5630 O O . LEU B 1 184 ? 22.375 -14.227 6.734 1 49.38 184 LEU B O 1
ATOM 5634 N N . GLN B 1 185 ? 22.609 -14.578 9.023 1 56.19 185 GLN B N 1
ATOM 5635 C CA . GLN B 1 185 ? 21.234 -15.078 9.07 1 56.19 185 GLN B CA 1
ATOM 5636 C C . GLN B 1 185 ? 20.25 -14.023 8.586 1 56.19 185 GLN B C 1
ATOM 5638 O O . GLN B 1 185 ? 19.141 -14.344 8.164 1 56.19 185 GLN B O 1
ATOM 5643 N N . LEU B 1 186 ? 20.859 -12.852 8.422 1 63.19 186 LEU B N 1
ATOM 5644 C CA . LEU B 1 186 ? 19.938 -11.781 8.062 1 63.19 186 LEU B CA 1
ATOM 5645 C C . LEU B 1 186 ? 20.281 -11.18 6.711 1 63.19 186 LEU B C 1
ATOM 5647 O O . LEU B 1 186 ? 19.672 -10.211 6.277 1 63.19 186 LEU B O 1
ATOM 5651 N N . THR B 1 187 ? 21.281 -11.852 6.035 1 72.62 187 THR B N 1
ATOM 5652 C CA . THR B 1 187 ? 21.688 -11.352 4.727 1 72.62 187 THR B CA 1
ATOM 5653 C C . THR B 1 187 ? 20.844 -11.992 3.619 1 72.62 187 THR B C 1
ATOM 5655 O O . THR B 1 187 ? 20.641 -13.211 3.619 1 72.62 187 THR B O 1
ATOM 5658 N N . ASN B 1 188 ? 20.375 -11.172 2.752 1 80.31 188 ASN B N 1
ATOM 5659 C CA . ASN B 1 188 ? 19.594 -11.625 1.611 1 80.31 188 ASN B CA 1
ATOM 5660 C C . ASN B 1 188 ? 20.344 -11.43 0.297 1 80.31 188 ASN B C 1
ATOM 5662 O O . ASN B 1 188 ? 21.031 -10.43 0.118 1 80.31 188 ASN B O 1
ATOM 5666 N N . LEU B 1 189 ? 20.219 -12.469 -0.525 1 84.5 189 LEU B N 1
ATOM 5667 C CA . LEU B 1 189 ? 20.781 -12.43 -1.871 1 84.5 189 LEU B CA 1
ATOM 5668 C C . LEU B 1 189 ? 19.703 -12.078 -2.895 1 84.5 189 LEU B C 1
ATOM 5670 O O . LEU B 1 189 ? 18.672 -12.734 -2.953 1 84.5 189 LEU B O 1
ATOM 5674 N N . PHE B 1 190 ? 20.078 -11.031 -3.623 1 91.06 190 PHE B N 1
ATOM 5675 C CA . PHE B 1 190 ? 19.188 -10.602 -4.691 1 91.06 190 PHE B CA 1
ATOM 5676 C C . PHE B 1 190 ? 19.875 -10.688 -6.047 1 91.06 190 PHE B C 1
ATOM 5678 O O . PHE B 1 190 ? 21.047 -10.312 -6.172 1 91.06 190 PHE B O 1
ATOM 5685 N N . LEU B 1 191 ? 19.156 -11.195 -6.961 1 94.44 191 LEU B N 1
ATOM 5686 C CA . LEU B 1 191 ? 19.578 -11.039 -8.344 1 94.44 191 LEU B CA 1
ATOM 5687 C C . LEU B 1 191 ? 18.859 -9.875 -9.008 1 94.44 191 LEU B C 1
ATOM 5689 O O . LEU B 1 191 ? 17.641 -9.734 -8.859 1 94.44 191 LEU B O 1
ATOM 5693 N N . VAL B 1 192 ? 19.672 -9.07 -9.602 1 97.12 192 VAL B N 1
ATOM 5694 C CA . VAL B 1 192 ? 19.094 -7.965 -10.367 1 97.12 192 VAL B CA 1
ATOM 5695 C C . VAL B 1 192 ? 19.312 -8.203 -11.859 1 97.12 192 VAL B C 1
ATOM 5697 O O . VAL B 1 192 ? 20.422 -8.531 -12.289 1 97.12 192 VAL B O 1
ATOM 5700 N N . PHE B 1 193 ? 18.203 -8.047 -12.617 1 97.06 193 PHE B N 1
ATOM 5701 C CA . PHE B 1 193 ? 18.25 -8.266 -14.055 1 97.06 193 PHE B CA 1
ATOM 5702 C C . PHE B 1 193 ? 17.984 -6.965 -14.805 1 97.06 193 PHE B C 1
ATOM 5704 O O . PHE B 1 193 ? 17.203 -6.129 -14.359 1 97.06 193 PHE B O 1
ATOM 5711 N N . ASN B 1 194 ? 18.656 -6.816 -15.875 1 96 194 ASN B N 1
ATOM 5712 C CA . ASN B 1 194 ? 18.406 -5.762 -16.844 1 96 194 ASN B CA 1
ATOM 5713 C C . ASN B 1 194 ? 18.344 -6.312 -18.266 1 96 194 ASN B C 1
ATOM 5715 O O . ASN B 1 194 ? 19.359 -6.707 -18.828 1 96 194 ASN B O 1
ATOM 5719 N N . SER B 1 195 ? 17.125 -6.328 -18.812 1 94.69 195 SER B N 1
ATOM 5720 C CA . SER B 1 195 ? 16.938 -6.914 -20.125 1 94.69 195 SER B CA 1
ATOM 5721 C C . SER B 1 195 ? 17.078 -5.863 -21.219 1 94.69 195 SER B C 1
ATOM 5723 O O . SER B 1 195 ? 16.812 -4.68 -21 1 94.69 195 SER B O 1
ATOM 5725 N N . THR B 1 196 ? 17.594 -6.344 -22.297 1 92.19 196 THR B N 1
ATOM 5726 C CA . THR B 1 196 ? 17.641 -5.539 -23.516 1 92.19 196 THR B CA 1
ATOM 5727 C C . THR B 1 196 ? 16.781 -6.168 -24.609 1 92.19 196 THR B C 1
ATOM 5729 O O . THR B 1 196 ? 16.766 -7.391 -24.766 1 92.19 196 THR B O 1
ATOM 5732 N N . GLY B 1 197 ? 16.016 -5.266 -25.344 1 91.25 197 GLY B N 1
ATOM 5733 C CA . GLY B 1 197 ? 15.172 -5.742 -26.438 1 91.25 197 GLY B CA 1
ATOM 5734 C C . GLY B 1 197 ? 13.688 -5.633 -26.125 1 91.25 197 GLY B C 1
ATOM 5735 O O . GLY B 1 197 ? 13.297 -5.57 -24.969 1 91.25 197 GLY B O 1
ATOM 5736 N N . VAL B 1 198 ? 12.906 -5.641 -27.156 1 88.75 198 VAL B N 1
ATOM 5737 C CA . VAL B 1 198 ? 11.461 -5.539 -27 1 88.75 198 VAL B CA 1
ATOM 5738 C C . VAL B 1 198 ? 10.867 -6.93 -26.781 1 88.75 198 VAL B C 1
ATOM 5740 O O . VAL B 1 198 ? 11.453 -7.934 -27.188 1 88.75 198 VAL B O 1
ATOM 5743 N N . GLY B 1 199 ? 9.742 -6.965 -26.156 1 88 199 GLY B N 1
ATOM 5744 C CA . GLY B 1 199 ? 9.07 -8.211 -25.844 1 88 199 GLY B CA 1
ATOM 5745 C C . GLY B 1 199 ? 8.844 -9.102 -27.047 1 88 199 GLY B C 1
ATOM 5746 O O . GLY B 1 199 ? 9.062 -10.312 -26.984 1 88 199 GLY B O 1
ATOM 5747 N N . ASP B 1 200 ? 8.562 -8.523 -28.125 1 86.69 200 ASP B N 1
ATOM 5748 C CA . ASP B 1 200 ? 8.297 -9.273 -29.344 1 86.69 200 ASP B CA 1
ATOM 5749 C C . ASP B 1 200 ? 9.555 -9.984 -29.844 1 86.69 200 ASP B C 1
ATOM 5751 O O . ASP B 1 200 ? 9.484 -11.102 -30.359 1 86.69 200 ASP B O 1
ATOM 5755 N N . ASP B 1 201 ? 10.648 -9.336 -29.75 1 91.94 201 ASP B N 1
ATOM 5756 C CA . ASP B 1 201 ? 11.906 -9.938 -30.188 1 91.94 201 ASP B CA 1
ATOM 5757 C C . ASP B 1 201 ? 12.281 -11.117 -29.297 1 91.94 201 ASP B C 1
ATOM 5759 O O . ASP B 1 201 ? 12.742 -12.148 -29.797 1 91.94 201 ASP B O 1
ATOM 5763 N N . TRP B 1 202 ? 12.094 -10.945 -28.062 1 93.44 202 TRP B N 1
ATOM 5764 C CA . TRP B 1 202 ? 12.336 -12.039 -27.125 1 93.44 202 TRP B CA 1
ATOM 5765 C C . TRP B 1 202 ? 11.422 -13.227 -27.422 1 93.44 202 TRP B C 1
ATOM 5767 O O . TRP B 1 202 ? 11.883 -14.367 -27.484 1 93.44 202 TRP B O 1
ATOM 5777 N N . ARG B 1 203 ? 10.172 -12.922 -27.578 1 90.62 203 ARG B N 1
ATOM 5778 C CA . ARG B 1 203 ? 9.195 -13.969 -27.859 1 90.62 203 ARG B CA 1
ATOM 5779 C C . ARG B 1 203 ? 9.57 -14.727 -29.125 1 90.62 203 ARG B C 1
ATOM 5781 O O . ARG B 1 203 ? 9.602 -15.961 -29.141 1 90.62 203 ARG B O 1
ATOM 5788 N N . LYS B 1 204 ? 9.852 -14.016 -30.172 1 91.44 204 LYS B N 1
ATOM 5789 C CA . LYS B 1 204 ? 10.219 -14.625 -31.453 1 91.44 204 LYS B CA 1
ATOM 5790 C C . LYS B 1 204 ? 11.469 -15.484 -31.297 1 91.44 204 LYS B C 1
ATOM 5792 O O . LYS B 1 204 ? 11.523 -16.609 -31.828 1 91.44 204 LYS B O 1
ATOM 5797 N N . SER B 1 205 ? 12.422 -14.953 -30.609 1 93.94 205 SER B N 1
ATOM 5798 C CA . SER B 1 205 ? 13.688 -15.656 -30.453 1 93.94 205 SER B CA 1
ATOM 5799 C C . SER B 1 205 ? 13.508 -16.953 -29.688 1 93.94 205 SER B C 1
ATOM 5801 O O . SER B 1 205 ? 14.031 -18 -30.078 1 93.94 205 SER B O 1
ATOM 5803 N N . VAL B 1 206 ? 12.758 -16.906 -28.625 1 93.75 206 VAL B N 1
ATOM 5804 C CA . VAL B 1 206 ? 12.578 -18.094 -27.797 1 93.75 206 VAL B CA 1
ATOM 5805 C C . VAL B 1 206 ? 11.68 -19.109 -28.516 1 93.75 206 VAL B C 1
ATOM 5807 O O . VAL B 1 206 ? 11.867 -20.312 -28.391 1 93.75 206 VAL B O 1
ATOM 5810 N N . GLN B 1 207 ? 10.75 -18.641 -29.219 1 91.5 207 GLN B N 1
ATOM 5811 C CA . GLN B 1 207 ? 9.859 -19.5 -30 1 91.5 207 GLN B CA 1
ATOM 5812 C C . GLN B 1 207 ? 10.625 -20.234 -31.094 1 91.5 207 GLN B C 1
ATOM 5814 O O . GLN B 1 207 ? 10.414 -21.422 -31.297 1 91.5 207 GLN B O 1
ATOM 5819 N N . GLU B 1 208 ? 11.422 -19.5 -31.766 1 92.81 208 GLU B N 1
ATOM 5820 C CA . GLU B 1 208 ? 12.156 -20.047 -32.906 1 92.81 208 GLU B CA 1
ATOM 5821 C C . GLU B 1 208 ? 13.18 -21.078 -32.438 1 92.81 208 GLU B C 1
ATOM 5823 O O . GLU B 1 208 ? 13.422 -22.078 -33.125 1 92.81 208 GLU B O 1
ATOM 5828 N N . HIS B 1 209 ? 13.781 -20.891 -31.328 1 91.06 209 HIS B N 1
ATOM 5829 C CA . HIS B 1 209 ? 14.93 -21.688 -30.938 1 91.06 209 HIS B CA 1
ATOM 5830 C C . HIS B 1 209 ? 14.602 -22.625 -29.781 1 91.06 209 HIS B C 1
ATOM 5832 O O . HIS B 1 209 ? 15.445 -23.406 -29.344 1 91.06 209 HIS B O 1
ATOM 5838 N N . GLY B 1 210 ? 13.414 -22.453 -29.266 1 89.5 210 GLY B N 1
ATOM 5839 C CA . GLY B 1 210 ? 13.078 -23.219 -28.078 1 89.5 210 GLY B CA 1
ATOM 5840 C C . GLY B 1 210 ? 11.938 -24.188 -28.297 1 89.5 210 GLY B C 1
ATOM 5841 O O . GLY B 1 210 ? 11.641 -24.547 -29.438 1 89.5 210 GLY B O 1
ATOM 5842 N N . ALA B 1 211 ? 11.469 -24.781 -27.156 1 88.94 211 ALA B N 1
ATOM 5843 C CA . ALA B 1 211 ? 10.359 -25.734 -27.156 1 88.94 211 ALA B CA 1
ATOM 5844 C C . ALA B 1 211 ? 9.258 -25.297 -26.203 1 88.94 211 ALA B C 1
ATOM 5846 O O . ALA B 1 211 ? 9.531 -24.797 -25.109 1 88.94 211 ALA B O 1
ATOM 5847 N N . GLU B 1 212 ? 8.125 -25.453 -26.719 1 86.81 212 GLU B N 1
ATOM 5848 C CA . GLU B 1 212 ? 6.996 -25.125 -25.859 1 86.81 212 GLU B CA 1
ATOM 5849 C C . GLU B 1 212 ? 6.746 -26.203 -24.812 1 86.81 212 GLU B C 1
ATOM 5851 O O . GLU B 1 212 ? 6.738 -27.391 -25.141 1 86.81 212 GLU B O 1
ATOM 5856 N N . ASN B 1 213 ? 6.676 -25.797 -23.672 1 78.25 213 ASN B N 1
ATOM 5857 C CA . ASN B 1 213 ? 6.188 -26.688 -22.625 1 78.25 213 ASN B CA 1
ATOM 5858 C C . ASN B 1 213 ? 4.664 -26.641 -22.516 1 78.25 213 ASN B C 1
ATOM 5860 O O . ASN B 1 213 ? 4.098 -25.625 -22.078 1 78.25 213 ASN B O 1
ATOM 5864 N N . PRO B 1 214 ? 4 -27.672 -22.859 1 73.56 214 PRO B N 1
ATOM 5865 C CA . PRO B 1 214 ? 2.537 -27.641 -22.891 1 73.56 214 PRO B CA 1
ATOM 5866 C C . PRO B 1 214 ? 1.914 -27.469 -21.516 1 73.56 214 PRO B C 1
ATOM 5868 O O . PRO B 1 214 ? 0.771 -27.016 -21.391 1 73.56 214 PRO B O 1
ATOM 5871 N N . ASN B 1 215 ? 2.688 -27.875 -20.547 1 66.88 215 ASN B N 1
ATOM 5872 C CA . ASN B 1 215 ? 2.139 -27.781 -19.188 1 66.88 215 ASN B CA 1
ATOM 5873 C C . ASN B 1 215 ? 2.203 -26.344 -18.672 1 66.88 215 ASN B C 1
ATOM 5875 O O . ASN B 1 215 ? 1.289 -25.891 -17.969 1 66.88 215 ASN B O 1
ATOM 5879 N N . THR B 1 216 ? 3.205 -25.625 -19.094 1 69.06 216 THR B N 1
ATOM 5880 C CA . THR B 1 216 ? 3.398 -24.297 -18.531 1 69.06 216 THR B CA 1
ATOM 5881 C C . THR B 1 216 ? 3.035 -23.219 -19.547 1 69.06 216 THR B C 1
ATOM 5883 O O . THR B 1 216 ? 2.893 -22.047 -19.203 1 69.06 216 THR B O 1
ATOM 5886 N N . HIS B 1 217 ? 2.98 -23.625 -20.781 1 75.69 217 HIS B N 1
ATOM 5887 C CA . HIS B 1 217 ? 2.721 -22.703 -21.891 1 75.69 217 HIS B CA 1
ATOM 5888 C C . HIS B 1 217 ? 3.838 -21.672 -22.016 1 75.69 217 HIS B C 1
ATOM 5890 O O . HIS B 1 217 ? 3.57 -20.484 -22.203 1 75.69 217 HIS B O 1
ATOM 5896 N N . LEU B 1 218 ? 5.031 -22.25 -21.766 1 81.94 218 LEU B N 1
ATOM 5897 C CA . LEU B 1 218 ? 6.227 -21.438 -21.953 1 81.94 218 LEU B CA 1
ATOM 5898 C C . LEU B 1 218 ? 7.113 -22.016 -23.047 1 81.94 218 LEU B C 1
ATOM 5900 O O . LEU B 1 218 ? 7.262 -23.234 -23.141 1 81.94 218 LEU B O 1
ATOM 5904 N N . TRP B 1 219 ? 7.617 -21.172 -23.859 1 88.19 219 TRP B N 1
ATOM 5905 C CA . TRP B 1 219 ? 8.742 -21.531 -24.719 1 88.19 219 TRP B CA 1
ATOM 5906 C C . TRP B 1 219 ? 10.062 -21.406 -23.953 1 88.19 219 TRP B C 1
ATOM 5908 O O . TRP B 1 219 ? 10.375 -20.344 -23.406 1 88.19 219 TRP B O 1
ATOM 5918 N N . ASP B 1 220 ? 10.789 -22.469 -23.906 1 91.5 220 ASP B N 1
ATOM 5919 C CA . ASP B 1 220 ? 12.062 -22.484 -23.203 1 91.5 220 ASP B CA 1
ATOM 5920 C C . ASP B 1 220 ? 13.234 -22.578 -24.172 1 91.5 220 ASP B C 1
ATOM 5922 O O . ASP B 1 220 ? 13.188 -23.375 -25.125 1 91.5 220 ASP B O 1
ATOM 5926 N N . SER B 1 221 ? 14.219 -21.766 -24 1 95.06 221 SER B N 1
ATOM 5927 C CA . SER B 1 221 ? 15.438 -21.812 -24.797 1 95.06 221 SER B CA 1
ATOM 5928 C C . SER B 1 221 ? 16.672 -21.547 -23.938 1 95.06 221 SER B C 1
ATOM 5930 O O . SER B 1 221 ? 16.672 -20.625 -23.109 1 95.06 221 SER B O 1
ATOM 5932 N N . THR B 1 222 ? 17.672 -22.344 -24.125 1 95.31 222 THR B N 1
ATOM 5933 C CA . THR B 1 222 ? 18.922 -22.109 -23.422 1 95.31 222 THR B CA 1
ATOM 5934 C C . THR B 1 222 ? 19.719 -20.984 -24.062 1 95.31 222 THR B C 1
ATOM 5936 O O . THR B 1 222 ? 19.406 -20.562 -25.172 1 95.31 222 THR B O 1
ATOM 5939 N N . VAL B 1 223 ? 20.672 -20.578 -23.312 1 96 223 VAL B N 1
ATOM 5940 C CA . VAL B 1 223 ? 21.562 -19.531 -23.797 1 96 223 VAL B CA 1
ATOM 5941 C C . VAL B 1 223 ? 22.203 -19.969 -25.109 1 96 223 VAL B C 1
ATOM 5943 O O . VAL B 1 223 ? 22.266 -19.188 -26.062 1 96 223 VAL B O 1
ATOM 5946 N N . ASP B 1 224 ? 22.625 -21.219 -25.234 1 93.94 224 ASP B N 1
ATOM 5947 C CA . ASP B 1 224 ? 23.281 -21.75 -26.422 1 93.94 224 ASP B CA 1
ATOM 5948 C C . ASP B 1 224 ? 22.297 -21.812 -27.594 1 93.94 224 ASP B C 1
ATOM 5950 O O . ASP B 1 224 ? 22.656 -21.484 -28.719 1 93.94 224 ASP B O 1
ATOM 5954 N N . GLN B 1 225 ? 21.156 -22.25 -27.297 1 94.75 225 GLN B N 1
ATOM 5955 C CA . GLN B 1 225 ? 20.141 -22.359 -28.344 1 94.75 225 GLN B CA 1
ATOM 5956 C C . GLN B 1 225 ? 19.797 -20.984 -28.922 1 94.75 225 GLN B C 1
ATOM 5958 O O . GLN B 1 225 ? 19.516 -20.875 -30.125 1 94.75 225 GLN B O 1
ATOM 5963 N N . LEU B 1 226 ? 19.859 -19.969 -28.109 1 95.38 226 LEU B N 1
ATOM 5964 C CA . LEU B 1 226 ? 19.547 -18.609 -28.547 1 95.38 226 LEU B CA 1
ATOM 5965 C C . LEU B 1 226 ? 20.766 -17.953 -29.203 1 95.38 226 LEU B C 1
ATOM 5967 O O . LEU B 1 226 ? 20.656 -16.875 -29.766 1 95.38 226 LEU B O 1
ATOM 5971 N N . GLY B 1 227 ? 21.922 -18.609 -29.109 1 94.19 227 GLY B N 1
ATOM 5972 C CA . GLY B 1 227 ? 23.141 -18.062 -29.672 1 94.19 227 GLY B CA 1
ATOM 5973 C C . GLY B 1 227 ? 23.625 -16.812 -28.938 1 94.19 227 GLY B C 1
ATOM 5974 O O . GLY B 1 227 ? 24.141 -15.891 -29.562 1 94.19 227 GLY B O 1
ATOM 5975 N N . LEU B 1 228 ? 23.375 -16.734 -27.672 1 96.12 228 LEU B N 1
ATOM 5976 C CA . LEU B 1 228 ? 23.797 -15.57 -26.891 1 96.12 228 LEU B CA 1
ATOM 5977 C C . LEU B 1 228 ? 25.25 -15.695 -26.469 1 96.12 228 LEU B C 1
ATOM 5979 O O . LEU B 1 228 ? 25.688 -16.766 -26.031 1 96.12 228 LEU B O 1
ATOM 5983 N N . ASP B 1 229 ? 25.969 -14.578 -26.531 1 95.62 229 ASP B N 1
ATOM 5984 C CA . ASP B 1 229 ? 27.359 -14.516 -26.062 1 95.62 229 ASP B CA 1
ATOM 5985 C C . ASP B 1 229 ? 27.438 -13.992 -24.641 1 95.62 229 ASP B C 1
ATOM 5987 O O . ASP B 1 229 ? 26.734 -13.047 -24.281 1 95.62 229 ASP B O 1
ATOM 5991 N N . SER B 1 230 ? 28.234 -14.664 -23.891 1 94.81 230 SER B N 1
ATOM 5992 C CA . SER B 1 230 ? 28.422 -14.242 -22.5 1 94.81 230 SER B CA 1
ATOM 5993 C C . SER B 1 230 ? 29.578 -13.266 -22.375 1 94.81 230 SER B C 1
ATOM 5995 O O . SER B 1 230 ? 30.609 -13.438 -23.031 1 94.81 230 SER B O 1
ATOM 5997 N N . SER B 1 231 ? 29.406 -12.148 -21.594 1 94.75 231 SER B N 1
ATOM 5998 C CA . SER B 1 231 ? 30.453 -11.18 -21.312 1 94.75 231 SER B CA 1
ATOM 5999 C C . SER B 1 231 ? 30.328 -10.641 -19.891 1 94.75 231 SER B C 1
ATOM 6001 O O . SER B 1 231 ? 29.344 -10.898 -19.203 1 94.75 231 SER B O 1
ATOM 6003 N N . SER B 1 232 ? 31.438 -10.047 -19.438 1 92.19 232 SER B N 1
ATOM 6004 C CA . SER B 1 232 ? 31.484 -9.461 -18.094 1 92.19 232 SER B CA 1
ATOM 6005 C C . SER B 1 232 ? 31.703 -7.953 -18.172 1 92.19 232 SER B C 1
ATOM 6007 O O . SER B 1 232 ? 32.531 -7.473 -18.953 1 92.19 232 SER B O 1
ATOM 6009 N N . GLU B 1 233 ? 30.922 -7.227 -17.469 1 91.69 233 GLU B N 1
ATOM 6010 C CA . GLU B 1 233 ? 31.047 -5.773 -17.375 1 91.69 233 GLU B CA 1
ATOM 6011 C C . GLU B 1 233 ? 30.766 -5.293 -15.953 1 91.69 233 GLU B C 1
ATOM 6013 O O . GLU B 1 233 ? 29.594 -5.168 -15.555 1 91.69 233 GLU B O 1
ATOM 6018 N N . GLY B 1 234 ? 31.859 -4.906 -15.289 1 90.88 234 GLY B N 1
ATOM 6019 C CA . GLY B 1 234 ? 31.672 -4.492 -13.906 1 90.88 234 GLY B CA 1
ATOM 6020 C C . GLY B 1 234 ? 31.047 -5.574 -13.039 1 90.88 234 GLY B C 1
ATOM 6021 O O . GLY B 1 234 ? 31.516 -6.711 -13.023 1 90.88 234 GLY B O 1
ATOM 6022 N N . VAL B 1 235 ? 29.922 -5.25 -12.445 1 92.56 235 VAL B N 1
ATOM 6023 C CA . VAL B 1 235 ? 29.281 -6.184 -11.531 1 92.56 235 VAL B CA 1
ATOM 6024 C C . VAL B 1 235 ? 28.281 -7.051 -12.305 1 92.56 235 VAL B C 1
ATOM 6026 O O . VAL B 1 235 ? 27.531 -7.82 -11.711 1 92.56 235 VAL B O 1
ATOM 6029 N N . TRP B 1 236 ? 28.312 -6.977 -13.641 1 96.06 236 TRP B N 1
ATOM 6030 C CA . TRP B 1 236 ? 27.281 -7.617 -14.438 1 96.06 236 TRP B CA 1
ATOM 6031 C C . TRP B 1 236 ? 27.844 -8.781 -15.25 1 96.06 236 TRP B C 1
ATOM 6033 O O . TRP B 1 236 ? 28.906 -8.664 -15.836 1 96.06 236 TRP B O 1
ATOM 6043 N N . THR B 1 237 ? 27.156 -9.852 -15.227 1 96.44 237 THR B N 1
ATOM 6044 C CA . THR B 1 237 ? 27.25 -10.875 -16.266 1 96.44 237 THR B CA 1
ATOM 6045 C C . THR B 1 237 ? 26.219 -10.641 -17.359 1 96.44 237 THR B C 1
ATOM 6047 O O . THR B 1 237 ? 25.031 -10.492 -17.078 1 96.44 237 THR B O 1
ATOM 6050 N N . ARG B 1 238 ? 26.703 -10.68 -18.641 1 96.94 238 ARG B N 1
ATOM 6051 C CA . ARG B 1 238 ? 25.812 -10.328 -19.734 1 96.94 238 ARG B CA 1
ATOM 6052 C C . ARG B 1 238 ? 25.703 -11.461 -20.75 1 96.94 238 ARG B C 1
ATOM 6054 O O . ARG B 1 238 ? 26.672 -12.18 -20.984 1 96.94 238 ARG B O 1
ATOM 6061 N N . PHE B 1 239 ? 24.5 -11.656 -21.266 1 97.56 239 PHE B N 1
ATOM 6062 C CA . PHE B 1 239 ? 24.203 -12.461 -22.438 1 97.56 239 PHE B CA 1
ATOM 6063 C C . PHE B 1 239 ? 23.609 -11.602 -23.547 1 97.56 239 PHE B C 1
ATOM 6065 O O . PHE B 1 239 ? 22.562 -10.977 -23.359 1 97.56 239 PHE B O 1
ATOM 6072 N N . ASP B 1 240 ? 24.281 -11.578 -24.656 1 97 240 ASP B N 1
ATOM 6073 C CA . ASP B 1 240 ? 23.797 -10.75 -25.766 1 97 240 ASP B CA 1
ATOM 6074 C C . ASP B 1 240 ? 23.781 -11.539 -27.062 1 97 240 ASP B C 1
ATOM 6076 O O . ASP B 1 240 ? 24.672 -12.336 -27.328 1 97 240 ASP B O 1
ATOM 6080 N N . SER B 1 241 ? 22.719 -11.242 -27.797 1 95.75 241 SER B N 1
ATOM 6081 C CA . SER B 1 241 ? 22.703 -11.805 -29.141 1 95.75 241 SER B CA 1
ATOM 6082 C C . SER B 1 241 ? 23.719 -11.102 -30.047 1 95.75 241 SER B C 1
ATOM 6084 O O . SER B 1 241 ? 24.094 -9.953 -29.797 1 95.75 241 SER B O 1
ATOM 6086 N N . ALA B 1 242 ? 24.016 -11.758 -31.078 1 91.25 242 ALA B N 1
ATOM 6087 C CA . ALA B 1 242 ? 25.016 -11.227 -32 1 91.25 242 ALA B CA 1
ATOM 6088 C C . ALA B 1 242 ? 24.531 -9.93 -32.625 1 91.25 242 ALA B C 1
ATOM 6090 O O . ALA B 1 242 ? 25.328 -9.016 -32.875 1 91.25 242 ALA B O 1
ATOM 6091 N N . ASP B 1 243 ? 23.266 -9.844 -32.875 1 91.38 243 ASP B N 1
ATOM 6092 C CA . ASP B 1 243 ? 22.719 -8.664 -33.531 1 91.38 243 ASP B CA 1
ATOM 6093 C C . ASP B 1 243 ? 22.219 -7.648 -32.531 1 91.38 243 ASP B C 1
ATOM 6095 O O . ASP B 1 243 ? 21.562 -6.66 -32.875 1 91.38 243 ASP B O 1
ATOM 6099 N N . ASN B 1 244 ? 22.391 -7.863 -31.297 1 89.25 244 ASN B N 1
ATOM 6100 C CA . ASN B 1 244 ? 22.031 -6.988 -30.188 1 89.25 244 ASN B CA 1
ATOM 6101 C C . ASN B 1 244 ? 20.531 -6.723 -30.125 1 89.25 244 ASN B C 1
ATOM 6103 O O . ASN B 1 244 ? 20.109 -5.645 -29.734 1 89.25 244 ASN B O 1
ATOM 6107 N N . THR B 1 245 ? 19.812 -7.691 -30.578 1 92.62 245 THR B N 1
ATOM 6108 C CA . THR B 1 245 ? 18.359 -7.547 -30.562 1 92.62 245 THR B CA 1
ATOM 6109 C C . THR B 1 245 ? 17.797 -7.883 -29.188 1 92.62 245 THR B C 1
ATOM 6111 O O . THR B 1 245 ? 16.844 -7.25 -28.734 1 92.62 245 THR B O 1
ATOM 6114 N N . ILE B 1 246 ? 18.344 -8.938 -28.578 1 95.06 246 ILE B N 1
ATOM 6115 C CA . ILE B 1 246 ? 17.953 -9.297 -27.234 1 95.06 246 ILE B CA 1
ATOM 6116 C C . ILE B 1 246 ? 19.188 -9.477 -26.359 1 95.06 246 ILE B C 1
ATOM 6118 O O . ILE B 1 246 ? 20.281 -9.766 -26.859 1 95.06 246 ILE B O 1
ATOM 6122 N N . GLY B 1 247 ? 19.031 -9.242 -25.078 1 96 247 GLY B N 1
ATOM 6123 C CA . GLY B 1 247 ? 20.109 -9.414 -24.109 1 96 247 GLY B CA 1
ATOM 6124 C C . GLY B 1 247 ? 19.641 -9.383 -22.672 1 96 247 GLY B C 1
ATOM 6125 O O . GLY B 1 247 ? 18.531 -8.938 -22.391 1 96 247 GLY B O 1
ATOM 6126 N N . MET B 1 248 ? 20.453 -9.914 -21.797 1 97.38 248 MET B N 1
ATOM 6127 C CA . MET B 1 248 ? 20.156 -9.969 -20.375 1 97.38 248 MET B CA 1
ATOM 6128 C C . MET B 1 248 ? 21.422 -9.75 -19.547 1 97.38 248 MET B C 1
ATOM 6130 O O . MET B 1 248 ? 22.438 -10.422 -19.766 1 97.38 248 MET B O 1
ATOM 6134 N N . ALA B 1 249 ? 21.406 -8.766 -18.719 1 97.56 249 ALA B N 1
ATOM 6135 C CA . ALA B 1 249 ? 22.469 -8.555 -17.75 1 97.56 249 ALA B CA 1
ATOM 6136 C C . ALA B 1 249 ? 22 -8.93 -16.344 1 97.56 249 ALA B C 1
ATOM 6138 O O . ALA B 1 249 ? 20.859 -8.656 -15.961 1 97.56 249 ALA B O 1
ATOM 6139 N N . THR B 1 250 ? 22.875 -9.625 -15.57 1 97.5 250 THR B N 1
ATOM 6140 C CA . THR B 1 250 ? 22.516 -10.07 -14.227 1 97.5 250 THR B CA 1
ATOM 6141 C C . THR B 1 250 ? 23.594 -9.68 -13.227 1 97.5 250 THR B C 1
ATOM 6143 O O . THR B 1 250 ? 24.797 -9.828 -13.508 1 97.5 250 THR B O 1
ATOM 6146 N N . SER B 1 251 ? 23.188 -9.125 -12.164 1 96.31 251 SER B N 1
ATOM 6147 C CA . SER B 1 251 ? 24.062 -8.82 -11.039 1 96.31 251 SER B CA 1
ATOM 6148 C C . SER B 1 251 ? 23.531 -9.438 -9.75 1 96.31 251 SER B C 1
ATOM 6150 O O . SER B 1 251 ? 22.328 -9.602 -9.586 1 96.31 251 SER B O 1
ATOM 6152 N N . ALA B 1 252 ? 24.438 -9.836 -8.875 1 92.12 252 ALA B N 1
ATOM 6153 C CA . ALA B 1 252 ? 24.062 -10.367 -7.562 1 92.12 252 ALA B CA 1
ATOM 6154 C C . ALA B 1 252 ? 24.359 -9.352 -6.457 1 92.12 252 ALA B C 1
ATOM 6156 O O . ALA B 1 252 ? 25.484 -8.867 -6.34 1 92.12 252 ALA B O 1
ATOM 6157 N N . CYS B 1 253 ? 23.359 -9.062 -5.711 1 91.12 253 CYS B N 1
ATOM 6158 C CA . CYS B 1 253 ? 23.516 -8.047 -4.676 1 91.12 253 CYS B CA 1
ATOM 6159 C C . CYS B 1 253 ? 23.125 -8.602 -3.311 1 91.12 253 CYS B C 1
ATOM 6161 O O . CYS B 1 253 ? 22.188 -9.406 -3.209 1 91.12 253 CYS B O 1
ATOM 6163 N N . PHE B 1 254 ? 23.797 -8.102 -2.305 1 84.69 254 PHE B N 1
ATOM 6164 C CA . PHE B 1 254 ? 23.594 -8.547 -0.935 1 84.69 254 PHE B CA 1
ATOM 6165 C C . PHE B 1 254 ? 23.219 -7.383 -0.031 1 84.69 254 PHE B C 1
ATOM 6167 O O . PHE B 1 254 ? 23.766 -6.285 -0.168 1 84.69 254 PHE B O 1
ATOM 6174 N N . SER B 1 255 ? 22.312 -7.641 0.833 1 85.81 255 SER B N 1
ATOM 6175 C CA . SER B 1 255 ? 21.969 -6.684 1.878 1 85.81 255 SER B CA 1
ATOM 6176 C C . SER B 1 255 ? 21.547 -7.395 3.162 1 85.81 255 SER B C 1
ATOM 6178 O O . SER B 1 255 ? 20.953 -8.477 3.115 1 85.81 255 SER B O 1
ATOM 6180 N N . ASN B 1 256 ? 21.891 -6.754 4.266 1 78.44 256 ASN B N 1
ATOM 6181 C CA . ASN B 1 256 ? 21.484 -7.238 5.582 1 78.44 256 ASN B CA 1
ATOM 6182 C C . ASN B 1 256 ? 20.297 -6.445 6.133 1 78.44 256 ASN B C 1
ATOM 6184 O O . ASN B 1 256 ? 20.375 -5.223 6.266 1 78.44 256 ASN B O 1
ATOM 6188 N N . PHE B 1 257 ? 19.25 -7.176 6.477 1 79.25 257 PHE B N 1
ATOM 6189 C CA . PHE B 1 257 ? 18.047 -6.492 6.953 1 79.25 257 PHE B CA 1
ATOM 6190 C C . PHE B 1 257 ? 17.922 -6.617 8.469 1 79.25 257 PHE B C 1
ATOM 6192 O O . PHE B 1 257 ? 16.812 -6.57 9.008 1 79.25 257 PHE B O 1
ATOM 6199 N N . GLY B 1 258 ? 19.031 -6.789 9.094 1 74.38 258 GLY B N 1
ATOM 6200 C CA . GLY B 1 258 ? 19.062 -6.758 10.547 1 74.38 258 GLY B CA 1
ATOM 6201 C C . GLY B 1 258 ? 18.922 -5.359 11.117 1 74.38 258 GLY B C 1
ATOM 6202 O O . GLY B 1 258 ? 19.234 -4.375 10.438 1 74.38 258 GLY B O 1
ATOM 6203 N N . ALA B 1 259 ? 18.391 -5.246 12.305 1 79.38 259 ALA B N 1
ATOM 6204 C CA . ALA B 1 259 ? 18.266 -3.984 13.031 1 79.38 259 ALA B CA 1
ATOM 6205 C C . ALA B 1 259 ? 18.562 -4.172 14.516 1 79.38 259 ALA B C 1
ATOM 6207 O O . ALA B 1 259 ? 18.422 -5.277 15.047 1 79.38 259 ALA B O 1
ATOM 6208 N N . SER B 1 260 ? 19.031 -3.127 15.164 1 78.06 260 SER B N 1
ATOM 6209 C CA . SER B 1 260 ? 19.281 -3.137 16.594 1 78.06 260 SER B CA 1
ATOM 6210 C C . SER B 1 260 ? 18.781 -1.86 17.266 1 78.06 260 SER B C 1
ATOM 6212 O O . SER B 1 260 ? 18.75 -0.799 16.625 1 78.06 260 SER B O 1
ATOM 6214 N N . ILE B 1 261 ? 18.375 -2.059 18.453 1 83.06 261 ILE B N 1
ATOM 6215 C CA . ILE B 1 261 ? 18.062 -0.88 19.266 1 83.06 261 ILE B CA 1
ATOM 6216 C C . ILE B 1 261 ? 19.312 -0.4 19.984 1 83.06 261 ILE B C 1
ATOM 6218 O O . ILE B 1 261 ? 19.906 -1.147 20.766 1 83.06 261 ILE B O 1
ATOM 6222 N N . GLU B 1 262 ? 19.688 0.824 19.688 1 84.25 262 GLU B N 1
ATOM 6223 C CA . GLU B 1 262 ? 20.906 1.396 20.25 1 84.25 262 GLU B CA 1
ATOM 6224 C C . GLU B 1 262 ? 20.625 2.738 20.906 1 84.25 262 GLU B C 1
ATOM 6226 O O . GLU B 1 262 ? 19.703 3.455 20.516 1 84.25 262 GLU B O 1
ATOM 6231 N N . GLU B 1 263 ? 21.484 2.943 21.984 1 89.31 263 GLU B N 1
ATOM 6232 C CA . GLU B 1 263 ? 21.5 4.312 22.5 1 89.31 263 GLU B CA 1
ATOM 6233 C C . GLU B 1 263 ? 22.188 5.254 21.516 1 89.31 263 GLU B C 1
ATOM 6235 O O . GLU B 1 263 ? 23.375 5.074 21.219 1 89.31 263 GLU B O 1
ATOM 6240 N N . VAL B 1 264 ? 21.375 6.203 21.062 1 93.81 264 VAL B N 1
ATOM 6241 C CA . VAL B 1 264 ? 21.938 7.039 20.016 1 93.81 264 VAL B CA 1
ATOM 6242 C C . VAL B 1 264 ? 21.75 8.516 20.359 1 93.81 264 VAL B C 1
ATOM 6244 O O . VAL B 1 264 ? 20.906 8.859 21.188 1 93.81 264 VAL B O 1
ATOM 6247 N N . ILE B 1 265 ? 22.609 9.328 19.766 1 96.06 265 ILE B N 1
ATOM 6248 C CA . ILE B 1 265 ? 22.469 10.781 19.75 1 96.06 265 ILE B CA 1
ATOM 6249 C C . ILE B 1 265 ? 22.297 11.281 18.328 1 96.06 265 ILE B C 1
ATOM 6251 O O . ILE B 1 265 ? 23.125 11 17.453 1 96.06 265 ILE B O 1
ATOM 6255 N N . MET B 1 266 ? 21.203 11.961 18.062 1 97.25 266 MET B N 1
ATOM 6256 C CA . MET B 1 266 ? 20.844 12.516 16.75 1 97.25 266 MET B CA 1
ATOM 6257 C C . MET B 1 266 ? 20.625 14.016 16.844 1 97.25 266 MET B C 1
ATOM 6259 O O . MET B 1 266 ? 20.062 14.508 17.828 1 97.25 266 MET B O 1
ATOM 6263 N N . SER B 1 267 ? 21.047 14.719 15.797 1 96.75 267 SER B N 1
ATOM 6264 C CA . SER B 1 267 ? 20.875 16.172 15.859 1 96.75 267 SER B CA 1
ATOM 6265 C C . SER B 1 267 ? 20.688 16.766 14.469 1 96.75 267 SER B C 1
ATOM 6267 O O . SER B 1 267 ? 21.141 16.188 13.477 1 96.75 267 SER B O 1
ATOM 6269 N N . SER B 1 268 ? 19.984 17.812 14.422 1 96.5 268 SER B N 1
ATOM 6270 C CA . SER B 1 268 ? 19.797 18.625 13.227 1 96.5 268 SER B CA 1
ATOM 6271 C C . SER B 1 268 ? 19.531 20.094 13.594 1 96.5 268 SER B C 1
ATOM 6273 O O . SER B 1 268 ? 18.984 20.375 14.656 1 96.5 268 SER B O 1
ATOM 6275 N N . THR B 1 269 ? 19.938 20.984 12.734 1 94.06 269 THR B N 1
ATOM 6276 C CA . THR B 1 269 ? 19.703 22.406 12.984 1 94.06 269 THR B CA 1
ATOM 6277 C C . THR B 1 269 ? 18.469 22.891 12.227 1 94.06 269 THR B C 1
ATOM 6279 O O . THR B 1 269 ? 18.031 24.016 12.414 1 94.06 269 THR B O 1
ATOM 6282 N N . THR B 1 270 ? 17.969 22.047 11.391 1 93.44 270 THR B N 1
ATOM 6283 C CA . THR B 1 270 ? 16.828 22.438 10.586 1 93.44 270 THR B CA 1
ATOM 6284 C C . THR B 1 270 ? 15.719 21.391 10.664 1 93.44 270 THR B C 1
ATOM 6286 O O . THR B 1 270 ? 15.961 20.266 11.102 1 93.44 270 THR B O 1
ATOM 6289 N N . ASN B 1 271 ? 14.492 21.828 10.32 1 94.06 271 ASN B N 1
ATOM 6290 C CA . ASN B 1 271 ? 13.398 20.875 10.156 1 94.06 271 ASN B CA 1
ATOM 6291 C C . ASN B 1 271 ? 13.617 19.969 8.953 1 94.06 271 ASN B C 1
ATOM 6293 O O . ASN B 1 271 ? 14.438 20.281 8.078 1 94.06 271 ASN B O 1
ATOM 6297 N N . GLY B 1 272 ? 12.875 18.875 8.992 1 95.06 272 GLY B N 1
ATOM 6298 C CA . GLY B 1 272 ? 12.859 18.047 7.801 1 95.06 272 GLY B CA 1
ATOM 6299 C C . GLY B 1 272 ? 12.195 18.703 6.613 1 95.06 272 GLY B C 1
ATOM 6300 O O . GLY B 1 272 ? 11.547 19.75 6.762 1 95.06 272 GLY B O 1
ATOM 6301 N N . ILE B 1 273 ? 12.453 18.172 5.469 1 92.44 273 ILE B N 1
ATOM 6302 C CA . ILE B 1 273 ? 11.844 18.641 4.23 1 92.44 273 ILE B CA 1
ATOM 6303 C C . ILE B 1 273 ? 10.859 17.594 3.709 1 92.44 273 ILE B C 1
ATOM 6305 O O . ILE B 1 273 ? 11.234 16.453 3.445 1 92.44 273 ILE B O 1
ATOM 6309 N N . PRO B 1 274 ? 9.617 17.984 3.629 1 89.94 274 PRO B N 1
ATOM 6310 C CA . PRO B 1 274 ? 8.672 17.031 3.051 1 89.94 274 PRO B CA 1
ATOM 6311 C C . PRO B 1 274 ? 9.016 16.656 1.61 1 89.94 274 PRO B C 1
ATOM 6313 O O . PRO B 1 274 ? 9.344 17.531 0.806 1 89.94 274 PRO B O 1
ATOM 6316 N N . ARG B 1 275 ? 9.055 15.406 1.39 1 91.06 275 ARG B N 1
ATOM 6317 C CA . ARG B 1 275 ? 9.383 14.883 0.067 1 91.06 275 ARG B CA 1
ATOM 6318 C C . ARG B 1 275 ? 8.219 14.07 -0.497 1 91.06 275 ARG B C 1
ATOM 6320 O O . ARG B 1 275 ? 7.449 13.477 0.258 1 91.06 275 ARG B O 1
ATOM 6327 N N . SER B 1 276 ? 8.086 14.156 -1.793 1 86.56 276 SER B N 1
ATOM 6328 C CA . SER B 1 276 ? 7.066 13.352 -2.467 1 86.56 276 SER B CA 1
ATOM 6329 C C . SER B 1 276 ? 7.469 13.047 -3.904 1 86.56 276 SER B C 1
ATOM 6331 O O . SER B 1 276 ? 8.375 13.68 -4.449 1 86.56 276 SER B O 1
ATOM 6333 N N . VAL B 1 277 ? 6.922 11.992 -4.359 1 85.88 277 VAL B N 1
ATOM 6334 C CA . VAL B 1 277 ? 7.043 11.672 -5.777 1 85.88 277 VAL B CA 1
ATOM 6335 C C . VAL B 1 277 ? 5.953 12.391 -6.566 1 85.88 277 VAL B C 1
ATOM 6337 O O . VAL B 1 277 ? 4.766 12.25 -6.273 1 85.88 277 VAL B O 1
ATOM 6340 N N . VAL B 1 278 ? 6.441 13.227 -7.5 1 81 278 VAL B N 1
ATOM 6341 C CA . VAL B 1 278 ? 5.488 14.039 -8.242 1 81 278 VAL B CA 1
ATOM 6342 C C . VAL B 1 278 ? 5.57 13.703 -9.734 1 81 278 VAL B C 1
ATOM 6344 O O . VAL B 1 278 ? 6.664 13.5 -10.273 1 81 278 VAL B O 1
ATOM 6347 N N . TRP B 1 279 ? 4.441 13.703 -10.297 1 78.88 279 TRP B N 1
ATOM 6348 C CA . TRP B 1 279 ? 4.398 13.469 -11.734 1 78.88 279 TRP B CA 1
ATOM 6349 C C . TRP B 1 279 ? 4.773 14.727 -12.5 1 78.88 279 TRP B C 1
ATOM 6351 O O . TRP B 1 279 ? 4.184 15.789 -12.297 1 78.88 279 TRP B O 1
ATOM 6361 N N . ASP B 1 280 ? 5.84 14.523 -13.234 1 78.62 280 ASP B N 1
ATOM 6362 C CA . ASP B 1 280 ? 6.234 15.586 -14.156 1 78.62 280 ASP B CA 1
ATOM 6363 C C . ASP B 1 280 ? 5.609 15.375 -15.539 1 78.62 280 ASP B C 1
ATOM 6365 O O . ASP B 1 280 ? 6.094 14.562 -16.328 1 78.62 280 ASP B O 1
ATOM 6369 N N . ARG B 1 281 ? 4.742 16.172 -15.859 1 73.56 281 ARG B N 1
ATOM 6370 C CA . ARG B 1 281 ? 3.98 16 -17.094 1 73.56 281 ARG B CA 1
ATOM 6371 C C . ARG B 1 281 ? 4.848 16.297 -18.312 1 73.56 281 ARG B C 1
ATOM 6373 O O . ARG B 1 281 ? 4.719 15.625 -19.344 1 73.56 281 ARG B O 1
ATOM 6380 N N . ARG B 1 282 ? 5.602 17.312 -18.25 1 75.94 282 ARG B N 1
ATOM 6381 C CA . ARG B 1 282 ? 6.438 17.703 -19.375 1 75.94 282 ARG B CA 1
ATOM 6382 C C . ARG B 1 282 ? 7.418 16.594 -19.734 1 75.94 282 ARG B C 1
ATOM 6384 O O . ARG B 1 282 ? 7.609 16.281 -20.922 1 75.94 282 ARG B O 1
ATOM 6391 N N . ALA B 1 283 ? 7.926 15.984 -18.688 1 73.69 283 ALA B N 1
ATOM 6392 C CA . ALA B 1 283 ? 8.922 14.938 -18.906 1 73.69 283 ALA B CA 1
ATOM 6393 C C . ALA B 1 283 ? 8.273 13.562 -19 1 73.69 283 ALA B C 1
ATOM 6395 O O . ALA B 1 283 ? 8.93 12.57 -19.328 1 73.69 283 ALA B O 1
ATOM 6396 N N . SER B 1 284 ? 7.008 13.422 -18.672 1 73.62 284 SER B N 1
ATOM 6397 C CA . SER B 1 284 ? 6.266 12.164 -18.641 1 73.62 284 SER B CA 1
ATOM 6398 C C . SER B 1 284 ? 6.953 11.141 -17.734 1 73.62 284 SER B C 1
ATOM 6400 O O . SER B 1 284 ? 7.152 9.992 -18.141 1 73.62 284 SER B O 1
ATOM 6402 N N . GLN B 1 285 ? 7.469 11.664 -16.703 1 77.38 285 GLN B N 1
ATOM 6403 C CA . GLN B 1 285 ? 8.125 10.812 -15.727 1 77.38 285 GLN B CA 1
ATOM 6404 C C . GLN B 1 285 ? 7.898 11.336 -14.305 1 77.38 285 GLN B C 1
ATOM 6406 O O . GLN B 1 285 ? 7.551 12.5 -14.117 1 77.38 285 GLN B O 1
ATOM 6411 N N . TYR B 1 286 ? 8.07 10.477 -13.461 1 81.12 286 TYR B N 1
ATOM 6412 C CA . TYR B 1 286 ? 8 10.891 -12.062 1 81.12 286 TYR B CA 1
ATOM 6413 C C . TYR B 1 286 ? 9.297 11.57 -11.633 1 81.12 286 TYR B C 1
ATOM 6415 O O . TYR B 1 286 ? 10.391 11.109 -11.969 1 81.12 286 TYR B O 1
ATOM 6423 N N . ASN B 1 287 ? 9.07 12.664 -11.047 1 88.69 287 ASN B N 1
ATOM 6424 C CA . ASN B 1 287 ? 10.203 13.328 -10.422 1 88.69 287 ASN B CA 1
ATOM 6425 C C . ASN B 1 287 ? 10.438 12.82 -9 1 88.69 287 ASN B C 1
ATOM 6427 O O . ASN B 1 287 ? 9.602 13.008 -8.125 1 88.69 287 ASN B O 1
ATOM 6431 N N . THR B 1 288 ? 11.57 12.172 -8.836 1 93 288 THR B N 1
ATOM 6432 C CA . THR B 1 288 ? 11.914 11.617 -7.531 1 93 288 THR B CA 1
ATOM 6433 C C . THR B 1 288 ? 13.188 12.258 -6.988 1 93 288 THR B C 1
ATOM 6435 O O . THR B 1 288 ? 13.828 11.719 -6.082 1 93 288 THR B O 1
ATOM 6438 N N . ASP B 1 289 ? 13.57 13.445 -7.465 1 92.62 289 ASP B N 1
ATOM 6439 C CA . ASP B 1 289 ? 14.836 14.078 -7.098 1 92.62 289 ASP B CA 1
ATOM 6440 C C . ASP B 1 289 ? 14.891 14.367 -5.602 1 92.62 289 ASP B C 1
ATOM 6442 O O . ASP B 1 289 ? 15.891 14.07 -4.941 1 92.62 289 ASP B O 1
ATOM 6446 N N . GLY B 1 290 ? 13.828 14.945 -5.156 1 93.06 290 GLY B N 1
ATOM 6447 C CA . GLY B 1 290 ? 13.805 15.234 -3.73 1 93.06 290 GLY B CA 1
ATOM 6448 C C . GLY B 1 290 ? 13.992 14 -2.867 1 93.06 290 GLY B C 1
ATOM 6449 O O . GLY B 1 290 ? 14.727 14.039 -1.874 1 93.06 290 GLY B O 1
ATOM 6450 N N . VAL B 1 291 ? 13.367 12.945 -3.213 1 95.75 291 VAL B N 1
ATOM 6451 C CA . VAL B 1 291 ? 13.461 11.695 -2.469 1 95.75 291 VAL B CA 1
ATOM 6452 C C . VAL B 1 291 ? 14.875 11.133 -2.586 1 95.75 291 VAL B C 1
ATOM 6454 O O . VAL B 1 291 ? 15.477 10.734 -1.586 1 95.75 291 VAL B O 1
ATOM 6457 N N . ARG B 1 292 ? 15.367 11.141 -3.758 1 94.94 292 ARG B N 1
ATOM 6458 C CA . ARG B 1 292 ? 16.719 10.641 -3.994 1 94.94 292 ARG B CA 1
ATOM 6459 C C . ARG B 1 292 ? 17.734 11.391 -3.141 1 94.94 292 ARG B C 1
ATOM 6461 O O . ARG B 1 292 ? 18.594 10.773 -2.508 1 94.94 292 ARG B O 1
ATOM 6468 N N . ILE B 1 293 ? 17.656 12.633 -3.082 1 93.94 293 ILE B N 1
ATOM 6469 C CA . ILE B 1 293 ? 18.594 13.469 -2.342 1 93.94 293 ILE B CA 1
ATOM 6470 C C . ILE B 1 293 ? 18.547 13.109 -0.858 1 93.94 293 ILE B C 1
ATOM 6472 O O . ILE B 1 293 ? 19.578 13.047 -0.195 1 93.94 293 ILE B O 1
ATOM 6476 N N . GLN B 1 294 ? 17.438 12.844 -0.366 1 96 294 GLN B N 1
ATOM 6477 C CA . GLN B 1 294 ? 17.266 12.516 1.047 1 96 294 GLN B CA 1
ATOM 6478 C C . GLN B 1 294 ? 17.984 11.211 1.396 1 96 294 GLN B C 1
ATOM 6480 O O . GLN B 1 294 ? 18.594 11.094 2.463 1 96 294 GLN B O 1
ATOM 6485 N N . TYR B 1 295 ? 17.953 10.273 0.515 1 95.69 295 TYR B N 1
ATOM 6486 C CA . TYR B 1 295 ? 18.422 8.93 0.849 1 95.69 295 TYR B CA 1
ATOM 6487 C C . TYR B 1 295 ? 19.812 8.672 0.257 1 95.69 295 TYR B C 1
ATOM 6489 O O . TYR B 1 295 ? 20.422 7.637 0.531 1 95.69 295 TYR B O 1
ATOM 6497 N N . HIS B 1 296 ? 20.219 9.602 -0.525 1 88.38 296 HIS B N 1
ATOM 6498 C CA . HIS B 1 296 ? 21.531 9.453 -1.156 1 88.38 296 HIS B CA 1
ATOM 6499 C C . HIS B 1 296 ? 22.641 9.383 -0.113 1 88.38 296 HIS B C 1
ATOM 6501 O O . HIS B 1 296 ? 22.625 10.133 0.868 1 88.38 296 HIS B O 1
ATOM 6507 N N . SER B 1 297 ? 23.469 8.344 -0.355 1 75 297 SER B N 1
ATOM 6508 C CA . SER B 1 297 ? 24.609 8.211 0.549 1 75 297 SER B CA 1
ATOM 6509 C C . SER B 1 297 ? 25.812 8.992 0.035 1 75 297 SER B C 1
ATOM 6511 O O . SER B 1 297 ? 26.5 8.547 -0.892 1 75 297 SER B O 1
ATOM 6513 N N . VAL B 1 298 ? 25.828 10.234 0.311 1 67.56 298 VAL B N 1
ATOM 6514 C CA . VAL B 1 298 ? 26.922 11.055 -0.207 1 67.56 298 VAL B CA 1
ATOM 6515 C C . VAL B 1 298 ? 27.797 11.531 0.945 1 67.56 298 VAL B C 1
ATOM 6517 O O . VAL B 1 298 ? 27.375 11.516 2.104 1 67.56 298 VAL B O 1
ATOM 6520 N N . ASP B 1 299 ? 28.938 11.758 0.396 1 67.88 299 ASP B N 1
ATOM 6521 C CA . ASP B 1 299 ? 29.875 12.375 1.329 1 67.88 299 ASP B CA 1
ATOM 6522 C C . ASP B 1 299 ? 29.344 13.695 1.856 1 67.88 299 ASP B C 1
ATOM 6524 O O . ASP B 1 299 ? 28.719 14.461 1.112 1 67.88 299 ASP B O 1
ATOM 6528 N N . GLU B 1 300 ? 29.531 13.836 3.119 1 70 300 GLU B N 1
ATOM 6529 C CA . GLU B 1 300 ? 29.062 15.047 3.797 1 70 300 GLU B CA 1
ATOM 6530 C C . GLU B 1 300 ? 29.578 16.297 3.088 1 70 300 GLU B C 1
ATOM 6532 O O . GLU B 1 300 ? 28.922 17.344 3.109 1 70 300 GLU B O 1
ATOM 6537 N N . LYS B 1 301 ? 30.672 16.156 2.463 1 70.56 301 LYS B N 1
ATOM 6538 C CA . LYS B 1 301 ? 31.266 17.297 1.767 1 70.56 301 LYS B CA 1
ATOM 6539 C C . LYS B 1 301 ? 30.453 17.672 0.526 1 70.56 301 LYS B C 1
ATOM 6541 O O . LYS B 1 301 ? 30.406 18.844 0.135 1 70.56 301 LYS B O 1
ATOM 6546 N N . ALA B 1 302 ? 29.828 16.703 0.007 1 78.06 302 ALA B N 1
ATOM 6547 C CA . ALA B 1 302 ? 29.047 16.938 -1.202 1 78.06 302 ALA B CA 1
ATOM 6548 C C . ALA B 1 302 ? 27.688 17.516 -0.863 1 78.06 302 ALA B C 1
ATOM 6550 O O . ALA B 1 302 ? 27.219 18.453 -1.515 1 78.06 302 ALA B O 1
ATOM 6551 N N . MET B 1 303 ? 27.062 16.953 0.21 1 86.19 303 MET B N 1
ATOM 6552 C CA . MET B 1 303 ? 25.766 17.438 0.666 1 86.19 303 MET B CA 1
ATOM 6553 C C . MET B 1 303 ? 25.578 17.172 2.158 1 86.19 303 MET B C 1
ATOM 6555 O O . MET B 1 303 ? 25.719 16.047 2.617 1 86.19 303 MET B O 1
ATOM 6559 N N . SER B 1 304 ? 25.266 18.234 2.793 1 88.81 304 SER B N 1
ATOM 6560 C CA . SER B 1 304 ? 25.125 18.109 4.238 1 88.81 304 SER B CA 1
ATOM 6561 C C . SER B 1 304 ? 23.828 17.391 4.605 1 88.81 304 SER B C 1
ATOM 6563 O O . SER B 1 304 ? 22.922 17.281 3.783 1 88.81 304 SER B O 1
ATOM 6565 N N . HIS B 1 305 ? 23.781 16.938 5.852 1 93.31 305 HIS B N 1
ATOM 6566 C CA . HIS B 1 305 ? 22.578 16.297 6.355 1 93.31 305 HIS B CA 1
ATOM 6567 C C . HIS B 1 305 ? 21.391 17.266 6.34 1 93.31 305 HIS B C 1
ATOM 6569 O O . HIS B 1 305 ? 20.266 16.875 6.035 1 93.31 305 HIS B O 1
ATOM 6575 N N . GLU B 1 306 ? 21.688 18.547 6.594 1 91.69 306 GLU B N 1
ATOM 6576 C CA . GLU B 1 306 ? 20.641 19.562 6.633 1 91.69 306 GLU B CA 1
ATOM 6577 C C . GLU B 1 306 ? 20.062 19.812 5.242 1 91.69 306 GLU B C 1
ATOM 6579 O O . GLU B 1 306 ? 18.844 20 5.09 1 91.69 306 GLU B O 1
ATOM 6584 N N . GLU B 1 307 ? 20.906 19.812 4.312 1 91.38 307 GLU B N 1
ATOM 6585 C CA . GLU B 1 307 ? 20.453 20.016 2.938 1 91.38 307 GLU B CA 1
ATOM 6586 C C . GLU B 1 307 ? 19.578 18.844 2.473 1 91.38 307 GLU B C 1
ATOM 6588 O O . GLU B 1 307 ? 18.672 19.031 1.666 1 91.38 307 GLU B O 1
ATOM 6593 N N . ARG B 1 308 ? 19.875 17.688 3.027 1 94.44 308 ARG B N 1
ATOM 6594 C CA . ARG B 1 308 ? 19.109 16.5 2.68 1 94.44 308 ARG B CA 1
ATOM 6595 C C . ARG B 1 308 ? 17.859 16.375 3.543 1 94.44 308 ARG B C 1
ATOM 6597 O O . ARG B 1 308 ? 17 15.539 3.277 1 94.44 308 ARG B O 1
ATOM 6604 N N . GLY B 1 309 ? 17.734 17.188 4.574 1 94.81 309 GLY B N 1
ATOM 6605 C CA . GLY B 1 309 ? 16.578 17.188 5.461 1 94.81 309 GLY B CA 1
ATOM 6606 C C . GLY B 1 309 ? 16.609 16.078 6.492 1 94.81 309 GLY B C 1
ATOM 6607 O O . GLY B 1 309 ? 15.57 15.672 7.02 1 94.81 309 GLY B O 1
ATOM 6608 N N . ILE B 1 310 ? 17.797 15.492 6.777 1 96.94 310 ILE B N 1
ATOM 6609 C CA . ILE B 1 310 ? 17.906 14.383 7.719 1 96.94 310 ILE B CA 1
ATOM 6610 C C . ILE B 1 310 ? 18.766 14.805 8.914 1 96.94 310 ILE B C 1
ATOM 6612 O O . ILE B 1 310 ? 19.297 15.914 8.938 1 96.94 310 ILE B O 1
ATOM 6616 N N . LEU B 1 311 ? 18.812 13.953 9.922 1 97.31 311 LEU B N 1
ATOM 6617 C CA . LEU B 1 311 ? 19.594 14.227 11.109 1 97.31 311 LEU B CA 1
ATOM 6618 C C . LEU B 1 311 ? 20.969 13.562 11.023 1 97.31 311 LEU B C 1
ATOM 6620 O O . LEU B 1 311 ? 21.156 12.625 10.242 1 97.31 311 LEU B O 1
ATOM 6624 N N . ARG B 1 312 ? 21.875 14.133 11.805 1 95.69 312 ARG B N 1
ATOM 6625 C CA . ARG B 1 312 ? 23.188 13.523 11.961 1 95.69 312 ARG B CA 1
ATOM 6626 C C . ARG B 1 312 ? 23.188 12.508 13.102 1 95.69 312 ARG B C 1
ATOM 6628 O O . ARG B 1 312 ? 22.719 12.805 14.203 1 95.69 312 ARG B O 1
ATOM 6635 N N . LEU B 1 313 ? 23.641 11.344 12.812 1 95.62 313 LEU B N 1
ATOM 6636 C CA . LEU B 1 313 ? 23.828 10.297 13.812 1 95.62 313 LEU B CA 1
ATOM 6637 C C . LEU B 1 313 ? 25.25 10.312 14.352 1 95.62 313 LEU B C 1
ATOM 6639 O O . LEU B 1 313 ? 26.219 10.156 13.586 1 95.62 313 LEU B O 1
ATOM 6643 N N . GLU B 1 314 ? 25.359 10.438 15.617 1 93 314 GLU B N 1
ATOM 6644 C CA . GLU B 1 314 ? 26.688 10.477 16.219 1 93 314 GLU B CA 1
ATOM 6645 C C . GLU B 1 314 ? 27.312 9.086 16.266 1 93 314 GLU B C 1
ATOM 6647 O O . GLU B 1 314 ? 26.609 8.094 16.5 1 93 314 GLU B O 1
ATOM 6652 N N . TRP B 1 315 ? 28.578 9.094 16.062 1 84 315 TRP B N 1
ATOM 6653 C CA . TRP B 1 315 ? 29.312 7.836 16.062 1 84 315 TRP B CA 1
ATOM 6654 C C . TRP B 1 315 ? 29.438 7.27 17.469 1 84 315 TRP B C 1
ATOM 6656 O O . TRP B 1 315 ? 29.5 8.023 18.438 1 84 315 TRP B O 1
ATOM 6666 N N . LYS B 1 316 ? 29.359 5.918 17.406 1 79.94 316 LYS B N 1
ATOM 6667 C CA . LYS B 1 316 ? 29.719 5.18 18.609 1 79.94 316 LYS B CA 1
ATOM 6668 C C . LYS B 1 316 ? 30.719 4.07 18.297 1 79.94 316 LYS B C 1
ATOM 6670 O O . LYS B 1 316 ? 30.75 3.547 17.188 1 79.94 316 LYS B O 1
ATOM 6675 N N . ASP B 1 317 ? 31.516 3.826 19.266 1 66.88 317 ASP B N 1
ATOM 6676 C CA . ASP B 1 317 ? 32.625 2.873 19.094 1 66.88 317 ASP B CA 1
ATOM 6677 C C . ASP B 1 317 ? 32.094 1.465 18.844 1 66.88 317 ASP B C 1
ATOM 6679 O O . ASP B 1 317 ? 32.656 0.699 18.078 1 66.88 317 ASP B O 1
ATOM 6683 N N . ALA B 1 318 ? 31.016 1.153 19.531 1 69.88 318 ALA B N 1
ATOM 6684 C CA . ALA B 1 318 ? 30.516 -0.21 19.391 1 69.88 318 ALA B CA 1
ATOM 6685 C C . ALA B 1 318 ? 29.047 -0.214 18.969 1 69.88 318 ALA B C 1
ATOM 6687 O O . ALA B 1 318 ? 28.219 0.44 19.609 1 69.88 318 ALA B O 1
ATOM 6688 N N . TRP B 1 319 ? 28.922 -0.685 17.656 1 70.25 319 TRP B N 1
ATOM 6689 C CA . TRP B 1 319 ? 27.562 -0.945 17.203 1 70.25 319 TRP B CA 1
ATOM 6690 C C . TRP B 1 319 ? 27.219 -2.428 17.328 1 70.25 319 TRP B C 1
ATOM 6692 O O . TRP B 1 319 ? 27.969 -3.283 16.875 1 70.25 319 TRP B O 1
ATOM 6702 N N . ASP B 1 320 ? 26.297 -2.818 18.188 1 60.75 320 ASP B N 1
ATOM 6703 C CA . ASP B 1 320 ? 25.875 -4.215 18.281 1 60.75 320 ASP B CA 1
ATOM 6704 C C . ASP B 1 320 ? 24.75 -4.508 17.281 1 60.75 320 ASP B C 1
ATOM 6706 O O . ASP B 1 320 ? 23.578 -4.52 17.656 1 60.75 320 ASP B O 1
ATOM 6710 N N . LEU B 1 321 ? 25.031 -4.598 16.078 1 59.06 321 LEU B N 1
ATOM 6711 C CA . LEU B 1 321 ? 24.016 -4.785 15.055 1 59.06 321 LEU B CA 1
ATOM 6712 C C . LEU B 1 321 ? 23.609 -6.25 14.945 1 59.06 321 LEU B C 1
ATOM 6714 O O . LEU B 1 321 ? 22.953 -6.648 13.984 1 59.06 321 LEU B O 1
ATOM 6718 N N . ASN B 1 322 ? 24.203 -7.195 15.938 1 50.59 322 ASN B N 1
ATOM 6719 C CA . ASN B 1 322 ? 23.781 -8.594 15.945 1 50.59 322 ASN B CA 1
ATOM 6720 C C . ASN B 1 322 ? 22.547 -8.797 16.828 1 50.59 322 ASN B C 1
ATOM 6722 O O . ASN B 1 322 ? 22.641 -8.758 18.047 1 50.59 322 ASN B O 1
ATOM 6726 N N . PRO B 1 323 ? 21.391 -8.844 16.156 1 49.22 323 PRO B N 1
ATOM 6727 C CA . PRO B 1 323 ? 20.188 -8.992 16.984 1 49.22 323 PRO B CA 1
ATOM 6728 C C . PRO B 1 323 ? 20.172 -10.32 17.75 1 49.22 323 PRO B C 1
ATOM 6730 O O . PRO B 1 323 ? 19.453 -10.453 18.75 1 49.22 323 PRO B O 1
ATOM 6733 N N . VAL B 1 324 ? 20.766 -11.547 17.094 1 44.59 324 VAL B N 1
ATOM 6734 C CA . VAL B 1 324 ? 20.641 -12.891 17.656 1 44.59 324 VAL B CA 1
ATOM 6735 C C . VAL B 1 324 ? 21.281 -12.945 19.047 1 44.59 324 VAL B C 1
ATOM 6737 O O . VAL B 1 324 ? 20.938 -13.797 19.859 1 44.59 324 VAL B O 1
ATOM 6740 N N . THR B 1 325 ? 22.234 -12.422 19.156 1 39.22 325 THR B N 1
ATOM 6741 C CA . THR B 1 325 ? 22.969 -12.711 20.375 1 39.22 325 THR B CA 1
ATOM 6742 C C . THR B 1 325 ? 22.281 -12.078 21.578 1 39.22 325 THR B C 1
ATOM 6744 O O . THR B 1 325 ? 22.672 -12.336 22.734 1 39.22 325 THR B O 1
ATOM 6747 N N . ARG B 1 326 ? 21.688 -11.047 21.406 1 39.69 326 ARG B N 1
ATOM 6748 C CA . ARG B 1 326 ? 21.219 -10.609 22.719 1 39.69 326 ARG B CA 1
ATOM 6749 C C . ARG B 1 326 ? 19.969 -11.383 23.141 1 39.69 326 ARG B C 1
ATOM 6751 O O . ARG B 1 326 ? 19 -11.453 22.391 1 39.69 326 ARG B O 1
ATOM 6758 N N . SER B 1 327 ? 20.062 -12.406 23.906 1 37.59 327 SER B N 1
ATOM 6759 C CA . SER B 1 327 ? 19.125 -13.312 24.578 1 37.59 327 SER B CA 1
ATOM 6760 C C . SER B 1 327 ? 17.828 -12.602 24.938 1 37.59 327 SER B C 1
ATOM 6762 O O . SER B 1 327 ? 16.891 -13.227 25.422 1 37.59 327 SER B O 1
ATOM 6764 N N . GLY B 1 328 ? 17.812 -11.383 25.375 1 37.03 328 GLY B N 1
ATOM 6765 C CA . GLY B 1 328 ? 16.578 -10.984 26.016 1 37.03 328 GLY B CA 1
ATOM 6766 C C . GLY B 1 328 ? 15.477 -10.633 25.016 1 37.03 328 GLY B C 1
ATOM 6767 O O . GLY B 1 328 ? 15.742 -10.516 23.812 1 37.03 328 GLY B O 1
ATOM 6768 N N . SER B 1 329 ? 14.102 -10.68 25.359 1 41.09 329 SER B N 1
ATOM 6769 C CA . SER B 1 329 ? 12.781 -10.602 24.75 1 41.09 329 SER B CA 1
ATOM 6770 C C . SER B 1 329 ? 12.688 -9.422 23.781 1 41.09 329 SER B C 1
ATOM 6772 O O . SER B 1 329 ? 11.914 -9.453 22.828 1 41.09 329 SER B O 1
ATOM 6774 N N . VAL B 1 330 ? 13.297 -8.359 24.141 1 40.84 330 VAL B N 1
ATOM 6775 C CA . VAL B 1 330 ? 12.93 -7.105 23.5 1 40.84 330 VAL B CA 1
ATOM 6776 C C . VAL B 1 330 ? 13.477 -7.07 22.078 1 40.84 330 VAL B C 1
ATOM 6778 O O . VAL B 1 330 ? 12.875 -6.477 21.188 1 40.84 330 VAL B O 1
ATOM 6781 N N . ASP B 1 331 ? 14.688 -7.578 21.891 1 42.28 331 ASP B N 1
ATOM 6782 C CA . ASP B 1 331 ? 15.453 -7.367 20.656 1 42.28 331 ASP B CA 1
ATOM 6783 C C . ASP B 1 331 ? 14.852 -8.148 19.5 1 42.28 331 ASP B C 1
ATOM 6785 O O . ASP B 1 331 ? 15.312 -8.031 18.359 1 42.28 331 ASP B O 1
ATOM 6789 N N . SER B 1 332 ? 14.086 -9.062 19.922 1 42.81 332 SER B N 1
ATOM 6790 C CA . SER B 1 332 ? 13.594 -9.945 18.875 1 42.81 332 SER B CA 1
ATOM 6791 C C . SER B 1 332 ? 12.766 -9.18 17.844 1 42.81 332 SER B C 1
ATOM 6793 O O . SER B 1 332 ? 12.742 -9.531 16.656 1 42.81 332 SER B O 1
ATOM 6795 N N . LEU B 1 333 ? 11.977 -8.336 18.406 1 42.94 333 LEU B N 1
ATOM 6796 C CA . LEU B 1 333 ? 11.133 -7.648 17.438 1 42.94 333 LEU B CA 1
ATOM 6797 C C . LEU B 1 333 ? 11.984 -6.949 16.375 1 42.94 333 LEU B C 1
ATOM 6799 O O . LEU B 1 333 ? 11.633 -6.945 15.203 1 42.94 333 LEU B O 1
ATOM 6803 N N . ALA B 1 334 ? 13.023 -6.242 17.094 1 43.47 334 ALA B N 1
ATOM 6804 C CA . ALA B 1 334 ? 13.883 -5.559 16.125 1 43.47 334 ALA B CA 1
ATOM 6805 C C . ALA B 1 334 ? 14.523 -6.551 15.164 1 43.47 334 ALA B C 1
ATOM 6807 O O . ALA B 1 334 ? 14.852 -6.199 14.031 1 43.47 334 ALA B O 1
ATOM 6808 N N . VAL B 1 335 ? 14.812 -7.68 15.82 1 42.31 335 VAL B N 1
ATOM 6809 C CA . VAL B 1 335 ? 15.508 -8.68 15.023 1 42.31 335 VAL B CA 1
ATOM 6810 C C . VAL B 1 335 ? 14.594 -9.195 13.914 1 42.31 335 VAL B C 1
ATOM 6812 O O . VAL B 1 335 ? 15.062 -9.633 12.859 1 42.31 335 VAL B O 1
ATOM 6815 N N . THR B 1 336 ? 13.32 -9.57 14.383 1 45.81 336 THR B N 1
ATOM 6816 C CA . THR B 1 336 ? 12.695 -10.094 13.18 1 45.81 336 THR B CA 1
ATOM 6817 C C . THR B 1 336 ? 12.68 -9.039 12.078 1 45.81 336 THR B C 1
ATOM 6819 O O . THR B 1 336 ? 11.945 -8.055 12.164 1 45.81 336 THR B O 1
ATOM 6822 N N . GLY B 1 337 ? 13.859 -8.453 11.961 1 54.91 337 GLY B N 1
ATOM 6823 C CA . GLY B 1 337 ? 14.289 -7.547 10.914 1 54.91 337 GLY B CA 1
ATOM 6824 C C . GLY B 1 337 ? 13.25 -7.355 9.828 1 54.91 337 GLY B C 1
ATOM 6825 O O . GLY B 1 337 ? 12.094 -7.758 9.984 1 54.91 337 GLY B O 1
ATOM 6826 N N . PHE B 1 338 ? 13.633 -6.418 9.156 1 65.12 338 PHE B N 1
ATOM 6827 C CA . PHE B 1 338 ? 12.883 -6.043 7.965 1 65.12 338 PHE B CA 1
ATOM 6828 C C . PHE B 1 338 ? 13.016 -7.105 6.879 1 65.12 338 PHE B C 1
ATOM 6830 O O . PHE B 1 338 ? 13.047 -6.789 5.688 1 65.12 338 PHE B O 1
ATOM 6837 N N . PHE B 1 339 ? 13.102 -8.453 7.492 1 61.62 339 PHE B N 1
ATOM 6838 C CA . PHE B 1 339 ? 13.281 -9.57 6.566 1 61.62 339 PHE B CA 1
ATOM 6839 C C . PHE B 1 339 ? 12.133 -9.625 5.566 1 61.62 339 PHE B C 1
ATOM 6841 O O . PHE B 1 339 ? 12.312 -10.078 4.434 1 61.62 339 PHE B O 1
ATOM 6848 N N . SER B 1 340 ? 11.062 -9.102 6.031 1 65.94 340 SER B N 1
ATOM 6849 C CA . SER B 1 340 ? 9.883 -9.172 5.176 1 65.94 340 SER B CA 1
ATOM 6850 C C . SER B 1 340 ? 10.055 -8.328 3.918 1 65.94 340 SER B C 1
ATOM 6852 O O . SER B 1 340 ? 9.352 -8.523 2.924 1 65.94 340 SER B O 1
ATOM 6854 N N . VAL B 1 341 ? 11.078 -7.527 3.979 1 74.31 341 VAL B N 1
ATOM 6855 C CA . VAL B 1 341 ? 11.328 -6.723 2.787 1 74.31 341 VAL B CA 1
ATOM 6856 C C . VAL B 1 341 ? 11.703 -7.633 1.619 1 74.31 341 VAL B C 1
ATOM 6858 O O . VAL B 1 341 ? 11.258 -7.418 0.49 1 74.31 341 VAL B O 1
ATOM 6861 N N . ALA B 1 342 ? 12.477 -8.633 1.956 1 69.19 342 ALA B N 1
ATOM 6862 C CA . ALA B 1 342 ? 12.875 -9.562 0.903 1 69.19 342 ALA B CA 1
ATOM 6863 C C . ALA B 1 342 ? 11.727 -10.5 0.54 1 69.19 342 ALA B C 1
ATOM 6865 O O . ALA B 1 342 ? 11.5 -10.781 -0.639 1 69.19 342 ALA B O 1
ATOM 6866 N N . SER B 1 343 ? 11.008 -10.859 1.509 1 65.81 343 SER B N 1
ATOM 6867 C CA . SER B 1 343 ? 9.969 -11.859 1.288 1 65.81 343 SER B CA 1
ATOM 6868 C C . SER B 1 343 ? 8.695 -11.227 0.749 1 65.81 343 SER B C 1
ATOM 6870 O O . SER B 1 343 ? 7.824 -11.922 0.215 1 65.81 343 SER B O 1
ATOM 6872 N N . ASP B 1 344 ? 8.641 -9.938 0.799 1 72.44 344 ASP B N 1
ATOM 6873 C CA . ASP B 1 344 ? 7.418 -9.258 0.38 1 72.44 344 ASP B CA 1
ATOM 6874 C C . ASP B 1 344 ? 7.453 -8.938 -1.113 1 72.44 344 ASP B C 1
ATOM 6876 O O . ASP B 1 344 ? 6.488 -8.391 -1.659 1 72.44 344 ASP B O 1
ATOM 6880 N N . LEU B 1 345 ? 8.531 -9.352 -1.694 1 78.06 345 LEU B N 1
ATOM 6881 C CA . LEU B 1 345 ? 8.516 -9.203 -3.145 1 78.06 345 LEU B CA 1
ATOM 6882 C C . LEU B 1 345 ? 7.383 -10.008 -3.766 1 78.06 345 LEU B C 1
ATOM 6884 O O . LEU B 1 345 ? 7.023 -11.07 -3.262 1 78.06 345 LEU B O 1
ATOM 6888 N N . PRO B 1 346 ? 6.863 -9.422 -4.863 1 69.62 346 PRO B N 1
ATOM 6889 C CA . PRO B 1 346 ? 5.719 -10.094 -5.488 1 69.62 346 PRO B CA 1
ATOM 6890 C C . PRO B 1 346 ? 6.047 -11.508 -5.953 1 69.62 346 PRO B C 1
ATOM 6892 O O . PRO B 1 346 ? 7.18 -11.781 -6.363 1 69.62 346 PRO B O 1
ATOM 6895 N N . PHE B 1 347 ? 5.082 -12.398 -5.715 1 59.28 347 PHE B N 1
ATOM 6896 C CA . PHE B 1 347 ? 5.129 -13.75 -6.27 1 59.28 347 PHE B CA 1
ATOM 6897 C C . PHE B 1 347 ? 4.184 -13.875 -7.461 1 59.28 347 PHE B C 1
ATOM 6899 O O . PHE B 1 347 ? 3.262 -13.078 -7.617 1 59.28 347 PHE B O 1
ATOM 6906 N N . VAL B 1 348 ? 4.66 -14.734 -8.453 1 48.88 348 VAL B N 1
ATOM 6907 C CA . VAL B 1 348 ? 3.811 -14.938 -9.625 1 48.88 348 VAL B CA 1
ATOM 6908 C C . VAL B 1 348 ? 2.393 -15.281 -9.18 1 48.88 348 VAL B C 1
ATOM 6910 O O . VAL B 1 348 ? 2.199 -16.125 -8.297 1 48.88 348 VAL B O 1
ATOM 6913 N N . VAL B 1 349 ? 1.54 -14.195 -9.453 1 44.16 349 VAL B N 1
ATOM 6914 C CA . VAL B 1 349 ? 0.117 -14.508 -9.359 1 44.16 349 VAL B CA 1
ATOM 6915 C C . VAL B 1 349 ? -0.264 -15.516 -10.438 1 44.16 349 VAL B C 1
ATOM 6917 O O . VAL B 1 349 ? 0.12 -15.367 -11.602 1 44.16 349 VAL B O 1
ATOM 6920 N N . ARG B 1 350 ? -0.31 -16.719 -10.094 1 43.47 350 ARG B N 1
ATOM 6921 C CA . ARG B 1 350 ? -0.712 -17.672 -11.117 1 43.47 350 ARG B CA 1
ATOM 6922 C C . ARG B 1 350 ? -1.842 -17.109 -11.977 1 43.47 350 ARG B C 1
ATOM 6924 O O . ARG B 1 350 ? -2.957 -16.922 -11.492 1 43.47 350 ARG B O 1
ATOM 6931 N N . GLY B 1 351 ? -1.653 -16.125 -12.586 1 41.84 351 GLY B N 1
ATOM 6932 C CA . GLY B 1 351 ? -2.631 -15.883 -13.633 1 41.84 351 GLY B CA 1
ATOM 6933 C C . GLY B 1 351 ? -2.828 -17.062 -14.555 1 41.84 351 GLY B C 1
ATOM 6934 O O . GLY B 1 351 ? -2.508 -18.203 -14.188 1 41.84 351 GLY B O 1
ATOM 6935 N N . PRO B 1 352 ? -3.275 -16.875 -15.695 1 41.38 352 PRO B N 1
ATOM 6936 C CA . PRO B 1 352 ? -3.502 -17.875 -16.734 1 41.38 352 PRO B CA 1
ATOM 6937 C C . PRO B 1 352 ? -2.271 -18.75 -17 1 41.38 352 PRO B C 1
ATOM 6939 O O . PRO B 1 352 ? -2.359 -19.75 -17.703 1 41.38 352 PRO B O 1
ATOM 6942 N N . LEU B 1 353 ? -1.181 -18.297 -16.453 1 43.56 353 LEU B N 1
ATOM 6943 C CA . LEU B 1 353 ? 0.024 -19.062 -16.766 1 43.56 353 LEU B CA 1
ATOM 6944 C C . LEU B 1 353 ? 0.295 -20.094 -15.672 1 43.56 353 LEU B C 1
ATOM 6946 O O . LEU B 1 353 ? 0.23 -19.781 -14.484 1 43.56 353 LEU B O 1
ATOM 6950 N N . ASN B 1 354 ? -0.216 -21.234 -15.805 1 46.06 354 ASN B N 1
ATOM 6951 C CA . ASN B 1 354 ? 0.066 -22.375 -14.93 1 46.06 354 ASN B CA 1
ATOM 6952 C C . ASN B 1 354 ? 1.563 -22.531 -14.695 1 46.06 354 ASN B C 1
ATOM 6954 O O . ASN B 1 354 ? 2.16 -23.516 -15.125 1 46.06 354 ASN B O 1
ATOM 6958 N N . ILE B 1 355 ? 2.209 -21.453 -14.398 1 45.94 355 ILE B N 1
ATOM 6959 C CA . ILE B 1 355 ? 3.635 -21.609 -14.141 1 45.94 355 ILE B CA 1
ATOM 6960 C C . ILE B 1 355 ? 3.844 -22.406 -12.852 1 45.94 355 ILE B C 1
ATOM 6962 O O . ILE B 1 355 ? 3.516 -21.938 -11.758 1 45.94 355 ILE B O 1
ATOM 6966 N N . THR B 1 356 ? 3.766 -23.734 -12.906 1 47.5 356 THR B N 1
ATOM 6967 C CA . THR B 1 356 ? 3.893 -24.703 -11.82 1 47.5 356 THR B CA 1
ATOM 6968 C C . THR B 1 356 ? 5.223 -24.531 -11.094 1 47.5 356 THR B C 1
ATOM 6970 O O . THR B 1 356 ? 5.398 -25.031 -9.984 1 47.5 356 THR B O 1
ATOM 6973 N N . ASP B 1 357 ? 6.203 -23.891 -11.742 1 52.31 357 ASP B N 1
ATOM 6974 C CA . ASP B 1 357 ? 7.516 -23.891 -11.102 1 52.31 357 ASP B CA 1
ATOM 6975 C C . ASP B 1 357 ? 7.641 -22.75 -10.094 1 52.31 357 ASP B C 1
ATOM 6977 O O . ASP B 1 357 ? 7.078 -21.672 -10.297 1 52.31 357 ASP B O 1
ATOM 6981 N N . GLU B 1 358 ? 8.109 -23.125 -8.906 1 58.5 358 GLU B N 1
ATOM 6982 C CA . GLU B 1 358 ? 8.336 -22.188 -7.809 1 58.5 358 GLU B CA 1
ATOM 6983 C C . GLU B 1 358 ? 9.203 -21.016 -8.25 1 58.5 358 GLU B C 1
ATOM 6985 O O . GLU B 1 358 ? 10.375 -21.188 -8.578 1 58.5 358 GLU B O 1
ATOM 6990 N N . LEU B 1 359 ? 8.609 -19.953 -8.625 1 68.81 359 LEU B N 1
ATOM 6991 C CA . LEU B 1 359 ? 9.352 -18.734 -8.945 1 68.81 359 LEU B CA 1
ATOM 6992 C C . LEU B 1 359 ? 9.789 -18.016 -7.668 1 68.81 359 LEU B C 1
ATOM 6994 O O . LEU B 1 359 ? 9.047 -18 -6.68 1 68.81 359 LEU B O 1
ATOM 6998 N N . ASN B 1 360 ? 11.031 -17.641 -7.691 1 77.25 360 ASN B N 1
ATOM 6999 C CA . ASN B 1 360 ? 11.492 -16.75 -6.629 1 77.25 360 ASN B CA 1
ATOM 7000 C C . ASN B 1 360 ? 10.68 -15.461 -6.586 1 77.25 360 ASN B C 1
ATOM 7002 O O . ASN B 1 360 ? 10.148 -15.023 -7.609 1 77.25 360 ASN B O 1
ATOM 7006 N N . PRO B 1 361 ? 10.453 -14.914 -5.375 1 79.38 361 PRO B N 1
ATOM 7007 C CA . PRO B 1 361 ? 9.844 -13.586 -5.324 1 79.38 361 PRO B CA 1
ATOM 7008 C C . PRO B 1 361 ? 10.617 -12.547 -6.133 1 79.38 361 PRO B C 1
ATOM 7010 O O . PRO B 1 361 ? 11.836 -12.438 -5.996 1 79.38 361 PRO B O 1
ATOM 7013 N N . CYS B 1 362 ? 9.875 -11.852 -6.996 1 85.56 362 CYS B N 1
ATOM 7014 C CA . CYS B 1 362 ? 10.5 -10.891 -7.898 1 85.56 362 CYS B CA 1
ATOM 7015 C C . CYS B 1 362 ? 9.672 -9.617 -7.992 1 85.56 362 CYS B C 1
ATOM 7017 O O . CYS B 1 362 ? 8.453 -9.648 -7.82 1 85.56 362 CYS B O 1
ATOM 7019 N N . GLY B 1 363 ? 10.336 -8.586 -8.195 1 88.25 363 GLY B N 1
ATOM 7020 C CA . GLY B 1 363 ? 9.703 -7.312 -8.484 1 88.25 363 GLY B CA 1
ATOM 7021 C C . GLY B 1 363 ? 10.32 -6.59 -9.672 1 88.25 363 GLY B C 1
ATOM 7022 O O . GLY B 1 363 ? 11.539 -6.457 -9.75 1 88.25 363 GLY B O 1
ATOM 7023 N N . THR B 1 364 ? 9.492 -6.191 -10.617 1 89.88 364 THR B N 1
ATOM 7024 C CA . THR B 1 364 ? 10.008 -5.422 -11.742 1 89.88 364 THR B CA 1
ATOM 7025 C C . THR B 1 364 ? 10.148 -3.947 -11.367 1 89.88 364 THR B C 1
ATOM 7027 O O . THR B 1 364 ? 9.234 -3.357 -10.789 1 89.88 364 THR B O 1
ATOM 7030 N N . LEU B 1 365 ? 11.297 -3.461 -11.617 1 91.5 365 LEU B N 1
ATOM 7031 C CA . LEU B 1 365 ? 11.641 -2.078 -11.297 1 91.5 365 LEU B CA 1
ATOM 7032 C C . LEU B 1 365 ? 11.523 -1.188 -12.531 1 91.5 365 LEU B C 1
ATOM 7034 O O . LEU B 1 365 ? 12.352 -0.297 -12.734 1 91.5 365 LEU B O 1
ATOM 7038 N N . GLN B 1 366 ? 10.633 -1.512 -13.344 1 83.44 366 GLN B N 1
ATOM 7039 C CA . GLN B 1 366 ? 10.305 -0.719 -14.523 1 83.44 366 GLN B CA 1
ATOM 7040 C C . GLN B 1 366 ? 9.016 0.068 -14.312 1 83.44 366 GLN B C 1
ATOM 7042 O O . GLN B 1 366 ? 8.078 -0.419 -13.672 1 83.44 366 GLN B O 1
ATOM 7047 N N . VAL B 1 367 ? 9.195 1.317 -14.766 1 74.5 367 VAL B N 1
ATOM 7048 C CA . VAL B 1 367 ? 7.98 2.121 -14.711 1 74.5 367 VAL B CA 1
ATOM 7049 C C . VAL B 1 367 ? 7.129 1.855 -15.945 1 74.5 367 VAL B C 1
ATOM 7051 O O . VAL B 1 367 ? 7.609 1.985 -17.078 1 74.5 367 VAL B O 1
ATOM 7054 N N . GLY B 1 368 ? 6.027 1.314 -15.688 1 65.31 368 GLY B N 1
ATOM 7055 C CA . GLY B 1 368 ? 5.168 0.999 -16.812 1 65.31 368 GLY B CA 1
ATOM 7056 C C . GLY B 1 368 ? 5.383 -0.403 -17.359 1 65.31 368 GLY B C 1
ATOM 7057 O O . GLY B 1 368 ? 6.305 -1.104 -16.938 1 65.31 368 GLY B O 1
ATOM 7058 N N . GLY B 1 369 ? 4.527 -0.911 -18.203 1 63.22 369 GLY B N 1
ATOM 7059 C CA . GLY B 1 369 ? 4.602 -2.234 -18.797 1 63.22 369 GLY B CA 1
ATOM 7060 C C . GLY B 1 369 ? 3.67 -3.236 -18.141 1 63.22 369 GLY B C 1
ATOM 7061 O O . GLY B 1 369 ? 3.143 -2.986 -17.062 1 63.22 369 GLY B O 1
ATOM 7062 N N . TYR B 1 370 ? 3.539 -4.234 -18.922 1 66.25 370 TYR B N 1
ATOM 7063 C CA . TYR B 1 370 ? 2.66 -5.301 -18.453 1 66.25 370 TYR B CA 1
ATOM 7064 C C . TYR B 1 370 ? 3.461 -6.426 -17.812 1 66.25 370 TYR B C 1
ATOM 7066 O O . TYR B 1 370 ? 4.008 -7.285 -18.516 1 66.25 370 TYR B O 1
ATOM 7074 N N . SER B 1 371 ? 3.705 -6.258 -16.531 1 72.12 371 SER B N 1
ATOM 7075 C CA . SER B 1 371 ? 4.426 -7.305 -15.805 1 72.12 371 SER B CA 1
ATOM 7076 C C . SER B 1 371 ? 3.564 -7.918 -14.711 1 72.12 371 SER B C 1
ATOM 7078 O O . SER B 1 371 ? 2.816 -7.207 -14.031 1 72.12 371 SER B O 1
ATOM 7080 N N . THR B 1 372 ? 3.758 -9.188 -14.516 1 69.88 372 THR B N 1
ATOM 7081 C CA . THR B 1 372 ? 3.049 -9.906 -13.461 1 69.88 372 THR B CA 1
ATOM 7082 C C . THR B 1 372 ? 3.65 -9.602 -12.094 1 69.88 372 THR B C 1
ATOM 7084 O O . THR B 1 372 ? 3.082 -9.969 -11.062 1 69.88 372 THR B O 1
ATOM 7087 N N . ARG B 1 373 ? 4.797 -8.867 -12.133 1 79.31 373 ARG B N 1
ATOM 7088 C CA . ARG B 1 373 ? 5.531 -8.656 -10.883 1 79.31 373 ARG B CA 1
ATOM 7089 C C . ARG B 1 373 ? 5.828 -7.172 -10.672 1 79.31 373 ARG B C 1
ATOM 7091 O O . ARG B 1 373 ? 6.875 -6.816 -10.125 1 79.31 373 ARG B O 1
ATOM 7098 N N . ALA B 1 374 ? 4.938 -6.434 -11.102 1 80.12 374 ALA B N 1
ATOM 7099 C CA . ALA B 1 374 ? 5.184 -4.996 -11.023 1 80.12 374 ALA B CA 1
ATOM 7100 C C . ALA B 1 374 ? 5.172 -4.52 -9.57 1 80.12 374 ALA B C 1
ATOM 7102 O O . ALA B 1 374 ? 4.32 -4.938 -8.781 1 80.12 374 ALA B O 1
ATOM 7103 N N . VAL B 1 375 ? 6.18 -3.697 -9.242 1 87.81 375 VAL B N 1
ATOM 7104 C CA . VAL B 1 375 ? 6.172 -3.016 -7.949 1 87.81 375 VAL B CA 1
ATOM 7105 C C . VAL B 1 375 ? 5.543 -1.631 -8.102 1 87.81 375 VAL B C 1
ATOM 7107 O O . VAL B 1 375 ? 5.305 -1.169 -9.219 1 87.81 375 VAL B O 1
ATOM 7110 N N . HIS B 1 376 ? 5.215 -1.003 -7.062 1 85.94 376 HIS B N 1
ATOM 7111 C CA . HIS B 1 376 ? 4.625 0.33 -7.121 1 85.94 376 HIS B CA 1
ATOM 7112 C C . HIS B 1 376 ? 5.512 1.288 -7.91 1 85.94 376 HIS B C 1
ATOM 7114 O O . HIS B 1 376 ? 6.734 1.266 -7.773 1 85.94 376 HIS B O 1
ATOM 7120 N N . TYR B 1 377 ? 5.039 2.186 -8.594 1 85 377 TYR B N 1
ATOM 7121 C CA . TYR B 1 377 ? 5.785 3.057 -9.5 1 85 377 TYR B CA 1
ATOM 7122 C C . TYR B 1 377 ? 6.719 3.977 -8.719 1 85 377 TYR B C 1
ATOM 7124 O O . TYR B 1 377 ? 7.773 4.367 -9.219 1 85 377 TYR B O 1
ATOM 7132 N N . ALA B 1 378 ? 6.293 4.328 -7.559 1 88.06 378 ALA B N 1
ATOM 7133 C CA . ALA B 1 378 ? 7.152 5.195 -6.762 1 88.06 378 ALA B CA 1
ATOM 7134 C C . ALA B 1 378 ? 8.516 4.547 -6.516 1 88.06 378 ALA B C 1
ATOM 7136 O O . ALA B 1 378 ? 9.547 5.215 -6.586 1 88.06 378 ALA B O 1
ATOM 7137 N N . HIS B 1 379 ? 8.523 3.264 -6.25 1 92.31 379 HIS B N 1
ATOM 7138 C CA . HIS B 1 379 ? 9.758 2.527 -6.027 1 92.31 379 HIS B CA 1
ATOM 7139 C C . HIS B 1 379 ? 10.555 2.379 -7.324 1 92.31 379 HIS B C 1
ATOM 7141 O O . HIS B 1 379 ? 11.758 2.633 -7.352 1 92.31 379 HIS B O 1
ATOM 7147 N N . ALA B 1 380 ? 9.812 2.039 -8.375 1 90.75 380 ALA B N 1
ATOM 7148 C CA . ALA B 1 380 ? 10.469 1.839 -9.664 1 90.75 380 ALA B CA 1
ATOM 7149 C C . ALA B 1 380 ? 11.062 3.143 -10.188 1 90.75 380 ALA B C 1
ATOM 7151 O O . ALA B 1 380 ? 12.188 3.16 -10.688 1 90.75 380 ALA B O 1
ATOM 7152 N N . SER B 1 381 ? 10.305 4.195 -10.031 1 90.25 381 SER B N 1
ATOM 7153 C CA . SER B 1 381 ? 10.773 5.484 -10.516 1 90.25 381 SER B CA 1
ATOM 7154 C C . SER B 1 381 ? 12.008 5.949 -9.75 1 90.25 381 SER B C 1
ATOM 7156 O O . SER B 1 381 ? 12.922 6.531 -10.328 1 90.25 381 SER B O 1
ATOM 7158 N N . LEU B 1 382 ? 12 5.75 -8.5 1 94.06 382 LEU B N 1
ATOM 7159 C CA . LEU B 1 382 ? 13.172 6.113 -7.707 1 94.06 382 LEU B CA 1
ATOM 7160 C C . LEU B 1 382 ? 14.398 5.32 -8.141 1 94.06 382 LEU B C 1
ATOM 7162 O O . LEU B 1 382 ? 15.469 5.891 -8.352 1 94.06 382 LEU B O 1
ATOM 7166 N N . PHE B 1 383 ? 14.25 4.031 -8.273 1 95.56 383 PHE B N 1
ATOM 7167 C CA . PHE B 1 383 ? 15.344 3.172 -8.719 1 95.56 383 PHE B CA 1
ATOM 7168 C C . PHE B 1 383 ? 15.922 3.676 -10.039 1 95.56 383 PHE B C 1
ATOM 7170 O O . PHE B 1 383 ? 17.141 3.844 -10.164 1 95.56 383 PHE B O 1
ATOM 7177 N N . GLN B 1 384 ? 15.023 3.938 -10.961 1 92.94 384 GLN B N 1
ATOM 7178 C CA . GLN B 1 384 ? 15.445 4.414 -12.281 1 92.94 384 GLN B CA 1
ATOM 7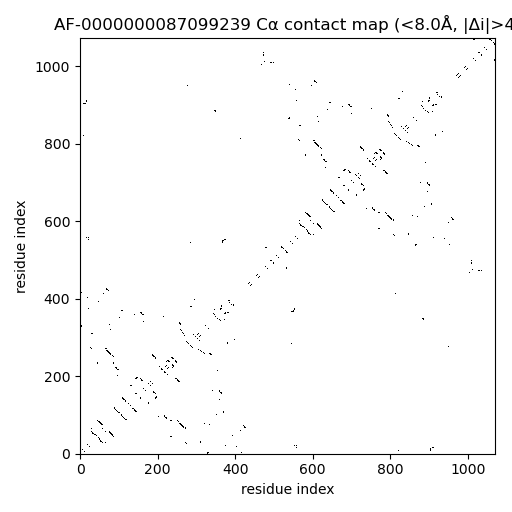179 C C . GLN B 1 384 ? 16.203 5.734 -12.172 1 92.94 384 GLN B C 1
ATOM 7181 O O . GLN B 1 384 ? 17.219 5.934 -12.836 1 92.94 384 GLN B O 1
ATOM 7186 N N . ASN B 1 385 ? 15.711 6.594 -11.414 1 92.06 385 ASN B N 1
ATOM 7187 C CA . ASN B 1 385 ? 16.328 7.902 -11.227 1 92.06 385 ASN B CA 1
ATOM 7188 C C . ASN B 1 385 ? 17.734 7.777 -10.625 1 92.06 385 ASN B C 1
ATOM 7190 O O . ASN B 1 385 ? 18.672 8.406 -11.102 1 92.06 385 ASN B O 1
ATOM 7194 N N . VAL B 1 386 ? 17.906 6.984 -9.625 1 94.69 386 VAL B N 1
ATOM 7195 C CA . VAL B 1 386 ? 19.203 6.816 -8.969 1 94.69 386 VAL B CA 1
ATOM 7196 C C . VAL B 1 386 ? 20.203 6.199 -9.945 1 94.69 386 VAL B C 1
ATOM 7198 O O . VAL B 1 386 ? 21.344 6.633 -10.023 1 94.69 386 VAL B O 1
ATOM 7201 N N . ILE B 1 387 ? 19.75 5.219 -10.688 1 93.88 387 ILE B N 1
ATOM 7202 C CA . ILE B 1 387 ? 20.625 4.582 -11.672 1 93.88 387 ILE B CA 1
ATOM 7203 C C . ILE B 1 387 ? 21.078 5.609 -12.703 1 93.88 387 ILE B C 1
ATOM 7205 O O . ILE B 1 387 ? 22.25 5.656 -13.07 1 93.88 387 ILE B O 1
ATOM 7209 N N . ARG B 1 388 ? 20.234 6.395 -13.102 1 90.88 388 ARG B N 1
ATOM 7210 C CA . ARG B 1 388 ? 20.562 7.395 -14.109 1 90.88 388 ARG B CA 1
ATOM 7211 C C . ARG B 1 388 ? 21.547 8.422 -13.562 1 90.88 388 ARG B C 1
ATOM 7213 O O . ARG B 1 388 ? 22.484 8.836 -14.258 1 90.88 388 ARG B O 1
ATOM 7220 N N . GLU B 1 389 ? 21.375 8.82 -12.391 1 90 389 GLU B N 1
ATOM 7221 C CA . GLU B 1 389 ? 22.172 9.891 -11.805 1 90 389 GLU B CA 1
ATOM 7222 C C . GLU B 1 389 ? 23.531 9.383 -11.328 1 90 389 GLU B C 1
ATOM 7224 O O . GLU B 1 389 ? 24.531 10.109 -11.383 1 90 389 GLU B O 1
ATOM 7229 N N . THR B 1 390 ? 23.594 8.141 -10.812 1 89.94 390 THR B N 1
ATOM 7230 C CA . THR B 1 390 ? 24.812 7.688 -10.156 1 89.94 390 THR B CA 1
ATOM 7231 C C . THR B 1 390 ? 25.5 6.59 -10.977 1 89.94 390 THR B C 1
ATOM 7233 O O . THR B 1 390 ? 26.688 6.348 -10.82 1 89.94 390 THR B O 1
ATOM 7236 N N . GLY B 1 391 ? 24.688 5.84 -11.711 1 90.12 391 GLY B N 1
ATOM 7237 C CA . GLY B 1 391 ? 25.219 4.688 -12.43 1 90.12 391 GLY B CA 1
ATOM 7238 C C . GLY B 1 391 ? 25.531 3.516 -11.516 1 90.12 391 GLY B C 1
ATOM 7239 O O . GLY B 1 391 ? 26.094 2.51 -11.961 1 90.12 391 GLY B O 1
ATOM 7240 N N . SER B 1 392 ? 25.188 3.609 -10.266 1 92.56 392 SER B N 1
ATOM 7241 C CA . SER B 1 392 ? 25.578 2.604 -9.281 1 92.56 392 SER B CA 1
ATOM 7242 C C . SER B 1 392 ? 24.375 1.779 -8.836 1 92.56 392 SER B C 1
ATOM 7244 O O . SER B 1 392 ? 23.406 2.322 -8.305 1 92.56 392 SER B O 1
ATOM 7246 N N . LEU B 1 393 ? 24.516 0.464 -9.008 1 95.12 393 LEU B N 1
ATOM 7247 C CA . LEU B 1 393 ? 23.438 -0.446 -8.617 1 95.12 393 LEU B CA 1
ATOM 7248 C C . LEU B 1 393 ? 23.312 -0.519 -7.102 1 95.12 393 LEU B C 1
ATOM 7250 O O . LEU B 1 393 ? 22.203 -0.398 -6.562 1 95.12 393 LEU B O 1
ATOM 7254 N N . PRO B 1 394 ? 24.359 -0.626 -6.305 1 92.81 394 PRO B N 1
ATOM 7255 C CA . PRO B 1 394 ? 24.219 -0.666 -4.852 1 92.81 394 PRO B CA 1
ATOM 7256 C C . PRO B 1 394 ? 23.609 0.617 -4.285 1 92.81 394 PRO B C 1
ATOM 7258 O O . PRO B 1 394 ? 22.875 0.572 -3.295 1 92.81 394 PRO B O 1
ATOM 7261 N N . GLU B 1 395 ? 23.906 1.762 -4.91 1 94.12 395 GLU B N 1
ATOM 7262 C CA . GLU B 1 395 ? 23.328 3.014 -4.441 1 94.12 395 GLU B CA 1
ATOM 7263 C C . GLU B 1 395 ? 21.812 3.031 -4.652 1 94.12 395 GLU B C 1
ATOM 7265 O O . GLU B 1 395 ? 21.062 3.488 -3.783 1 94.12 395 GLU B O 1
ATOM 7270 N N . ALA B 1 396 ? 21.406 2.52 -5.75 1 96.5 396 ALA B N 1
ATOM 7271 C CA . ALA B 1 396 ? 19.984 2.463 -6.035 1 96.5 396 ALA B CA 1
ATOM 7272 C C . ALA B 1 396 ? 19.266 1.526 -5.066 1 96.5 396 ALA B C 1
ATOM 7274 O O . ALA B 1 396 ? 18.188 1.854 -4.555 1 96.5 396 ALA B O 1
ATOM 7275 N N . LEU B 1 397 ? 19.891 0.454 -4.781 1 96.25 397 LEU B N 1
ATOM 7276 C CA . LEU B 1 397 ? 19.25 -0.558 -3.951 1 96.25 397 LEU B CA 1
ATOM 7277 C C . LEU B 1 397 ? 19.234 -0.129 -2.486 1 96.25 397 LEU B C 1
ATOM 7279 O O . LEU B 1 397 ? 18.25 -0.364 -1.776 1 96.25 397 LEU B O 1
ATOM 7283 N N . GLN B 1 398 ? 20.266 0.469 -2.016 1 94.62 398 GLN B N 1
ATOM 7284 C CA . GLN B 1 398 ? 20.281 0.851 -0.607 1 94.62 398 GLN B CA 1
ATOM 7285 C C . GLN B 1 398 ? 19.203 1.898 -0.315 1 94.62 398 GLN B C 1
ATOM 7287 O O . GLN B 1 398 ? 18.609 1.903 0.766 1 94.62 398 GLN B O 1
ATOM 7292 N N . GLU B 1 399 ? 18.969 2.818 -1.248 1 96.62 399 GLU B N 1
ATOM 7293 C CA . GLU B 1 399 ? 17.891 3.791 -1.07 1 96.62 399 GLU B CA 1
ATOM 7294 C C . GLU B 1 399 ? 16.531 3.107 -1.028 1 96.62 399 GLU B C 1
ATOM 7296 O O . GLU B 1 399 ? 15.719 3.393 -0.148 1 96.62 399 GLU B O 1
ATOM 7301 N N . LEU B 1 400 ? 16.359 2.254 -1.961 1 95.75 400 LEU B N 1
ATOM 7302 C CA . LEU B 1 400 ? 15.094 1.526 -2.037 1 95.75 400 LEU B CA 1
ATOM 7303 C C . LEU B 1 400 ? 14.859 0.704 -0.773 1 95.75 400 LEU B C 1
ATOM 7305 O O . LEU B 1 400 ? 13.789 0.774 -0.168 1 95.75 400 LEU B O 1
ATOM 7309 N N . PHE B 1 401 ? 15.859 -0.023 -0.371 1 94.06 401 PHE B N 1
ATOM 7310 C CA . PHE B 1 401 ? 15.727 -0.888 0.795 1 94.06 401 PHE B CA 1
ATOM 7311 C C . PHE B 1 401 ? 15.492 -0.065 2.057 1 94.06 401 PHE B C 1
ATOM 7313 O O . PHE B 1 401 ? 14.711 -0.459 2.924 1 94.06 401 PHE B O 1
ATOM 7320 N N . THR B 1 402 ? 16.141 1.005 2.166 1 94.69 402 THR B N 1
ATOM 7321 C CA . THR B 1 402 ? 15.922 1.858 3.332 1 94.69 402 THR B CA 1
ATOM 7322 C C . THR B 1 402 ? 14.469 2.312 3.416 1 94.69 402 THR B C 1
ATOM 7324 O O . THR B 1 402 ? 13.867 2.281 4.488 1 94.69 402 THR B O 1
ATOM 7327 N N . ILE B 1 403 ? 13.953 2.721 2.322 1 95.75 403 ILE B N 1
ATOM 7328 C CA . ILE B 1 403 ? 12.57 3.172 2.277 1 95.75 403 ILE B CA 1
ATOM 7329 C C . ILE B 1 403 ? 11.641 2.029 2.678 1 95.75 403 ILE B C 1
ATOM 7331 O O . ILE B 1 403 ? 10.734 2.213 3.496 1 95.75 403 ILE B O 1
ATOM 7335 N N . LEU B 1 404 ? 11.852 0.921 2.094 1 92.94 404 LEU B N 1
ATOM 7336 C CA . LEU B 1 404 ? 11.008 -0.233 2.381 1 92.94 404 LEU B CA 1
ATOM 7337 C C . LEU B 1 404 ? 11.109 -0.628 3.85 1 92.94 404 LEU B C 1
ATOM 7339 O O . LEU B 1 404 ? 10.102 -0.968 4.477 1 92.94 404 LEU B O 1
ATOM 7343 N N . GLU B 1 405 ? 12.273 -0.591 4.402 1 91 405 GLU B N 1
ATOM 7344 C CA . GLU B 1 405 ? 12.453 -0.874 5.82 1 91 405 GLU B CA 1
ATOM 7345 C C . GLU B 1 405 ? 11.719 0.145 6.688 1 91 405 GLU B C 1
ATOM 7347 O O . GLU B 1 405 ? 11.125 -0.212 7.707 1 91 405 GLU B O 1
ATOM 7352 N N . GLN B 1 406 ? 11.812 1.353 6.277 1 93.25 406 GLN B N 1
ATOM 7353 C CA . GLN B 1 406 ? 11.094 2.389 7.02 1 93.25 406 GLN B CA 1
ATOM 7354 C C . GLN B 1 406 ? 9.586 2.156 6.973 1 93.25 406 GLN B C 1
ATOM 7356 O O . GLN B 1 406 ? 8.898 2.338 7.98 1 93.25 406 GLN B O 1
ATOM 7361 N N . MET B 1 407 ? 9.125 1.827 5.836 1 89.69 407 MET B N 1
ATOM 7362 C CA . MET B 1 407 ? 7.695 1.553 5.707 1 89.69 407 MET B CA 1
ATOM 7363 C C . MET B 1 407 ? 7.262 0.453 6.668 1 89.69 407 MET B C 1
ATOM 7365 O O . MET B 1 407 ? 6.238 0.58 7.348 1 89.69 407 MET B O 1
ATOM 7369 N N . LYS B 1 408 ? 8.039 -0.544 6.68 1 84.25 408 LYS B N 1
ATOM 7370 C CA . LYS B 1 408 ? 7.73 -1.642 7.594 1 84.25 408 LYS B CA 1
ATOM 7371 C C . LYS B 1 408 ? 7.832 -1.189 9.047 1 84.25 408 LYS B C 1
ATOM 7373 O O . LYS B 1 408 ? 6.969 -1.516 9.867 1 84.25 408 LYS B O 1
ATOM 7378 N N . TYR B 1 409 ? 8.844 -0.469 9.359 1 86.12 409 TYR B N 1
ATOM 7379 C CA . TYR B 1 409 ? 9.078 0.004 10.719 1 86.12 409 TYR B CA 1
ATOM 7380 C C . TYR B 1 409 ? 7.918 0.855 11.211 1 86.12 409 TYR B C 1
ATOM 7382 O O . TYR B 1 409 ? 7.387 0.619 12.305 1 86.12 409 TYR B O 1
ATOM 7390 N N . TYR B 1 410 ? 7.57 1.799 10.492 1 86.81 410 TYR B N 1
ATOM 7391 C CA . TYR B 1 410 ? 6.582 2.758 10.977 1 86.81 410 TYR B CA 1
ATOM 7392 C C . TYR B 1 410 ? 5.18 2.166 10.93 1 86.81 410 TYR B C 1
ATOM 7394 O O . TYR B 1 410 ? 4.285 2.615 11.648 1 86.81 410 TYR B O 1
ATOM 7402 N N . GLU B 1 411 ? 5 1.231 10.086 1 79.75 411 GLU B N 1
ATOM 7403 C CA . GLU B 1 411 ? 3.734 0.503 10.133 1 79.75 411 GLU B CA 1
ATOM 7404 C C . GLU B 1 411 ? 3.592 -0.274 11.438 1 79.75 411 GLU B C 1
ATOM 7406 O O . GLU B 1 411 ? 2.488 -0.396 11.977 1 79.75 411 GLU B O 1
ATOM 7411 N N . GLU B 1 412 ? 4.664 -0.725 11.906 1 76.38 412 GLU B N 1
ATOM 7412 C CA . GLU B 1 412 ? 4.629 -1.594 13.078 1 76.38 412 GLU B CA 1
ATOM 7413 C C . GLU B 1 412 ? 4.863 -0.801 14.359 1 76.38 412 GLU B C 1
ATOM 7415 O O . GLU B 1 412 ? 4.535 -1.266 15.453 1 76.38 412 GLU B O 1
ATOM 7420 N N . LEU B 1 413 ? 5.402 0.292 14.281 1 80.38 413 LEU B N 1
ATOM 7421 C CA . LEU B 1 413 ? 5.852 1.078 15.422 1 80.38 413 LEU B CA 1
ATOM 7422 C C . LEU B 1 413 ? 4.719 1.28 16.422 1 80.38 413 LEU B C 1
ATOM 7424 O O . LEU B 1 413 ? 4.926 1.169 17.641 1 80.38 413 LEU B O 1
ATOM 7428 N N . PRO B 1 414 ? 3.529 1.506 16 1 72.88 414 PRO B N 1
ATOM 7429 C CA . PRO B 1 414 ? 2.459 1.726 16.984 1 72.88 414 PRO B CA 1
ATOM 7430 C C . PRO B 1 414 ? 2.195 0.5 17.859 1 72.88 414 PRO B C 1
ATOM 7432 O O . PRO B 1 414 ? 1.607 0.621 18.938 1 72.88 414 PRO B O 1
ATOM 7435 N N . TYR B 1 415 ? 2.682 -0.581 17.422 1 68.38 415 TYR B N 1
ATOM 7436 C CA . TYR B 1 415 ? 2.4 -1.821 18.125 1 68.38 415 TYR B CA 1
ATOM 7437 C C . TYR B 1 415 ? 3.471 -2.1 19.172 1 68.38 415 TYR B C 1
ATOM 7439 O O . TYR B 1 415 ? 3.289 -2.957 20.047 1 68.38 415 TYR B O 1
ATOM 7447 N N . TYR B 1 416 ? 4.453 -1.326 18.984 1 65 416 TYR B N 1
ATOM 7448 C CA . TYR B 1 416 ? 5.539 -1.562 19.922 1 65 416 TYR B CA 1
ATOM 7449 C C . TYR B 1 416 ? 5.227 -0.941 21.281 1 65 416 TYR B C 1
ATOM 7451 O O . TYR B 1 416 ? 4.691 0.169 21.359 1 65 416 TYR B O 1
ATOM 7459 N N . ASN B 1 417 ? 5.258 -1.772 22.328 1 60.66 417 ASN B N 1
ATOM 7460 C CA . ASN B 1 417 ? 4.965 -1.338 23.688 1 60.66 417 ASN B CA 1
ATOM 7461 C C . ASN B 1 417 ? 6.242 -1.016 24.469 1 60.66 417 ASN B C 1
ATOM 7463 O O . ASN B 1 417 ? 6.207 -0.839 25.688 1 60.66 417 ASN B O 1
ATOM 7467 N N . MET B 1 418 ? 7.254 -0.966 23.906 1 59.34 418 MET B N 1
ATOM 7468 C CA . MET B 1 418 ? 8.461 -0.718 24.688 1 59.34 418 MET B CA 1
ATOM 7469 C C . MET B 1 418 ? 8.719 0.778 24.828 1 59.34 418 MET B C 1
ATOM 7471 O O . MET B 1 418 ? 8.758 1.506 23.844 1 59.34 418 MET B O 1
ATOM 7475 N N . GLY B 1 419 ? 8.328 1.247 25.984 1 64.75 419 GLY B N 1
ATOM 7476 C CA . GLY B 1 419 ? 8.648 2.646 26.219 1 64.75 419 GLY B CA 1
ATOM 7477 C C . GLY B 1 419 ? 9.969 2.842 26.938 1 64.75 419 GLY B C 1
ATOM 7478 O O . GLY B 1 419 ? 10.352 2.02 27.781 1 64.75 419 GLY B O 1
ATOM 7479 N N . SER B 1 420 ? 10.859 3.459 26.266 1 75.94 420 SER B N 1
ATOM 7480 C CA . SER B 1 420 ? 12.094 3.877 26.906 1 75.94 420 SER B CA 1
ATOM 7481 C C . SER B 1 420 ? 12.172 5.395 27.047 1 75.94 420 SER B C 1
ATOM 7483 O O . SER B 1 420 ? 11.422 6.113 26.375 1 75.94 420 SER B O 1
ATOM 7485 N N . THR B 1 421 ? 13.055 5.695 28.047 1 84.81 421 THR B N 1
ATOM 7486 C CA . THR B 1 421 ? 13.195 7.129 28.281 1 84.81 421 THR B CA 1
ATOM 7487 C C . THR B 1 421 ? 14.156 7.75 27.266 1 84.81 421 THR B C 1
ATOM 7489 O O . THR B 1 421 ? 15.18 7.16 26.938 1 84.81 421 THR B O 1
ATOM 7492 N N . ALA B 1 422 ? 13.695 8.773 26.656 1 91.38 422 ALA B N 1
ATOM 7493 C CA . ALA B 1 422 ? 14.523 9.547 25.734 1 91.38 422 ALA B CA 1
ATOM 7494 C C . ALA B 1 422 ? 14.352 11.047 25.969 1 91.38 422 ALA B C 1
ATOM 7496 O O . ALA B 1 422 ? 13.352 11.477 26.547 1 91.38 422 ALA B O 1
ATOM 7497 N N . THR B 1 423 ? 15.438 11.797 25.812 1 94 423 THR B N 1
ATOM 7498 C CA . THR B 1 423 ? 15.375 13.258 25.812 1 94 423 THR B CA 1
ATOM 7499 C C . THR B 1 423 ? 15.406 13.797 24.391 1 94 423 THR B C 1
ATOM 7501 O O . THR B 1 423 ? 16.219 13.367 23.562 1 94 423 THR B O 1
ATOM 7504 N N . PHE B 1 424 ? 14.453 14.602 24.141 1 94.12 424 PHE B N 1
ATOM 7505 C CA . PHE B 1 424 ? 14.43 15.125 22.781 1 94.12 424 PHE B CA 1
ATOM 7506 C C . PHE B 1 424 ? 13.953 16.578 22.766 1 94.12 424 PHE B C 1
ATOM 7508 O O . PHE B 1 424 ? 13.336 17.047 23.734 1 94.12 424 PHE B O 1
ATOM 7515 N N . ILE B 1 425 ? 14.344 17.359 21.75 1 93.75 425 ILE B N 1
ATOM 7516 C CA . ILE B 1 425 ? 13.961 18.734 21.531 1 93.75 425 ILE B CA 1
ATOM 7517 C C . ILE B 1 425 ? 13.234 18.859 20.188 1 93.75 425 ILE B C 1
ATOM 7519 O O . ILE B 1 425 ? 13.742 18.406 19.156 1 93.75 425 ILE B O 1
ATOM 7523 N N . LEU B 1 426 ? 12.039 19.391 20.156 1 92.88 426 LEU B N 1
ATOM 7524 C CA . LEU B 1 426 ? 11.266 19.656 18.953 1 92.88 426 LEU B CA 1
ATOM 7525 C C . LEU B 1 426 ? 11.188 21.156 18.656 1 92.88 426 LEU B C 1
ATOM 7527 O O . LEU B 1 426 ? 11.07 21.953 19.594 1 92.88 426 LEU B O 1
ATOM 7531 N N . ALA B 1 427 ? 11.289 21.438 17.391 1 89 427 ALA B N 1
ATOM 7532 C CA . ALA B 1 427 ? 11.023 22.812 16.984 1 89 427 ALA B CA 1
ATOM 7533 C C . ALA B 1 427 ? 9.523 23.109 16.984 1 89 427 ALA B C 1
ATOM 7535 O O . ALA B 1 427 ? 8.727 22.281 16.516 1 89 427 ALA B O 1
ATOM 7536 N N . GLU B 1 428 ? 9.07 24.031 17.672 1 78.62 428 GLU B N 1
ATOM 7537 C CA . GLU B 1 428 ? 7.66 24.406 17.703 1 78.62 428 GLU B CA 1
ATOM 7538 C C . GLU B 1 428 ? 7.449 25.781 17.094 1 78.62 428 GLU B C 1
ATOM 7540 O O . GLU B 1 428 ? 8.172 26.734 17.406 1 78.62 428 GLU B O 1
ATOM 7545 N N . GLU B 1 429 ? 6.777 25.594 15.984 1 62.44 429 GLU B N 1
ATOM 7546 C CA . GLU B 1 429 ? 6.398 26.906 15.438 1 62.44 429 GLU B CA 1
ATOM 7547 C C . GLU B 1 429 ? 5.305 27.547 16.281 1 62.44 429 GLU B C 1
ATOM 7549 O O . GLU B 1 429 ? 4.281 26.922 16.578 1 62.44 429 GLU B O 1
ATOM 7554 N N . LYS B 1 430 ? 5.637 28.266 17.156 1 49.88 430 LYS B N 1
ATOM 7555 C CA . LYS B 1 430 ? 4.629 28.953 17.953 1 49.88 430 LYS B CA 1
ATOM 7556 C C . LYS B 1 430 ? 4.074 30.172 17.219 1 49.88 430 LYS B C 1
A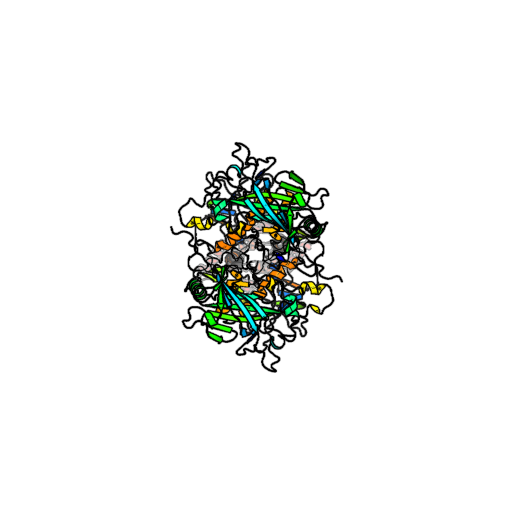TOM 7558 O O . LYS B 1 430 ? 4.836 30.969 16.672 1 49.88 430 LYS B O 1
ATOM 7563 N N . LEU B 1 431 ? 2.951 29.781 16.578 1 44.09 431 LEU B N 1
ATOM 7564 C CA . LEU B 1 431 ? 2.236 30.984 16.141 1 44.09 431 LEU B CA 1
ATOM 7565 C C . LEU B 1 431 ? 2.104 31.984 17.281 1 44.09 431 LEU B C 1
ATOM 7567 O O . LEU B 1 431 ? 2.035 31.594 18.453 1 44.09 431 LEU B O 1
ATOM 7571 N N . ILE B 1 432 ? 2.639 32.844 17.234 1 44.06 432 ILE B N 1
ATOM 7572 C CA . ILE B 1 432 ? 2.359 33.812 18.297 1 44.06 432 ILE B CA 1
ATOM 7573 C C . ILE B 1 432 ? 0.986 33.5 18.906 1 44.06 432 ILE B C 1
ATOM 7575 O O . ILE B 1 432 ? -0.009 33.406 18.188 1 44.06 432 ILE B O 1
ATOM 7579 N N . PRO B 1 433 ? 0.959 32.875 20.188 1 43.09 433 PRO B N 1
ATOM 7580 C CA . PRO B 1 433 ? -0.186 32.469 21.016 1 43.09 433 PRO B CA 1
ATOM 7581 C C . PRO B 1 433 ? -1.473 33.188 20.625 1 43.09 433 PRO B C 1
ATOM 7583 O O . PRO B 1 433 ? -1.514 34.406 20.625 1 43.09 433 PRO B O 1
ATOM 7586 N N . ILE B 1 434 ? -2.143 32.781 19.766 1 42.88 434 ILE B N 1
ATOM 7587 C CA . ILE B 1 434 ? -3.541 33.156 19.891 1 42.88 434 ILE B CA 1
ATOM 7588 C C . ILE B 1 434 ? -3.971 33.062 21.344 1 42.88 434 ILE B C 1
ATOM 7590 O O . ILE B 1 434 ? -5.141 33.281 21.672 1 42.88 434 ILE B O 1
ATOM 7594 N N . ARG B 1 435 ? -3.469 32.344 22.203 1 45.94 435 ARG B N 1
ATOM 7595 C CA . ARG B 1 435 ? -3.949 31.969 23.531 1 45.94 435 ARG B CA 1
ATOM 7596 C C . ARG B 1 435 ? -4.184 33.219 24.391 1 45.94 435 ARG B C 1
ATOM 7598 O O . ARG B 1 435 ? -3.689 34.281 24.062 1 45.94 435 ARG B O 1
ATOM 7605 N N . TRP B 1 436 ? -5 32.875 25.312 1 49.81 436 TRP B N 1
ATOM 7606 C CA . TRP B 1 436 ? -5.473 33.781 26.344 1 49.81 436 TRP B CA 1
ATOM 7607 C C . TRP B 1 436 ? -4.301 34.406 27.094 1 49.81 436 TRP B C 1
ATOM 7609 O O . TRP B 1 436 ? -4.383 35.562 27.531 1 49.81 436 TRP B O 1
ATOM 7619 N N . LEU B 1 437 ? -3.166 33.719 27.125 1 49.44 437 LEU B N 1
ATOM 7620 C CA . LEU B 1 437 ? -2.068 34.312 27.859 1 49.44 437 LEU B CA 1
ATOM 7621 C C . LEU B 1 437 ? -1.445 35.469 27.062 1 49.44 437 LEU B C 1
ATOM 7623 O O . LEU B 1 437 ? -1.188 36.531 27.609 1 49.44 437 LEU B O 1
ATOM 7627 N N . GLY B 1 438 ? -1.059 35.062 25.781 1 47.38 438 GLY B N 1
ATOM 7628 C CA . GLY B 1 438 ? -0.62 36.188 24.938 1 47.38 438 GLY B CA 1
ATOM 7629 C C . GLY B 1 438 ? -1.667 37.281 24.797 1 47.38 438 GLY B C 1
ATOM 7630 O O . GLY B 1 438 ? -1.353 38.469 24.891 1 47.38 438 GLY B O 1
ATOM 7631 N N . PHE B 1 439 ? -2.859 36.688 24.578 1 54.81 439 PHE B N 1
ATOM 7632 C CA . PHE B 1 439 ? -3.994 37.625 24.625 1 54.81 439 PHE B CA 1
ATOM 7633 C C . PHE B 1 439 ? -4.078 38.281 26 1 54.81 439 PHE B C 1
ATOM 7635 O O . PHE B 1 439 ? -4.285 39.5 26.094 1 54.81 439 PHE B O 1
ATOM 7642 N N . GLY B 1 440 ? -3.838 37.5 26.984 1 56.62 440 GLY B N 1
ATOM 7643 C CA . GLY B 1 440 ? -3.805 38.062 28.328 1 56.62 440 GLY B CA 1
ATOM 7644 C C . GLY B 1 440 ? -2.686 39.094 28.516 1 56.62 440 GLY B C 1
ATOM 7645 O O . GLY B 1 440 ? -2.895 40.156 29.094 1 56.62 440 GLY B O 1
ATOM 7646 N N . ILE B 1 441 ? -1.543 38.656 28.016 1 59.38 441 ILE B N 1
ATOM 7647 C CA . ILE B 1 441 ? -0.413 39.562 28.125 1 59.38 441 ILE B CA 1
ATOM 7648 C C . ILE B 1 441 ? -0.696 40.844 27.312 1 59.38 441 ILE B C 1
ATOM 7650 O O . ILE B 1 441 ? -0.495 41.938 27.812 1 59.38 441 ILE B O 1
ATOM 7654 N N . VAL B 1 442 ? -1.152 40.562 26.094 1 59.06 442 VAL B N 1
ATOM 7655 C CA . VAL B 1 442 ? -1.485 41.719 25.266 1 59.06 442 VAL B CA 1
ATOM 7656 C C . VAL B 1 442 ? -2.615 42.5 25.922 1 59.06 442 VAL B C 1
ATOM 7658 O O . VAL B 1 442 ? -2.547 43.719 26.016 1 59.06 442 VAL B O 1
ATOM 7661 N N . ILE B 1 443 ? -3.562 41.781 26.422 1 62.78 443 ILE B N 1
ATOM 7662 C CA . ILE B 1 443 ? -4.676 42.438 27.094 1 62.78 443 ILE B CA 1
ATOM 7663 C C . ILE B 1 443 ? -4.184 43.125 28.375 1 62.78 443 ILE B C 1
ATOM 7665 O O . ILE B 1 443 ? -4.605 44.219 28.688 1 62.78 443 ILE B O 1
ATOM 7669 N N . SER B 1 444 ? -3.318 42.438 29.016 1 64.06 444 SER B N 1
ATOM 7670 C CA . SER B 1 444 ? -2.766 43.031 30.219 1 64.06 444 SER B CA 1
ATOM 7671 C C . SER B 1 444 ? -1.979 44.312 29.906 1 64.06 444 SER B C 1
ATOM 7673 O O . SER B 1 444 ? -2.107 45.312 30.609 1 64.06 444 SER B O 1
ATOM 7675 N N . ILE B 1 445 ? -1.188 44.125 28.859 1 63.06 445 ILE B N 1
ATOM 7676 C CA . ILE B 1 445 ? -0.419 45.281 28.469 1 63.06 445 ILE B CA 1
ATOM 7677 C C . ILE B 1 445 ? -1.367 46.406 28.062 1 63.06 445 ILE B C 1
ATOM 7679 O O . ILE B 1 445 ? -1.188 47.562 28.484 1 63.06 445 ILE B O 1
ATOM 7683 N N . ILE B 1 446 ? -2.33 46.094 27.297 1 63.97 446 ILE B N 1
ATOM 7684 C CA . ILE B 1 446 ? -3.336 47.062 26.891 1 63.97 446 ILE B CA 1
ATOM 7685 C C . ILE B 1 446 ? -4.098 47.562 28.109 1 63.97 446 ILE B C 1
ATOM 7687 O O . ILE B 1 446 ? -4.34 48.75 28.25 1 63.97 446 ILE B O 1
ATOM 7691 N N . GLY B 1 447 ? -4.395 46.688 28.969 1 68.12 447 GLY B N 1
ATOM 7692 C CA . GLY B 1 447 ? -5.062 47.062 30.203 1 68.12 447 GLY B CA 1
ATOM 7693 C C . GLY B 1 447 ? -4.234 48 31.062 1 68.12 447 GLY B C 1
ATOM 7694 O O . GLY B 1 447 ? -4.746 49 31.562 1 68.12 447 GLY B O 1
ATOM 7695 N N . ILE B 1 448 ? -3.014 47.625 31.203 1 69 448 ILE B N 1
ATOM 7696 C CA . ILE B 1 448 ? -2.1 48.5 31.953 1 69 448 ILE B CA 1
ATOM 7697 C C . ILE B 1 448 ? -2.004 49.844 31.281 1 69 448 ILE B C 1
ATOM 7699 O O . ILE B 1 448 ? -2.055 50.906 31.938 1 69 448 ILE B O 1
ATOM 7703 N N . HIS B 1 449 ? -1.861 49.75 30.016 1 64.44 449 HIS B N 1
ATOM 7704 C CA . HIS B 1 449 ? -1.832 51 29.281 1 64.44 449 HIS B CA 1
ATOM 7705 C C . HIS B 1 449 ? -3.094 51.812 29.531 1 64.44 449 HIS B C 1
ATOM 7707 O O . HIS B 1 449 ? -3.016 53 29.828 1 64.44 449 HIS B O 1
ATOM 7713 N N . PHE B 1 450 ? -4.172 51.219 29.438 1 69.75 450 PHE B N 1
ATOM 7714 C CA . PHE B 1 450 ? -5.426 51.938 29.656 1 69.75 450 PHE B CA 1
ATOM 7715 C C . PHE B 1 450 ? -5.566 52.344 31.125 1 69.75 450 PHE B C 1
ATOM 7717 O O . PHE B 1 450 ? -6.047 53.438 31.438 1 69.75 450 PHE B O 1
ATOM 7724 N N . GLY B 1 451 ? -5.164 51.531 31.938 1 70.38 451 GLY B N 1
ATOM 7725 C CA . GLY B 1 451 ? -5.148 51.906 33.344 1 70.38 451 GLY B CA 1
ATOM 7726 C C . GLY B 1 451 ? -4.312 53.125 33.625 1 70.38 451 GLY B C 1
ATOM 7727 O O . GLY B 1 451 ? -4.754 54.031 34.344 1 70.38 451 GLY B O 1
ATOM 7728 N N . LEU B 1 452 ? -3.209 53.031 33.062 1 70.19 452 LEU B N 1
ATOM 7729 C CA . LEU B 1 452 ? -2.318 54.188 33.219 1 70.19 452 LEU B CA 1
ATOM 7730 C C . LEU B 1 452 ? -2.924 55.438 32.594 1 70.19 452 LEU B C 1
ATOM 7732 O O . LEU B 1 452 ? -2.834 56.531 33.188 1 70.19 452 LEU B O 1
ATOM 7736 N N . LEU B 1 453 ? -3.412 55.219 31.516 1 67.69 453 LEU B N 1
ATOM 7737 C CA . LEU B 1 453 ? -4.082 56.375 30.875 1 67.69 453 LEU B CA 1
ATOM 7738 C C . LEU B 1 453 ? -5.234 56.875 31.734 1 67.69 453 LEU B C 1
ATOM 7740 O O . LEU B 1 453 ? -5.383 58.062 31.938 1 67.69 453 LEU B O 1
ATOM 7744 N N . ILE B 1 454 ? -5.977 56.062 32.188 1 71.44 454 ILE B N 1
ATOM 7745 C CA . ILE B 1 454 ? -7.113 56.438 33.031 1 71.44 454 ILE B CA 1
ATOM 7746 C C . ILE B 1 454 ? -6.617 57.062 34.312 1 71.44 454 ILE B C 1
ATOM 7748 O O . ILE B 1 454 ? -7.137 58.094 34.75 1 71.44 454 ILE B O 1
ATOM 7752 N N . THR B 1 455 ? -5.684 56.406 34.844 1 67.81 455 THR B N 1
ATOM 7753 C CA . THR B 1 455 ? -5.109 56.969 36.062 1 67.81 455 THR B CA 1
ATOM 7754 C C . THR B 1 455 ? -4.555 58.375 35.812 1 67.81 455 THR B C 1
ATOM 7756 O O . THR B 1 455 ? -4.781 59.281 36.625 1 67.81 455 THR B O 1
ATOM 7759 N N . THR B 1 456 ? -3.869 58.281 34.781 1 63.34 456 THR B N 1
ATOM 7760 C CA . THR B 1 456 ? -3.35 59.594 34.438 1 63.34 456 THR B CA 1
ATOM 7761 C C . THR B 1 456 ? -4.488 60.594 34.219 1 63.34 456 THR B C 1
ATOM 7763 O O . THR B 1 456 ? -4.406 61.75 34.656 1 63.34 456 THR B O 1
ATOM 7766 N N . MET B 1 457 ? -5.391 60.188 33.625 1 63.91 457 MET B N 1
ATOM 7767 C CA . MET B 1 457 ? -6.555 61.031 33.375 1 63.91 457 MET B CA 1
ATOM 7768 C C . MET B 1 457 ? -7.25 61.406 34.656 1 63.91 457 MET B C 1
ATOM 7770 O O . MET B 1 457 ? -7.59 62.562 34.875 1 63.91 457 MET B O 1
ATOM 7774 N N . ILE B 1 458 ? -7.41 60.562 35.438 1 64.31 458 ILE B N 1
ATOM 7775 C CA . ILE B 1 458 ? -8.047 60.812 36.719 1 64.31 458 ILE B CA 1
ATOM 7776 C C . ILE B 1 458 ? -7.188 61.781 37.531 1 64.31 458 ILE B C 1
ATOM 7778 O O . ILE B 1 458 ? -7.699 62.75 38.125 1 64.31 458 ILE B O 1
ATOM 7782 N N . LEU B 1 459 ? -6.031 61.375 37.625 1 63.16 459 LEU B N 1
ATOM 7783 C CA . LEU B 1 459 ? -5.109 62.25 38.344 1 63.16 459 LEU B CA 1
ATOM 7784 C C . LEU B 1 459 ? -5.125 63.656 37.75 1 63.16 459 LEU B C 1
ATOM 7786 O O . LEU B 1 459 ? -5.094 64.625 38.469 1 63.16 459 LEU B O 1
ATOM 7790 N N . PHE B 1 460 ? -5.141 63.531 36.531 1 57.25 460 PHE B N 1
ATOM 7791 C CA . PHE B 1 460 ? -5.293 64.812 35.875 1 57.25 460 PHE B CA 1
ATOM 7792 C C . PHE B 1 460 ? -6.59 65.5 36.281 1 57.25 460 PHE B C 1
ATOM 7794 O O . PHE B 1 460 ? -6.594 66.688 36.625 1 57.25 460 PHE B O 1
ATOM 7801 N N . LEU B 1 461 ? -7.594 64.875 36.281 1 61 461 LEU B N 1
ATOM 7802 C CA . LEU B 1 461 ? -8.906 65.438 36.594 1 61 461 LEU B CA 1
ATOM 7803 C C . LEU B 1 461 ? -9.023 65.812 38.062 1 61 461 LEU B C 1
ATOM 7805 O O . LEU B 1 461 ? -9.672 66.75 38.406 1 61 461 LEU B O 1
ATOM 7809 N N . ARG B 1 462 ? -8.523 65 38.75 1 55.09 462 ARG B N 1
ATOM 7810 C CA . ARG B 1 462 ? -8.672 65.188 40.188 1 55.09 462 ARG B CA 1
ATOM 7811 C C . ARG B 1 462 ? -7.676 66.25 40.719 1 55.09 462 ARG B C 1
ATOM 7813 O O . ARG B 1 462 ? -7.98 67 41.625 1 55.09 462 ARG B O 1
ATOM 7820 N N . LEU B 1 463 ? -6.66 66 40.188 1 49.03 463 LEU B N 1
ATOM 7821 C CA . LEU B 1 463 ? -5.566 66.812 40.719 1 49.03 463 LEU B CA 1
ATOM 7822 C C . LEU B 1 463 ? -5.375 68.125 39.906 1 49.03 463 LEU B C 1
ATOM 7824 O O . LEU B 1 463 ? -4.762 69.062 40.375 1 49.03 463 LEU B O 1
ATOM 7828 N N . THR B 1 464 ? -5.754 67.812 38.719 1 40.25 464 THR B N 1
ATOM 7829 C CA . THR B 1 464 ? -5.668 69 37.875 1 40.25 464 THR B CA 1
ATOM 7830 C C . THR B 1 464 ? -6.832 70 38.188 1 40.25 464 THR B C 1
ATOM 7832 O O . THR B 1 464 ? -7.996 69.625 38.031 1 40.25 464 THR B O 1
ATOM 7835 N N . ARG B 1 465 ? -6.715 70.938 38.938 1 36.94 465 ARG B N 1
ATOM 7836 C CA . ARG B 1 465 ? -7.762 71.875 39.25 1 36.94 465 ARG B CA 1
ATOM 7837 C C . ARG B 1 465 ? -7.965 72.875 38.094 1 36.94 465 ARG B C 1
ATOM 7839 O O . ARG B 1 465 ? -9.086 73.312 37.875 1 36.94 465 ARG B O 1
ATOM 7846 N N . SER B 1 466 ? -7.074 73.75 37.781 1 32.12 466 SER B N 1
ATOM 7847 C CA . SER B 1 466 ? -7.27 74.75 36.688 1 32.12 466 SER B CA 1
ATOM 7848 C C . SER B 1 466 ? -6.457 74.312 35.469 1 32.12 466 SER B C 1
ATOM 7850 O O . SER B 1 466 ? -5.297 73.938 35.562 1 32.12 466 SER B O 1
ATOM 7852 N N . SER B 1 467 ? -6.961 73.5 34.438 1 38.12 467 SER B N 1
ATOM 7853 C CA . SER B 1 467 ? -6.281 73.375 33.156 1 38.12 467 SER B CA 1
ATOM 7854 C C . SER B 1 467 ? -6.754 74.438 32.156 1 38.12 467 SER B C 1
ATOM 7856 O O . SER B 1 467 ? -7.941 74.75 32.094 1 38.12 467 SER B O 1
ATOM 7858 N N . HIS B 1 468 ? -6.207 75.562 31.953 1 34.22 468 HIS B N 1
ATOM 7859 C CA . HIS B 1 468 ? -6.637 76.562 31.016 1 34.22 468 HIS B CA 1
ATOM 7860 C C . HIS B 1 468 ? -6.398 76.125 29.562 1 34.22 468 HIS B C 1
ATOM 7862 O O . HIS B 1 468 ? -5.277 75.812 29.203 1 34.22 468 HIS B O 1
ATOM 7868 N N . LEU B 1 469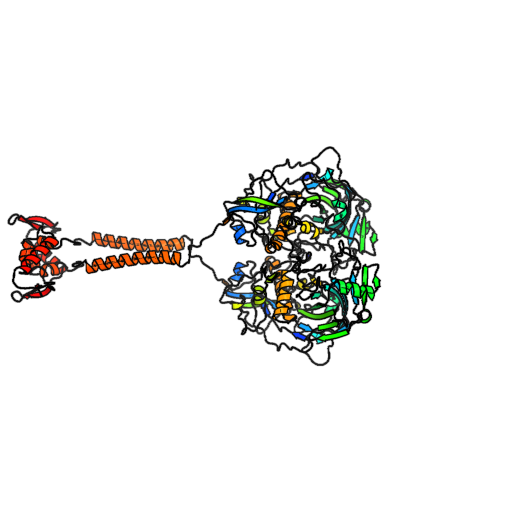 ? -7.266 75.5 29.016 1 37.56 469 LEU B N 1
ATOM 7869 C CA . LEU B 1 469 ? -7.34 75.438 27.562 1 37.56 469 LEU B CA 1
ATOM 7870 C C . LEU B 1 469 ? -8.023 76.688 27 1 37.56 469 LEU B C 1
ATOM 7872 O O . LEU B 1 469 ? -8.914 77.25 27.641 1 37.56 469 LEU B O 1
ATOM 7876 N N . GLY B 1 470 ? -7.926 77.5 26.422 1 42.69 470 GLY B N 1
ATOM 7877 C CA . GLY B 1 470 ? -8.547 78.625 25.75 1 42.69 470 GLY B CA 1
ATOM 7878 C C . GLY B 1 470 ? -9.383 79.438 26.688 1 42.69 470 GLY B C 1
ATOM 7879 O O . GLY B 1 470 ? -9.844 79 27.734 1 42.69 470 GLY B O 1
ATOM 7880 N N . ASN B 1 471 ? -9.586 81.125 26.812 1 47 471 ASN B N 1
ATOM 7881 C CA . ASN B 1 471 ? -10.312 82.188 27.422 1 47 471 ASN B CA 1
ATOM 7882 C C . ASN B 1 471 ? -9.836 82.438 28.859 1 47 471 ASN B C 1
ATOM 7884 O O . ASN B 1 471 ? -10.625 82.375 29.797 1 47 471 ASN B O 1
ATOM 7888 N N . ILE B 1 472 ? -8.43 82.5 28.969 1 54.56 472 ILE B N 1
ATOM 7889 C CA . ILE B 1 472 ? -7.684 82.625 30.219 1 54.56 472 ILE B CA 1
ATOM 7890 C C . ILE B 1 472 ? -7.895 84 30.859 1 54.56 472 ILE B C 1
ATOM 7892 O O . ILE B 1 472 ? -8.016 84.125 32.062 1 54.56 472 ILE B O 1
ATOM 7896 N N . TRP B 1 473 ? -7.988 85 30.031 1 59.5 473 TRP B N 1
ATOM 7897 C CA . TRP B 1 473 ? -8.102 86.375 30.562 1 59.5 473 TRP B CA 1
ATOM 7898 C C . TRP B 1 473 ? -9.375 86.5 31.375 1 59.5 473 TRP B C 1
ATOM 7900 O O . TRP B 1 473 ? -9.375 87.188 32.406 1 59.5 473 TRP B O 1
ATOM 7910 N N . MET B 1 474 ? -10.344 85.875 30.844 1 59 474 MET B N 1
ATOM 7911 C CA . MET B 1 474 ? -11.586 85.875 31.609 1 59 474 MET B CA 1
ATOM 7912 C C . MET B 1 474 ? -11.391 85.188 32.969 1 59 474 MET B C 1
ATOM 7914 O O . MET B 1 474 ? -11.844 85.688 34 1 59 474 MET B O 1
ATOM 7918 N N . SER B 1 475 ? -10.695 84.188 32.938 1 61.62 475 SER B N 1
ATOM 7919 C CA . SER B 1 475 ? -10.445 83.5 34.156 1 61.62 475 SER B CA 1
ATOM 7920 C C . SER B 1 475 ? -9.531 84.25 35.094 1 61.62 475 SER B C 1
ATOM 7922 O O . SER B 1 475 ? -9.766 84.312 36.312 1 61.62 475 SER B O 1
ATOM 7924 N N . LEU B 1 476 ? -8.555 84.938 34.594 1 64.06 476 LEU B N 1
ATOM 7925 C CA . LEU B 1 476 ? -7.656 85.75 35.375 1 64.06 476 LEU B CA 1
ATOM 7926 C C . LEU B 1 476 ? -8.414 86.938 35.969 1 64.06 476 LEU B C 1
ATOM 7928 O O . LEU B 1 476 ? -8.203 87.312 37.125 1 64.06 476 LEU B O 1
ATOM 7932 N N . SER B 1 477 ? -9.242 87.5 35.125 1 67.31 477 SER B N 1
ATOM 7933 C CA . SER B 1 477 ? -10.016 88.688 35.562 1 67.31 477 SER B CA 1
ATOM 7934 C C . SER B 1 477 ? -10.984 88.312 36.688 1 67.31 477 SER B C 1
ATOM 7936 O O . SER B 1 477 ? -11.148 89.062 37.656 1 67.31 477 SER B O 1
ATOM 7938 N N . GLN B 1 478 ? -11.484 87.125 36.625 1 64.31 478 GLN B N 1
ATOM 7939 C CA . GLN B 1 478 ? -12.477 86.688 37.594 1 64.31 478 GLN B CA 1
ATOM 7940 C C . GLN B 1 478 ? -11.812 86.312 38.906 1 64.31 478 GLN B C 1
ATOM 7942 O O . GLN B 1 478 ? -12.445 86.312 39.969 1 64.31 478 GLN B O 1
ATOM 7947 N N . VAL B 1 479 ? -10.656 85.938 38.781 1 67.19 479 VAL B N 1
ATOM 7948 C CA . VAL B 1 479 ? -9.953 85.562 40 1 67.19 479 VAL B CA 1
ATOM 7949 C C . VAL B 1 479 ? -9.562 86.812 40.781 1 67.19 479 VAL B C 1
ATOM 7951 O O . VAL B 1 479 ? -9.453 86.812 42 1 67.19 479 VAL B O 1
ATOM 7954 N N . PHE B 1 480 ? -9.461 87.938 40.062 1 65.5 480 PHE B N 1
ATOM 7955 C CA . PHE B 1 480 ? -9.109 89.188 40.719 1 65.5 480 PHE B CA 1
ATOM 7956 C C . PHE B 1 480 ? -10.336 89.812 41.375 1 65.5 480 PHE B C 1
ATOM 7958 O O . PHE B 1 480 ? -11.242 90.25 40.656 1 65.5 480 PHE B O 1
ATOM 7965 N N . SER B 1 481 ? -10.469 89.625 42.625 1 65.44 481 SER B N 1
ATOM 7966 C CA . SER B 1 481 ? -11.516 90.188 43.469 1 65.44 481 SER B CA 1
ATOM 7967 C C . SER B 1 481 ? -10.922 90.938 44.688 1 65.44 481 SER B C 1
ATOM 7969 O O . SER B 1 481 ? -9.75 90.75 45 1 65.44 481 SER B O 1
ATOM 7971 N N . PRO B 1 482 ? -11.688 91.75 45.312 1 69.31 482 PRO B N 1
ATOM 7972 C CA . PRO B 1 482 ? -11.188 92.375 46.531 1 69.31 482 PRO B CA 1
ATOM 7973 C C . PRO B 1 482 ? -10.695 91.375 47.562 1 69.31 482 PRO B C 1
ATOM 7975 O O . PRO B 1 482 ? -9.766 91.625 48.344 1 69.31 482 PRO B O 1
ATOM 7978 N N . GLU B 1 483 ? -11.25 90.188 47.5 1 67.19 483 GLU B N 1
ATOM 7979 C CA . GLU B 1 483 ? -10.883 89.188 48.469 1 67.19 483 GLU B CA 1
ATOM 7980 C C . GLU B 1 483 ? -9.539 88.5 48.125 1 67.19 483 GLU B C 1
ATOM 7982 O O . GLU B 1 483 ? -8.789 88.125 49 1 67.19 483 GLU B O 1
ATOM 7987 N N . THR B 1 484 ? -9.234 88.562 46.781 1 69.62 484 THR B N 1
ATOM 7988 C CA . THR B 1 484 ? -8.023 87.875 46.375 1 69.62 484 THR B CA 1
ATOM 7989 C C . THR B 1 484 ? -6.914 88.875 46.062 1 69.62 484 THR B C 1
ATOM 7991 O O . THR B 1 484 ? -5.77 88.5 45.812 1 69.62 484 THR B O 1
ATOM 7994 N N . ALA B 1 485 ? -7.227 90.062 46.125 1 72.31 485 ALA B N 1
ATOM 7995 C CA . ALA B 1 485 ? -6.324 91.125 45.688 1 72.31 485 ALA B CA 1
ATOM 7996 C C . ALA B 1 485 ? -5.031 91.062 46.5 1 72.31 485 ALA B C 1
ATOM 7998 O O . ALA B 1 485 ? -3.938 91.188 45.938 1 72.31 485 ALA B O 1
ATOM 7999 N N . ASP B 1 486 ? -5.176 90.875 47.75 1 73.88 486 ASP B N 1
ATOM 8000 C CA . ASP B 1 486 ? -4.012 90.875 48.656 1 73.88 486 ASP B CA 1
ATOM 8001 C C . ASP B 1 486 ? -3.107 89.688 48.344 1 73.88 486 ASP B C 1
ATOM 8003 O O . ASP B 1 486 ? -1.881 89.812 48.344 1 73.88 486 ASP B O 1
ATOM 8007 N N . ILE B 1 487 ? -3.705 88.625 48.062 1 71.56 487 ILE B N 1
ATOM 8008 C CA . ILE B 1 487 ? -2.971 87.375 47.781 1 71.56 487 ILE B CA 1
ATOM 8009 C C . ILE B 1 487 ? -2.225 87.562 46.469 1 71.56 487 ILE B C 1
ATOM 8011 O O . ILE B 1 487 ? -1.067 87.125 46.344 1 71.56 487 ILE B O 1
ATOM 8015 N N . ILE B 1 488 ? -2.842 88.125 45.562 1 73.19 488 ILE B N 1
ATOM 8016 C CA . ILE B 1 488 ? -2.275 88.312 44.25 1 73.19 488 ILE B CA 1
ATOM 8017 C C . ILE B 1 488 ? -1.146 89.375 44.312 1 73.19 488 ILE B C 1
ATOM 8019 O O . ILE B 1 488 ? -0.107 89.188 43.656 1 73.19 488 ILE B O 1
ATOM 8023 N N . GLN B 1 489 ? -1.34 90.375 45.125 1 72.94 489 GLN B N 1
ATOM 8024 C CA . GLN B 1 489 ? -0.325 91.375 45.25 1 72.94 489 GLN B CA 1
ATOM 8025 C C . GLN B 1 489 ? 0.929 90.875 45.938 1 72.94 489 GLN B C 1
ATOM 8027 O O . GLN B 1 489 ? 2.047 91.25 45.594 1 72.94 489 GLN B O 1
ATOM 8032 N N . LYS B 1 490 ? 0.729 89.875 46.75 1 73.12 490 LYS B N 1
ATOM 8033 C CA . LYS B 1 490 ? 1.844 89.375 47.562 1 73.12 490 LYS B CA 1
ATOM 8034 C C . LYS B 1 490 ? 2.404 88.125 46.969 1 73.12 490 LYS B C 1
ATOM 8036 O O . LYS B 1 490 ? 3.486 87.625 47.344 1 73.12 490 LYS B O 1
ATOM 8041 N N . GLY B 1 491 ? 1.677 87.625 46.031 1 68.62 491 GLY B N 1
ATOM 8042 C CA . GLY B 1 491 ? 1.952 86.25 45.594 1 68.62 491 GLY B CA 1
ATOM 8043 C C . GLY B 1 491 ? 2.916 86.188 44.438 1 68.62 491 GLY B C 1
ATOM 8044 O O . GLY B 1 491 ? 3.016 85.125 43.75 1 68.62 491 GLY B O 1
ATOM 8045 N N . THR B 1 492 ? 3.678 87.188 44.125 1 66.62 492 THR B N 1
ATOM 8046 C CA . THR B 1 492 ? 4.523 87.25 42.938 1 66.62 492 THR B CA 1
ATOM 8047 C C . THR B 1 492 ? 5.625 86.188 43.031 1 66.62 492 THR B C 1
ATOM 8049 O O . THR B 1 492 ? 6.195 85.812 42 1 66.62 492 THR B O 1
ATOM 8052 N N . GLU B 1 493 ? 6.043 85.75 44.156 1 68.88 493 GLU B N 1
ATOM 8053 C CA . GLU B 1 493 ? 7.082 84.688 44.344 1 68.88 493 GLU B CA 1
ATOM 8054 C C . GLU B 1 493 ? 6.602 83.625 45.281 1 68.88 493 GLU B C 1
ATOM 8056 O O . GLU B 1 493 ? 7.41 82.812 45.781 1 68.88 493 GLU B O 1
ATOM 8061 N N . THR B 1 494 ? 5.383 83.625 45.562 1 67.06 494 THR B N 1
ATOM 8062 C CA . THR B 1 494 ? 4.836 82.688 46.531 1 67.06 494 THR B CA 1
ATOM 8063 C C . THR B 1 494 ? 4.316 81.438 45.844 1 67.06 494 THR B C 1
ATOM 8065 O O . THR B 1 494 ? 3.588 81.5 44.875 1 67.06 494 THR B O 1
ATOM 8068 N N . LYS B 1 495 ? 4.711 80.312 46.312 1 65.81 495 LYS B N 1
ATOM 8069 C CA . LYS B 1 495 ? 4.281 79 45.812 1 65.81 495 LYS B CA 1
ATOM 8070 C C . LYS B 1 495 ? 2.832 78.75 46.188 1 65.81 495 LYS B C 1
ATOM 8072 O O . LYS B 1 495 ? 2.32 79.312 47.188 1 65.81 495 LYS B O 1
ATOM 8077 N N . ASP B 1 496 ? 2.113 77.938 45.594 1 62.34 496 ASP B N 1
ATOM 8078 C CA . ASP B 1 496 ? 0.709 77.625 45.844 1 62.34 496 ASP B CA 1
ATOM 8079 C C . ASP B 1 496 ? 0.5 77.062 47.219 1 62.34 496 ASP B C 1
ATOM 8081 O O . ASP B 1 496 ? -0.487 77.375 47.906 1 62.34 496 ASP B O 1
ATOM 8085 N N . ASP B 1 497 ? 1.279 76.25 47.594 1 67.44 497 ASP B N 1
ATOM 8086 C CA . ASP B 1 497 ? 1.186 75.688 48.938 1 67.44 497 ASP B CA 1
ATOM 8087 C C . ASP B 1 497 ? 1.272 76.75 50 1 67.44 497 ASP B C 1
ATOM 8089 O O . ASP B 1 497 ? 0.583 76.75 51 1 67.44 497 ASP B O 1
ATOM 8093 N N . GLU B 1 498 ? 2.121 77.75 49.812 1 70.5 498 GLU B N 1
ATOM 8094 C CA . GLU B 1 498 ? 2.262 78.875 50.75 1 70.5 498 GLU B CA 1
ATOM 8095 C C . GLU B 1 498 ? 1.025 79.75 50.719 1 70.5 498 GLU B C 1
ATOM 8097 O O . GLU B 1 498 ? 0.579 80.25 51.75 1 70.5 498 GLU B O 1
ATOM 8102 N N . VAL B 1 499 ? 0.521 79.812 49.531 1 68.75 499 VAL B N 1
ATOM 8103 C CA . VAL B 1 499 ? -0.728 80.562 49.406 1 68.75 499 VAL B CA 1
ATOM 8104 C C . VAL B 1 499 ? -1.856 79.812 50.094 1 68.75 499 VAL B C 1
ATOM 8106 O O . VAL B 1 499 ? -2.691 80.438 50.781 1 68.75 499 VAL B O 1
ATOM 8109 N N . GLU B 1 500 ? -1.841 78.625 49.969 1 68.88 500 GLU B N 1
ATOM 8110 C CA . GLU B 1 500 ? -2.797 77.812 50.688 1 68.88 500 GLU B CA 1
ATOM 8111 C C . GLU B 1 500 ? -2.658 78 52.188 1 68.88 500 GLU B C 1
ATOM 8113 O O . GLU B 1 500 ? -3.66 78.062 52.906 1 68.88 500 GLU B O 1
ATOM 8118 N N . GLY B 1 501 ? -1.55 78 52.625 1 69.88 501 GLY B N 1
ATOM 8119 C CA . GLY B 1 501 ? -1.282 78.25 54.031 1 69.88 501 GLY B CA 1
ATOM 8120 C C . GLY B 1 501 ? -1.756 79.625 54.438 1 69.88 501 GLY B C 1
ATOM 8121 O O . GLY B 1 501 ? -2.336 79.812 55.531 1 69.88 501 GLY B O 1
ATOM 8122 N N . ILE B 1 502 ? -1.577 80.562 53.719 1 67.25 502 ILE B N 1
ATOM 8123 C CA . ILE B 1 502 ? -1.979 81.938 53.969 1 67.25 502 ILE B CA 1
ATOM 8124 C C . ILE B 1 502 ? -3.504 82.062 54 1 67.25 502 ILE B C 1
ATOM 8126 O O . ILE B 1 502 ? -4.086 82.688 54.875 1 67.25 502 ILE B O 1
ATOM 8130 N N . VAL B 1 503 ? -4.047 81.312 53.094 1 64.56 503 VAL B N 1
ATOM 8131 C CA . VAL B 1 503 ? -5.504 81.312 53 1 64.56 503 VAL B CA 1
ATOM 8132 C C . VAL B 1 503 ? -6.098 80.562 54.156 1 64.56 503 VAL B C 1
ATOM 8134 O O . VAL B 1 503 ? -7.102 81 54.75 1 64.56 503 VAL B O 1
ATOM 8137 N N . SER B 1 504 ? -5.5 79.625 54.469 1 65.19 504 SER B N 1
ATOM 8138 C CA . SER B 1 504 ? -5.941 78.812 55.625 1 65.19 504 SER B CA 1
ATOM 8139 C C . SER B 1 504 ? -5.805 79.625 56.906 1 65.19 504 SER B C 1
ATOM 8141 O O . SER B 1 504 ? -6.656 79.5 57.812 1 65.19 504 SER B O 1
ATOM 8143 N N . LYS B 1 505 ? -4.789 80.25 57.281 1 63.34 505 LYS B N 1
ATOM 8144 C CA . LYS B 1 505 ? -4.547 81.062 58.469 1 63.34 505 LYS B CA 1
ATOM 8145 C C . LYS B 1 505 ? -5.539 82.188 58.594 1 63.34 505 LYS B C 1
ATOM 8147 O O . LYS B 1 505 ? -5.98 82.5 59.688 1 63.34 505 LYS B O 1
ATOM 8152 N N . VAL B 1 506 ? -5.801 82.75 57.531 1 57.34 506 VAL B N 1
ATOM 8153 C CA . VAL B 1 506 ? -6.77 83.812 57.531 1 57.34 506 VAL B CA 1
ATOM 8154 C C . VAL B 1 506 ? -8.172 83.25 57.812 1 57.34 506 VAL B C 1
ATOM 8156 O O . VAL B 1 506 ? -8.984 83.938 58.469 1 57.34 506 VAL B O 1
ATOM 8159 N N . THR B 1 507 ? -8.438 82.125 57.469 1 50.47 507 THR B N 1
ATOM 8160 C CA . THR B 1 507 ? -9.734 81.5 57.688 1 50.47 507 THR B CA 1
ATOM 8161 C C . THR B 1 507 ? -9.812 80.938 59.125 1 50.47 507 THR B C 1
ATOM 8163 O O . THR B 1 507 ? -10.891 80.938 59.719 1 50.47 507 THR B O 1
ATOM 8166 N N . THR B 1 508 ? -8.953 80.312 59.656 1 49.59 508 THR B N 1
ATOM 8167 C CA . THR B 1 508 ? -9.016 79.812 61 1 49.59 508 THR B CA 1
ATOM 8168 C C . THR B 1 508 ? -9.117 80.875 62.031 1 49.59 508 THR B C 1
ATOM 8170 O O . THR B 1 508 ? -9.609 80.688 63.156 1 49.59 508 THR B O 1
ATOM 8173 N N . GLY B 1 509 ? -8.445 81.938 62.25 1 44.5 509 GLY B N 1
ATOM 8174 C CA . GLY B 1 509 ? -8.539 82.875 63.344 1 44.5 509 GLY B CA 1
ATOM 8175 C C . GLY B 1 509 ? -9.93 83.438 63.531 1 44.5 509 GLY B C 1
ATOM 8176 O O . GLY B 1 509 ? -10.219 84.125 64.562 1 44.5 509 GLY B O 1
ATOM 8177 N N . SER B 1 510 ? -10.586 83.938 62.656 1 41.09 510 SER B N 1
ATOM 8178 C CA . SER B 1 510 ? -11.93 84.375 63 1 41.09 510 SER B CA 1
ATOM 8179 C C . SER B 1 510 ? -12.828 83.188 63.375 1 41.09 510 SER B C 1
ATOM 8181 O O . SER B 1 510 ? -12.586 82.062 62.969 1 41.09 510 SER B O 1
ATOM 8183 N N . ASP B 1 511 ? -13.656 83.25 64.562 1 37.84 511 ASP B N 1
ATOM 8184 C CA . ASP B 1 511 ? -14.672 82.312 65.062 1 37.84 511 ASP B CA 1
ATOM 8185 C C . ASP B 1 511 ? -15.281 81.5 63.938 1 37.84 511 ASP B C 1
ATOM 8187 O O . ASP B 1 511 ? -16.328 80.875 64.125 1 37.84 511 ASP B O 1
ATOM 8191 N N . VAL B 1 512 ? -15.297 82 62.875 1 34.88 512 VAL B N 1
ATOM 8192 C CA . VAL B 1 512 ? -16.016 81.25 61.844 1 34.88 512 VAL B CA 1
ATOM 8193 C C . VAL B 1 512 ? -15.375 79.875 61.656 1 34.88 512 VAL B C 1
ATOM 8195 O O . VAL B 1 512 ? -14.18 79.75 61.406 1 34.88 512 VAL B O 1
ATOM 8198 N N . GLY B 1 513 ? -15.805 78.875 62.375 1 32.28 513 GLY B N 1
ATOM 8199 C CA . GLY B 1 513 ? -15.617 77.438 62.469 1 32.28 513 GLY B CA 1
ATOM 8200 C C . GLY B 1 513 ? -14.852 76.812 61.312 1 32.28 513 GLY B C 1
ATOM 8201 O O . GLY B 1 513 ? -13.617 76.75 61.312 1 32.28 513 GLY B O 1
ATOM 8202 N N . THR B 1 514 ? -15.594 75.688 60.656 1 33.91 514 THR B N 1
ATOM 8203 C CA . THR B 1 514 ? -15.391 74.5 59.875 1 33.91 514 THR B CA 1
ATOM 8204 C C . THR B 1 514 ? -14.523 74.75 58.656 1 33.91 514 THR B C 1
ATOM 8206 O O . THR B 1 514 ? -14.367 75.938 58.25 1 33.91 514 THR B O 1
ATOM 8209 N N . LEU B 1 515 ? -14.344 73.562 57.688 1 33.75 515 LEU B N 1
ATOM 8210 C CA . LEU B 1 515 ? -13.797 73.125 56.406 1 33.75 515 LEU B CA 1
ATOM 8211 C C . LEU B 1 515 ? -14.109 74.188 55.344 1 33.75 515 LEU B C 1
ATOM 8213 O O . LEU B 1 515 ? -15.258 74.312 54.906 1 33.75 515 LEU B O 1
ATOM 8217 N N . LEU B 1 516 ? -13.812 75.25 55.375 1 33.94 516 LEU B N 1
ATOM 8218 C CA . LEU B 1 516 ? -14.055 76.062 54.219 1 33.94 516 LEU B CA 1
ATOM 8219 C C . LEU B 1 516 ? -13.578 75.375 52.938 1 33.94 516 LEU B C 1
ATOM 8221 O O . LEU B 1 516 ? -12.383 75.375 52.625 1 33.94 516 LEU B O 1
ATOM 8225 N N . ARG B 1 517 ? -13.656 74.125 52.844 1 41.06 517 ARG B N 1
ATOM 8226 C CA . ARG B 1 517 ? -13.781 73.688 51.469 1 41.06 517 ARG B CA 1
ATOM 8227 C C . ARG B 1 517 ? -14.57 74.688 50.656 1 41.06 517 ARG B C 1
ATOM 8229 O O . ARG B 1 517 ? -15.797 74.625 50.562 1 41.06 517 ARG B O 1
ATOM 8236 N N . ARG B 1 518 ? -14.383 75.938 50.75 1 44.25 518 ARG B N 1
ATOM 8237 C CA . ARG B 1 518 ? -15.289 76.938 50.188 1 44.25 518 ARG B CA 1
ATOM 8238 C C . ARG B 1 518 ? -15.438 76.75 48.688 1 44.25 518 ARG B C 1
ATOM 8240 O O . ARG B 1 518 ? -14.445 76.562 47.969 1 44.25 518 ARG B O 1
ATOM 8247 N N . LYS B 1 519 ? -16.469 76.188 48.375 1 45.91 519 LYS B N 1
ATOM 8248 C CA . LYS B 1 519 ? -16.953 76.312 47 1 45.91 519 LYS B CA 1
ATOM 8249 C C . LYS B 1 519 ? -16.859 77.75 46.5 1 45.91 519 LYS B C 1
ATOM 8251 O O . LYS B 1 519 ? -17.234 78.688 47.219 1 45.91 519 LYS B O 1
ATOM 8256 N N . VAL B 1 520 ? -15.984 78.062 45.75 1 51.59 520 VAL B N 1
ATOM 8257 C CA . VAL B 1 520 ? -15.922 79.375 45.062 1 51.59 520 VAL B CA 1
ATOM 8258 C C . VAL B 1 520 ? -16.828 79.375 43.844 1 51.59 520 VAL B C 1
ATOM 8260 O O . VAL B 1 520 ? -17.047 78.312 43.219 1 51.59 520 VAL B O 1
ATOM 8263 N N . ARG B 1 521 ? -17.625 80.312 43.844 1 52.19 521 ARG B N 1
ATOM 8264 C CA . ARG B 1 521 ? -18.453 80.5 42.656 1 52.19 521 ARG B CA 1
ATOM 8265 C C . ARG B 1 521 ? -18.188 81.812 41.969 1 52.19 521 ARG B C 1
ATOM 8267 O O . ARG B 1 521 ? -17.781 82.75 42.625 1 52.19 521 ARG B O 1
ATOM 8274 N N . VAL B 1 522 ? -18.328 81.812 40.812 1 59.66 522 VAL B N 1
ATOM 8275 C CA . VAL B 1 522 ? -18.312 83.062 40.062 1 59.66 522 VAL B CA 1
ATOM 8276 C C . VAL B 1 522 ? -19.641 83.812 40.281 1 59.66 522 VAL B C 1
ATOM 8278 O O . VAL B 1 522 ? -20.703 83.25 39.969 1 59.66 522 VAL B O 1
ATOM 8281 N N . LYS B 1 523 ? -19.516 84.875 41.031 1 64.62 523 LYS B N 1
ATOM 8282 C CA . LYS B 1 523 ? -20.703 85.75 41.281 1 64.62 523 LYS B CA 1
ATOM 8283 C C . LYS B 1 523 ? -20.438 87.188 40.906 1 64.62 523 LYS B C 1
ATOM 8285 O O . LYS B 1 523 ? -19.281 87.625 40.875 1 64.62 523 LYS B O 1
ATOM 8290 N N . ALA B 1 524 ? -21.516 87.875 40.5 1 67.62 524 ALA B N 1
ATOM 8291 C CA . ALA B 1 524 ? -21.438 89.25 40.219 1 67.62 524 ALA B CA 1
ATOM 8292 C C . ALA B 1 524 ? -21.234 90.062 41.5 1 67.62 524 ALA B C 1
ATOM 8294 O O . ALA B 1 524 ? -21.938 89.875 42.469 1 67.62 524 ALA B O 1
ATOM 8295 N N . ASN B 1 525 ? -20.219 90.812 41.656 1 65.12 525 ASN B N 1
ATOM 8296 C CA . ASN B 1 525 ? -19.938 91.688 42.812 1 65.12 525 ASN B CA 1
ATOM 8297 C C . ASN B 1 525 ? -21.016 92.75 42.969 1 65.12 525 ASN B C 1
ATOM 8299 O O . ASN B 1 525 ? -21.406 93.375 42 1 65.12 525 ASN B O 1
ATOM 8303 N N . GLU B 1 526 ? -21.531 92.75 44 1 68.62 526 GLU B N 1
ATOM 8304 C CA . GLU B 1 526 ? -22.641 93.625 44.281 1 68.62 526 GLU B CA 1
ATOM 8305 C C . GLU B 1 526 ? -22.234 95.125 44.125 1 68.62 526 GLU B C 1
ATOM 8307 O O . GLU B 1 526 ? -23.047 95.938 43.781 1 68.62 526 GLU B O 1
ATOM 8312 N N . THR B 1 527 ? -21.078 95.438 44.344 1 68.31 527 THR B N 1
ATOM 8313 C CA . THR B 1 527 ? -20.641 96.812 44.281 1 68.31 527 THR B CA 1
ATOM 8314 C C . THR B 1 527 ? -20.25 97.188 42.875 1 68.31 527 THR B C 1
ATOM 8316 O O . THR B 1 527 ? -20.578 98.312 42.406 1 68.31 527 THR B O 1
ATOM 8319 N N . ASN B 1 528 ? -19.609 96.312 42.156 1 64.31 528 ASN B N 1
ATOM 8320 C CA . ASN B 1 528 ? -19.094 96.75 40.875 1 64.31 528 ASN B CA 1
ATOM 8321 C C . ASN B 1 528 ? -19.625 95.875 39.719 1 64.31 528 ASN B C 1
ATOM 8323 O O . ASN B 1 528 ? -19.328 96.125 38.562 1 64.31 528 ASN B O 1
ATOM 8327 N N . GLY B 1 529 ? -20.5 94.875 40 1 65.81 529 GLY B N 1
ATOM 8328 C CA . GLY B 1 529 ? -21.172 94.062 39 1 65.81 529 GLY B CA 1
ATOM 8329 C C . GLY B 1 529 ? -20.25 93.125 38.312 1 65.81 529 GLY B C 1
ATOM 8330 O O . GLY B 1 529 ? -20.672 92.375 37.406 1 65.81 529 GLY B O 1
ATOM 8331 N N . ARG B 1 530 ? -19.078 93.125 38.656 1 67.44 530 ARG B N 1
ATOM 8332 C CA . ARG B 1 530 ? -18.109 92.25 38.031 1 67.44 530 ARG B CA 1
ATOM 8333 C C . ARG B 1 530 ? -18.297 90.75 38.469 1 67.44 530 ARG B C 1
ATOM 8335 O O . ARG B 1 530 ? -18.578 90.5 39.656 1 67.44 530 ARG B O 1
ATOM 8342 N N . LYS B 1 531 ? -18.234 89.875 37.469 1 65.38 531 LYS B N 1
ATOM 8343 C CA . LYS B 1 531 ? -18.297 88.5 37.844 1 65.38 531 LYS B CA 1
ATOM 8344 C C . LYS B 1 531 ? -16.938 87.938 38.312 1 65.38 531 LYS B C 1
ATOM 8346 O O . LYS B 1 531 ? -16 87.875 37.531 1 65.38 531 LYS B O 1
ATOM 8351 N N . GLU B 1 532 ? -16.766 87.75 39.531 1 65.75 532 GLU B N 1
ATOM 8352 C CA . GLU B 1 532 ? -15.5 87.438 40.156 1 65.75 532 GLU B CA 1
ATOM 8353 C C . GLU B 1 532 ? -15.664 86.188 41.062 1 65.75 532 GLU B C 1
ATOM 8355 O O . GLU B 1 532 ? -16.781 85.812 41.438 1 65.75 532 GLU B O 1
ATOM 8360 N N . LEU B 1 533 ? -14.5 85.5 41.188 1 62.38 533 LEU B N 1
ATOM 8361 C CA . LEU B 1 533 ? -14.469 84.375 42.094 1 62.38 533 LEU B CA 1
ATOM 8362 C C . LEU B 1 533 ? -14.633 84.812 43.562 1 62.38 533 LEU B C 1
ATOM 8364 O O . LEU B 1 533 ? -13.883 85.688 44.031 1 62.38 533 LEU B O 1
ATOM 8368 N N . MET B 1 534 ? -15.703 84.562 44.062 1 58.31 534 MET B N 1
ATOM 8369 C CA . MET B 1 534 ? -16.016 84.875 45.438 1 58.31 534 MET B CA 1
ATOM 8370 C C . MET B 1 534 ? -16.312 83.688 46.281 1 58.31 534 MET B C 1
ATOM 8372 O O . MET B 1 534 ? -16.672 82.625 45.75 1 58.31 534 MET B O 1
ATOM 8376 N N . SER B 1 535 ? -16.047 83.625 47.594 1 58.72 535 SER B N 1
ATOM 8377 C CA . SER B 1 535 ? -16.406 82.562 48.531 1 58.72 535 SER B CA 1
ATOM 8378 C C . SER B 1 535 ? -17.922 82.375 48.531 1 58.72 535 SER B C 1
ATOM 8380 O O . SER B 1 535 ? -18.688 83.312 48.5 1 58.72 535 SER B O 1
ATOM 8382 N N . ALA B 1 536 ? -18.328 81.125 48.156 1 52.19 536 ALA B N 1
ATOM 8383 C CA . ALA B 1 536 ? -19.75 80.812 48.219 1 52.19 536 ALA B CA 1
ATOM 8384 C C . ALA B 1 536 ? -20.234 80.75 49.656 1 52.19 536 ALA B C 1
ATOM 8386 O O . ALA B 1 536 ? -19.531 80.312 50.562 1 52.19 536 ALA B O 1
#

pLDDT: mean 72.74, std 20.37, range [14.48, 97.56]

Organism: NCBI:txid702518

Nearest PDB structures (foldseek):
  3he7-assembly1_C  TM=2.066E-01  e=2.731E+00  Mus musculus
  6miy-assembly2_G  TM=1.601E-01  e=2.888E+00  Mus musculus
  6mj4-assembly1_C  TM=1.490E-01  e=5.353E+00  Mus musculus
  6cw9-assembly1_C  TM=1.223E-01  e=3.417E+00  Mus musculus
  3he7-assembly1_C  TM=2.065E-01  e=1.821E+00  Mus musculus

Sequence (1072 aa):
MNYLNKDNGGVKGTWDGSKVWQSAPETYFRFAEHPRISTPAQEADDFEDTGRLLRAFLPFVNEESRMRLRNYDGPATVVDSRVVCHRPVLSNVTFSYSSKSFDDNDYLSDVFIRGNLTFNVDGDDQSSPLEYFDGGPWSFNCVAPTKHNNTALNWQASICSVNGGALALGGIMSTPRLIPGVILQLTNLFLVFNSTGVGDDWRKSVQEHGAENPNTHLWDSTVDQLGLDSSSEGVWTRFDSADNTIGMATSACFSNFGASIEEVIMSSTTNGIPRSVVWDRRASQYNTDGVRIQYHSVDEKAMSHEERGILRLEWKDAWDLNPVTRSGSVDSLAVTGFFSVASDLPFVVRGPLNITDELNPCGTLQVGGYSTRAVHYAHASLFQNVIRETGSLPEALQELFTILEQMKYYEELPYYNMGSTATFILAEEKLIPIRWLGFGIVISIIGIHFGLLITTMILFLRLTRSSHLGNIWMSLSQVFSPETADIIQKGTETKDDEVEGIVSKVTTGSDVGTLLRRKVRVKANETNGRKELMSAMNYLNKDNGGVKGTWDGSKVWQSAPETYFRFAEHPRISTPAQEADDFEDTGRLLRAFLPFVNEESRMRLRNYDGPATVVDSRVVCHRPVLSNVTFSYSSKSFDDNDYLSDVFIRGNLTFNVDGDDQSSPLEYFDGGPWSFNCVAPTKHNNTALNWQASICSVNGGALALGGIMSTPRLIPGVILQLTNLFLVFNSTGVGDDWRKSVQEHGAENPNTHLWDSTVDQLGLDSSSEGVWTRFDSADNTIGMATSACFSNFGASIEEVIMSSTTNGIPRSVVWDRRASQYNTDGVRIQYHSVDEKAMSHEERGILRLEWKDAWDLNPVTRSGSVDSLAVTGFFSVASDLPFVVRGPLNITDELNPCGTLQVGGYSTRAVHYAHASLFQNVIRETGSLPEALQELFTILEQMKYYEELPYYNMGSTATFILAEEKLIPIRWLGFGIVISIIGIHFGLLITTMILFLRLTRSSHLGNIWMSLSQVFSPETADIIQKGTETKDDEVEGIVSKVTTGSDVGTLLRRKVRVKANETNGRKELMSA

Radius of gyration: 43.96 Å; Cα contacts (8 Å, |Δi|>4): 2323; chains: 2; bounding box: 85×144×99 Å

Solvent-accessible surface area (backbone atoms only — not comparable to full-atom values): 55869 Å² total; per-residue (Å²): 127,82,30,62,54,62,58,82,77,59,59,46,53,28,71,68,6,53,30,65,52,21,28,74,68,81,57,66,78,60,39,20,36,34,76,63,52,78,43,76,52,57,69,45,72,42,28,43,39,66,30,60,33,45,32,34,47,62,92,55,91,49,64,66,58,53,31,24,38,28,34,38,42,27,69,28,46,34,33,45,46,28,19,37,26,31,34,46,41,76,43,79,43,32,38,29,29,70,69,56,61,75,46,105,76,42,55,65,22,44,37,35,39,33,29,30,38,42,65,84,64,72,77,90,59,80,78,44,45,52,71,17,58,64,80,60,70,41,70,44,33,37,57,27,32,34,32,87,48,94,77,64,83,67,64,21,21,11,41,24,21,62,42,44,34,96,68,23,63,68,66,62,51,66,27,55,53,20,39,87,89,43,60,43,87,38,49,43,45,30,40,35,33,39,37,40,39,36,37,65,56,49,44,52,50,24,55,74,48,28,48,72,35,84,77,42,40,28,16,39,20,38,45,71,59,60,54,38,44,77,47,78,55,56,33,24,28,34,34,32,29,88,82,65,52,38,32,41,32,36,28,33,33,36,36,44,34,40,20,17,78,37,82,42,45,35,37,36,94,50,54,42,60,92,42,62,80,40,76,32,73,91,74,58,40,65,42,35,62,63,46,47,53,49,54,50,90,55,55,61,87,80,48,44,46,62,80,37,22,31,25,40,31,60,87,66,94,76,76,70,59,54,32,79,71,52,80,61,39,58,38,47,56,44,33,64,20,49,53,55,60,50,47,38,29,39,45,65,49,62,54,94,46,50,61,80,66,83,56,31,20,18,28,27,37,32,65,26,53,55,42,81,29,30,28,15,52,68,60,12,39,41,36,49,50,38,34,70,75,67,69,36,67,34,62,25,48,26,38,51,50,48,52,48,41,47,50,53,47,64,69,46,47,76,72,58,78,80,80,72,79,62,52,70,44,67,63,71,85,68,66,77,58,83,43,65,59,49,46,38,47,52,46,44,52,50,45,49,50,49,46,50,51,48,47,50,48,45,48,42,61,69,66,46,78,79,77,72,65,81,54,56,50,17,53,53,12,12,49,55,25,89,85,38,41,62,54,33,70,65,16,40,82,37,47,46,69,56,48,48,49,51,54,46,53,63,44,58,70,46,88,62,71,77,80,70,75,52,52,63,39,79,38,61,37,86,87,76,62,44,40,18,47,36,78,98,125,80,26,62,53,62,57,82,76,57,61,41,62,33,70,66,9,56,29,65,50,21,28,73,67,80,57,66,78,61,40,22,37,33,76,63,52,77,42,78,52,59,72,44,72,44,30,43,42,67,30,60,34,43,34,34,48,62,92,53,92,48,64,67,58,52,32,23,38,29,36,38,42,28,69,28,45,34,34,45,44,28,19,37,28,31,35,45,41,78,43,80,45,33,40,30,28,69,70,54,59,73,44,106,76,41,55,66,23,45,36,36,39,33,30,30,39,41,65,84,63,77,74,91,56,81,78,45,48,51,72,25,61,70,79,59,69,42,70,45,34,38,58,28,32,34,31,88,49,93,77,63,84,66,64,22,22,13,42,25,22,62,40,43,32,98,64,19,66,66,68,59,44,66,36,51,56,20,38,88,87,42,60,27,80,37,50,41,45,28,40,34,34,39,37,41,37,35,37,64,55,48,43,51,48,24,55,74,48,29,47,73,35,84,78,40,40,26,15,40,20,37,45,72,59,60,52,38,45,77,49,79,56,56,34,25,28,33,35,33,29,87,82,66,56,38,32,41,32,34,28,33,31,36,37,44,35,39,21,20,77,38,81,41,44,34,38,35,94,51,55,40,60,93,41,62,80,40,75,32,73,93,75,61,40,66,42,34,62,64,46,46,52,50,52,51,91,53,54,60,88,80,49,43,45,63,81,38,22,30,25,40,30,59,86,67,94,74,76,71,60,56,32,80,71,53,79,58,37,53,40,45,56,44,32,64,20,49,53,56,61,49,48,38,30,40,45,62,48,62,53,96,44,50,63,82,65,82,54,31,19,17,27,28,38,32,63,23,53,52,42,81,27,30,25,14,52,68,61,12,39,39,37,48,51,37,33,72,75,67,68,35,67,33,60,24,46,25,39,51,50,48,51,48,40,48,50,54,47,63,70,46,47,76,72,56,80,80,79,74,80,60,50,71,44,69,65,71,84,68,62,76,58,82,40,64,58,49,43,38,49,50,44,45,50,50,45,49,50,48,45,47,49,47,47,49,45,44,48,40,59,70,66,42,76,74,75,78,65,85,54,54,51,18,51,55,13,13,49,54,26,85,85,36,42,63,55,32,72,65,15,35,84,36,48,44,69,58,48,48,49,53,52,47,55,64,48,56,73,49,88,63,72,82,82,70,74,57,54,64,36,78,40,61,36,87,86,76,62,45,43,18,50,35,82,98

Foldseek 3Di:
DAADPVVVPDPPPVVQPDQLQADDFPFLFFWAWAAAPPPVQPQDQFKGKPHWIKIWHDLDLDRQQRQFFFKKWFKTKIDTLIKMKGAKDWDFKKKKAALDAPDPPHGAQKIKIKTWIDDPPDDDPVAALCVQVPDDRQIAIAIWGFDQDPPDPFWRKKKFWSQLDPPRQPPSVPGDRSHPVAPSNQKTKMKMKTKYAHSVLSVVLLVVQFDADPQQNMRMDTLVSSCWDWDDGRNWIKTAHPVRRIMMIMMMMMDGQFMFIDGWMKRDPHGADTADWDQDPVVRAIDRPLLLLLLFNDGCVVPNNVNNRHIHIDDDPDDPSPLPPPPHRHSVVSGVGVSVNNNSADDQPPDVRPNVDGHTRMETLDQDGRHSRHTHPSLSRQLRVCCVVPVDNRRSSSSSVVSSRSSVCSVCSVSGPDDDDMDTDGDDDDPQDPDPVSVVVVVVVVVVVVVVVVVVVVCCVVVVDDDDDPPVVLVVQQADDPVCVVVVVVCPPPDPVVSVVVVVVVCPPPPNDDDCCFDWDQDQDPVPRHGHTDGD/DAADPVVVPPCPPPPQPDQLQADDFPFLFFKAWAAAPPPVQPQDQFKGKPHWIKIWHDLDLDRQQRQFFFKKWFKTKIDTLMKMKGAKDWDPKKKKAALDAPPPPHGAQKIKIKTWIDDPPDDPPPQALCVQVPDDRQIAIAIWGFDQDPPDPFWRKKKFWSQLDPPNQPPQQPRACSHPVAGSSQKTKMKMKTKYAHSVLSNVLLVVQFDADPQQNMRMDTLVSSCWDWDDGRNWIKTAHPVRRIMMIMMMMMDGQFMFIDGWMKRDPHGADTADWDQDPVVRAIDRPLLLLLLFNDGCVVPNNVNNRHIHIDDDPDDNSPLPPPPHRHSVVSGVGVSVNNNSFDDQPPDVRPNVDGHTRMETLDQDGRHSRHTHPSLSRQLRVCCVVPVDNRRSSSSSVVSSRSSVCSVCSVSGPDDDDMDTDGDDDDPQPPDVVSVVVVVVVVVVVVVVVVVVVVCCVVVVDDDDDDPVVLVVQQADDPVCVVVVVVCPPPDVVVSVVVVVVVCPPPPPDDDCCFDWDQDQDPVPRHGHTDGD